Protein 2X0S (pdb70)

Solvent-accessible surface area: 40495 Å² total; per-residue (Å²): 202,106,95,85,24,0,34,6,4,16,51,44,110,4,51,2,54,98,108,46,138,133,43,2,6,30,91,2,3,54,24,4,31,9,2,68,36,34,2,35,7,3,1,0,0,2,1,0,6,49,4,0,97,35,25,67,127,57,145,71,38,33,136,85,4,15,70,34,2,142,111,8,13,41,93,0,24,163,62,39,54,14,95,12,30,46,40,77,76,24,8,12,0,3,3,90,18,1,36,75,82,94,48,76,62,12,80,14,1,2,1,13,100,84,2,4,81,31,33,18,206,111,44,93,179,20,60,79,42,1,17,15,9,5,22,107,0,0,18,44,6,0,44,38,7,74,119,24,20,108,120,39,4,83,95,34,8,52,125,14,31,124,162,111,63,50,168,108,50,107,71,3,73,24,74,6,0,94,89,9,3,60,29,4,25,117,36,3,89,141,108,30,79,93,65,4,32,67,64,17,42,128,0,3,29,23,6,2,72,2,11,3,78,12,38,37,33,106,134,5,62,80,86,60,178,167,99,96,106,93,78,73,83,5,5,0,0,2,0,16,5,28,13,21,0,12,70,36,106,129,0,0,9,3,28,0,20,0,6,4,3,12,88,0,47,66,84,6,22,4,7,0,0,39,19,2,43,26,107,53,1,63,36,12,98,120,49,18,22,27,1,16,62,55,6,1,65,111,54,5,170,45,51,91,33,42,80,124,75,1,117,164,164,58,24,0,0,59,32,46,23,60,115,14,15,142,71,0,43,70,1,32,138,92,1,9,85,63,57,110,16,0,2,13,1,60,0,4,0,31,57,33,112,9,14,2,75,72,21,107,77,4,182,43,1,5,47,0,11,1,88,0,2,18,25,1,11,117,89,62,27,17,61,114,48,41,0,0,41,57,1,55,15,119,61,0,46,43,2,59,68,51,34,21,84,109,15,10,125,159,40,93,72,49,44,16,113,6,22,37,0,0,16,10,8,6,28,4,37,0,0,18,43,9,125,19,0,104,111,36,42,82,136,66,73,132,2,0,0,1,72,74,80,8,25,100,138,9,78,55,0,0,93,33,0,50,0,2,8,0,10,69,7,0,40,16,6,48,0,0,76,31,1,20,66,46,4,38,7,0,1,0,24,4,66,67,8,69,56,209,48,102,22,4,89,6,94,68,42,66,23,162,44,33,46,8,0,0,28,54,46,8,36,9,2,59,99,14,34,154,53,75,132,56,38,92,12,16,156,33,14,1,76,42,0,14,105,26,0,73,124,25,32,118,0,14,0,20,0,26,5,24,62,47,76,54,0,50,74,0,79,88,29,28,3,62,0,0,0,22,1,125,0,27,58,1,4,121,118,50,64,45,20,60,51,10,79,61,18,10,55,18,86,56,62,104,27,18,108,62,2,4,82,85,3,30,51,48,0,83,56,37,0,26,30,1,0,120,21,1,132,52,36,24,2,0,0,30,0,5,13,11,8,20,58,121,11,28,47,145,97,34,76,68,40,66,78,146,57,97,166,178,56,45,71,38,93,51,31,125,59,62,7,117,65,51,113,44,170,100,72,53,94,16,72,42,0,0,71,2,0,84,77,59,31,40,4,3,20,6,0,0,56,0,0,0,30,1,0,20,44,0,32,104,92,88,25,79,10,74,1,26,0,0,0,0,5,0,8,102,46,82,50,0,22,110,1,54,117,29,2,47,110,14,0,59,55,11,16,95,178,38,67,98,116,9,122,33,51,3,0,1,4,0,4,12,42,111,1,0,76,29,0,30,32,0,0,87,71,1,48,6,0,0,0,3,0,46,32,0,0,19,48,35,35,62,25,47,81,139,95,5,20,123,72,23,184,115,72,40,130,95,46,101,63,92,108,60,1,2,96,12,10,28,90,164,30,4,0,72,31,2,145,44,0,6,82,70,0,51,166,48,67,90,164,6,94,0,0,2,5,23,84,1,0,4,19,12,48,0,1,20,31,1,6,147,31,24,1,47,10,1,0,0,50,9,109,71,0,0,1,0,1,0,7,1,0,19,13,7,0,122,49,107,95,63,94,158,210

Foldseek 3Di:
DDDAFKWWAFPLQTRAELPPCLWQNNVGNVRRPVSVLPAGAFIWMKGTLLQLLVCVVPVDGDPVSVVNRVVCLVVSCVVVVADQQDLVRHWFKKKDWGHPLDQDIAGRQRDADSSLVSVCVVQVVCLFVSLVNLLVRLQVCCCQLVVLDCCVLVVVVVVLCVVVPHPDPVPQGSVSSVVSNVVSQVVSCPSDVHTDDRPSSVSVVSSVSSSSVSCVDPVHVVVCVVVPPPDRSTIMMIMGTDFAQLPDQLKKKKKWKCADLAQLHRDIWMWMDHNDGVVVRFVQPQDTATADQVVNVVVQVVDVHDDVCCVPRRDHVCPSLVVVSVVVNVVSVSVCLVVVAMKMWIWMQHNSRIHTHDIDRDHHAQNNLLVNLVVSCVVVSDPLLVSLLSHALVRVCLLQAWAADVLCVCPPFLLFFFALLFAGKDKFFEFEALVRQVPCLVVVGAYEYEYQADDPVSPNSLVSHLEYEHQGGDSSGPNSVVCSVPRRGYAYNTVQWADDPQKIARVPRIDHRAMWMAGSVGTIGRPSVPIDGCLCTPPCSVVVSLVSLVVLFQFAEAAADAALVQLLLLCVSVRFEFPEHEDVVLCDPDPNLQLVLVLVLQPDLVRSLVSLVVSLVSLLVSQLRNQVSDFVGEYEYEAWWFFPLVSADQDDDPRCVVHDDPPGDCVSVVCVNVVRDDDPRLPDQTFLNVCVVRVVRVLSVLVSNLVSQVVVVVVPTAYEYEYETEDDQDLVSQQVSLVSNVVSNVVSCVVVVHDHHYFYAYEDQALNCLQVLQSNLVRHQAYEYAQQSNVCNQVVNPPVPCPVPPVVCCVVPPDVDDCNQEPPCVTSVVSVLSNLVSSCVRVVPGAYEYEDNNLLDLNSLLSCVVSPHRHGYYGSSSSSSSSSSRSNSSSVVVVVVVD

InterPro domains:
  IPR000121 PEP-utilising enzyme, C-terminal [PF02896] (545-893)
  IPR002192 Pyruvate phosphate dikinase, AMP/ATP-binding [PF01326] (64-384)
  IPR008279 PEP-utilising enzyme, mobile domain [PF00391] (450-529)
  IPR010121 Pyruvate, phosphate dikinase [PIRSF000853] (4-901)
  IPR010121 Pyruvate, phosphate dikinase [PTHR22931] (3-896)
  IPR010121 Pyruvate, phosphate dikinase [TIGR01828] (4-896)
  IPR013815 ATP-grasp fold, subdomain 1 [G3DSA:3.30.1490.20] (15-248)
  IPR015813 Pyruvate/Phosphoenolpyruvate kinase-like domain superfamily [SSF51621] (539-897)
  IPR018274 PEP-utilising enzyme, active site [PS00370] (478-489)
  IPR036637 Phosphohistidine domain superfamily [SSF52009] (415-537)
  IPR040442 Pyruvate kinase-like domain superfamily [G3DSA:3.20.20.60] (558-898)

Organism: NCBI:txid5691

Secondary structure (DSSP, 8-state):
-----EEEE-SSS-SS-TT-HHHHHHHHHHHHHHHHTT-----EEEE-HHHHHHHHTSS---HHHHHHHHHHHHHHHHHHS-BTT-TTSB--EEEEEE-S----EEEEET--HHHHTTTSTT-TTSHHHHHHHHHHHHHHIIIIIH---SHHHHHHHHHHHHHHT-S-GGG--HHHHHHHHHHHHHHHHHHSSSPP---HHHHHHHHHHHHHHHHH-HHHHTHHHHS--------EEEEEE---S-SSTT-EEEEEESS-TTT--SS-EEEEEES--TTHHHH-SS-PBPSSHHHHHHHHHTTT--HHHHHHHS--HHHHSHHHHHHHHHHHHHHHHHHSS-EEEEEEEETTEEEEEEEEEPP--HHHHHHHHHHHHHTTSS-HHHHHHTS-TTTGGGGG-EE--STTTSS-----B-EEEESSEEEEEEESSHHHHHHHTTTT--EEEEESS--TTSHHHHTTSSEEEESS--TT-HHHHHHHTTT--EEE--TT-EE-SS-EEETTEEESSSEEEEESS-B-BS-----EE--SGGGGHHHHHHHHHHHH--SEEEEE--SHHHHHHHHTTT--SEEEEESGGGTSTTHHHHHHHHHHH-SSHHHHHHHHHTTHHHHHHHHHHHHHHTSSSEEEEE---S-GGGS--SS-SSHHHH--SSS--TTTTSHHHHSS--SSGGGSS-HHHHHHHS-HHHHHHHHHHHHHHHHHHHTT---EEEEEETT--SHHHHHHHHHHHHHHHHHHHHHH------EEEEEE-SHHHHHTHHHHGGG-SEEEE-TTHHHHHHHT--GGG-HHHHHHHHHHTSSSS-TTTS--TTTHHHHHHHHHHHHHHHSTT-EEEE-SGGGG-HHHHHHHHHHT-SEEEE-GGGHHHHHHHHHHHHHHHHHHTT-

Nearest PDB structures (foldseek):
  2x0s-assembly1_A-2  TM=1.001E+00  e=0.000E+00  Trypanosoma brucei
  1vbg-assembly1_A-2  TM=8.213E-01  e=6.470E-98  Zea mays
  1vbh-assembly1_A-2  TM=8.278E-01  e=8.143E-95  Zea mays
  5jvj-assembly1_A  TM=8.003E-01  e=1.211E-94  Flaveria trinervia
  5jvj-assembly1_B  TM=7.361E-01  e=3.703E-82  Flaveria trinervia

Sequence (899 aa):
VAKKWVYYFGGGNADGNKNMKELLGGKGANLAEMVNLGIPVPPGFTITTEACKTYQETETIPQEEVADQVRENVSRVEKEMGAKFGDPANPLLFSVRSGAAASMDTVLNLGLNKVTVDAWVRRAPRLERFVYDSYRRFITMYADIVMQVGREDFEEALSRMKERRGTKFDTDLTASDLKELCDGYLELFELKTGCSFPQDPVMQLFAAIKAVFRSWGNPRATIYRRMNNITGLLGTAVNVQAMVFGNINDRSATGVAFSRSPSTGENFFFGEYLVNAQGEDVVAGIRTPQQINHSLSLRWAKAHGVGEEERRKRYPSMEEAMPENYRLLCDVRKRLENHYRDMQDLEFTVQDGRLWLLQCRNGKRTIHAAVRIAIDMVNEGLISREEAVLRIDPYQVDHLMHPNLEPGAEKANKPIGRGLAASPGAAVGQVVFDAESAKEWSGRGKKVIMVRLETSPEDLAGMDAACGILTARGGMTSHAAVVARGMGKCCVSGCGDMVIRGKSFKLNGSVFREGDYITIDGSKGLIYAGKLKLRSPDLKGSFQTILQWCQEMKRLGVRTNADTPADAAKARSFGAEGVGLCRTEHMFFEGSRINFIREMILADSASGRKAALDKLLPIQRADFVGILRAMRGLPVTIRLLDPPLHEFVPHDAAAQFELAQKLGMPAEKVRNRVNALHELNPMLGHRGCRLGITYPEIYNMQVRAIIEAAIAVSEEGSSVIPEIMVPLVGKKEELSLIREEVVKTAEAVITKSGKRVHYTVGTMIEVPRAAVTADSIAQKADFFSFGTNDLTQMGCGFSRDDAGPFLRHYGNLGIYAQDPFQSIDQEGIGELVRIAVTKGRRVKPMLKMGICGEHGGDPATIGFCHKVGLDYVSCSPFRVPVAIVAAAHASIKDRRAAMK

CATH classification: 3.30.1490.20 (+5 more: 1.20.80.30, 3.30.470.20, 1.10.189.10)

Structure (mmCIF, N/CA/C/O backbone):
data_2X0S
#
_entry.id   2X0S
#
_cell.length_a   121.170
_cell.length_b   153.500
_cell.length_c   65.460
_cell.angle_alpha   90.00
_cell.angle_beta   90.00
_cell.angle_gamma   90.00
#
_symmetry.space_group_name_H-M   'P 21 21 2'
#
loop_
_entity.id
_entity.type
_entity.pdbx_description
1 polymer 'PYRUVATE PHOSPHATE DIKINASE'
2 water water
#
loop_
_atom_site.group_PDB
_atom_site.id
_atom_site.type_symbol
_atom_site.label_atom_id
_atom_site.label_alt_id
_atom_site.label_comp_id
_atom_site.label_asym_id
_atom_site.label_entity_id
_atom_site.label_seq_id
_atom_site.pdbx_PDB_ins_code
_atom_site.Cartn_x
_atom_site.Cartn_y
_atom_site.Cartn_z
_atom_site.occupancy
_atom_site.B_iso_or_equiv
_atom_site.auth_seq_id
_atom_site.auth_comp_id
_atom_site.auth_asym_id
_atom_site.auth_atom_id
_atom_site.pdbx_PDB_model_num
ATOM 1 N N . VAL A 1 2 ? -22.513 50.203 59.485 1.00 217.17 1 VAL A N 1
ATOM 2 C CA . VAL A 1 2 ? -22.122 49.546 58.240 1.00 211.81 1 VAL A CA 1
ATOM 3 C C . VAL A 1 2 ? -21.338 48.255 58.500 1.00 200.09 1 VAL A C 1
ATOM 4 O O . VAL A 1 2 ? -21.376 47.710 59.605 1.00 201.58 1 VAL A O 1
ATOM 8 N N . ALA A 1 3 ? -20.643 47.767 57.475 1.00 183.15 2 ALA A N 1
ATOM 9 C CA . ALA A 1 3 ? -19.823 46.564 57.584 1.00 163.30 2 ALA A CA 1
ATOM 10 C C . ALA A 1 3 ? -19.236 46.187 56.228 1.00 136.47 2 ALA A C 1
ATOM 11 O O . ALA A 1 3 ? -18.017 46.175 56.032 1.00 134.94 2 ALA A O 1
ATOM 13 N N . LYS A 1 4 ? -20.120 45.872 55.294 1.00 110.92 3 LYS A N 1
ATOM 14 C CA . LYS A 1 4 ? -19.699 45.381 53.999 1.00 92.67 3 LYS A CA 1
ATOM 15 C C . LYS A 1 4 ? -19.118 46.512 53.162 1.00 82.23 3 LYS A C 1
ATOM 16 O O . LYS A 1 4 ? -19.409 47.676 53.397 1.00 87.63 3 LYS A O 1
ATOM 22 N N . LYS A 1 5 ? -18.272 46.168 52.204 1.00 71.93 4 LYS A N 1
ATOM 23 C CA . LYS A 1 5 ? -17.781 47.146 51.242 1.00 61.65 4 LYS A CA 1
ATOM 24 C C . LYS A 1 5 ? -17.876 46.569 49.840 1.00 56.24 4 LYS A C 1
ATOM 25 O O . LYS A 1 5 ? -17.087 45.685 49.463 1.00 34.65 4 LYS A O 1
ATOM 31 N N . TRP A 1 6 ? -18.843 47.098 49.085 1.00 55.89 5 TRP A N 1
ATOM 32 C CA . TRP A 1 6 ? -19.247 46.566 47.787 1.00 49.21 5 TRP A CA 1
ATOM 33 C C . TRP A 1 6 ? -18.580 47.257 46.601 1.00 47.11 5 TRP A C 1
ATOM 34 O O . TRP A 1 6 ? -18.691 46.777 45.472 1.00 35.72 5 TRP A O 1
ATOM 45 N N . VAL A 1 7 ? -17.886 48.367 46.863 1.00 50.86 6 VAL A N 1
ATOM 46 C CA . VAL A 1 7 ? -17.351 49.236 45.811 1.00 35.75 6 VAL A CA 1
ATOM 47 C C . VAL A 1 7 ? -15.980 49.807 46.127 1.00 36.50 6 VAL A C 1
ATOM 48 O O . VAL A 1 7 ? -15.749 50.323 47.217 1.00 48.28 6 VAL A O 1
ATOM 52 N N . TYR A 1 8 ? -15.084 49.769 45.156 1.00 38.42 7 TYR A N 1
ATOM 53 C CA . TYR A 1 8 ? -13.690 50.101 45.416 1.00 35.49 7 TYR A CA 1
ATOM 54 C C . TYR A 1 8 ? -13.154 51.249 44.561 1.00 46.94 7 TYR A C 1
ATOM 55 O O . TYR A 1 8 ? -12.813 51.053 43.393 1.00 53.67 7 TYR A O 1
ATOM 64 N N . TYR A 1 9 ? -13.064 52.441 45.148 1.00 57.28 8 TYR A N 1
ATOM 65 C CA . TYR A 1 9 ? -12.564 53.616 44.425 1.00 57.93 8 TYR A CA 1
ATOM 66 C C . TYR A 1 9 ? -11.126 53.419 43.985 1.00 48.62 8 TYR A C 1
ATOM 67 O O . TYR A 1 9 ? -10.376 52.659 44.604 1.00 38.96 8 TYR A O 1
ATOM 76 N N . PHE A 1 10 ? -10.769 54.106 42.900 1.00 51.08 9 PHE A N 1
ATOM 77 C CA . PHE A 1 10 ? -9.408 54.143 42.369 1.00 50.44 9 PHE A CA 1
ATOM 78 C C . PHE A 1 10 ? -9.152 55.465 41.626 1.00 60.64 9 PHE A C 1
ATOM 79 O O . PHE A 1 10 ? -10.048 56.007 40.960 1.00 63.58 9 PHE A O 1
ATOM 87 N N . GLY A 1 11 ? -7.934 55.988 41.752 1.00 65.24 10 GLY A N 1
ATOM 88 C CA . GLY A 1 11 ? -7.592 57.255 41.131 1.00 78.80 10 GLY A CA 1
ATOM 89 C C . GLY A 1 11 ? -6.817 58.253 41.979 1.00 87.84 10 GLY A C 1
ATOM 90 O O . GLY A 1 11 ? -5.837 58.844 41.510 1.00 93.61 10 GLY A O 1
ATOM 91 N N . GLY A 1 12 ? -7.248 58.454 43.220 1.00 77.34 11 GLY A N 1
ATOM 92 C CA . GLY A 1 12 ? -6.670 59.493 44.047 1.00 71.28 11 GLY A CA 1
ATOM 93 C C . GLY A 1 12 ? -5.177 59.345 44.281 1.00 69.74 11 GLY A C 1
ATOM 94 O O . GLY A 1 12 ? -4.617 59.980 45.178 1.00 79.49 11 GLY A O 1
ATOM 95 N N . GLY A 1 13 ? -4.521 58.517 43.478 1.00 58.82 12 GLY A N 1
ATOM 96 C CA . GLY A 1 13 ? -3.145 58.164 43.749 1.00 59.07 12 GLY A CA 1
ATOM 97 C C . GLY A 1 13 ? -3.074 57.139 44.868 1.00 62.69 12 GLY A C 1
ATOM 98 O O . GLY A 1 13 ? -1.995 56.596 45.140 1.00 48.79 12 GLY A O 1
ATOM 99 N N . ASN A 1 14 ? -4.222 56.879 45.509 1.00 74.30 13 ASN A N 1
ATOM 100 C CA . ASN A 1 14 ? -4.308 55.948 46.643 1.00 80.59 13 ASN A CA 1
ATOM 101 C C . ASN A 1 14 ? -5.063 54.656 46.346 1.00 72.07 13 ASN A C 1
ATOM 102 O O . ASN A 1 14 ? -4.489 53.575 46.461 1.00 91.67 13 ASN A O 1
ATOM 107 N N . ALA A 1 15 ? -6.343 54.740 46.001 1.00 42.95 14 ALA A N 1
ATOM 108 C CA . ALA A 1 15 ? -7.079 53.521 45.580 1.00 45.20 14 ALA A CA 1
ATOM 109 C C . ALA A 1 15 ? -7.326 52.461 46.646 1.00 41.29 14 ALA A C 1
ATOM 110 O O . ALA A 1 15 ? -6.483 51.613 46.881 1.00 59.24 14 ALA A O 1
ATOM 112 N N . ASP A 1 16 ? -8.508 52.484 47.239 1.00 41.17 15 ASP A N 1
ATOM 113 C CA . ASP A 1 16 ? -8.979 51.424 48.120 1.00 48.01 15 ASP A CA 1
ATOM 114 C C . ASP A 1 16 ? -8.284 50.053 47.908 1.00 74.96 15 ASP A C 1
ATOM 115 O O . ASP A 1 16 ? -7.428 49.651 48.712 1.00 85.65 15 ASP A O 1
ATOM 120 N N . GLY A 1 17 ? -8.662 49.346 46.839 1.00 47.92 16 GLY A N 1
ATOM 121 C CA . GLY A 1 17 ? -8.114 48.037 46.515 1.00 29.44 16 GLY A CA 1
ATOM 122 C C . GLY A 1 17 ? -6.653 48.020 46.054 1.00 43.87 16 GLY A C 1
ATOM 123 O O . GLY A 1 17 ? -5.998 49.068 45.978 1.00 49.03 16 GLY A O 1
ATOM 124 N N . ASN A 1 18 ? -6.134 46.824 45.766 1.00 46.65 17 ASN A N 1
ATOM 125 C CA . ASN A 1 18 ? -4.746 46.655 45.337 1.00 57.22 17 ASN A CA 1
ATOM 126 C C . ASN A 1 18 ? -4.616 45.482 44.380 1.00 63.06 17 ASN A C 1
ATOM 127 O O . ASN A 1 18 ? -5.612 44.803 44.101 1.00 61.74 17 ASN A O 1
ATOM 132 N N . LYS A 1 19 ? -3.390 45.240 43.902 1.00 63.63 18 LYS A N 1
ATOM 133 C CA . LYS A 1 19 ? -3.136 44.355 42.754 1.00 56.15 18 LYS A CA 1
ATOM 134 C C . LYS A 1 19 ? -3.368 42.878 43.018 1.00 60.32 18 LYS A C 1
ATOM 135 O O . LYS A 1 19 ? -3.225 42.048 42.114 1.00 51.12 18 LYS A O 1
ATOM 141 N N . ASN A 1 20 ? -3.733 42.572 44.260 1.00 67.57 19 ASN A N 1
ATOM 142 C CA . ASN A 1 20 ? -3.878 41.205 44.739 1.00 67.82 19 ASN A CA 1
ATOM 143 C C . ASN A 1 20 ? -5.305 40.668 44.649 1.00 60.92 19 ASN A C 1
ATOM 144 O O . ASN A 1 20 ? -5.519 39.459 44.536 1.00 60.13 19 ASN A O 1
ATOM 149 N N . MET A 1 21 ? -6.288 41.554 44.696 1.00 54.60 20 MET A N 1
ATOM 150 C CA . MET A 1 21 ? -7.667 41.095 44.722 1.00 53.82 20 MET A CA 1
ATOM 151 C C . MET A 1 21 ? -8.244 40.902 43.341 1.00 61.93 20 MET A C 1
ATOM 152 O O . MET A 1 21 ? -9.207 41.586 42.964 1.00 60.92 20 MET A O 1
ATOM 157 N N . LYS A 1 22 ? -7.677 39.970 42.582 1.00 63.72 21 LYS A N 1
ATOM 158 C CA . LYS A 1 22 ? -8.243 39.656 41.277 1.00 57.14 21 LYS A CA 1
ATOM 159 C C . LYS A 1 22 ? -9.514 38.861 41.487 1.00 53.73 21 LYS A C 1
ATOM 160 O O . LYS A 1 22 ? -10.296 38.703 40.566 1.00 57.36 21 LYS A O 1
ATOM 166 N N . GLU A 1 23 ? -9.714 38.373 42.714 1.00 66.64 22 GLU A N 1
ATOM 167 C CA . GLU A 1 23 ? -10.901 37.582 43.077 1.00 72.56 22 GLU A CA 1
ATOM 168 C C . GLU A 1 23 ? -12.134 38.441 43.211 1.00 67.43 22 GLU A C 1
ATOM 169 O O . GLU A 1 23 ? -13.223 37.999 42.890 1.00 69.78 22 GLU A O 1
ATOM 175 N N . LEU A 1 24 ? -11.955 39.658 43.711 1.00 68.88 23 LEU A N 1
ATOM 176 C CA . LEU A 1 24 ? -13.056 40.591 43.900 1.00 67.17 23 LEU A CA 1
ATOM 177 C C . LEU A 1 24 ? -13.175 41.592 42.749 1.00 70.63 23 LEU A C 1
ATOM 178 O O . LEU A 1 24 ? -14.275 41.922 42.296 1.00 68.59 23 LEU A O 1
ATOM 183 N N . LEU A 1 25 ? -12.035 42.095 42.296 1.00 66.47 24 LEU A N 1
ATOM 184 C CA . LEU A 1 25 ? -12.036 43.243 41.413 1.00 58.55 24 LEU A CA 1
ATOM 185 C C . LEU A 1 25 ? -11.825 42.821 39.985 1.00 61.94 24 LEU A C 1
ATOM 186 O O . LEU A 1 25 ? -11.755 43.661 39.092 1.00 70.38 24 LEU A O 1
ATOM 191 N N . GLY A 1 26 ? -11.718 41.521 39.753 1.00 57.02 25 GLY A N 1
ATOM 192 C CA . GLY A 1 26 ? -11.397 41.058 38.418 1.00 57.88 25 GLY A CA 1
ATOM 193 C C . GLY A 1 26 ? -10.033 41.602 38.046 1.00 50.30 25 GLY A C 1
ATOM 194 O O . GLY A 1 26 ? -9.480 42.442 38.761 1.00 51.20 25 GLY A O 1
ATOM 195 N N . GLY A 1 27 ? -9.482 41.125 36.936 1.00 38.79 26 GLY A N 1
ATOM 196 C CA . GLY A 1 27 ? -8.114 41.456 36.591 1.00 39.87 26 GLY A CA 1
ATOM 197 C C . GLY A 1 27 ? -7.964 42.899 36.179 1.00 49.00 26 GLY A C 1
ATOM 198 O O . GLY A 1 27 ? -6.968 43.539 36.503 1.00 53.21 26 GLY A O 1
ATOM 199 N N . LYS A 1 28 ? -8.962 43.399 35.454 1.00 56.60 27 LYS A N 1
ATOM 200 C CA . LYS A 1 28 ? -8.982 44.785 35.010 1.00 63.24 27 LYS A CA 1
ATOM 201 C C . LYS A 1 28 ? -8.974 45.701 36.214 1.00 55.72 27 LYS A C 1
ATOM 202 O O . LYS A 1 28 ? -8.236 46.679 36.253 1.00 44.51 27 LYS A O 1
ATOM 208 N N . GLY A 1 29 ? -9.795 45.355 37.200 1.00 60.41 28 GLY A N 1
ATOM 209 C CA . GLY A 1 29 ? -9.946 46.146 38.405 1.00 54.25 28 GLY A CA 1
ATOM 210 C C . GLY A 1 29 ? -8.760 46.092 39.348 1.00 46.28 28 GLY A C 1
ATOM 211 O O . GLY A 1 29 ? -8.353 47.129 39.893 1.00 39.39 28 GLY A O 1
ATOM 212 N N . ALA A 1 30 ? -8.222 44.891 39.571 1.00 38.67 29 ALA A N 1
ATOM 213 C CA . ALA A 1 30 ? -6.978 44.759 40.322 1.00 31.06 29 ALA A CA 1
ATOM 214 C C . ALA A 1 30 ? -5.904 45.599 39.613 1.00 41.97 29 ALA A C 1
ATOM 215 O O . ALA A 1 30 ? -5.268 46.463 40.226 1.00 41.30 29 ALA A O 1
ATOM 217 N N . ASN A 1 31 ? -5.723 45.352 38.316 1.00 43.43 30 ASN A N 1
ATOM 218 C CA . ASN A 1 31 ? -4.745 46.077 37.517 1.00 48.34 30 ASN A CA 1
ATOM 219 C C . ASN A 1 31 ? -4.831 47.600 37.662 1.00 48.55 30 ASN A C 1
ATOM 220 O O . ASN A 1 31 ? -3.839 48.260 38.007 1.00 55.71 30 ASN A O 1
ATOM 225 N N . LEU A 1 32 ? -6.005 48.156 37.379 1.00 27.23 31 LEU A N 1
ATOM 226 C CA . LEU A 1 32 ? -6.236 49.579 37.600 1.00 44.99 31 LEU A CA 1
ATOM 227 C C . LEU A 1 32 ? -5.705 50.023 38.969 1.00 51.55 31 LEU A C 1
ATOM 228 O O . LEU A 1 32 ? -4.880 50.938 39.080 1.00 51.13 31 LEU A O 1
ATOM 233 N N . ALA A 1 33 ? -6.191 49.362 40.012 1.00 38.34 32 ALA A N 1
ATOM 234 C CA . ALA A 1 33 ? -5.759 49.668 41.359 1.00 21.94 32 ALA A CA 1
ATOM 235 C C . ALA A 1 33 ? -4.247 49.696 41.414 1.00 21.90 32 ALA A C 1
ATOM 236 O O . ALA A 1 33 ? -3.642 50.696 41.773 1.00 25.18 32 ALA A O 1
ATOM 238 N N . GLU A 1 34 ? -3.644 48.574 41.054 1.00 29.80 33 GLU A N 1
ATOM 239 C CA . GLU A 1 34 ? -2.197 48.455 41.022 1.00 53.39 33 GLU A CA 1
ATOM 240 C C . GLU A 1 34 ? -1.592 49.720 40.414 1.00 49.77 33 GLU A C 1
ATOM 241 O O . GLU A 1 34 ? -0.629 50.299 40.945 1.00 43.51 33 GLU A O 1
ATOM 247 N N . MET A 1 35 ? -2.196 50.156 39.311 1.00 38.77 34 MET A N 1
ATOM 248 C CA . MET A 1 35 ? -1.640 51.226 38.485 1.00 36.21 34 MET A CA 1
ATOM 249 C C . MET A 1 35 ? -1.541 52.547 39.196 1.00 43.70 34 MET A C 1
ATOM 250 O O . MET A 1 35 ? -0.551 53.256 39.042 1.00 50.56 34 MET A O 1
ATOM 255 N N . VAL A 1 36 ? -2.587 52.886 39.942 1.00 53.19 35 VAL A N 1
ATOM 256 C CA . VAL A 1 36 ? -2.700 54.208 40.542 1.00 59.02 35 VAL A CA 1
ATOM 257 C C . VAL A 1 36 ? -1.868 54.288 41.818 1.00 59.48 35 VAL A C 1
ATOM 258 O O . VAL A 1 36 ? -1.298 55.344 42.135 1.00 52.82 35 VAL A O 1
ATOM 262 N N . ASN A 1 37 ? -1.806 53.162 42.531 1.00 48.08 36 ASN A N 1
ATOM 263 C CA . ASN A 1 37 ? -0.982 53.026 43.712 1.00 41.51 36 ASN A CA 1
ATOM 264 C C . ASN A 1 37 ? 0.428 53.203 43.231 1.00 50.83 36 ASN A C 1
ATOM 265 O O . ASN A 1 37 ? 1.313 53.646 43.960 1.00 58.90 36 ASN A O 1
ATOM 270 N N . LEU A 1 38 ? 0.616 52.840 41.972 1.00 49.53 37 LEU A N 1
ATOM 271 C CA . LEU A 1 38 ? 1.907 52.929 41.331 1.00 42.90 37 LEU A CA 1
ATOM 272 C C . LEU A 1 38 ? 2.255 54.395 41.088 1.00 44.22 37 LEU A C 1
ATOM 273 O O . LEU A 1 38 ? 3.423 54.766 41.034 1.00 56.80 37 LEU A O 1
ATOM 278 N N . GLY A 1 39 ? 1.230 55.228 40.941 1.00 37.55 38 GLY A N 1
ATOM 279 C CA . GLY A 1 39 ? 1.421 56.659 40.808 1.00 40.61 38 GLY A CA 1
ATOM 280 C C . GLY A 1 39 ? 1.210 57.200 39.407 1.00 56.14 38 GLY A C 1
ATOM 281 O O . GLY A 1 39 ? 1.519 58.371 39.134 1.00 54.28 38 GLY A O 1
ATOM 282 N N . ILE A 1 40 ? 0.684 56.363 38.514 1.00 55.94 39 ILE A N 1
ATOM 283 C CA . ILE A 1 40 ? 0.470 56.809 37.149 1.00 40.74 39 ILE A CA 1
ATOM 284 C C . ILE A 1 40 ? -0.948 57.294 37.037 1.00 33.14 39 ILE A C 1
ATOM 285 O O . ILE A 1 40 ? -1.838 56.706 37.633 1.00 36.90 39 ILE A O 1
ATOM 290 N N . PRO A 1 41 ? -1.144 58.389 36.280 1.00 42.07 40 PRO A N 1
ATOM 291 C CA . PRO A 1 41 ? -2.360 59.215 36.132 1.00 41.17 40 PRO A CA 1
ATOM 292 C C . PRO A 1 41 ? -3.461 58.551 35.351 1.00 31.54 40 PRO A C 1
ATOM 293 O O . PRO A 1 41 ? -3.654 58.913 34.201 1.00 47.96 40 PRO A O 1
ATOM 297 N N . VAL A 1 42 ? -4.190 57.630 35.952 1.00 24.95 41 VAL A N 1
ATOM 298 C CA . VAL A 1 42 ? -5.270 56.968 35.237 1.00 33.06 41 VAL A CA 1
ATOM 299 C C . VAL A 1 42 ? -6.608 57.627 35.514 1.00 36.52 41 VAL A C 1
ATOM 300 O O . VAL A 1 42 ? -6.914 57.917 36.654 1.00 32.13 41 VAL A O 1
ATOM 304 N N . PRO A 1 43 ? -7.410 57.876 34.471 1.00 51.28 42 PRO A N 1
ATOM 305 C CA . PRO A 1 43 ? -8.697 58.529 34.753 1.00 51.01 42 PRO A CA 1
ATOM 306 C C . PRO A 1 43 ? -9.456 57.748 35.819 1.00 49.08 42 PRO A C 1
ATOM 307 O O . PRO A 1 43 ? -9.531 56.522 35.723 1.00 46.27 42 PRO A O 1
ATOM 311 N N . PRO A 1 44 ? -9.989 58.452 36.835 1.00 48.10 43 PRO A N 1
ATOM 312 C CA . PRO A 1 44 ? -10.638 57.856 38.017 1.00 43.16 43 PRO A CA 1
ATOM 313 C C . PRO A 1 44 ? -11.886 57.022 37.706 1.00 56.44 43 PRO A C 1
ATOM 314 O O . PRO A 1 44 ? -12.285 56.858 36.544 1.00 68.35 43 PRO A O 1
ATOM 318 N N . GLY A 1 45 ? -12.508 56.516 38.767 1.00 50.61 44 GLY A N 1
ATOM 319 C CA . GLY A 1 45 ? -13.652 55.627 38.654 1.00 38.40 44 GLY A CA 1
ATOM 320 C C . GLY A 1 45 ? -13.655 54.703 39.854 1.00 39.16 44 GLY A C 1
ATOM 321 O O . GLY A 1 45 ? -12.892 54.899 40.806 1.00 30.68 44 GLY A O 1
ATOM 322 N N . PHE A 1 46 ? -14.504 53.688 39.824 1.00 35.00 45 PHE A N 1
ATOM 323 C CA . PHE A 1 46 ? -14.576 52.761 40.946 1.00 28.72 45 PHE A CA 1
ATOM 324 C C . PHE A 1 46 ? -14.876 51.363 40.461 1.00 29.92 45 PHE A C 1
ATOM 325 O O . PHE A 1 46 ? -15.333 51.189 39.334 1.00 39.89 45 PHE A O 1
ATOM 333 N N . THR A 1 47 ? -14.603 50.364 41.298 1.00 34.39 46 THR A N 1
ATOM 334 C CA . THR A 1 47 ? -14.919 48.980 40.933 1.00 40.09 46 THR A CA 1
ATOM 335 C C . THR A 1 47 ? -15.992 48.338 41.791 1.00 36.95 46 THR A C 1
ATOM 336 O O . THR A 1 47 ? -16.056 48.546 43.005 1.00 37.58 46 THR A O 1
ATOM 340 N N . ILE A 1 48 ? -16.831 47.543 41.146 1.00 30.99 47 ILE A N 1
ATOM 341 C CA . ILE A 1 48 ? -17.941 46.924 41.839 1.00 40.71 47 ILE A CA 1
ATOM 342 C C . ILE A 1 48 ? -17.666 45.434 41.919 1.00 44.89 47 ILE A C 1
ATOM 343 O O . ILE A 1 48 ? -17.656 44.742 40.905 1.00 43.76 47 ILE A O 1
ATOM 348 N N . THR A 1 49 ? -17.443 44.957 43.143 1.00 51.12 48 THR A N 1
ATOM 349 C CA . THR A 1 49 ? -16.919 43.613 43.397 1.00 48.01 48 THR A CA 1
ATOM 350 C C . THR A 1 49 ? -17.776 42.479 42.849 1.00 41.96 48 THR A C 1
ATOM 351 O O . THR A 1 49 ? -18.999 42.594 42.751 1.00 43.00 48 THR A O 1
ATOM 355 N N . THR A 1 50 ? -17.109 41.388 42.493 1.00 37.34 49 THR A N 1
ATOM 356 C CA . THR A 1 50 ? -17.756 40.174 42.018 1.00 41.72 49 THR A CA 1
ATOM 357 C C . THR A 1 50 ? -18.913 39.694 42.907 1.00 48.69 49 THR A C 1
ATOM 358 O O . THR A 1 50 ? -19.877 39.064 42.426 1.00 28.27 49 THR A O 1
ATOM 362 N N . GLU A 1 51 ? -18.781 39.946 44.209 1.00 58.37 50 GLU A N 1
ATOM 363 C CA . GLU A 1 51 ? -19.795 39.545 45.170 1.00 68.55 50 GLU A CA 1
ATOM 364 C C . GLU A 1 51 ? -21.097 40.220 44.783 1.00 57.29 50 GLU A C 1
ATOM 365 O O . GLU A 1 51 ? -22.166 39.605 44.757 1.00 36.93 50 GLU A O 1
ATOM 371 N N . ALA A 1 52 ? -20.987 41.508 44.488 1.00 57.34 51 ALA A N 1
ATOM 372 C CA . ALA A 1 52 ? -22.099 42.285 43.977 1.00 52.48 51 ALA A CA 1
ATOM 373 C C . ALA A 1 52 ? -22.739 41.562 42.810 1.00 45.52 51 ALA A C 1
ATOM 374 O O . ALA A 1 52 ? -23.958 41.452 42.746 1.00 32.56 51 ALA A O 1
ATOM 376 N N . CYS A 1 53 ? -21.906 41.094 41.882 1.00 47.67 52 CYS A N 1
ATOM 377 C CA . CYS A 1 53 ? -22.387 40.367 40.717 1.00 44.18 52 CYS A CA 1
ATOM 378 C C . CYS A 1 53 ? -23.207 39.130 41.101 1.00 53.97 52 CYS A C 1
ATOM 379 O O . CYS A 1 53 ? -24.333 38.951 40.631 1.00 56.26 52 CYS A O 1
ATOM 382 N N . LYS A 1 54 ? -22.636 38.288 41.958 1.00 56.73 53 LYS A N 1
ATOM 383 C CA . LYS A 1 54 ? -23.299 37.072 42.426 1.00 58.11 53 LYS A CA 1
ATOM 384 C C . LYS A 1 54 ? -24.658 37.369 43.075 1.00 64.89 53 LYS A C 1
ATOM 385 O O . LYS A 1 54 ? -25.665 36.719 42.782 1.00 70.90 53 LYS A O 1
ATOM 391 N N . THR A 1 55 ? -24.682 38.361 43.955 1.00 66.18 54 THR A N 1
ATOM 392 C CA . THR A 1 55 ? -25.915 38.769 44.617 1.00 61.05 54 THR A CA 1
ATOM 393 C C . THR A 1 55 ? -27.006 39.110 43.592 1.00 60.74 54 THR A C 1
ATOM 394 O O . THR A 1 55 ? -28.197 39.073 43.901 1.00 58.58 54 THR A O 1
ATOM 398 N N . TYR A 1 56 ? -26.598 39.428 42.368 1.00 66.01 55 TYR A N 1
ATOM 399 C CA . TYR A 1 56 ? -27.563 39.768 41.329 1.00 67.68 55 TYR A CA 1
ATOM 400 C C . TYR A 1 56 ? -28.074 38.546 40.580 1.00 64.69 55 TYR A C 1
ATOM 401 O O . TYR A 1 56 ? -29.255 38.484 40.201 1.00 64.06 55 TYR A O 1
ATOM 410 N N . GLN A 1 57 ? -27.194 37.585 40.335 1.00 56.81 56 GLN A N 1
ATOM 411 C CA . GLN A 1 57 ? -27.661 36.401 39.659 1.00 57.48 56 GLN A CA 1
ATOM 412 C C . GLN A 1 57 ? -28.729 35.722 40.494 1.00 67.70 56 GLN A C 1
ATOM 413 O O . GLN A 1 57 ? -29.793 35.394 39.972 1.00 78.30 56 GLN A O 1
ATOM 419 N N . GLU A 1 58 ? -28.483 35.547 41.791 1.00 60.64 57 GLU A N 1
ATOM 420 C CA . GLU A 1 58 ? -29.407 34.734 42.585 1.00 72.57 57 GLU A CA 1
ATOM 421 C C . GLU A 1 58 ? -30.627 35.487 43.118 1.00 78.31 57 GLU A C 1
ATOM 422 O O . GLU A 1 58 ? -31.459 34.932 43.843 1.00 84.07 57 GLU A O 1
ATOM 428 N N . THR A 1 59 ? -30.717 36.752 42.730 1.00 73.09 58 THR A N 1
ATOM 429 C CA . THR A 1 59 ? -31.906 37.567 42.920 1.00 68.63 58 THR A CA 1
ATOM 430 C C . THR A 1 59 ? -31.687 38.800 42.083 1.00 68.12 58 THR A C 1
ATOM 431 O O . THR A 1 59 ? -30.604 39.377 42.109 1.00 79.51 58 THR A O 1
ATOM 435 N N . GLU A 1 60 ? -32.701 39.219 41.343 1.00 54.13 59 GLU A N 1
ATOM 436 C CA . GLU A 1 60 ? -32.488 40.269 40.351 1.00 55.92 59 GLU A CA 1
ATOM 437 C C . GLU A 1 60 ? -32.341 41.678 40.943 1.00 65.25 59 GLU A C 1
ATOM 438 O O . GLU A 1 60 ? -32.709 42.682 40.323 1.00 72.52 59 GLU A O 1
ATOM 444 N N . THR A 1 61 ? -31.771 41.739 42.138 1.00 61.53 60 THR A N 1
ATOM 445 C CA . THR A 1 61 ? -31.757 42.957 42.925 1.00 53.06 60 THR A CA 1
ATOM 446 C C . THR A 1 61 ? -30.359 43.515 43.060 1.00 58.95 60 THR A C 1
ATOM 447 O O . THR A 1 61 ? -29.360 42.785 42.947 1.00 56.89 60 THR A O 1
ATOM 451 N N . ILE A 1 62 ? -30.300 44.816 43.323 1.00 56.46 61 ILE A N 1
ATOM 452 C CA . ILE A 1 62 ? -29.086 45.433 43.833 1.00 48.82 61 ILE A CA 1
ATOM 453 C C . ILE A 1 62 ? -29.366 45.989 45.219 1.00 48.20 61 ILE A C 1
ATOM 454 O O . ILE A 1 62 ? -30.156 46.914 45.379 1.00 55.55 61 ILE A O 1
ATOM 459 N N . PRO A 1 63 ? -28.720 45.400 46.227 1.00 47.27 62 PRO A N 1
ATOM 460 C CA . PRO A 1 63 ? -28.852 45.801 47.628 1.00 59.03 62 PRO A CA 1
ATOM 461 C C . PRO A 1 63 ? -28.805 47.315 47.801 1.00 55.52 62 PRO A C 1
ATOM 462 O O . PRO A 1 63 ? -28.057 47.993 47.100 1.00 52.75 62 PRO A O 1
ATOM 466 N N . GLN A 1 64 ? -29.597 47.823 48.738 1.00 51.38 63 GLN A N 1
ATOM 467 C CA . GLN A 1 64 ? -29.685 49.252 48.960 1.00 45.70 63 GLN A CA 1
ATOM 468 C C . GLN A 1 64 ? -28.319 49.799 49.285 1.00 41.38 63 GLN A C 1
ATOM 469 O O . GLN A 1 64 ? -27.980 50.907 48.883 1.00 43.42 63 GLN A O 1
ATOM 475 N N . GLU A 1 65 ? -27.521 49.017 50.001 1.00 50.27 64 GLU A N 1
ATOM 476 C CA A GLU A 1 65 ? -26.210 49.460 50.431 0.56 54.62 64 GLU A CA 1
ATOM 477 C CA B GLU A 1 65 ? -26.192 49.477 50.412 0.44 54.58 64 GLU A CA 1
ATOM 478 C C . GLU A 1 65 ? -25.194 49.413 49.279 1.00 51.71 64 GLU A C 1
ATOM 479 O O . GLU A 1 65 ? -24.071 49.875 49.417 1.00 52.90 64 GLU A O 1
ATOM 490 N N . VAL A 1 66 ? -25.595 48.843 48.150 1.00 50.78 65 VAL A N 1
ATOM 491 C CA . VAL A 1 66 ? -24.719 48.819 46.991 1.00 49.08 65 VAL A CA 1
ATOM 492 C C . VAL A 1 66 ? -24.979 50.083 46.187 1.00 45.55 65 VAL A C 1
ATOM 493 O O . VAL A 1 66 ? -24.034 50.751 45.735 1.00 38.95 65 VAL A O 1
ATOM 497 N N . ALA A 1 67 ? -26.264 50.406 46.020 1.00 40.78 66 ALA A N 1
ATOM 498 C CA . ALA A 1 67 ? -26.679 51.739 45.576 1.00 39.31 66 ALA A CA 1
ATOM 499 C C . ALA A 1 67 ? -25.948 52.839 46.359 1.00 45.70 66 ALA A C 1
ATOM 500 O O . ALA A 1 67 ? -25.076 53.538 45.799 1.00 40.75 66 ALA A O 1
ATOM 502 N N . ASP A 1 68 ? -26.325 53.004 47.637 1.00 49.33 67 ASP A N 1
ATOM 503 C CA . ASP A 1 68 ? -25.768 54.064 48.482 1.00 42.26 67 ASP A CA 1
ATOM 504 C C . ASP A 1 68 ? -24.304 54.166 48.123 1.00 42.92 67 ASP A C 1
ATOM 505 O O . ASP A 1 68 ? -23.813 55.222 47.724 1.00 48.24 67 ASP A O 1
ATOM 510 N N . GLN A 1 69 ? -23.625 53.028 48.244 1.00 42.23 68 GLN A N 1
ATOM 511 C CA . GLN A 1 69 ? -22.177 52.920 48.052 1.00 47.41 68 GLN A CA 1
ATOM 512 C C . GLN A 1 69 ? -21.682 53.419 46.686 1.00 41.19 68 GLN A C 1
ATOM 513 O O . GLN A 1 69 ? -20.638 54.078 46.603 1.00 32.49 68 GLN A O 1
ATOM 519 N N . VAL A 1 70 ? -22.419 53.119 45.620 1.00 31.96 69 VAL A N 1
ATOM 520 C CA . VAL A 1 70 ? -22.042 53.628 44.305 1.00 38.30 69 VAL A CA 1
ATOM 521 C C . VAL A 1 70 ? -22.180 55.148 44.246 1.00 47.10 69 VAL A C 1
ATOM 522 O O . VAL A 1 70 ? -21.328 55.841 43.690 1.00 55.43 69 VAL A O 1
ATOM 526 N N . ARG A 1 71 ? -23.265 55.664 44.810 1.00 41.56 70 ARG A N 1
ATOM 527 C CA . ARG A 1 71 ? -23.431 57.102 44.906 1.00 49.24 70 ARG A CA 1
ATOM 528 C C . ARG A 1 71 ? -22.298 57.732 45.727 1.00 55.59 70 ARG A C 1
ATOM 529 O O . ARG A 1 71 ? -21.908 58.887 45.507 1.00 56.26 70 ARG A O 1
ATOM 537 N N . GLU A 1 72 ? -21.786 56.982 46.693 1.00 51.80 71 GLU A N 1
ATOM 538 C CA . GLU A 1 72 ? -20.768 57.529 47.560 1.00 64.22 71 GLU A CA 1
ATOM 539 C C . GLU A 1 72 ? -19.529 57.831 46.743 1.00 60.96 71 GLU A C 1
ATOM 540 O O . GLU A 1 72 ? -18.818 58.793 47.004 1.00 63.32 71 GLU A O 1
ATOM 546 N N . ASN A 1 73 ? -19.276 57.018 45.732 1.00 55.95 72 ASN A N 1
ATOM 547 C CA . ASN A 1 73 ? -18.007 57.120 45.032 1.00 57.69 72 ASN A CA 1
ATOM 548 C C . ASN A 1 73 ? -18.069 58.071 43.860 1.00 52.23 72 ASN A C 1
ATOM 549 O O . ASN A 1 73 ? -17.071 58.710 43.522 1.00 58.02 72 ASN A O 1
ATOM 554 N N . VAL A 1 74 ? -19.236 58.150 43.231 1.00 37.25 73 VAL A N 1
ATOM 555 C CA . VAL A 1 74 ? -19.417 59.039 42.098 1.00 38.32 73 VAL A CA 1
ATOM 556 C C . VAL A 1 74 ? -19.077 60.436 42.575 1.00 48.06 73 VAL A C 1
ATOM 557 O O . VAL A 1 74 ? -18.337 61.186 41.914 1.00 43.11 73 VAL A O 1
ATOM 561 N N . SER A 1 75 ? -19.577 60.757 43.766 1.00 58.89 74 SER A N 1
ATOM 562 C CA . SER A 1 75 ? -19.295 62.039 44.396 1.00 56.56 74 SER A CA 1
ATOM 563 C C . SER A 1 75 ? -17.810 62.204 44.737 1.00 51.98 74 SER A C 1
ATOM 564 O O . SER A 1 75 ? -17.368 63.285 45.082 1.00 56.68 74 SER A O 1
ATOM 567 N N . ARG A 1 76 ? -17.050 61.119 44.642 1.00 41.88 75 ARG A N 1
ATOM 568 C CA . ARG A 1 76 ? -15.613 61.165 44.860 1.00 37.41 75 ARG A CA 1
ATOM 569 C C . ARG A 1 76 ? -14.894 61.407 43.558 1.00 57.75 75 ARG A C 1
ATOM 570 O O . ARG A 1 76 ? -13.893 62.124 43.516 1.00 63.07 75 ARG A O 1
ATOM 578 N N . VAL A 1 77 ? -15.407 60.780 42.503 1.00 66.17 76 VAL A N 1
ATOM 579 C CA . VAL A 1 77 ? -14.899 60.961 41.155 1.00 56.95 76 VAL A CA 1
ATOM 580 C C . VAL A 1 77 ? -15.144 62.394 40.767 1.00 56.82 76 VAL A C 1
ATOM 581 O O . VAL A 1 77 ? -14.264 63.052 40.221 1.00 53.60 76 VAL A O 1
ATOM 585 N N . GLU A 1 78 ? -16.346 62.878 41.063 1.00 57.94 77 GLU A N 1
ATOM 586 C CA . GLU A 1 78 ? -16.685 64.256 40.777 1.00 57.05 77 GLU A CA 1
ATOM 587 C C . GLU A 1 78 ? -15.631 65.141 41.411 1.00 64.19 77 GLU A C 1
ATOM 588 O O . GLU A 1 78 ? -15.001 65.945 40.725 1.00 64.54 77 GLU A O 1
ATOM 594 N N . LYS A 1 79 ? -15.417 64.978 42.714 1.00 65.72 78 LYS A N 1
ATOM 595 C CA . LYS A 1 79 ? -14.467 65.815 43.439 1.00 61.92 78 LYS A CA 1
ATOM 596 C C . LYS A 1 79 ? -13.127 65.826 42.749 1.00 60.84 78 LYS A C 1
ATOM 597 O O . LYS A 1 79 ? -12.517 66.877 42.569 1.00 71.10 78 LYS A O 1
ATOM 603 N N . GLU A 1 80 ? -12.688 64.649 42.337 1.00 50.60 79 GLU A N 1
ATOM 604 C CA . GLU A 1 80 ? -11.333 64.476 41.848 1.00 44.14 79 GLU A CA 1
ATOM 605 C C . GLU A 1 80 ? -11.094 65.139 40.511 1.00 45.36 79 GLU A C 1
ATOM 606 O O . GLU A 1 80 ? -10.058 65.750 40.296 1.00 47.56 79 GLU A O 1
ATOM 612 N N . MET A 1 81 ? -12.064 65.001 39.613 1.00 47.40 80 MET A N 1
ATOM 613 C CA . MET A 1 81 ? -11.955 65.496 38.248 1.00 49.98 80 MET A CA 1
ATOM 614 C C . MET A 1 81 ? -12.353 66.944 38.238 1.00 57.90 80 MET A C 1
ATOM 615 O O . MET A 1 81 ? -11.791 67.749 37.494 1.00 63.64 80 MET A O 1
ATOM 620 N N . GLY A 1 82 ? -13.342 67.267 39.064 1.00 56.92 81 GLY A N 1
ATOM 621 C CA . GLY A 1 82 ? -13.888 68.607 39.093 1.00 67.87 81 GLY A CA 1
ATOM 622 C C . GLY A 1 82 ? -15.307 68.711 38.564 1.00 70.50 81 GLY A C 1
ATOM 623 O O . GLY A 1 82 ? -16.113 69.463 39.094 1.00 80.17 81 GLY A O 1
ATOM 624 N N . ALA A 1 83 ? -15.629 67.952 37.526 1.00 67.96 82 ALA A N 1
ATOM 625 C CA . ALA A 1 83 ? -16.967 68.019 36.945 1.00 67.12 82 ALA A CA 1
ATOM 626 C C . ALA A 1 83 ? -18.046 67.517 37.893 1.00 56.90 82 ALA A C 1
ATOM 627 O O . ALA A 1 83 ? -17.782 67.205 39.043 1.00 51.96 82 ALA A O 1
ATOM 629 N N . LYS A 1 84 ? -19.265 67.443 37.379 1.00 63.43 83 LYS A N 1
ATOM 630 C CA . LYS A 1 84 ? -20.433 67.068 38.155 1.00 68.58 83 LYS A CA 1
ATOM 631 C C . LYS A 1 84 ? -21.311 66.148 37.319 1.00 70.76 83 LYS A C 1
ATOM 632 O O . LYS A 1 84 ? -21.767 66.524 36.240 1.00 74.48 83 LYS A O 1
ATOM 638 N N . PHE A 1 85 ? -21.557 64.943 37.816 1.00 70.21 84 PHE A N 1
ATOM 639 C CA . PHE A 1 85 ? -22.366 63.968 37.085 1.00 66.21 84 PHE A CA 1
ATOM 640 C C . PHE A 1 85 ? -23.829 64.415 36.969 1.00 60.08 84 PHE A C 1
ATOM 641 O O . PHE A 1 85 ? -24.555 64.469 37.962 1.00 50.46 84 PHE A O 1
ATOM 649 N N . GLY A 1 86 ? -24.244 64.749 35.749 1.00 62.11 85 GLY A N 1
ATOM 650 C CA . GLY A 1 86 ? -25.627 65.099 35.486 1.00 64.22 85 GLY A CA 1
ATOM 651 C C . GLY A 1 86 ? -25.895 66.591 35.438 1.00 68.56 85 GLY A C 1
ATOM 652 O O . GLY A 1 86 ? -27.038 67.010 35.313 1.00 74.92 85 GLY A O 1
ATOM 653 N N . ASP A 1 87 ? -24.841 67.393 35.533 1.00 59.74 86 ASP A N 1
ATOM 654 C CA . ASP A 1 87 ? -24.964 68.845 35.524 1.00 57.02 86 ASP A CA 1
ATOM 655 C C . ASP A 1 87 ? -24.495 69.426 34.195 1.00 59.03 86 ASP A C 1
ATOM 656 O O . ASP A 1 87 ? -23.302 69.451 33.922 1.00 58.39 86 ASP A O 1
ATOM 661 N N . PRO A 1 88 ? -25.437 69.913 33.370 1.00 67.96 87 PRO A N 1
ATOM 662 C CA . PRO A 1 88 ? -25.182 70.310 31.977 1.00 59.98 87 PRO A CA 1
ATOM 663 C C . PRO A 1 88 ? -24.15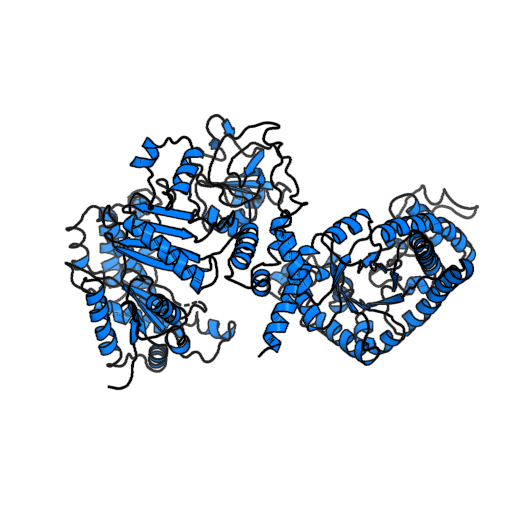9 71.429 31.819 1.00 59.01 87 PRO A C 1
ATOM 664 O O . PRO A 1 88 ? -23.738 71.681 30.690 1.00 59.81 87 PRO A O 1
ATOM 668 N N . ALA A 1 89 ? -23.771 72.076 32.918 1.00 61.43 88 ALA A N 1
ATOM 669 C CA . ALA A 1 89 ? -22.780 73.165 32.893 1.00 74.41 88 ALA A CA 1
ATOM 670 C C . ALA A 1 89 ? -21.323 72.678 32.958 1.00 75.08 88 ALA A C 1
ATOM 671 O O . ALA A 1 89 ? -20.469 73.075 32.144 1.00 66.96 88 ALA A O 1
ATOM 673 N N . ASN A 1 90 ? -21.043 71.836 33.947 1.00 83.69 89 ASN A N 1
ATOM 674 C CA . ASN A 1 90 ? -19.808 71.064 33.956 1.00 89.14 89 ASN A CA 1
ATOM 675 C C . ASN A 1 90 ? -20.104 69.587 34.167 1.00 89.23 89 ASN A C 1
ATOM 676 O O . ASN A 1 90 ? -19.992 69.088 35.281 1.00 91.12 89 ASN A O 1
ATOM 681 N N . PRO A 1 91 ? -20.468 68.886 33.079 1.00 75.72 90 PRO A N 1
ATOM 682 C CA . PRO A 1 91 ? -20.855 67.474 33.047 1.00 61.77 90 PRO A CA 1
ATOM 683 C C . PRO A 1 91 ? -19.692 66.521 33.234 1.00 59.32 90 PRO A C 1
ATOM 684 O O . PRO A 1 91 ? -18.559 66.862 32.882 1.00 61.51 90 PRO A O 1
ATOM 688 N N . LEU A 1 92 ? -19.976 65.340 33.779 1.00 59.79 91 LEU A N 1
ATOM 689 C CA . LEU A 1 92 ? -18.979 64.283 33.900 1.00 64.23 91 LEU A CA 1
ATOM 690 C C . LEU A 1 92 ? -19.554 63.001 33.320 1.00 63.03 91 LEU A C 1
ATOM 691 O O . LEU A 1 92 ? -20.663 62.598 33.674 1.00 67.07 91 LEU A O 1
ATOM 696 N N . LEU A 1 93 ? -18.812 62.365 32.421 1.00 51.71 92 LEU A N 1
ATOM 697 C CA . LEU A 1 93 ? -19.334 61.196 31.719 1.00 49.21 92 LEU A CA 1
ATOM 698 C C . LEU A 1 93 ? -18.562 59.956 32.066 1.00 46.86 92 LEU A C 1
ATOM 699 O O . LEU A 1 93 ? -17.345 60.018 32.288 1.00 53.16 92 LEU A O 1
ATOM 704 N N . PHE A 1 94 ? -19.259 58.823 32.092 1.00 39.28 93 PHE A N 1
ATOM 705 C CA . PHE A 1 94 ? -18.609 57.568 32.453 1.00 36.02 93 PHE A CA 1
ATOM 706 C C . PHE A 1 94 ? -18.493 56.593 31.304 1.00 37.29 93 PHE A C 1
ATOM 707 O O . PHE A 1 94 ? -19.204 56.679 30.303 1.00 36.21 93 PHE A O 1
ATOM 715 N N . SER A 1 95 ? -17.567 55.663 31.480 1.00 40.40 94 SER A N 1
ATOM 716 C CA . SER A 1 95 ? -17.418 54.528 30.604 1.00 35.78 94 SER A CA 1
ATOM 717 C C . SER A 1 95 ? -17.740 53.352 31.493 1.00 45.77 94 SER A C 1
ATOM 718 O O . SER A 1 95 ? -17.266 53.263 32.635 1.00 48.71 94 SER A O 1
ATOM 721 N N . VAL A 1 96 ? -18.543 52.434 30.997 1.00 43.36 95 VAL A N 1
ATOM 722 C CA . VAL A 1 96 ? -18.823 51.271 31.813 1.00 43.03 95 VAL A CA 1
ATOM 723 C C . VAL A 1 96 ? -18.415 49.987 31.108 1.00 47.05 95 VAL A C 1
ATOM 724 O O . VAL A 1 96 ? -18.868 49.708 30.001 1.00 48.77 95 VAL A O 1
ATOM 728 N N . ARG A 1 97 ? -17.526 49.233 31.765 1.00 57.35 96 ARG A N 1
ATOM 729 C CA . ARG A 1 97 ? -16.857 48.057 31.187 1.00 60.33 96 ARG A CA 1
ATOM 730 C C . ARG A 1 97 ? -16.830 46.897 32.204 1.00 54.47 96 ARG A C 1
ATOM 731 O O . ARG A 1 97 ? -16.901 47.132 33.413 1.00 45.17 96 ARG A O 1
ATOM 739 N N . SER A 1 98 ? -16.719 45.658 31.721 1.00 49.22 97 SER A N 1
ATOM 740 C CA . SER A 1 98 ? -16.796 44.490 32.593 1.00 52.74 97 SER A CA 1
ATOM 741 C C . SER A 1 98 ? -15.440 44.090 33.142 1.00 72.01 97 SER A C 1
ATOM 742 O O . SER A 1 98 ? -14.423 44.277 32.486 1.00 75.93 97 SER A O 1
ATOM 745 N N . GLY A 1 99 ? -15.435 43.517 34.341 1.00 88.74 98 GLY A N 1
ATOM 746 C CA . GLY A 1 99 ? -14.201 43.193 35.036 1.00 101.81 98 GLY A CA 1
ATOM 747 C C . GLY A 1 99 ? -13.812 41.723 35.011 1.00 115.88 98 GLY A C 1
ATOM 748 O O . GLY A 1 99 ? -14.298 40.912 35.808 1.00 120.95 98 GLY A O 1
ATOM 749 N N . ALA A 1 100 ? -12.916 41.389 34.093 1.00 125.87 99 ALA A N 1
ATOM 750 C CA . ALA A 1 100 ? -12.375 40.042 33.960 1.00 138.76 99 ALA A CA 1
ATOM 751 C C . ALA A 1 100 ? -11.803 39.883 32.550 1.00 151.73 99 ALA A C 1
ATOM 752 O O . ALA A 1 100 ? -12.550 39.681 31.585 1.00 157.97 99 ALA A O 1
ATOM 754 N N . ALA A 1 101 ? -10.479 39.992 32.433 1.00 149.89 100 ALA A N 1
ATOM 755 C CA . ALA A 1 101 ? -9.801 39.888 31.142 1.00 142.40 100 ALA A CA 1
ATOM 756 C C . ALA A 1 101 ? -10.150 38.581 30.415 1.00 141.13 100 ALA A C 1
ATOM 757 O O . ALA A 1 101 ? -10.070 38.499 29.183 1.00 135.70 100 ALA A O 1
ATOM 759 N N . ALA A 1 102 ? -10.567 37.584 31.198 1.00 139.84 101 ALA A N 1
ATOM 760 C CA . ALA A 1 102 ? -10.798 36.210 30.739 1.00 128.95 101 ALA A CA 1
ATOM 761 C C . ALA A 1 102 ? -11.794 36.042 29.582 1.00 127.73 101 ALA A C 1
ATOM 762 O O . ALA A 1 102 ? -12.336 34.952 29.379 1.00 119.99 101 ALA A O 1
ATOM 764 N N . SER A 1 103 ? -12.026 37.109 28.824 1.00 133.42 102 SER A N 1
ATOM 765 C CA . SER A 1 103 ? -12.936 37.052 27.689 1.00 138.26 102 SER A CA 1
ATOM 766 C C . SER A 1 103 ? -12.806 38.326 26.863 1.00 138.40 102 SER A C 1
ATOM 767 O O . SER A 1 103 ? -12.586 38.276 25.653 1.00 137.55 102 SER A O 1
ATOM 770 N N . MET A 1 108 ? -19.348 40.652 26.502 1.00 118.04 107 MET A N 1
ATOM 771 C CA . MET A 1 108 ? -20.012 41.218 27.732 1.00 126.96 107 MET A CA 1
ATOM 772 C C . MET A 1 108 ? -19.920 42.782 27.648 1.00 98.85 107 MET A C 1
ATOM 773 O O . MET A 1 108 ? -20.874 43.505 28.101 1.00 84.61 107 MET A O 1
ATOM 778 N N . ASP A 1 109 ? -18.810 43.266 27.038 1.00 106.85 108 ASP A N 1
ATOM 779 C CA . ASP A 1 109 ? -18.808 44.596 26.360 1.00 97.13 108 ASP A CA 1
ATOM 780 C C . ASP A 1 109 ? -18.630 45.873 27.139 1.00 79.80 108 ASP A C 1
ATOM 781 O O . ASP A 1 109 ? -18.394 45.819 28.342 1.00 78.22 108 ASP A O 1
ATOM 786 N N . THR A 1 110 ? -18.782 46.999 26.446 1.00 68.26 109 THR A N 1
ATOM 787 C CA . THR A 1 110 ? -18.284 48.250 26.969 1.00 69.25 109 THR A CA 1
ATOM 788 C C . THR A 1 110 ? -19.142 49.428 26.503 1.00 61.27 109 THR A C 1
ATOM 789 O O . THR A 1 110 ? -19.565 49.461 25.338 1.00 63.30 109 THR A O 1
ATOM 793 N N . VAL A 1 111 ? -19.408 50.381 27.403 1.00 49.84 110 VAL A N 1
ATOM 794 C CA . VAL A 1 111 ? -20.252 51.535 27.073 1.00 43.87 110 VAL A CA 1
ATOM 795 C C . VAL A 1 111 ? -19.548 52.858 27.325 1.00 47.69 110 VAL A C 1
ATOM 796 O O . VAL A 1 111 ? -19.100 53.132 28.447 1.00 60.04 110 VAL A O 1
ATOM 800 N N . LEU A 1 112 ? -19.480 53.700 26.303 1.00 36.63 111 LEU A N 1
ATOM 801 C CA . LEU A 1 112 ? -18.917 55.022 26.508 1.00 44.16 111 LEU A CA 1
ATOM 802 C C . LEU A 1 112 ? -20.012 56.059 26.707 1.00 37.88 111 LEU A C 1
ATOM 803 O O . LEU A 1 112 ? -21.181 55.791 26.437 1.00 21.29 111 LEU A O 1
ATOM 808 N N . ASN A 1 113 ? -19.612 57.225 27.219 1.00 53.22 112 ASN A N 1
ATOM 809 C CA . ASN A 1 113 ? -20.465 58.419 27.316 1.00 62.35 112 ASN A CA 1
ATOM 810 C C . ASN A 1 113 ? -21.718 58.250 28.141 1.00 56.46 112 ASN A C 1
ATOM 811 O O . ASN A 1 113 ? -22.701 58.957 27.960 1.00 47.51 112 ASN A O 1
ATOM 816 N N . LEU A 1 114 ? -21.696 57.294 29.044 1.00 52.66 113 LEU A N 1
ATOM 817 C CA . LEU A 1 114 ? -22.793 57.193 29.961 1.00 47.22 113 LEU A CA 1
ATOM 818 C C . LEU A 1 114 ? -22.950 58.545 30.681 1.00 48.02 113 LEU A C 1
ATOM 819 O O . LEU A 1 114 ? -21.972 59.147 31.176 1.00 37.78 113 LEU A O 1
ATOM 824 N N . GLY A 1 115 ? -24.182 59.039 30.690 1.00 40.32 114 GLY A N 1
ATOM 825 C CA . GLY A 1 115 ? -24.494 60.270 31.379 1.00 36.56 114 GLY A CA 1
ATOM 826 C C . GLY A 1 115 ? -24.951 61.342 30.425 1.00 50.81 114 GLY A C 1
ATOM 827 O O . GLY A 1 115 ? -25.167 62.490 30.835 1.00 52.98 114 GLY A O 1
ATOM 828 N N . LEU A 1 116 ? -25.087 60.964 29.153 1.00 55.74 115 LEU A N 1
ATOM 829 C CA . LEU A 1 116 ? -25.583 61.858 28.105 1.00 50.48 115 LEU A CA 1
ATOM 830 C C . LEU A 1 116 ? -27.098 61.990 28.137 1.00 48.19 115 LEU A C 1
ATOM 831 O O . LEU A 1 116 ? -27.811 60.990 28.249 1.00 52.28 115 LEU A O 1
ATOM 836 N N . ASN A 1 117 ? -27.594 63.220 28.048 1.00 49.41 116 ASN A N 1
ATOM 837 C CA . ASN A 1 117 ? -29.031 63.450 27.930 1.00 65.87 116 ASN A CA 1
ATOM 838 C C . ASN A 1 117 ? -29.272 64.794 27.273 1.00 65.72 116 ASN A C 1
ATOM 839 O O . ASN A 1 117 ? -28.370 65.627 27.244 1.00 50.08 116 ASN A O 1
ATOM 844 N N . LYS A 1 118 ? -30.490 65.002 26.772 1.00 72.10 117 LYS A N 1
ATOM 845 C CA . LYS A 1 118 ? -30.780 66.105 25.853 1.00 76.93 117 LYS A CA 1
ATOM 846 C C . LYS A 1 118 ? -30.253 67.439 26.327 1.00 71.33 117 LYS A C 1
ATOM 847 O O . LYS A 1 118 ? -29.589 68.143 25.573 1.00 64.51 117 LYS A O 1
ATOM 853 N N . VAL A 1 119 ? -30.555 67.765 27.581 1.00 74.82 118 VAL A N 1
ATOM 854 C CA . VAL A 1 119 ? -30.090 68.987 28.240 1.00 72.04 118 VAL A CA 1
ATOM 855 C C . VAL A 1 119 ? -28.583 69.167 28.149 1.00 66.41 118 VAL A C 1
ATOM 856 O O . VAL A 1 119 ? -28.081 70.190 27.685 1.00 57.54 118 VAL A O 1
ATOM 860 N N . THR A 1 120 ? -27.873 68.157 28.635 1.00 65.16 119 THR A N 1
ATOM 861 C CA . THR A 1 120 ? -26.420 68.131 28.628 1.00 65.77 119 THR A CA 1
ATOM 862 C C . THR A 1 120 ? -25.839 68.318 27.218 1.00 60.60 119 THR A C 1
ATOM 863 O O . THR A 1 120 ? -24.737 68.849 27.075 1.00 54.47 119 THR A O 1
ATOM 867 N N . VAL A 1 121 ? -26.596 67.898 26.197 1.00 57.10 120 VAL A N 1
ATOM 868 C CA . VAL A 1 121 ? -26.174 67.925 24.791 1.00 41.20 120 VAL A CA 1
ATOM 869 C C . VAL A 1 121 ? -26.355 69.286 24.134 1.00 47.69 120 VAL A C 1
ATOM 870 O O . VAL A 1 121 ? -25.387 69.890 23.671 1.00 47.72 120 VAL A O 1
ATOM 874 N N . ASP A 1 122 ? -27.600 69.758 24.066 1.00 55.82 121 ASP A N 1
ATOM 875 C CA . ASP A 1 122 ? -27.861 71.077 23.484 1.00 75.96 121 ASP A CA 1
ATOM 876 C C . ASP A 1 122 ? -27.582 72.196 24.471 1.00 68.93 121 ASP A C 1
ATOM 877 O O . ASP A 1 122 ? -28.208 73.256 24.434 1.00 79.50 121 ASP A O 1
ATOM 882 N N . ALA A 1 123 ? -26.636 71.930 25.360 1.00 54.29 122 ALA A N 1
ATOM 883 C CA . ALA A 1 123 ? -26.058 72.943 26.223 1.00 54.32 122 ALA A CA 1
ATOM 884 C C . ALA A 1 123 ? -24.553 72.833 26.086 1.00 60.15 122 ALA A C 1
ATOM 885 O O . ALA A 1 123 ? -23.817 73.758 26.378 1.00 60.81 122 ALA A O 1
ATOM 887 N N . TRP A 1 124 ? -24.094 71.683 25.631 1.00 69.74 123 TRP A N 1
ATOM 888 C CA . TRP A 1 124 ? -22.680 71.495 25.400 1.00 70.22 123 TRP A CA 1
ATOM 889 C C . TRP A 1 124 ? -22.378 72.114 24.045 1.00 69.33 123 TRP A C 1
ATOM 890 O O . TRP A 1 124 ? -21.316 72.710 23.835 1.00 59.91 123 TRP A O 1
ATOM 901 N N . VAL A 1 125 ? -23.333 71.967 23.131 1.00 68.72 124 VAL A N 1
ATOM 902 C CA . VAL A 1 125 ? -23.212 72.488 21.777 1.00 66.03 124 VAL A CA 1
ATOM 903 C C . VAL A 1 125 ? -23.211 74.007 21.759 1.00 79.79 124 VAL A C 1
ATOM 904 O O . VAL A 1 125 ? -22.380 74.648 21.110 1.00 81.49 124 VAL A O 1
ATOM 908 N N . ARG A 1 126 ? -24.177 74.563 22.476 1.00 85.89 125 ARG A N 1
ATOM 909 C CA . ARG A 1 126 ? -24.331 75.997 22.625 1.00 90.77 125 ARG A CA 1
ATOM 910 C C . ARG A 1 126 ? -23.356 76.490 23.683 1.00 86.31 125 ARG A C 1
ATOM 911 O O . ARG A 1 126 ? -23.752 77.149 24.636 1.00 97.52 125 ARG A O 1
ATOM 919 N N . ARG A 1 127 ? -22.080 76.165 23.525 1.00 71.79 126 ARG A N 1
ATOM 920 C CA . ARG A 1 127 ? -21.132 76.331 24.619 1.00 64.96 126 ARG A CA 1
ATOM 921 C C . ARG A 1 127 ? -19.729 76.129 24.095 1.00 66.17 126 ARG A C 1
ATOM 922 O O . ARG A 1 127 ? -18.761 76.512 24.739 1.00 62.81 126 ARG A O 1
ATOM 930 N N . ALA A 1 128 ? -19.633 75.504 22.925 1.00 75.76 127 ALA A N 1
ATOM 931 C CA . ALA A 1 128 ? -18.360 75.258 22.243 1.00 76.80 127 ALA A CA 1
ATOM 932 C C . ALA A 1 128 ? -18.699 74.588 20.924 1.00 80.47 127 ALA A C 1
ATOM 933 O O . ALA A 1 128 ? -18.647 73.365 20.809 1.00 81.52 127 ALA A O 1
ATOM 935 N N . PRO A 1 129 ? -19.088 75.388 19.928 1.00 70.82 128 PRO A N 1
ATOM 936 C CA . PRO A 1 129 ? -19.739 74.761 18.781 1.00 70.77 128 PRO A CA 1
ATOM 937 C C . PRO A 1 129 ? -18.769 74.342 17.683 1.00 64.93 128 PRO A C 1
ATOM 938 O O . PRO A 1 129 ? -19.209 74.102 16.558 1.00 69.22 128 PRO A O 1
ATOM 942 N N . ARG A 1 130 ? -17.481 74.249 17.989 1.00 58.81 129 ARG A N 1
ATOM 943 C CA . ARG A 1 130 ? -16.577 73.606 17.048 1.00 73.16 129 ARG A CA 1
ATOM 944 C C . ARG A 1 130 ? -16.902 72.113 17.021 1.00 74.68 129 ARG A C 1
ATOM 945 O O . ARG A 1 130 ? -16.699 71.421 16.010 1.00 75.04 129 ARG A O 1
ATOM 953 N N . LEU A 1 131 ? -17.444 71.639 18.139 1.00 72.03 130 LEU A N 1
ATOM 954 C CA . LEU A 1 131 ? -17.590 70.212 18.368 1.00 75.57 130 LEU A CA 1
ATOM 955 C C . LEU A 1 131 ? -19.027 69.756 18.276 1.00 71.92 130 LEU A C 1
ATOM 956 O O . LEU A 1 131 ? -19.368 68.662 18.705 1.00 69.16 130 LEU A O 1
ATOM 961 N N . GLU A 1 132 ? -19.861 70.597 17.691 1.00 73.37 131 GLU A N 1
ATOM 962 C CA . GLU A 1 132 ? -21.278 70.320 17.567 1.00 70.25 131 GLU A CA 1
ATOM 963 C C . GLU A 1 132 ? -21.486 69.036 16.788 1.00 64.02 131 GLU A C 1
ATOM 964 O O . GLU A 1 132 ? -22.426 68.287 17.039 1.00 59.42 131 GLU A O 1
ATOM 970 N N . ARG A 1 133 ? -20.590 68.791 15.840 1.00 62.74 132 ARG A N 1
ATOM 971 C CA . ARG A 1 133 ? -20.659 67.601 15.018 1.00 55.93 132 ARG A CA 1
ATOM 972 C C . ARG A 1 133 ? -20.384 66.428 15.900 1.00 52.19 132 ARG A C 1
ATOM 973 O O . ARG A 1 133 ? -21.050 65.400 15.822 1.00 55.24 132 ARG A O 1
ATOM 981 N N . PHE A 1 134 ? -19.378 66.595 16.745 1.00 52.87 133 PHE A N 1
ATOM 982 C CA . PHE A 1 134 ? -18.882 65.500 17.549 1.00 57.92 133 PHE A CA 1
ATOM 983 C C . PHE A 1 134 ? -19.899 65.059 18.586 1.00 49.96 133 PHE A C 1
ATOM 984 O O . PHE A 1 134 ? -20.159 63.870 18.746 1.00 56.31 133 PHE A O 1
ATOM 992 N N . VAL A 1 135 ? -20.472 66.027 19.286 1.00 45.55 134 VAL A N 1
ATOM 993 C CA . VAL A 1 135 ? -21.445 65.753 20.340 1.00 55.52 134 VAL A CA 1
ATOM 994 C C . VAL A 1 135 ? -22.594 64.862 19.860 1.00 53.40 134 VAL A C 1
ATOM 995 O O . VAL A 1 135 ? -22.905 63.823 20.461 1.00 48.38 134 VAL A O 1
ATOM 999 N N . TYR A 1 136 ? -23.220 65.274 18.767 1.00 46.85 135 TYR A N 1
ATOM 1000 C CA . TYR A 1 136 ? -24.317 64.511 18.205 1.00 48.36 135 TYR A CA 1
ATOM 1001 C C . TYR A 1 136 ? -23.835 63.138 17.728 1.00 42.56 135 TYR A C 1
ATOM 1002 O O . TYR A 1 136 ? -24.514 62.132 17.939 1.00 46.60 135 TYR A O 1
ATOM 1011 N N . ASP A 1 137 ? -22.658 63.085 17.113 1.00 38.93 136 ASP A N 1
ATOM 1012 C CA . ASP A 1 137 ? -22.072 61.796 16.758 1.00 44.31 136 ASP A CA 1
ATOM 1013 C C . ASP A 1 137 ? -22.090 60.867 17.966 1.00 51.16 136 ASP A C 1
ATOM 1014 O O . ASP A 1 137 ? -22.613 59.760 17.909 1.00 59.90 136 ASP A O 1
ATOM 1019 N N . SER A 1 138 ? -21.523 61.347 19.065 1.00 49.38 137 SER A N 1
ATOM 1020 C CA . SER A 1 138 ? -21.453 60.604 20.311 1.00 52.76 137 SER A CA 1
ATOM 1021 C C . SER A 1 138 ? -22.821 60.282 20.909 1.00 55.64 137 SER A C 1
ATOM 1022 O O . SER A 1 138 ? -23.016 59.200 21.477 1.00 61.03 137 SER A O 1
ATOM 1025 N N . TYR A 1 139 ? -23.759 61.218 20.813 1.00 44.49 138 TYR A N 1
ATOM 1026 C CA . TYR A 1 139 ? -25.074 60.968 21.373 1.00 47.03 138 TYR A CA 1
ATOM 1027 C C . TYR A 1 139 ? -25.786 59.853 20.619 1.00 57.08 138 TYR A C 1
ATOM 1028 O O . TYR A 1 139 ? -26.246 58.892 21.218 1.00 59.39 138 TYR A O 1
ATOM 1037 N N . ARG A 1 140 ? -25.872 59.977 19.302 1.00 60.90 139 ARG A N 1
ATOM 1038 C CA . ARG A 1 140 ? -26.475 58.928 18.503 1.00 59.79 139 ARG A CA 1
ATOM 1039 C C . ARG A 1 140 ? -25.706 57.631 18.720 1.00 56.14 139 ARG A C 1
ATOM 1040 O O . ARG A 1 140 ? -26.316 56.569 18.836 1.00 62.20 139 ARG A O 1
ATOM 1048 N N . ARG A 1 141 ? -24.375 57.714 18.797 1.00 44.80 140 ARG A N 1
ATOM 1049 C CA . ARG A 1 141 ? -23.577 56.518 19.075 1.00 47.51 140 ARG A CA 1
ATOM 1050 C C . ARG A 1 141 ? -24.040 55.900 20.371 1.00 50.86 140 ARG A C 1
ATOM 1051 O O . ARG A 1 141 ? -24.340 54.702 20.416 1.00 39.28 140 ARG A O 1
ATOM 1059 N N . PHE A 1 142 ? -24.099 56.737 21.412 1.00 49.19 141 PHE A N 1
ATOM 1060 C CA . PHE A 1 142 ? -24.400 56.304 22.772 1.00 47.79 141 PHE A CA 1
ATOM 1061 C C . PHE A 1 142 ? -25.816 55.802 22.895 1.00 45.93 141 PHE A C 1
ATOM 1062 O O . PHE A 1 142 ? -26.076 54.817 23.576 1.00 46.09 141 PHE A O 1
ATOM 1070 N N . ILE A 1 143 ? -26.737 56.492 22.244 1.00 48.09 142 ILE A N 1
ATOM 1071 C CA . ILE A 1 143 ? -28.131 56.098 22.301 1.00 48.64 142 ILE A CA 1
ATOM 1072 C C . ILE A 1 143 ? -28.261 54.708 21.750 1.00 50.17 142 ILE A C 1
ATOM 1073 O O . ILE A 1 143 ? -29.107 53.937 22.200 1.00 57.39 142 ILE A O 1
ATOM 1078 N N . THR A 1 144 ? -27.434 54.389 20.761 1.00 46.63 143 THR A N 1
ATOM 1079 C CA . THR A 1 144 ? -27.528 53.087 20.124 1.00 53.44 143 THR A CA 1
ATOM 1080 C C . THR A 1 144 ? -26.947 52.013 21.027 1.00 58.38 143 THR A C 1
ATOM 1081 O O . THR A 1 144 ? -27.582 50.977 21.252 1.00 54.87 143 THR A O 1
ATOM 1085 N N . MET A 1 145 ? -25.732 52.275 21.520 1.00 59.92 144 MET A N 1
ATOM 1086 C CA . MET A 1 145 ? -25.007 51.397 22.435 1.00 58.53 144 MET A CA 1
ATOM 1087 C C . MET A 1 145 ? -25.901 51.057 23.597 1.00 54.63 144 MET A C 1
ATOM 1088 O O . MET A 1 145 ? -25.930 49.915 24.071 1.00 38.35 144 MET A O 1
ATOM 1093 N N . TYR A 1 146 ? -26.615 52.078 24.066 1.00 55.32 145 TYR A N 1
ATOM 1094 C CA . TYR A 1 146 ? -27.514 51.912 25.187 1.00 47.32 145 TYR A CA 1
ATOM 1095 C C . TYR A 1 146 ? -28.583 50.897 24.831 1.00 48.66 145 TYR A C 1
ATOM 1096 O O . TYR A 1 146 ? -28.648 49.824 25.425 1.00 49.84 145 TYR A O 1
ATOM 1105 N N . ALA A 1 147 ? -29.408 51.214 23.846 1.00 51.65 146 ALA A N 1
ATOM 1106 C CA . ALA A 1 147 ? -30.511 50.323 23.529 1.00 57.62 146 ALA A CA 1
ATOM 1107 C C . ALA A 1 147 ? -30.025 48.907 23.200 1.00 56.49 146 ALA A C 1
ATOM 1108 O O . ALA A 1 147 ? -30.601 47.938 23.684 1.00 51.93 146 ALA A O 1
ATOM 1110 N N . ASP A 1 148 ? -28.965 48.774 22.400 1.00 53.35 147 ASP A N 1
ATOM 1111 C CA . ASP A 1 148 ? -28.477 47.442 22.054 1.00 54.90 147 ASP A CA 1
ATOM 1112 C C . ASP A 1 148 ? -28.146 46.653 23.304 1.00 57.23 147 ASP A C 1
ATOM 1113 O O . ASP A 1 148 ? -28.765 45.629 23.598 1.00 70.16 147 ASP A O 1
ATOM 1118 N N . ILE A 1 149 ? -27.163 47.151 24.038 1.00 49.12 148 ILE A N 1
ATOM 1119 C CA . ILE A 1 149 ? -26.576 46.414 25.138 1.00 57.75 148 ILE A CA 1
ATOM 1120 C C . ILE A 1 149 ? -27.426 46.399 26.411 1.00 61.43 148 ILE A C 1
ATOM 1121 O O . ILE A 1 149 ? -27.750 45.336 26.945 1.00 60.65 148 ILE A O 1
ATOM 1126 N N . VAL A 1 150 ? -27.782 47.579 26.898 1.00 61.71 149 VAL A N 1
ATOM 1127 C CA . VAL A 1 150 ? -28.437 47.696 28.189 1.00 55.30 149 VAL A CA 1
ATOM 1128 C C . VAL A 1 150 ? -29.932 47.433 28.082 1.00 63.77 149 VAL A C 1
ATOM 1129 O O . VAL A 1 150 ? -30.621 47.316 29.091 1.00 75.59 149 VAL A O 1
ATOM 1133 N N . MET A 1 151 ? -30.439 47.332 26.860 1.00 69.40 150 MET A N 1
ATOM 1134 C CA . MET A 1 151 ? -31.876 47.119 26.669 1.00 83.36 150 MET A CA 1
ATOM 1135 C C . MET A 1 151 ? -32.182 45.935 25.750 1.00 89.85 150 MET A C 1
ATOM 1136 O O . MET A 1 151 ? -33.325 45.466 25.692 1.00 87.78 150 MET A O 1
ATOM 1141 N N . GLN A 1 152 ? -31.159 45.472 25.031 1.00 89.69 151 GLN A N 1
ATOM 1142 C CA . GLN A 1 152 ? -31.268 44.274 24.215 1.00 87.96 151 GLN A CA 1
ATOM 1143 C C . GLN A 1 152 ? -32.428 44.390 23.262 1.00 87.64 151 GLN A C 1
ATOM 1144 O O . GLN A 1 152 ? -33.397 43.630 23.356 1.00 88.26 151 GLN A O 1
ATOM 1150 N N . VAL A 1 153 ? -32.337 45.331 22.337 1.00 88.95 152 VAL A N 1
ATOM 1151 C CA . VAL A 1 153 ? -33.497 45.652 21.535 1.00 94.63 152 VAL A CA 1
ATOM 1152 C C . VAL A 1 153 ? -33.115 45.707 20.053 1.00 93.24 152 VAL A C 1
ATOM 1153 O O . VAL A 1 153 ? -33.884 46.140 19.190 1.00 88.59 152 VAL A O 1
ATOM 1157 N N . GLY A 1 154 ? -31.919 45.212 19.768 1.00 93.15 153 GLY A N 1
ATOM 1158 C CA . GLY A 1 154 ? -31.453 45.112 18.403 1.00 94.80 153 GLY A CA 1
ATOM 1159 C C . GLY A 1 154 ? -30.728 46.368 17.971 1.00 91.51 153 GLY A C 1
ATOM 1160 O O . GLY A 1 154 ? -30.369 47.202 18.797 1.00 85.66 153 GLY A O 1
ATOM 1161 N N . ARG A 1 155 ? -30.522 46.498 16.666 1.00 91.40 154 ARG A N 1
ATOM 1162 C CA . ARG A 1 155 ? -29.749 47.582 16.083 1.00 88.90 154 ARG A CA 1
ATOM 1163 C C . ARG A 1 155 ? -30.135 47.640 14.618 1.00 101.17 154 ARG A C 1
ATOM 1164 O O . ARG A 1 155 ? -29.954 48.650 13.942 1.00 105.49 154 ARG A O 1
ATOM 1172 N N . GLU A 1 156 ? -30.661 46.527 14.129 1.00 105.50 155 GLU A N 1
ATOM 1173 C CA . GLU A 1 156 ? -31.071 46.422 12.747 1.00 102.24 155 GLU A CA 1
ATOM 1174 C C . GLU A 1 156 ? -31.978 47.591 12.435 1.00 89.16 155 GLU A C 1
ATOM 1175 O O . GLU A 1 156 ? -32.326 47.829 11.283 1.00 100.62 155 GLU A O 1
ATOM 1181 N N . ASP A 1 157 ? -32.375 48.315 13.472 1.00 71.92 156 ASP A N 1
ATOM 1182 C CA . ASP A 1 157 ? -33.328 49.394 13.299 1.00 76.49 156 ASP A CA 1
ATOM 1183 C C . ASP A 1 157 ? -32.672 50.756 13.218 1.00 69.84 156 ASP A C 1
ATOM 1184 O O . ASP A 1 157 ? -33.049 51.580 12.392 1.00 79.15 156 ASP A O 1
ATOM 1189 N N . PHE A 1 158 ? -31.688 50.988 14.071 1.00 66.65 157 PHE A N 1
ATOM 1190 C CA . PHE A 1 158 ? -30.932 52.227 14.029 1.00 70.74 157 PHE A CA 1
ATOM 1191 C C . PHE A 1 158 ? -29.994 52.174 12.845 1.00 70.28 157 PHE A C 1
ATOM 1192 O O . PHE A 1 158 ? -29.712 53.184 12.208 1.00 68.02 157 PHE A O 1
ATOM 1200 N N . GLU A 1 159 ? -29.518 50.969 12.563 1.00 74.14 158 GLU A N 1
ATOM 1201 C CA . GLU A 1 159 ? -28.647 50.744 11.437 1.00 74.99 158 GLU A CA 1
ATOM 1202 C C . GLU A 1 159 ? -29.405 51.145 10.173 1.00 65.18 158 GLU A C 1
ATOM 1203 O O . GLU A 1 159 ? -28.891 51.895 9.338 1.00 52.94 158 GLU A O 1
ATOM 1209 N N . GLU A 1 160 ? -30.646 50.671 10.065 1.00 58.23 159 GLU A N 1
ATOM 1210 C CA . GLU A 1 160 ? -31.488 50.956 8.910 1.00 49.40 159 GLU A CA 1
ATOM 1211 C C . GLU A 1 160 ? -31.786 52.431 8.768 1.00 49.00 159 GLU A C 1
ATOM 1212 O O . GLU A 1 160 ? -31.557 53.003 7.711 1.00 60.59 159 GLU A O 1
ATOM 1218 N N . ALA A 1 161 ? -32.292 53.048 9.829 1.00 49.50 160 ALA A N 1
ATOM 1219 C CA . ALA A 1 161 ? -32.624 54.467 9.793 1.00 61.40 160 ALA A CA 1
ATOM 1220 C C . ALA A 1 161 ? -31.402 55.370 9.600 1.00 58.14 160 ALA A C 1
ATOM 1221 O O . ALA A 1 161 ? -31.528 56.535 9.209 1.00 61.37 160 ALA A O 1
ATOM 1223 N N . LEU A 1 162 ? -30.221 54.831 9.866 1.00 53.77 161 LEU A N 1
ATOM 1224 C CA . LEU A 1 162 ? -28.997 55.558 9.569 1.00 61.80 161 LEU A CA 1
ATOM 1225 C C . LEU A 1 162 ? -28.750 55.564 8.068 1.00 71.03 161 LEU A C 1
ATOM 1226 O O . LEU A 1 162 ? -28.731 56.617 7.427 1.00 75.09 161 LEU A O 1
ATOM 1231 N N . SER A 1 163 ? -28.564 54.370 7.516 1.00 74.04 162 SER A N 1
ATOM 1232 C CA . SER A 1 163 ? -28.365 54.210 6.082 1.00 69.21 162 SER A CA 1
ATOM 1233 C C . SER A 1 163 ? -29.510 54.817 5.275 1.00 57.57 162 SER A C 1
ATOM 1234 O O . SER A 1 163 ? -29.260 55.357 4.197 1.00 57.90 162 SER A O 1
ATOM 1237 N N . ARG A 1 164 ? -30.742 54.769 5.796 1.00 58.51 163 ARG A N 1
ATOM 1238 C CA A ARG A 1 164 ? -31.867 55.416 5.108 1.00 65.35 163 ARG A CA 1
ATOM 1239 C C . ARG A 1 164 ? -31.616 56.902 5.019 1.00 68.48 163 ARG A C 1
ATOM 1240 O O . ARG A 1 164 ? -32.249 57.607 4.241 1.00 78.31 163 ARG A O 1
ATOM 1248 N N . MET A 1 165 ? -30.680 57.377 5.822 1.00 61.58 164 MET A N 1
ATOM 1249 C CA . MET A 1 165 ? -30.387 58.789 5.867 1.00 66.71 164 MET A CA 1
ATOM 1250 C C . MET A 1 165 ? -29.123 59.083 5.084 1.00 61.38 164 MET A C 1
ATOM 1251 O O . MET A 1 165 ? -28.841 60.230 4.762 1.00 62.16 164 MET A O 1
ATOM 1256 N N . LYS A 1 166 ? -28.372 58.035 4.776 1.00 63.77 165 LYS A N 1
ATOM 1257 C CA . LYS A 1 166 ? -27.152 58.169 3.999 1.00 64.77 165 LYS A CA 1
ATOM 1258 C C . LYS A 1 166 ? -27.471 58.223 2.519 1.00 80.32 165 LYS A C 1
ATOM 1259 O O . LYS A 1 166 ? -26.776 58.884 1.743 1.00 84.26 165 LYS A O 1
ATOM 1265 N N . GLU A 1 167 ? -28.515 57.504 2.124 1.00 84.12 166 GLU A N 1
ATOM 1266 C CA . GLU A 1 167 ? -28.941 57.525 0.738 1.00 86.93 166 GLU A CA 1
ATOM 1267 C C . GLU A 1 167 ? -29.635 58.843 0.427 1.00 95.90 166 GLU A C 1
ATOM 1268 O O . GLU A 1 167 ? -29.554 59.337 -0.697 1.00 108.88 166 GLU A O 1
ATOM 1274 N N . ARG A 1 168 ? -30.303 59.418 1.424 1.00 91.28 167 ARG A N 1
ATOM 1275 C CA . ARG A 1 168 ? -30.955 60.711 1.248 1.00 82.91 167 ARG A CA 1
ATOM 1276 C C . ARG A 1 168 ? -29.966 61.851 0.983 1.00 80.02 167 ARG A C 1
ATOM 1277 O O . ARG A 1 168 ? -30.313 62.845 0.348 1.00 90.52 167 ARG A O 1
ATOM 1285 N N . ARG A 1 169 ? -28.736 61.699 1.460 1.00 68.77 168 ARG A N 1
ATOM 1286 C CA . ARG A 1 169 ? -27.691 62.695 1.226 1.00 62.49 168 ARG A CA 1
ATOM 1287 C C . ARG A 1 169 ? -26.698 62.264 0.140 1.00 65.25 168 ARG A C 1
ATOM 1288 O O . ARG A 1 169 ? -25.908 63.068 -0.347 1.00 68.68 168 ARG A O 1
ATOM 1296 N N . GLY A 1 170 ? -26.716 60.988 -0.220 1.00 64.20 169 GLY A N 1
ATOM 1297 C CA . GLY A 1 170 ? -25.954 60.525 -1.365 1.00 68.15 169 GLY A CA 1
ATOM 1298 C C . GLY A 1 170 ? -24.548 59.974 -1.167 1.00 76.27 169 GLY A C 1
ATOM 1299 O O . GLY A 1 170 ? -23.829 59.777 -2.154 1.00 82.00 169 GLY A O 1
ATOM 1300 N N . THR A 1 171 ? -24.134 59.722 0.073 1.00 73.48 170 THR A N 1
ATOM 1301 C CA . THR A 1 171 ? -22.850 59.051 0.290 1.00 72.84 170 THR A CA 1
ATOM 1302 C C . THR A 1 171 ? -23.057 57.680 0.887 1.00 74.41 170 THR A C 1
ATOM 1303 O O . THR A 1 171 ? -24.182 57.269 1.167 1.00 61.04 170 THR A O 1
ATOM 1307 N N . LYS A 1 172 ? -21.947 56.980 1.075 1.00 90.86 171 LYS A N 1
ATOM 1308 C CA . LYS A 1 172 ? -21.950 55.658 1.677 1.00 100.67 171 LYS A CA 1
ATOM 1309 C C . LYS A 1 172 ? -21.324 55.751 3.075 1.00 94.08 171 LYS A C 1
ATOM 1310 O O . LYS A 1 172 ? -21.269 54.766 3.808 1.00 84.30 171 LYS A O 1
ATOM 1316 N N . PHE A 1 173 ? -20.890 56.957 3.443 1.00 96.79 172 PHE A N 1
ATOM 1317 C CA . PHE A 1 173 ? -20.058 57.178 4.629 1.00 92.46 172 PHE A CA 1
ATOM 1318 C C . PHE A 1 173 ? -20.723 57.990 5.712 1.00 81.26 172 PHE A C 1
ATOM 1319 O O . PHE A 1 173 ? -21.484 58.906 5.430 1.00 86.04 172 PHE A O 1
ATOM 1327 N N . ASP A 1 174 ? -20.395 57.680 6.957 1.00 71.43 173 ASP A N 1
ATOM 1328 C CA . ASP A 1 174 ? -20.899 58.463 8.066 1.00 69.23 173 ASP A CA 1
ATOM 1329 C C . ASP A 1 174 ? -20.142 59.779 8.069 1.00 72.24 173 ASP A C 1
ATOM 1330 O O . ASP A 1 174 ? -20.636 60.793 8.561 1.00 73.92 173 ASP A O 1
ATOM 1335 N N . THR A 1 175 ? -18.942 59.743 7.495 1.00 71.24 174 THR A N 1
ATOM 1336 C CA . THR A 1 175 ? -18.006 60.860 7.542 1.00 69.55 174 THR A CA 1
ATOM 1337 C C . THR A 1 175 ? -18.577 62.124 6.935 1.00 77.31 174 THR A C 1
ATOM 1338 O O . THR A 1 175 ? -18.128 63.225 7.248 1.00 87.17 174 THR A O 1
ATOM 1342 N N . ASP A 1 176 ? -19.562 61.969 6.062 1.00 74.55 175 ASP A N 1
ATOM 1343 C CA . ASP A 1 176 ? -20.098 63.104 5.332 1.00 72.46 175 ASP A CA 1
ATOM 1344 C C . ASP A 1 176 ? -21.327 63.695 6.012 1.00 76.41 175 ASP A C 1
ATOM 1345 O O . ASP A 1 176 ? -21.618 64.878 5.835 1.00 90.26 175 ASP A O 1
ATOM 1350 N N . LEU A 1 177 ? -22.050 62.881 6.781 1.00 64.91 176 LEU A N 1
ATOM 1351 C CA . LEU A 1 177 ? -23.216 63.369 7.523 1.00 62.31 176 LEU A CA 1
ATOM 1352 C C . LEU A 1 177 ? -22.831 64.567 8.385 1.00 62.52 176 LEU A C 1
ATOM 1353 O O . LEU A 1 177 ? -21.770 64.568 8.998 1.00 61.30 176 LEU A O 1
ATOM 1358 N N . THR A 1 178 ? -23.676 65.591 8.426 1.00 68.14 177 THR A N 1
ATOM 1359 C CA . THR A 1 178 ? -23.336 66.789 9.188 1.00 76.55 177 THR A CA 1
ATOM 1360 C C . THR A 1 178 ? -24.047 66.899 10.516 1.00 79.77 177 THR A C 1
ATOM 1361 O O . THR A 1 178 ? -25.018 66.193 10.788 1.00 76.10 177 THR A O 1
ATOM 1365 N N . ALA A 1 179 ? -23.535 67.810 11.336 1.00 79.24 178 ALA A N 1
ATOM 1366 C CA . ALA A 1 179 ? -24.167 68.178 12.585 1.00 73.20 178 ALA A CA 1
ATOM 1367 C C . ALA A 1 179 ? -25.676 68.111 12.438 1.00 68.51 178 ALA A C 1
ATOM 1368 O O . ALA A 1 179 ? -26.366 67.514 13.261 1.00 57.07 178 ALA A O 1
ATOM 1370 N N . SER A 1 180 ? -26.183 68.716 11.370 1.00 76.55 179 SER A N 1
ATOM 1371 C CA . SER A 1 180 ? -27.622 68.820 11.157 1.00 88.28 179 SER A CA 1
ATOM 1372 C C . SER A 1 180 ? -28.236 67.456 10.873 1.00 82.93 179 SER A C 1
ATOM 1373 O O . SER A 1 180 ? -29.374 67.174 11.265 1.00 82.22 179 SER A O 1
ATOM 1376 N N . ASP A 1 181 ? -27.473 66.616 10.185 1.00 75.61 180 ASP A N 1
ATOM 1377 C CA . ASP A 1 181 ? -27.937 65.285 9.842 1.00 73.99 180 ASP A CA 1
ATOM 1378 C C . ASP A 1 181 ? -28.022 64.454 11.106 1.00 65.46 180 ASP A C 1
ATOM 1379 O O . ASP A 1 181 ? -29.038 63.823 11.397 1.00 57.54 180 ASP A O 1
ATOM 1384 N N . LEU A 1 182 ? -26.933 64.456 11.858 1.00 65.27 181 LEU A N 1
ATOM 1385 C CA . LEU A 1 182 ? -26.855 63.636 13.045 1.00 59.27 181 LEU A CA 1
ATOM 1386 C C . LEU A 1 182 ? -27.957 64.030 14.026 1.00 60.82 181 LEU A C 1
ATOM 1387 O O . LEU A 1 182 ? -28.648 63.168 14.577 1.00 60.90 181 LEU A O 1
ATOM 1392 N N . LYS A 1 183 ? -28.142 65.333 14.218 1.00 50.78 182 LYS A N 1
ATOM 1393 C CA . LYS A 1 183 ? -29.163 65.813 15.130 1.00 47.99 182 LYS A CA 1
ATOM 1394 C C . LYS A 1 183 ? -30.483 65.187 14.743 1.00 55.89 182 LYS A C 1
ATOM 1395 O O . LYS A 1 183 ? -31.239 64.719 15.598 1.00 58.45 182 LYS A O 1
ATOM 1401 N N . GLU A 1 184 ? -30.748 65.180 13.437 1.00 57.35 183 GLU A N 1
ATOM 1402 C CA . GLU A 1 184 ? -31.935 64.539 12.890 1.00 61.66 183 GLU A CA 1
ATOM 1403 C C . GLU A 1 184 ? -31.903 63.076 13.276 1.00 54.57 183 GLU A C 1
ATOM 1404 O O . GLU A 1 184 ? -32.833 62.557 13.890 1.00 55.40 183 GLU A O 1
ATOM 1410 N N . LEU A 1 185 ? -30.816 62.414 12.899 1.00 56.58 184 LEU A N 1
ATOM 1411 C CA . LEU A 1 185 ? -30.589 61.031 13.283 1.00 51.19 184 LEU A CA 1
ATOM 1412 C C . LEU A 1 185 ? -30.982 60.829 14.755 1.00 53.62 184 LEU A C 1
ATOM 1413 O O . LEU A 1 185 ? -31.934 60.097 15.044 1.00 49.27 184 LEU A O 1
ATOM 1418 N N . CYS A 1 186 ? -30.283 61.507 15.673 1.00 53.10 185 CYS A N 1
ATOM 1419 C CA . CYS A 1 186 ? -30.540 61.361 17.110 1.00 55.64 185 CYS A CA 1
ATOM 1420 C C . CYS A 1 186 ? -32.008 61.489 17.443 1.00 63.62 185 CYS A C 1
ATOM 1421 O O . CYS A 1 186 ? -32.527 60.732 18.262 1.00 59.11 185 CYS A O 1
ATOM 1424 N N . ASP A 1 187 ? -32.662 62.470 16.828 1.00 64.77 186 ASP A N 1
ATOM 1425 C CA . ASP A 1 187 ? -34.011 62.827 17.218 1.00 58.85 186 ASP A CA 1
ATOM 1426 C C . ASP A 1 187 ? -35.003 61.750 16.841 1.00 57.14 186 ASP A C 1
ATOM 1427 O O . ASP A 1 187 ? -35.968 61.488 17.572 1.00 50.81 186 ASP A O 1
ATOM 1432 N N . GLY A 1 188 ? -34.738 61.118 15.703 1.00 60.99 187 GLY A N 1
ATOM 1433 C CA . GLY A 1 188 ? -35.492 59.960 15.274 1.00 61.92 187 GLY A CA 1
ATOM 1434 C C . GLY A 1 188 ? -35.117 58.750 16.109 1.00 61.72 187 GLY A C 1
ATOM 1435 O O . GLY A 1 188 ? -35.974 57.927 16.431 1.00 68.21 187 GLY A O 1
ATOM 1436 N N . TYR A 1 189 ? -33.841 58.636 16.471 1.00 53.46 188 TYR A N 1
ATOM 1437 C CA . TYR A 1 189 ? -33.415 57.547 17.339 1.00 55.41 188 TYR A CA 1
ATOM 1438 C C . TYR A 1 189 ? -34.197 57.632 18.650 1.00 53.81 188 TYR A C 1
ATOM 1439 O O . TYR A 1 189 ? -34.570 56.627 19.249 1.00 54.06 188 TYR A O 1
ATOM 1448 N N . LEU A 1 190 ? -34.438 58.854 19.093 1.00 51.65 189 LEU A N 1
ATOM 1449 C CA . LEU A 1 190 ? -35.016 59.072 20.396 1.00 59.20 189 LEU A CA 1
ATOM 1450 C C . LEU A 1 190 ? -36.411 58.514 20.458 1.00 70.08 189 LEU A C 1
ATOM 1451 O O . LEU A 1 190 ? -36.841 58.049 21.501 1.00 83.41 189 LEU A O 1
ATOM 1456 N N . GLU A 1 191 ? -37.129 58.601 19.344 1.00 79.80 190 GLU A N 1
ATOM 1457 C CA . GLU A 1 191 ? -38.530 58.173 19.276 1.00 82.72 190 GLU A CA 1
ATOM 1458 C C . GLU A 1 191 ? -38.597 56.736 18.761 1.00 70.87 190 GLU A C 1
ATOM 1459 O O . GLU A 1 191 ? -39.517 55.982 19.097 1.00 71.56 190 GLU A O 1
ATOM 1465 N N . LEU A 1 192 ? -37.621 56.374 17.935 1.00 56.36 191 LEU A N 1
ATOM 1466 C CA . LEU A 1 192 ? -37.470 55.011 17.482 1.00 64.09 191 LEU A CA 1
ATOM 1467 C C . LEU A 1 192 ? -37.236 54.138 18.713 1.00 68.95 191 LEU A C 1
ATOM 1468 O O . LEU A 1 192 ? -37.667 52.989 18.772 1.00 71.22 191 LEU A O 1
ATOM 1473 N N . PHE A 1 193 ? -36.552 54.704 19.700 1.00 70.01 192 PHE A N 1
ATOM 1474 C CA . PHE A 1 193 ? -36.338 54.039 20.976 1.00 68.04 192 PHE A CA 1
ATOM 1475 C C . PHE A 1 193 ? -37.653 54.004 21.732 1.00 70.71 192 PHE A C 1
ATOM 1476 O O . PHE A 1 193 ? -38.124 52.945 22.129 1.00 78.16 192 PHE A O 1
ATOM 1484 N N . GLU A 1 194 ? -38.247 55.175 21.918 1.00 74.27 193 GLU A N 1
ATOM 1485 C CA . GLU A 1 194 ? -39.528 55.309 22.604 1.00 79.38 193 GLU A CA 1
ATOM 1486 C C . GLU A 1 194 ? -40.641 54.531 21.901 1.00 87.76 193 GLU A C 1
ATOM 1487 O O . GLU A 1 194 ? -41.822 54.821 22.087 1.00 91.74 193 GLU A O 1
ATOM 1493 N N . LEU A 1 195 ? -40.264 53.534 21.104 1.00 84.19 194 LEU A N 1
ATOM 1494 C CA . LEU A 1 195 ? -41.230 52.781 20.321 1.00 81.88 194 LEU A CA 1
ATOM 1495 C C . LEU A 1 195 ? -40.917 51.300 20.401 1.00 82.46 194 LEU A C 1
ATOM 1496 O O . LEU A 1 195 ? -41.702 50.521 20.941 1.00 87.46 194 LEU A O 1
ATOM 1501 N N . LYS A 1 196 ? -39.769 50.925 19.843 1.00 83.22 195 LYS A N 1
ATOM 1502 C CA . LYS A 1 196 ? -39.208 49.584 20.004 1.00 84.20 195 LYS A CA 1
ATOM 1503 C C . LYS A 1 196 ? -39.375 49.063 21.448 1.00 97.46 195 LYS A C 1
ATOM 1504 O O . LYS A 1 196 ? -39.437 47.851 21.680 1.00 105.06 195 LYS A O 1
ATOM 1510 N N . THR A 1 197 ? -39.428 49.991 22.404 1.00 95.65 196 THR A N 1
ATOM 1511 C CA . THR A 1 197 ? -39.755 49.699 23.800 1.00 88.88 196 THR A CA 1
ATOM 1512 C C . THR A 1 197 ? -40.843 50.672 24.219 1.00 76.04 196 THR A C 1
ATOM 1513 O O . THR A 1 197 ? -41.130 51.616 23.505 1.00 73.94 196 THR A O 1
ATOM 1517 N N . GLY A 1 198 ? -41.435 50.461 25.383 1.00 76.85 197 GLY A N 1
ATOM 1518 C CA . GLY A 1 198 ? -42.513 51.322 25.833 1.00 86.51 197 GLY A CA 1
ATOM 1519 C C . GLY A 1 198 ? -42.121 52.705 26.332 1.00 89.80 197 GLY A C 1
ATOM 1520 O O . GLY A 1 198 ? -42.895 53.652 26.219 1.00 88.55 197 GLY A O 1
ATOM 1521 N N . CYS A 1 199 ? -40.928 52.832 26.897 1.00 95.50 198 CYS A N 1
ATOM 1522 C CA . CYS A 1 199 ? -40.556 54.076 27.565 1.00 100.88 198 CYS A CA 1
ATOM 1523 C C . CYS A 1 199 ? -39.683 54.945 26.669 1.00 89.49 198 CYS A C 1
ATOM 1524 O O . CYS A 1 199 ? -39.214 54.483 25.631 1.00 88.29 198 CYS A O 1
ATOM 1527 N N . SER A 1 200 ? -39.454 56.193 27.089 1.00 81.05 199 SER A N 1
ATOM 1528 C CA . SER A 1 200 ? -38.543 57.104 26.385 1.00 73.43 199 SER A CA 1
ATOM 1529 C C . SER A 1 200 ? -37.123 57.023 26.923 1.00 72.73 199 SER A C 1
ATOM 1530 O O . SER A 1 200 ? -36.897 56.514 28.014 1.00 80.80 199 SER A O 1
ATOM 1533 N N . PHE A 1 201 ? -36.169 57.544 26.159 1.00 73.89 200 PHE A N 1
ATOM 1534 C CA . PHE A 1 201 ? -34.770 57.450 26.541 1.00 75.04 200 PHE A CA 1
ATOM 1535 C C . PHE A 1 201 ? -34.478 58.163 27.852 1.00 68.92 200 PHE A C 1
ATOM 1536 O O . PHE A 1 201 ? -34.634 59.388 27.951 1.00 61.64 200 PHE A O 1
ATOM 1544 N N . PRO A 1 202 ? -34.033 57.386 28.857 1.00 71.00 201 PRO A N 1
ATOM 1545 C CA . PRO A 1 202 ? -33.701 57.823 30.214 1.00 69.58 201 PRO A CA 1
ATOM 1546 C C . PRO A 1 202 ? -32.885 59.105 30.222 1.00 68.65 201 PRO A C 1
ATOM 1547 O O . PRO A 1 202 ? -31.709 59.093 29.855 1.00 67.75 201 PRO A O 1
ATOM 1551 N N . GLN A 1 203 ? -33.507 60.208 30.622 1.00 61.75 202 GLN A N 1
ATOM 1552 C CA . GLN A 1 203 ? -32.764 61.449 30.719 1.00 59.00 202 GLN A CA 1
ATOM 1553 C C . GLN A 1 203 ? -31.970 61.445 32.011 1.00 65.05 202 GLN A C 1
ATOM 1554 O O . GLN A 1 203 ? -30.945 62.119 32.115 1.00 68.01 202 GLN A O 1
ATOM 1560 N N . ASP A 1 204 ? -32.450 60.676 32.988 1.00 64.78 203 ASP A N 1
ATOM 1561 C CA . ASP A 1 204 ? -31.836 60.618 34.315 1.00 64.55 203 ASP A CA 1
ATOM 1562 C C . ASP A 1 204 ? -30.542 59.815 34.271 1.00 73.36 203 ASP A C 1
ATOM 1563 O O . ASP A 1 204 ? -30.565 58.588 34.179 1.00 80.82 203 ASP A O 1
ATOM 1568 N N . PRO A 1 205 ? -29.401 60.507 34.346 1.00 60.22 204 PRO A N 1
ATOM 1569 C CA . PRO A 1 205 ? -28.123 59.851 34.090 1.00 54.77 204 PRO A CA 1
ATOM 1570 C C . PRO A 1 205 ? -27.820 58.793 35.149 1.00 52.84 204 PRO A C 1
ATOM 1571 O O . PRO A 1 205 ? -27.050 57.869 34.889 1.00 37.13 204 PRO A O 1
ATOM 1575 N N . VAL A 1 206 ? -28.437 58.925 36.320 1.00 54.30 205 VAL A N 1
ATOM 1576 C CA . VAL A 1 206 ? -28.227 57.967 37.394 1.00 48.87 205 VAL A CA 1
ATOM 1577 C C . VAL A 1 206 ? -28.993 56.675 37.148 1.00 39.97 205 VAL A C 1
ATOM 1578 O O . VAL A 1 206 ? -28.457 55.583 37.359 1.00 29.50 205 VAL A O 1
ATOM 1582 N N . MET A 1 207 ? -30.240 56.777 36.704 1.00 46.48 206 MET A N 1
ATOM 1583 C CA . MET A 1 207 ? -30.924 55.561 36.294 1.00 57.72 206 MET A CA 1
ATOM 1584 C C . MET A 1 207 ? -30.064 54.916 35.199 1.00 54.17 206 MET A C 1
ATOM 1585 O O . MET A 1 207 ? -29.702 53.745 35.305 1.00 64.37 206 MET A O 1
ATOM 1590 N N . GLN A 1 208 ? -29.700 55.691 34.179 1.00 38.04 207 GLN A N 1
ATOM 1591 C CA . GLN A 1 208 ? -28.761 55.227 33.153 1.00 41.99 207 GLN A CA 1
ATOM 1592 C C . GLN A 1 208 ? -27.602 54.412 33.723 1.00 46.05 207 GLN A C 1
ATOM 1593 O O . GLN A 1 208 ? -27.138 53.455 33.100 1.00 43.70 207 GLN A O 1
ATOM 1599 N N . LEU A 1 209 ? -27.109 54.823 34.889 1.00 46.46 208 LEU A N 1
ATOM 1600 C CA . LEU A 1 209 ? -25.941 54.201 35.486 1.00 40.23 208 LEU A CA 1
ATOM 1601 C C . LEU A 1 209 ? -26.269 52.816 35.993 1.00 37.95 208 LEU A C 1
ATOM 1602 O O . LEU A 1 209 ? -25.607 51.836 35.681 1.00 34.35 208 LEU A O 1
ATOM 1607 N N . PHE A 1 210 ? -27.304 52.730 36.799 1.00 34.20 209 PHE A N 1
ATOM 1608 C CA . PHE A 1 210 ? -27.645 51.449 37.355 1.00 43.97 209 PHE A CA 1
ATOM 1609 C C . PHE A 1 210 ? -28.013 50.483 36.259 1.00 50.88 209 PHE A C 1
ATOM 1610 O O . PHE A 1 210 ? -27.619 49.315 36.282 1.00 45.57 209 PHE A O 1
ATOM 1618 N N . ALA A 1 211 ? -28.763 50.980 35.289 1.00 55.34 210 ALA A N 1
ATOM 1619 C CA . ALA A 1 211 ? -29.107 50.168 34.152 1.00 56.66 210 ALA A CA 1
ATOM 1620 C C . ALA A 1 211 ? -27.822 49.541 33.611 1.00 53.09 210 ALA A C 1
ATOM 1621 O O . ALA A 1 211 ? -27.756 48.325 33.371 1.00 57.35 210 ALA A O 1
ATOM 1623 N N . ALA A 1 212 ? -26.796 50.366 33.439 1.00 35.91 211 ALA A N 1
ATOM 1624 C CA . ALA A 1 212 ? -25.537 49.862 32.923 1.00 36.92 211 ALA A CA 1
ATOM 1625 C C . ALA A 1 212 ? -25.133 48.661 33.746 1.00 37.11 211 ALA A C 1
ATOM 1626 O O . ALA A 1 212 ? -24.956 47.564 33.218 1.00 36.67 211 ALA A O 1
ATOM 1628 N N . ILE A 1 213 ? -25.021 48.884 35.050 1.00 35.50 212 ILE A N 1
ATOM 1629 C CA . ILE A 1 213 ? -24.524 47.884 35.994 1.00 33.04 212 ILE A CA 1
ATOM 1630 C C . ILE A 1 213 ? -25.289 46.574 35.908 1.00 35.39 212 ILE A C 1
ATOM 1631 O O . ILE A 1 213 ? -24.708 45.505 35.701 1.00 31.23 212 ILE A O 1
ATOM 1636 N N . LYS A 1 214 ? -26.603 46.670 36.075 1.00 49.65 213 LYS A N 1
ATOM 1637 C CA . LYS A 1 214 ? -27.467 45.504 35.981 1.00 54.08 213 LYS A CA 1
ATOM 1638 C C . LYS A 1 214 ? -27.265 44.724 34.672 1.00 58.71 213 LYS A C 1
ATOM 1639 O O . LYS A 1 214 ? -27.353 43.500 34.679 1.00 50.30 213 LYS A O 1
ATOM 1645 N N . ALA A 1 215 ? -26.965 45.418 33.568 1.00 58.93 214 ALA A N 1
ATOM 1646 C CA . ALA A 1 215 ? -26.815 44.776 32.253 1.00 36.51 214 ALA A CA 1
ATOM 1647 C C . ALA A 1 215 ? -25.495 44.014 32.102 1.00 40.39 214 ALA A C 1
ATOM 1648 O O . ALA A 1 215 ? -25.409 43.023 31.364 1.00 41.12 214 ALA A O 1
ATOM 1650 N N . VAL A 1 216 ? -24.467 44.491 32.795 1.00 49.82 215 VAL A N 1
ATOM 1651 C CA . VAL A 1 216 ? -23.198 43.775 32.891 1.00 50.24 215 VAL A CA 1
ATOM 1652 C C . VAL A 1 216 ? -23.378 42.488 33.693 1.00 49.98 215 VAL A C 1
ATOM 1653 O O . VAL A 1 216 ? -22.940 41.429 33.275 1.00 59.05 215 VAL A O 1
ATOM 1657 N N . PHE A 1 217 ? -24.036 42.575 34.840 1.00 44.66 216 PHE A N 1
ATOM 1658 C CA . PHE A 1 217 ? -24.326 41.381 35.620 1.00 54.49 216 PHE A CA 1
ATOM 1659 C C . PHE A 1 217 ? -25.206 40.406 34.821 1.00 59.05 216 PHE A C 1
ATOM 1660 O O . PHE A 1 217 ? -25.225 39.199 35.076 1.00 61.31 216 PHE A O 1
ATOM 1668 N N . ARG A 1 218 ? -25.944 40.930 33.854 1.00 53.04 217 ARG A N 1
ATOM 1669 C CA . ARG A 1 218 ? -26.814 40.087 33.076 1.00 50.93 217 ARG A CA 1
ATOM 1670 C C . ARG A 1 218 ? -25.982 39.391 32.028 1.00 67.53 217 ARG A C 1
ATOM 1671 O O . ARG A 1 218 ? -26.188 38.211 31.754 1.00 72.33 217 ARG A O 1
ATOM 1679 N N . SER A 1 219 ? -25.026 40.125 31.460 1.00 79.49 218 SER A N 1
ATOM 1680 C CA . SER A 1 219 ? -24.124 39.594 30.434 1.00 88.33 218 SER A CA 1
ATOM 1681 C C . SER A 1 219 ? -23.265 38.445 30.936 1.00 91.09 218 SER A C 1
ATOM 1682 O O . SER A 1 219 ? -22.428 37.929 30.199 1.00 101.29 218 SER A O 1
ATOM 1685 N N . TRP A 1 220 ? -23.462 38.054 32.189 1.00 91.48 219 TRP A N 1
ATOM 1686 C CA . TRP A 1 220 ? -22.672 36.981 32.779 1.00 92.82 219 TRP A CA 1
ATOM 1687 C C . TRP A 1 220 ? -23.433 35.655 32.750 1.00 99.71 219 TRP A C 1
ATOM 1688 O O . TRP A 1 220 ? -22.883 34.623 32.368 1.00 98.31 219 TRP A O 1
ATOM 1699 N N . GLY A 1 221 ? -24.695 35.687 33.161 1.00 111.99 220 GLY A N 1
ATOM 1700 C CA . GLY A 1 221 ? -25.540 34.514 33.078 1.00 131.05 220 GLY A CA 1
ATOM 1701 C C . GLY A 1 221 ? -25.915 34.255 31.630 1.00 152.81 220 GLY A C 1
ATOM 1702 O O . GLY A 1 221 ? -26.464 33.203 31.298 1.00 160.25 220 GLY A O 1
ATOM 1703 N N . ASN A 1 222 ? -25.619 35.231 30.775 1.00 164.63 221 ASN A N 1
ATOM 1704 C CA . ASN A 1 222 ? -25.888 35.160 29.340 1.00 179.39 221 ASN A CA 1
ATOM 1705 C C . ASN A 1 222 ? -25.663 33.760 28.758 1.00 185.67 221 ASN A C 1
ATOM 1706 O O . ASN A 1 222 ? -24.646 33.129 29.040 1.00 189.13 221 ASN A O 1
ATOM 1711 N N . PRO A 1 223 ? -26.625 33.257 27.960 1.00 184.36 222 PRO A N 1
ATOM 1712 C CA . PRO A 1 223 ? -26.427 31.984 27.257 1.00 178.51 222 PRO A CA 1
ATOM 1713 C C . PRO A 1 223 ? -25.175 32.006 26.389 1.00 173.74 222 PRO A C 1
ATOM 1714 O O . PRO A 1 223 ? -24.413 31.043 26.401 1.00 166.98 222 PRO A O 1
ATOM 1718 N N . ARG A 1 224 ? -24.963 33.093 25.650 1.00 181.07 223 ARG A N 1
ATOM 1719 C CA . ARG A 1 224 ? -23.747 33.250 24.849 1.00 186.27 223 ARG A CA 1
ATOM 1720 C C . ARG A 1 224 ? -22.506 33.183 25.745 1.00 189.62 223 ARG A C 1
ATOM 1721 O O . ARG A 1 224 ? -21.376 33.269 25.266 1.00 191.97 223 ARG A O 1
ATOM 1729 N N . ALA A 1 225 ? -22.725 33.006 27.047 1.00 186.94 224 ALA A N 1
ATOM 1730 C CA . ALA A 1 225 ? -21.644 33.088 28.027 1.00 182.57 224 ALA A CA 1
ATOM 1731 C C . ALA A 1 225 ? -21.610 31.906 29.011 1.00 178.53 224 ALA A C 1
ATOM 1732 O O . ALA A 1 225 ? -20.568 31.572 29.555 1.00 174.22 224 ALA A O 1
ATOM 1734 N N . THR A 1 226 ? -22.758 31.292 29.268 1.00 178.65 225 THR A N 1
ATOM 1735 C CA . THR A 1 226 ? -22.801 30.144 30.170 1.00 176.17 225 THR A CA 1
ATOM 1736 C C . THR A 1 226 ? -22.021 29.013 29.505 1.00 173.63 225 THR A C 1
ATOM 1737 O O . THR A 1 226 ? -21.460 28.136 30.165 1.00 160.71 225 THR A O 1
ATOM 1741 N N . ILE A 1 227 ? -22.005 29.049 28.177 1.00 184.79 226 ILE A N 1
ATOM 1742 C CA . ILE A 1 227 ? -21.170 28.171 27.371 1.00 189.06 226 ILE A CA 1
ATOM 1743 C C . ILE A 1 227 ? -19.708 28.421 27.696 1.00 190.69 226 ILE A C 1
ATOM 1744 O O . ILE A 1 227 ? -18.954 27.487 27.946 1.00 186.03 226 ILE A O 1
ATOM 1749 N N . TYR A 1 228 ? -19.329 29.697 27.694 1.00 197.45 227 TYR A N 1
ATOM 1750 C CA . TYR A 1 228 ? -17.965 30.128 27.987 1.00 200.83 227 TYR A CA 1
ATOM 1751 C C . TYR A 1 228 ? -17.312 29.301 29.101 1.00 198.77 227 TYR A C 1
ATOM 1752 O O . TYR A 1 228 ? -16.167 28.880 28.975 1.00 197.99 227 TYR A O 1
ATOM 1761 N N . ARG A 1 229 ? -18.043 29.067 30.188 1.00 196.95 228 ARG A N 1
ATOM 1762 C CA . ARG A 1 229 ? -17.485 28.395 31.363 1.00 194.00 228 ARG A CA 1
ATOM 1763 C C . ARG A 1 229 ? -17.360 26.885 31.189 1.00 199.61 228 ARG A C 1
ATOM 1764 O O . ARG A 1 229 ? -16.719 26.211 31.994 1.00 198.58 228 ARG A O 1
ATOM 1772 N N . ARG A 1 230 ? -17.986 26.357 30.145 1.00 206.38 229 ARG A N 1
ATOM 1773 C CA . ARG A 1 230 ? -17.827 24.950 29.807 1.00 209.92 229 ARG A CA 1
ATOM 1774 C C . ARG A 1 230 ? -16.450 24.712 29.211 1.00 210.42 229 ARG A C 1
ATOM 1775 O O . ARG A 1 230 ? -15.592 24.094 29.840 1.00 205.85 229 ARG A O 1
ATOM 1783 N N . MET A 1 231 ? -16.249 25.229 28.000 1.00 215.27 230 MET A N 1
ATOM 1784 C CA . MET A 1 231 ? -15.043 24.957 27.213 1.00 215.13 230 MET A CA 1
ATOM 1785 C C . MET A 1 231 ? -13.911 25.974 27.402 1.00 209.94 230 MET A C 1
ATOM 1786 O O . MET A 1 231 ? -12.923 25.963 26.664 1.00 209.17 230 MET A O 1
ATOM 1791 N N . ASN A 1 232 ? -14.070 26.857 28.382 1.00 205.05 231 ASN A N 1
ATOM 1792 C CA . ASN A 1 232 ? -12.937 27.569 28.959 1.00 198.83 231 ASN A CA 1
ATOM 1793 C C . ASN A 1 232 ? -12.647 26.879 30.287 1.00 201.38 231 ASN A C 1
ATOM 1794 O O . ASN A 1 232 ? -11.510 26.806 30.740 1.00 202.81 231 ASN A O 1
ATOM 1799 N N . ASN A 1 233 ? -13.710 26.360 30.892 1.00 201.87 232 ASN A N 1
ATOM 1800 C CA . ASN A 1 233 ? -13.665 25.654 32.174 1.00 198.49 232 ASN A CA 1
ATOM 1801 C C . ASN A 1 233 ? -12.836 26.285 33.296 1.00 197.69 232 ASN A C 1
ATOM 1802 O O . ASN A 1 233 ? -11.832 25.719 33.736 1.00 200.37 232 ASN A O 1
ATOM 1807 N N . ILE A 1 234 ? -13.262 27.458 33.751 1.00 189.52 233 ILE A N 1
ATOM 1808 C CA . ILE A 1 234 ? -12.861 27.941 35.064 1.00 178.17 233 ILE A CA 1
ATOM 1809 C C . ILE A 1 234 ? -14.148 28.030 35.873 1.00 174.44 233 ILE A C 1
ATOM 1810 O O . ILE A 1 234 ? -14.788 29.075 35.946 1.00 173.48 233 ILE A O 1
ATOM 1815 N N . THR A 1 235 ? -14.543 26.898 36.441 1.00 173.42 234 THR A N 1
ATOM 1816 C CA . THR A 1 235 ? -15.777 26.801 37.204 1.00 172.82 234 THR A CA 1
ATOM 1817 C C . THR A 1 235 ? -15.559 27.369 38.604 1.00 166.99 234 THR A C 1
ATOM 1818 O O . THR A 1 235 ? -14.455 27.284 39.146 1.00 166.64 234 THR A O 1
ATOM 1822 N N . GLY A 1 236 ? -16.608 27.947 39.188 1.00 161.47 235 GLY A N 1
ATOM 1823 C CA . GLY A 1 236 ? -16.504 28.572 40.498 1.00 156.47 235 GLY A CA 1
ATOM 1824 C C . GLY A 1 236 ? -15.763 29.902 40.471 1.00 150.99 235 GLY A C 1
ATOM 1825 O O . GLY A 1 236 ? -14.629 30.005 40.956 1.00 149.38 235 GLY A O 1
ATOM 1826 N N . LEU A 1 237 ? -16.413 30.926 39.913 1.00 141.02 236 LEU A N 1
ATOM 1827 C CA . LEU A 1 237 ? -15.794 32.240 39.711 1.00 119.36 236 LEU A CA 1
ATOM 1828 C C . LEU A 1 237 ? -16.394 33.341 40.578 1.00 118.75 236 LEU A C 1
ATOM 1829 O O . LEU A 1 237 ? -15.691 34.287 40.951 1.00 122.15 236 LEU A O 1
ATOM 1834 N N . LEU A 1 238 ? -17.686 33.207 40.881 1.00 114.88 237 LEU A N 1
ATOM 1835 C CA . LEU A 1 238 ? -18.486 34.237 41.558 1.00 113.53 237 LEU A CA 1
ATOM 1836 C C . LEU A 1 238 ? -19.353 34.942 40.527 1.00 106.54 237 LEU A C 1
ATOM 1837 O O . LEU A 1 238 ? -20.568 34.740 40.451 1.00 106.66 237 LEU A O 1
ATOM 1842 N N . GLY A 1 239 ? -18.691 35.770 39.731 1.00 92.35 238 GLY A N 1
ATOM 1843 C CA . GLY A 1 239 ? -19.327 36.561 38.699 1.00 71.08 238 GLY A CA 1
ATOM 1844 C C . GLY A 1 239 ? -18.274 37.485 38.124 1.00 57.02 238 GLY A C 1
ATOM 1845 O O . GLY A 1 239 ? -17.093 37.116 38.067 1.00 62.57 238 GLY A O 1
ATOM 1846 N N . THR A 1 240 ? -18.686 38.686 37.722 1.00 50.62 239 THR A N 1
ATOM 1847 C CA . THR A 1 240 ? -17.776 39.670 37.131 1.00 49.29 239 THR A CA 1
ATOM 1848 C C . THR A 1 240 ? -17.849 41.002 37.874 1.00 48.63 239 THR A C 1
ATOM 1849 O O . THR A 1 240 ? -18.924 41.409 38.323 1.00 49.63 239 THR A O 1
ATOM 1853 N N . ALA A 1 241 ? -16.703 41.664 38.022 1.00 45.88 240 ALA A N 1
ATOM 1854 C CA . ALA A 1 241 ? -16.664 43.041 38.536 1.00 46.85 240 ALA A CA 1
ATOM 1855 C C . ALA A 1 241 ? -17.246 44.043 37.521 1.00 41.92 240 ALA A C 1
ATOM 1856 O O . ALA A 1 241 ? -17.537 43.678 36.390 1.00 38.64 240 ALA A O 1
ATOM 1858 N N . VAL A 1 242 ? -17.416 45.302 37.917 1.00 47.84 241 VAL A N 1
ATOM 1859 C CA . VAL A 1 242 ? -17.804 46.347 36.966 1.00 45.68 241 VAL A CA 1
ATOM 1860 C C . VAL A 1 242 ? -16.947 47.599 37.142 1.00 39.58 241 VAL A C 1
ATOM 1861 O O . VAL A 1 242 ? -16.779 48.077 38.264 1.00 42.31 241 VAL A O 1
ATOM 1865 N N . ASN A 1 243 ? -16.403 48.130 36.047 1.00 36.06 242 ASN A N 1
ATOM 1866 C CA . ASN A 1 243 ? -15.468 49.251 36.157 1.00 36.64 242 ASN A CA 1
ATOM 1867 C C . ASN A 1 243 ? -15.953 50.571 35.572 1.00 48.58 242 ASN A C 1
ATOM 1868 O O . ASN A 1 243 ? -15.918 50.804 34.352 1.00 58.82 242 ASN A O 1
ATOM 1873 N N . VAL A 1 244 ? -16.399 51.442 36.467 1.00 38.22 243 VAL A N 1
ATOM 1874 C CA . VAL A 1 244 ? -16.902 52.727 36.061 1.00 32.43 243 VAL A CA 1
ATOM 1875 C C . VAL A 1 244 ? -15.774 53.711 36.123 1.00 35.04 243 VAL A C 1
ATOM 1876 O O . VAL A 1 244 ? -14.946 53.662 37.028 1.00 29.30 243 VAL A O 1
ATOM 1880 N N . GLN A 1 245 ? -15.751 54.609 35.148 1.00 38.24 244 GLN A N 1
ATOM 1881 C CA . GLN A 1 245 ? -14.567 55.397 34.902 1.00 34.95 244 GLN A CA 1
ATOM 1882 C C . GLN A 1 245 ? -14.867 56.663 34.127 1.00 42.60 244 GLN A C 1
ATOM 1883 O O . GLN A 1 245 ? -15.636 56.682 33.158 1.00 43.40 244 GLN A O 1
ATOM 1889 N N . ALA A 1 246 ? -14.226 57.728 34.572 1.00 47.32 245 ALA A N 1
ATOM 1890 C CA . ALA A 1 246 ? -14.403 59.022 33.964 1.00 52.96 245 ALA A CA 1
ATOM 1891 C C . ALA A 1 246 ? -13.836 59.025 32.538 1.00 57.26 245 ALA A C 1
ATOM 1892 O O . ALA A 1 246 ? -12.768 58.452 32.266 1.00 58.57 245 ALA A O 1
ATOM 1894 N N . MET A 1 247 ? -14.585 59.672 31.647 1.00 48.00 246 MET A N 1
ATOM 1895 C CA . MET A 1 247 ? -14.236 59.865 30.257 1.00 44.28 246 MET A CA 1
ATOM 1896 C C . MET A 1 247 ? -13.367 61.099 30.081 1.00 40.38 246 MET A C 1
ATOM 1897 O O . MET A 1 247 ? -13.594 62.120 30.730 1.00 29.25 246 MET A O 1
ATOM 1902 N N . VAL A 1 248 ? -12.394 61.029 29.180 1.00 48.56 247 VAL A N 1
ATOM 1903 C CA . VAL A 1 248 ? -11.617 62.221 28.843 1.00 43.13 247 VAL A CA 1
ATOM 1904 C C . VAL A 1 248 ? -11.358 62.374 27.350 1.00 48.57 247 VAL A C 1
ATOM 1905 O O . VAL A 1 248 ? -11.418 61.397 26.600 1.00 59.61 247 VAL A O 1
ATOM 1909 N N . PHE A 1 249 ? -11.033 63.604 26.942 1.00 49.82 248 PHE A N 1
ATOM 1910 C CA . PHE A 1 249 ? -10.993 64.000 25.534 1.00 47.22 248 PHE A CA 1
ATOM 1911 C C . PHE A 1 249 ? -9.806 64.897 25.196 1.00 52.38 248 PHE A C 1
ATOM 1912 O O . PHE A 1 249 ? -9.456 65.784 25.971 1.00 61.85 248 PHE A O 1
ATOM 1920 N N . GLY A 1 250 ? -9.192 64.666 24.039 1.00 50.75 249 GLY A N 1
ATOM 1921 C CA . GLY A 1 250 ? -8.088 65.494 23.583 1.00 49.25 249 GLY A CA 1
ATOM 1922 C C . GLY A 1 250 ? -8.499 66.362 22.401 1.00 55.42 249 GLY A C 1
ATOM 1923 O O . GLY A 1 250 ? -7.648 66.938 21.704 1.00 57.74 249 GLY A O 1
ATOM 1924 N N . ASN A 1 251 ? -9.811 66.439 22.171 1.00 58.80 250 ASN A N 1
ATOM 1925 C CA . ASN A 1 251 ? -10.393 67.321 21.153 1.00 61.48 250 ASN A CA 1
ATOM 1926 C C . ASN A 1 251 ? -11.176 68.497 21.764 1.00 62.93 250 ASN A C 1
ATOM 1927 O O . ASN A 1 251 ? -12.098 69.041 21.156 1.00 51.66 250 ASN A O 1
ATOM 1932 N N . ILE A 1 252 ? -10.793 68.874 22.977 1.00 67.51 251 ILE A N 1
ATOM 1933 C CA . ILE A 1 252 ? -11.446 69.942 23.710 1.00 70.39 251 ILE A CA 1
ATOM 1934 C C . ILE A 1 252 ? -10.959 71.292 23.212 1.00 66.80 251 ILE A C 1
ATOM 1935 O O . ILE A 1 252 ? -11.736 72.223 22.986 1.00 63.18 251 ILE A O 1
ATOM 1940 N N . ASN A 1 253 ? -9.653 71.402 23.051 1.00 63.81 252 ASN A N 1
ATOM 1941 C CA . ASN A 1 253 ? -9.091 72.649 22.597 1.00 66.86 252 ASN A CA 1
ATOM 1942 C C . ASN A 1 253 ? -7.716 72.382 22.027 1.00 71.65 252 ASN A C 1
ATOM 1943 O O . ASN A 1 253 ? -7.382 71.230 21.711 1.00 69.66 252 ASN A O 1
ATOM 1948 N N . ASP A 1 254 ? -6.921 73.440 21.898 1.00 67.46 253 ASP A N 1
ATOM 1949 C CA . ASP A 1 254 ? -5.580 73.298 21.359 1.00 62.00 253 ASP A CA 1
ATOM 1950 C C . ASP A 1 254 ? -4.523 73.149 22.448 1.00 45.16 253 ASP A C 1
ATOM 1951 O O . ASP A 1 254 ? -3.343 73.345 22.195 1.00 43.35 253 ASP A O 1
ATOM 1956 N N . ARG A 1 255 ? -4.945 72.802 23.660 1.00 49.23 254 ARG A N 1
ATOM 1957 C CA . ARG A 1 255 ? -4.005 72.318 24.678 1.00 64.81 254 ARG A CA 1
ATOM 1958 C C . ARG A 1 255 ? -4.460 70.941 25.163 1.00 59.44 254 ARG A C 1
ATOM 1959 O O . ARG A 1 255 ? -4.338 70.581 26.351 1.00 46.09 254 ARG A O 1
ATOM 1967 N N . SER A 1 256 ? -4.979 70.196 24.185 1.00 59.80 255 SER A N 1
ATOM 1968 C CA . SER A 1 256 ? -5.491 68.840 24.327 1.00 50.42 255 SER A CA 1
ATOM 1969 C C . SER A 1 256 ? -4.934 67.956 23.205 1.00 42.75 255 SER A C 1
ATOM 1970 O O . SER A 1 256 ? -4.728 68.404 22.087 1.00 47.17 255 SER A O 1
ATOM 1973 N N . ALA A 1 257 ? -4.689 66.693 23.491 1.00 46.30 256 ALA A N 1
ATOM 1974 C CA . ALA A 1 257 ? -4.172 65.810 22.458 1.00 39.81 256 ALA A CA 1
ATOM 1975 C C . ALA A 1 257 ? -4.502 64.406 22.866 1.00 35.01 256 ALA A C 1
ATOM 1976 O O . ALA A 1 257 ? -4.794 64.160 24.037 1.00 48.12 256 ALA A O 1
ATOM 1978 N N . THR A 1 258 ? -4.495 63.494 21.902 1.00 36.31 257 THR A N 1
ATOM 1979 C CA . THR A 1 258 ? -4.399 62.078 22.233 1.00 49.92 257 THR A CA 1
ATOM 1980 C C . THR A 1 258 ? -3.317 61.468 21.364 1.00 49.17 257 THR A C 1
ATOM 1981 O O . THR A 1 258 ? -2.905 62.051 20.353 1.00 45.84 257 THR A O 1
ATOM 1985 N N . GLY A 1 259 ? -2.849 60.295 21.758 1.00 45.11 258 GLY A N 1
ATOM 1986 C CA . GLY A 1 259 ? -1.712 59.714 21.084 1.00 42.36 258 GLY A CA 1
ATOM 1987 C C . GLY A 1 259 ? -1.556 58.275 21.489 1.00 38.87 258 GLY A C 1
ATOM 1988 O O . GLY A 1 259 ? -2.321 57.770 22.310 1.00 42.27 258 GLY A O 1
ATOM 1989 N N . VAL A 1 260 ? -0.563 57.625 20.894 1.00 33.02 259 VAL A N 1
ATOM 1990 C CA . VAL A 1 260 ? -0.281 56.218 21.122 1.00 34.86 259 VAL A CA 1
ATOM 1991 C C . VAL A 1 260 ? 1.226 56.060 21.036 1.00 42.10 259 VAL A C 1
ATOM 1992 O O . VAL A 1 260 ? 1.859 56.571 20.108 1.00 39.81 259 VAL A O 1
ATOM 1996 N N . ALA A 1 261 ? 1.805 55.352 21.997 1.00 45.33 260 ALA A N 1
ATOM 1997 C CA . ALA A 1 261 ? 3.257 55.320 22.115 1.00 45.79 260 ALA A CA 1
ATOM 1998 C C . ALA A 1 261 ? 3.779 53.998 22.643 1.00 37.32 260 ALA A C 1
ATOM 1999 O O . ALA A 1 261 ? 3.082 53.271 23.336 1.00 49.44 260 ALA A O 1
ATOM 2001 N N . PHE A 1 262 ? 5.026 53.716 22.304 1.00 24.07 261 PHE A N 1
ATOM 2002 C CA . PHE A 1 262 ? 5.664 52.443 22.573 1.00 27.31 261 PHE A CA 1
ATOM 2003 C C . PHE A 1 262 ? 6.994 52.653 23.318 1.00 36.55 261 PHE A C 1
ATOM 2004 O O . PHE A 1 262 ? 7.921 53.265 22.775 1.00 42.37 261 PHE A O 1
ATOM 2012 N N . SER A 1 263 ? 7.120 52.140 24.538 1.00 34.20 262 SER A N 1
ATOM 2013 C CA . SER A 1 263 ? 8.357 52.358 25.290 1.00 29.17 262 SER A CA 1
ATOM 2014 C C . SER A 1 263 ? 9.649 51.949 24.542 1.00 41.25 262 SER A C 1
ATOM 2015 O O . SER A 1 263 ? 10.751 52.382 24.916 1.00 38.56 262 SER A O 1
ATOM 2018 N N . ARG A 1 264 ? 9.505 51.152 23.479 1.00 42.53 263 ARG A N 1
ATOM 2019 C CA . ARG A 1 264 ? 10.621 50.786 22.602 1.00 35.69 263 ARG A CA 1
ATOM 2020 C C . ARG A 1 264 ? 10.092 50.399 21.228 1.00 38.57 263 ARG A C 1
ATOM 2021 O O . ARG A 1 264 ? 8.952 49.950 21.111 1.00 51.74 263 ARG A O 1
ATOM 2029 N N . SER A 1 265 ? 10.900 50.553 20.185 1.00 29.64 264 SER A N 1
ATOM 2030 C CA . SER A 1 265 ? 10.378 50.316 18.846 1.00 40.39 264 SER A CA 1
ATOM 2031 C C . SER A 1 265 ? 9.936 48.876 18.611 1.00 44.90 264 SER A C 1
ATOM 2032 O O . SER A 1 265 ? 10.754 47.963 18.667 1.00 41.31 264 SER A O 1
ATOM 2035 N N . PRO A 1 266 ? 8.635 48.677 18.314 1.00 47.81 265 PRO A N 1
ATOM 2036 C CA . PRO A 1 266 ? 8.045 47.360 17.988 1.00 33.41 265 PRO A CA 1
ATOM 2037 C C . PRO A 1 266 ? 8.550 46.790 16.657 1.00 38.76 265 PRO A C 1
ATOM 2038 O O . PRO A 1 266 ? 8.163 45.678 16.311 1.00 34.51 265 PRO A O 1
ATOM 2042 N N . SER A 1 267 ? 9.388 47.531 15.929 1.00 41.98 266 SER A N 1
ATOM 2043 C CA . SER A 1 267 ? 10.002 47.012 14.709 1.00 43.05 266 SER A CA 1
ATOM 2044 C C . SER A 1 267 ? 11.501 46.759 14.857 1.00 52.16 266 SER A C 1
ATOM 2045 O O . SER A 1 267 ? 11.942 45.610 14.796 1.00 47.43 266 SER A O 1
ATOM 2048 N N . THR A 1 268 ? 12.279 47.830 15.025 1.00 49.89 267 THR A N 1
ATOM 2049 C CA . THR A 1 268 ? 13.719 47.696 15.230 1.00 52.19 267 THR A CA 1
ATOM 2050 C C . THR A 1 268 ? 13.960 47.126 16.606 1.00 51.12 267 THR A C 1
ATOM 2051 O O . THR A 1 268 ? 14.841 46.286 16.804 1.00 44.88 267 THR A O 1
ATOM 2055 N N . GLY A 1 269 ? 13.182 47.611 17.568 1.00 58.26 268 GLY A N 1
ATOM 2056 C CA . GLY A 1 269 ? 13.382 47.247 18.961 1.00 59.25 268 GLY A CA 1
ATOM 2057 C C . GLY A 1 269 ? 14.216 48.282 19.694 1.00 51.52 268 GLY A C 1
ATOM 2058 O O . GLY A 1 269 ? 14.398 48.203 20.916 1.00 33.62 268 GLY A O 1
ATOM 2059 N N . GLU A 1 270 ? 14.714 49.263 18.944 1.00 48.34 269 GLU A N 1
ATOM 2060 C CA . GLU A 1 270 ? 15.696 50.180 19.486 1.00 52.45 269 GLU A CA 1
ATOM 2061 C C . GLU A 1 270 ? 15.105 50.947 20.651 1.00 38.82 269 GLU A C 1
ATOM 2062 O O . GLU A 1 270 ? 13.893 51.186 20.692 1.00 25.95 269 GLU A O 1
ATOM 2068 N N . ASN A 1 271 ? 15.965 51.317 21.600 1.00 50.82 270 ASN A N 1
ATOM 2069 C CA . ASN A 1 271 ? 15.509 51.971 22.829 1.00 62.33 270 ASN A CA 1
ATOM 2070 C C . ASN A 1 271 ? 15.304 53.493 22.715 1.00 61.42 270 ASN A C 1
ATOM 2071 O O . ASN A 1 271 ? 16.137 54.281 23.172 1.00 65.40 270 ASN A O 1
ATOM 2076 N N . PHE A 1 272 ? 14.192 53.895 22.110 1.00 50.07 271 PHE A N 1
ATOM 2077 C CA . PHE A 1 272 ? 13.820 55.306 22.020 1.00 58.35 271 PHE A CA 1
ATOM 2078 C C . PHE A 1 272 ? 12.332 55.432 22.295 1.00 53.76 271 PHE A C 1
ATOM 2079 O O . PHE A 1 272 ? 11.616 54.431 22.281 1.00 54.00 271 PHE A O 1
ATOM 2087 N N . PHE A 1 273 ? 11.853 56.644 22.548 1.00 51.27 272 PHE A N 1
ATOM 2088 C CA . PHE A 1 273 ? 10.422 56.796 22.800 1.00 55.45 272 PHE A CA 1
ATOM 2089 C C . PHE A 1 273 ? 9.621 57.014 21.495 1.00 50.87 272 PHE A C 1
ATOM 2090 O O . PHE A 1 273 ? 9.437 58.150 21.033 1.00 59.84 272 PHE A O 1
ATOM 2098 N N . PHE A 1 274 ? 9.143 55.923 20.905 1.00 35.82 273 PHE A N 1
ATOM 2099 C CA . PHE A 1 274 ? 8.341 56.012 19.687 1.00 39.43 273 PHE A CA 1
ATOM 2100 C C . PHE A 1 274 ? 6.854 56.284 19.962 1.00 47.34 273 PHE A C 1
ATOM 2101 O O . PHE A 1 274 ? 6.260 55.698 20.860 1.00 53.87 273 PHE A O 1
ATOM 2109 N N . GLY A 1 275 ? 6.256 57.181 19.185 1.00 53.46 274 GLY A N 1
ATOM 2110 C CA . GLY A 1 275 ? 4.863 57.543 19.393 1.00 50.30 274 GLY A CA 1
ATOM 2111 C C . GLY A 1 275 ? 4.264 58.388 18.280 1.00 43.68 274 GLY A C 1
ATOM 2112 O O . GLY A 1 275 ? 4.954 58.773 17.337 1.00 37.80 274 GLY A O 1
ATOM 2113 N N . GLU A 1 276 ? 2.967 58.659 18.394 1.00 37.49 275 GLU A N 1
ATOM 2114 C CA . GLU A 1 276 ? 2.253 59.525 17.459 1.00 41.02 275 GLU A CA 1
ATOM 2115 C C . GLU A 1 276 ? 1.121 60.246 18.167 1.00 40.25 275 GLU A C 1
ATOM 2116 O O . GLU A 1 276 ? 0.401 59.659 18.972 1.00 42.42 275 GLU A O 1
ATOM 2122 N N . TYR A 1 277 ? 0.961 61.526 17.879 1.00 35.79 276 TYR A N 1
ATOM 2123 C CA . TYR A 1 277 ? -0.132 62.265 18.490 1.00 39.81 276 TYR A CA 1
ATOM 2124 C C . TYR A 1 277 ? -0.720 63.339 17.583 1.00 47.99 276 TYR A C 1
ATOM 2125 O O . TYR A 1 277 ? -0.223 63.618 16.480 1.00 38.90 276 TYR A O 1
ATOM 2134 N N . LEU A 1 278 ? -1.789 63.945 18.080 1.00 60.75 277 LEU A N 1
ATOM 2135 C CA . LEU A 1 278 ? -2.506 64.967 17.349 1.00 62.07 277 LEU A CA 1
ATOM 2136 C C . LEU A 1 278 ? -3.082 65.971 18.313 1.00 63.23 277 LEU A C 1
ATOM 2137 O O . LEU A 1 278 ? -3.747 65.591 19.277 1.00 67.72 277 LEU A O 1
ATOM 2142 N N . VAL A 1 279 ? -2.859 67.253 18.053 1.00 54.78 278 VAL A N 1
ATOM 2143 C CA . VAL A 1 279 ? -3.467 68.247 18.916 1.00 50.01 278 VAL A CA 1
ATOM 2144 C C . VAL A 1 279 ? -4.941 68.429 18.558 1.00 43.32 278 VAL A C 1
ATOM 2145 O O . VAL A 1 279 ? -5.320 68.305 17.378 1.00 41.32 278 VAL A O 1
ATOM 2149 N N . ASN A 1 280 ? -5.763 68.692 19.580 1.00 27.70 279 ASN A N 1
ATOM 2150 C CA . ASN A 1 280 ? -7.206 68.792 19.393 1.00 44.16 279 ASN A CA 1
ATOM 2151 C C . ASN A 1 280 ? -7.645 67.707 18.392 1.00 51.36 279 ASN A C 1
ATOM 2152 O O . ASN A 1 280 ? -8.004 67.984 17.225 1.00 56.82 279 ASN A O 1
ATOM 2157 N N . ALA A 1 281 ? -7.589 66.462 18.852 1.00 37.89 280 ALA A N 1
ATOM 2158 C CA . ALA A 1 281 ? -7.947 65.339 18.001 1.00 42.99 280 ALA A CA 1
ATOM 2159 C C . ALA A 1 281 ? -8.419 64.175 18.826 1.00 54.91 280 ALA A C 1
ATOM 2160 O O . ALA A 1 281 ? -7.871 63.900 19.888 1.00 61.95 280 ALA A O 1
ATOM 2162 N N . GLN A 1 282 ? -9.433 63.480 18.334 1.00 67.87 281 GLN A N 1
ATOM 2163 C CA . GLN A 1 282 ? -9.809 62.235 18.962 1.00 85.87 281 GLN A CA 1
ATOM 2164 C C . GLN A 1 282 ? -8.942 61.126 18.367 1.00 93.17 281 GLN A C 1
ATOM 2165 O O . GLN A 1 282 ? -8.880 60.969 17.148 1.00 105.57 281 GLN A O 1
ATOM 2171 N N . GLY A 1 283 ? -8.223 60.405 19.222 1.00 82.54 282 GLY A N 1
ATOM 2172 C CA . GLY A 1 283 ? -7.448 59.267 18.770 1.00 73.89 282 GLY A CA 1
ATOM 2173 C C . GLY A 1 283 ? -8.449 58.423 18.041 1.00 73.68 282 GLY A C 1
ATOM 2174 O O . GLY A 1 283 ? -9.559 58.228 18.542 1.00 79.58 282 GLY A O 1
ATOM 2175 N N . GLU A 1 284 ? -8.051 57.934 16.871 1.00 72.47 283 GLU A N 1
ATOM 2176 C CA . GLU A 1 284 ? -8.972 57.515 15.815 1.00 76.88 283 GLU A CA 1
ATOM 2177 C C . GLU A 1 284 ? -8.444 58.265 14.635 1.00 72.53 283 GLU A C 1
ATOM 2178 O O . GLU A 1 284 ? -8.196 57.710 13.568 1.00 77.07 283 GLU A O 1
ATOM 2184 N N . ASP A 1 285 ? -8.285 59.561 14.866 1.00 66.91 284 ASP A N 1
ATOM 2185 C CA . ASP A 1 285 ? -7.679 60.469 13.926 1.00 61.33 284 ASP A CA 1
ATOM 2186 C C . ASP A 1 285 ? -6.208 60.146 13.813 1.00 59.07 284 ASP A C 1
ATOM 2187 O O . ASP A 1 285 ? -5.613 60.293 12.747 1.00 68.96 284 ASP A O 1
ATOM 2192 N N . VAL A 1 286 ? -5.634 59.682 14.917 1.00 54.14 285 VAL A N 1
ATOM 2193 C CA . VAL A 1 286 ? -4.230 59.294 14.941 1.00 61.15 285 VAL A CA 1
ATOM 2194 C C . VAL A 1 286 ? -4.011 58.065 14.065 1.00 67.10 285 VAL A C 1
ATOM 2195 O O . VAL A 1 286 ? -3.096 58.006 13.228 1.00 67.50 285 VAL A O 1
ATOM 2199 N N . VAL A 1 287 ? -4.860 57.074 14.274 1.00 63.82 286 VAL A N 1
ATOM 2200 C CA . VAL A 1 287 ? -4.804 55.870 13.481 1.00 63.33 286 VAL A CA 1
ATOM 2201 C C . VAL A 1 287 ? -5.191 56.201 12.050 1.00 84.76 286 VAL A C 1
ATOM 2202 O O . VAL A 1 287 ? -4.462 55.882 11.106 1.00 99.44 286 VAL A O 1
ATOM 2206 N N . ALA A 1 288 ? -6.337 56.864 11.912 1.00 86.42 287 ALA A N 1
ATOM 2207 C CA . ALA A 1 288 ? -6.948 57.155 10.623 1.00 88.31 287 ALA A CA 1
ATOM 2208 C C . ALA A 1 288 ? -5.938 57.399 9.499 1.00 87.35 287 ALA A C 1
ATOM 2209 O O . ALA A 1 288 ? -6.073 56.842 8.408 1.00 90.96 287 ALA A O 1
ATOM 2211 N N . GLY A 1 289 ? -4.928 58.221 9.760 1.00 76.38 288 GLY A N 1
ATOM 2212 C CA . GLY A 1 289 ? -3.923 58.490 8.751 1.00 74.39 288 GLY A CA 1
ATOM 2213 C C . GLY A 1 289 ? -4.144 59.785 7.990 1.00 81.86 288 GLY A C 1
ATOM 2214 O O . GLY A 1 289 ? -3.174 60.403 7.547 1.00 90.21 288 GLY A O 1
ATOM 2215 N N . ILE A 1 290 ? -5.401 60.196 7.810 1.00 75.45 289 ILE A N 1
ATOM 2216 C CA . ILE A 1 290 ? -5.662 61.531 7.268 1.00 70.93 289 ILE A CA 1
ATOM 2217 C C . ILE A 1 290 ? -5.002 62.500 8.212 1.00 80.73 289 ILE A C 1
ATOM 2218 O O . ILE A 1 290 ? -5.072 62.333 9.437 1.00 87.90 289 ILE A O 1
ATOM 2223 N N . ARG A 1 291 ? -4.391 63.527 7.645 1.00 72.68 290 ARG A N 1
ATOM 2224 C CA . ARG A 1 291 ? -3.640 64.493 8.435 1.00 64.69 290 ARG A CA 1
ATOM 2225 C C . ARG A 1 291 ? -2.464 63.852 9.183 1.00 58.33 290 ARG A C 1
ATOM 2226 O O . ARG A 1 291 ? -2.619 63.183 10.211 1.00 40.15 290 ARG A O 1
ATOM 2234 N N . THR A 1 292 ? -1.288 64.054 8.599 1.00 65.91 291 THR A N 1
ATOM 2235 C CA . THR A 1 292 ? -0.020 63.542 9.099 1.00 70.70 291 THR A CA 1
ATOM 2236 C C . THR A 1 292 ? 0.134 63.546 10.615 1.00 74.65 291 THR A C 1
ATOM 2237 O O . THR A 1 292 ? 0.044 64.597 11.260 1.00 72.44 291 THR A O 1
ATOM 2241 N N . PRO A 1 293 ? 0.409 62.362 11.182 1.00 76.19 292 PRO A N 1
ATOM 2242 C CA . PRO A 1 293 ? 0.668 62.125 12.606 1.00 70.34 292 PRO A CA 1
ATOM 2243 C C . PRO A 1 293 ? 2.001 62.732 13.045 1.00 60.98 292 PRO A C 1
ATOM 2244 O O . PRO A 1 293 ? 3.009 62.624 12.320 1.00 50.81 292 PRO A O 1
ATOM 2248 N N . GLN A 1 294 ? 2.014 63.360 14.217 1.00 59.20 293 GLN A N 1
ATOM 2249 C CA . GLN A 1 294 ? 3.264 63.910 14.730 1.00 61.44 293 GLN A CA 1
ATOM 2250 C C . GLN A 1 294 ? 3.991 62.968 15.683 1.00 56.69 293 GLN A C 1
ATOM 2251 O O . GLN A 1 294 ? 3.378 62.276 16.493 1.00 61.48 293 GLN A O 1
ATOM 2257 N N . GLN A 1 295 ? 5.311 62.956 15.559 1.00 45.06 294 GLN A N 1
ATOM 2258 C CA . GLN A 1 295 ? 6.182 62.200 16.435 1.00 30.37 294 GLN A CA 1
ATOM 2259 C C . GLN A 1 295 ? 6.164 62.794 17.845 1.00 40.36 294 GLN A C 1
ATOM 2260 O O . GLN A 1 295 ? 6.078 64.014 18.009 1.00 34.47 294 GLN A O 1
ATOM 2266 N N . ILE A 1 296 ? 6.218 61.945 18.871 1.00 46.30 295 ILE A N 1
ATOM 2267 C CA . ILE A 1 296 ? 6.204 62.474 20.234 1.00 46.59 295 ILE A CA 1
ATOM 2268 C C . ILE A 1 296 ? 7.568 63.033 20.589 1.00 38.64 295 ILE A C 1
ATOM 2269 O O . ILE A 1 296 ? 7.680 64.134 21.115 1.00 34.91 295 ILE A O 1
ATOM 2274 N N . ASN A 1 297 ? 8.603 62.267 20.274 1.00 40.98 296 ASN A N 1
ATOM 2275 C CA . ASN A 1 297 ? 9.974 62.642 20.594 1.00 47.13 296 ASN A CA 1
ATOM 2276 C C . ASN A 1 297 ? 10.616 63.594 19.588 1.00 62.13 296 ASN A C 1
ATOM 2277 O O . ASN A 1 297 ? 10.433 63.456 18.382 1.00 70.41 296 ASN A O 1
ATOM 2282 N N . HIS A 1 298 ? 11.390 64.544 20.099 1.00 72.79 297 HIS A N 1
ATOM 2283 C CA . HIS A 1 298 ? 12.118 65.500 19.266 1.00 77.01 297 HIS A CA 1
ATOM 2284 C C . HIS A 1 298 ? 13.079 64.839 18.247 1.00 62.69 297 HIS A C 1
ATOM 2285 O O . HIS A 1 298 ? 12.867 64.957 17.035 1.00 48.76 297 HIS A O 1
ATOM 2292 N N . SER A 1 299 ? 14.129 64.168 18.732 1.00 54.18 298 SER A N 1
ATOM 2293 C CA . SER A 1 299 ? 15.050 63.442 17.850 1.00 56.47 298 SER A CA 1
ATOM 2294 C C . SER A 1 299 ? 14.289 62.765 16.720 1.00 63.61 298 SER A C 1
ATOM 2295 O O . SER A 1 299 ? 14.621 62.930 15.544 1.00 67.18 298 SER A O 1
ATOM 2298 N N . LEU A 1 300 ? 13.259 62.007 17.095 1.00 64.57 299 LEU A N 1
ATOM 2299 C CA . LEU A 1 300 ? 12.500 61.186 16.160 1.00 62.08 299 LEU A CA 1
ATOM 2300 C C . LEU A 1 300 ? 11.789 61.984 15.082 1.00 68.49 299 LEU A C 1
ATOM 2301 O O . LEU A 1 300 ? 11.734 61.563 13.931 1.00 70.40 299 LEU A O 1
ATOM 2306 N N . SER A 1 301 ? 11.243 63.136 15.452 1.00 72.76 300 SER A N 1
ATOM 2307 C CA . SER A 1 301 ? 10.684 64.037 14.452 1.00 61.25 300 SER A CA 1
ATOM 2308 C C . SER A 1 301 ? 11.788 64.476 13.511 1.00 49.16 300 SER A C 1
ATOM 2309 O O . SER A 1 301 ? 11.677 64.340 12.296 1.00 32.99 300 SER A O 1
ATOM 2312 N N . LEU A 1 302 ? 12.866 64.988 14.090 1.00 58.37 301 LEU A N 1
ATOM 2313 C CA . LEU A 1 302 ? 14.004 65.463 13.306 1.00 63.00 301 LEU A CA 1
ATOM 2314 C C . LEU A 1 302 ? 14.398 64.495 12.210 1.00 66.05 301 LEU A C 1
ATOM 2315 O O . LEU A 1 302 ? 14.824 64.919 11.134 1.00 72.59 301 LEU A O 1
ATOM 2320 N N . ARG A 1 303 ? 14.251 63.199 12.476 1.00 59.60 302 ARG A N 1
ATOM 2321 C CA . ARG A 1 303 ? 14.720 62.202 11.521 1.00 55.00 302 ARG A CA 1
ATOM 2322 C C . ARG A 1 303 ? 13.638 61.748 10.541 1.00 48.87 302 ARG A C 1
ATOM 2323 O O . ARG A 1 303 ? 13.960 61.346 9.427 1.00 47.07 302 ARG A O 1
ATOM 2331 N N . TRP A 1 304 ? 12.370 61.819 10.948 1.00 42.32 303 TRP A N 1
ATOM 2332 C CA . TRP A 1 304 ? 11.265 61.527 10.038 1.00 45.40 303 TRP A CA 1
ATOM 2333 C C . TRP A 1 304 ? 11.333 62.591 8.960 1.00 59.91 303 TRP A C 1
ATOM 2334 O O . TRP A 1 304 ? 11.113 62.330 7.770 1.00 56.75 303 TRP A O 1
ATOM 2345 N N . ALA A 1 305 ? 11.657 63.801 9.413 1.00 64.27 304 ALA A N 1
ATOM 2346 C CA . ALA A 1 305 ? 11.718 64.985 8.570 1.00 56.81 304 ALA A CA 1
ATOM 2347 C C . ALA A 1 305 ? 12.925 64.871 7.650 1.00 73.62 304 ALA A C 1
ATOM 2348 O O . ALA A 1 305 ? 12.827 65.115 6.448 1.00 86.81 304 ALA A O 1
ATOM 2350 N N . LYS A 1 306 ? 14.061 64.482 8.225 1.00 69.77 305 LYS A N 1
ATOM 2351 C CA . LYS A 1 306 ? 15.281 64.282 7.459 1.00 71.78 305 LYS A CA 1
ATOM 2352 C C . LYS A 1 306 ? 15.127 63.160 6.445 1.00 69.89 305 LYS A C 1
ATOM 2353 O O . LYS A 1 306 ? 15.943 63.009 5.539 1.00 73.43 305 LYS A O 1
ATOM 2359 N N . ALA A 1 307 ? 14.079 62.365 6.601 1.00 66.60 306 ALA A N 1
ATOM 2360 C CA . ALA A 1 307 ? 13.820 61.278 5.675 1.00 62.90 306 ALA A CA 1
ATOM 2361 C C . ALA A 1 307 ? 12.508 61.511 4.944 1.00 68.78 306 ALA A C 1
ATOM 2362 O O . ALA A 1 307 ? 11.822 60.576 4.553 1.00 68.14 306 ALA A O 1
ATOM 2364 N N . HIS A 1 308 ? 12.149 62.779 4.811 1.00 79.34 307 HIS A N 1
ATOM 2365 C CA . HIS A 1 308 ? 11.186 63.232 3.815 1.00 80.88 307 HIS A CA 1
ATOM 2366 C C . HIS A 1 308 ? 11.674 64.597 3.383 1.00 83.50 307 HIS A C 1
ATOM 2367 O O . HIS A 1 308 ? 12.750 65.026 3.788 1.00 88.03 307 HIS A O 1
ATOM 2374 N N . GLY A 1 309 ? 10.900 65.283 2.561 1.00 84.81 308 GLY A N 1
ATOM 2375 C CA . GLY A 1 309 ? 11.379 66.520 1.975 1.00 92.31 308 GLY A CA 1
ATOM 2376 C C . GLY A 1 309 ? 11.443 67.719 2.910 1.00 96.01 308 GLY A C 1
ATOM 2377 O O . GLY A 1 309 ? 11.675 68.841 2.450 1.00 103.74 308 GLY A O 1
ATOM 2378 N N . VAL A 1 310 ? 11.262 67.494 4.212 1.00 89.12 309 VAL A N 1
ATOM 2379 C CA . VAL A 1 310 ? 11.028 68.599 5.150 1.00 83.48 309 VAL A CA 1
ATOM 2380 C C . VAL A 1 310 ? 12.273 69.258 5.741 1.00 91.01 309 VAL A C 1
ATOM 2381 O O . VAL A 1 310 ? 13.254 68.586 6.070 1.00 90.36 309 VAL A O 1
ATOM 2385 N N . GLY A 1 311 ? 12.214 70.583 5.861 1.00 86.11 310 GLY A N 1
ATOM 2386 C CA . GLY A 1 311 ? 13.257 71.355 6.512 1.00 78.05 310 GLY A CA 1
ATOM 2387 C C . GLY A 1 311 ? 12.792 71.752 7.895 1.00 73.39 310 GLY A C 1
ATOM 2388 O O . GLY A 1 311 ? 11.606 71.668 8.207 1.00 66.83 310 GLY A O 1
ATOM 2389 N N . GLU A 1 312 ? 13.719 72.195 8.729 1.00 82.32 311 GLU A N 1
ATOM 2390 C CA . GLU A 1 312 ? 13.404 72.438 10.135 1.00 94.42 311 GLU A CA 1
ATOM 2391 C C . GLU A 1 312 ? 12.280 73.451 10.372 1.00 96.78 311 GLU A C 1
ATOM 2392 O O . GLU A 1 312 ? 11.360 73.216 11.173 1.00 86.25 311 GLU A O 1
ATOM 2398 N N . GLU A 1 313 ? 12.365 74.586 9.687 1.00 106.91 312 GLU A N 1
ATOM 2399 C CA . GLU A 1 313 ? 11.436 75.675 9.943 1.00 114.44 312 GLU A CA 1
ATOM 2400 C C . GLU A 1 313 ? 10.046 75.260 9.521 1.00 106.79 312 GLU A C 1
ATOM 2401 O O . GLU A 1 313 ? 9.068 75.910 9.868 1.00 114.35 312 GLU A O 1
ATOM 2407 N N . GLU A 1 314 ? 9.950 74.171 8.774 1.00 92.45 313 GLU A N 1
ATOM 2408 C CA . GLU A 1 314 ? 8.632 73.662 8.455 1.00 95.54 313 GLU A CA 1
ATOM 2409 C C . GLU A 1 314 ? 8.092 72.820 9.610 1.00 99.90 313 GLU A C 1
ATOM 2410 O O . GLU A 1 314 ? 7.087 73.185 10.233 1.00 96.17 313 GLU A O 1
ATOM 2416 N N . ARG A 1 315 ? 8.763 71.710 9.913 1.00 98.77 314 ARG A N 1
ATOM 2417 C CA . ARG A 1 315 ? 8.304 70.827 10.985 1.00 81.55 314 ARG A CA 1
ATOM 2418 C C . ARG A 1 315 ? 8.066 71.638 12.244 1.00 83.77 314 ARG A C 1
ATOM 2419 O O . ARG A 1 315 ? 7.093 71.408 12.951 1.00 91.13 314 ARG A O 1
ATOM 2427 N N . ARG A 1 316 ? 8.947 72.599 12.511 1.00 76.99 315 ARG A N 1
ATOM 2428 C CA . ARG A 1 316 ? 8.822 73.419 13.705 1.00 76.85 315 ARG A CA 1
ATOM 2429 C C . ARG A 1 316 ? 7.393 73.962 13.900 1.00 76.49 315 ARG A C 1
ATOM 2430 O O . ARG A 1 316 ? 6.863 73.923 15.011 1.00 72.42 315 ARG A O 1
ATOM 2438 N N . LYS A 1 317 ? 6.757 74.447 12.833 1.00 80.92 316 LYS A N 1
ATOM 2439 C CA . LYS A 1 317 ? 5.445 75.089 12.978 1.00 82.60 316 LYS A CA 1
ATOM 2440 C C . LYS A 1 317 ? 4.287 74.243 12.466 1.00 76.57 316 LYS A C 1
ATOM 2441 O O . LYS A 1 317 ? 3.140 74.503 12.824 1.00 69.57 316 LYS A O 1
ATOM 2447 N N . ARG A 1 318 ? 4.583 73.253 11.621 1.00 79.67 317 ARG A N 1
ATOM 2448 C CA . ARG A 1 318 ? 3.544 72.397 11.030 1.00 86.02 317 ARG A CA 1
ATOM 2449 C C . ARG A 1 318 ? 3.377 71.022 11.686 1.00 79.78 317 ARG A C 1
ATOM 2450 O O . ARG A 1 318 ? 2.253 70.607 12.026 1.00 62.78 317 ARG A O 1
ATOM 2458 N N . TYR A 1 319 ? 4.498 70.316 11.828 1.00 80.62 318 TYR A N 1
ATOM 2459 C CA . TYR A 1 319 ? 4.512 68.990 12.434 1.00 72.05 318 TYR A CA 1
ATOM 2460 C C . TYR A 1 319 ? 5.506 68.915 13.586 1.00 71.62 318 TYR A C 1
ATOM 2461 O O . TYR A 1 319 ? 6.535 68.254 13.458 1.00 82.99 318 TYR A O 1
ATOM 2470 N N . PRO A 1 320 ? 5.199 69.576 14.719 1.00 66.76 319 PRO A N 1
ATOM 2471 C CA . PRO A 1 320 ? 6.127 69.680 15.857 1.00 67.29 319 PRO A CA 1
ATOM 2472 C C . PRO A 1 320 ? 6.492 68.341 16.481 1.00 68.01 319 PRO A C 1
ATOM 2473 O O . PRO A 1 320 ? 7.022 67.459 15.814 1.00 86.62 319 PRO A O 1
ATOM 2477 N N . SER A 1 321 ? 6.197 68.192 17.760 1.00 49.87 320 SER A N 1
ATOM 2478 C CA . SER A 1 321 ? 6.721 67.081 18.524 1.00 41.89 320 SER A CA 1
ATOM 2479 C C . SER A 1 321 ? 6.212 67.296 19.934 1.00 54.64 320 SER A C 1
ATOM 2480 O O . SER A 1 321 ? 6.319 68.401 20.463 1.00 65.74 320 SER A O 1
ATOM 2483 N N . MET A 1 322 ? 5.629 66.273 20.543 1.00 49.92 321 MET A N 1
ATOM 2484 C CA . MET A 1 322 ? 5.117 66.457 21.889 1.00 46.36 321 MET A CA 1
ATOM 2485 C C . MET A 1 322 ? 6.202 67.051 22.753 1.00 46.83 321 MET A C 1
ATOM 2486 O O . MET A 1 322 ? 5.955 67.934 23.581 1.00 50.11 321 MET A O 1
ATOM 2491 N N . GLU A 1 323 ? 7.419 66.569 22.534 1.00 55.28 322 GLU A N 1
ATOM 2492 C CA . GLU A 1 323 ? 8.577 67.027 23.284 1.00 55.03 322 GLU A CA 1
ATOM 2493 C C . GLU A 1 323 ? 8.721 68.545 23.310 1.00 68.15 322 GLU A C 1
ATOM 2494 O O . GLU A 1 323 ? 9.245 69.092 24.272 1.00 83.46 322 GLU A O 1
ATOM 2500 N N . GLU A 1 324 ? 8.253 69.236 22.279 1.00 68.21 323 GLU A N 1
ATOM 2501 C CA . GLU A 1 324 ? 8.424 70.681 22.254 1.00 71.10 323 GLU A CA 1
ATOM 2502 C C . GLU A 1 324 ? 7.107 71.427 22.147 1.00 64.54 323 GLU A C 1
ATOM 2503 O O . GLU A 1 324 ? 7.004 72.572 22.570 1.00 79.23 323 GLU A O 1
ATOM 2509 N N . ALA A 1 325 ? 6.104 70.794 21.563 1.00 48.63 324 ALA A N 1
ATOM 2510 C CA . ALA A 1 325 ? 4.763 71.346 21.630 1.00 52.25 324 ALA A CA 1
ATOM 2511 C C . ALA A 1 325 ? 4.251 71.363 23.071 1.00 63.30 324 ALA A C 1
ATOM 2512 O O . ALA A 1 325 ? 3.840 72.406 23.558 1.00 79.09 324 ALA A O 1
ATOM 2514 N N . MET A 1 326 ? 4.276 70.219 23.755 1.00 61.38 325 MET A N 1
ATOM 2515 C CA . MET A 1 326 ? 3.699 70.123 25.105 1.00 51.21 325 MET A CA 1
ATOM 2516 C C . MET A 1 326 ? 4.703 69.742 26.188 1.00 62.55 325 MET A C 1
ATOM 2517 O O . MET A 1 326 ? 4.347 69.036 27.127 1.00 71.00 325 MET A O 1
ATOM 2522 N N . PRO A 1 327 ? 5.936 70.263 26.091 1.00 65.96 326 PRO A N 1
ATOM 2523 C CA . PRO A 1 327 ? 7.152 69.765 26.746 1.00 63.37 326 PRO A CA 1
ATOM 2524 C C . PRO A 1 327 ? 6.908 69.355 28.189 1.00 66.04 326 PRO A C 1
ATOM 2525 O O . PRO A 1 327 ? 7.388 68.310 28.638 1.00 56.82 326 PRO A O 1
ATOM 2529 N N . GLU A 1 328 ? 6.170 70.195 28.904 1.00 75.27 327 GLU A N 1
ATOM 2530 C CA . GLU A 1 328 ? 5.789 69.906 30.273 1.00 81.75 327 GLU A CA 1
ATOM 2531 C C . GLU A 1 328 ? 5.347 68.437 30.389 1.00 67.65 327 GLU A C 1
ATOM 2532 O O . GLU A 1 328 ? 5.864 67.647 31.192 1.00 51.00 327 GLU A O 1
ATOM 2538 N N . ASN A 1 329 ? 4.400 68.085 29.533 1.00 62.67 328 ASN A N 1
ATOM 2539 C CA . ASN A 1 329 ? 3.767 66.787 29.546 1.00 46.22 328 ASN A CA 1
ATOM 2540 C C . ASN A 1 329 ? 4.595 65.671 28.933 1.00 43.84 328 ASN A C 1
ATOM 2541 O O . ASN A 1 329 ? 4.588 64.560 29.446 1.00 53.16 328 ASN A O 1
ATOM 2546 N N . TYR A 1 330 ? 5.271 65.928 27.818 1.00 37.95 329 TYR A N 1
ATOM 2547 C CA . TYR A 1 330 ? 6.144 64.899 27.287 1.00 48.48 329 TYR A CA 1
ATOM 2548 C C . TYR A 1 330 ? 7.160 64.509 28.375 1.00 68.75 329 TYR A C 1
ATOM 2549 O O . TYR A 1 330 ? 7.478 63.327 28.552 1.00 73.18 329 TYR A O 1
ATOM 2558 N N . ARG A 1 331 ? 7.666 65.504 29.101 1.00 68.41 330 ARG A N 1
ATOM 2559 C CA . ARG A 1 331 ? 8.570 65.247 30.212 1.00 55.04 330 ARG A CA 1
ATOM 2560 C C . ARG A 1 331 ? 7.948 64.233 31.157 1.00 57.26 330 ARG A C 1
ATOM 2561 O O . ARG A 1 331 ? 8.601 63.285 31.590 1.00 60.75 330 ARG A O 1
ATOM 2569 N N . LEU A 1 332 ? 6.674 64.439 31.475 1.00 57.57 331 LEU A N 1
ATOM 2570 C CA . LEU A 1 332 ? 5.953 63.557 32.392 1.00 49.97 331 LEU A CA 1
ATOM 2571 C C . LEU A 1 332 ? 5.569 62.200 31.756 1.00 48.49 331 LEU A C 1
ATOM 2572 O O . LEU A 1 332 ? 5.667 61.140 32.384 1.00 40.27 331 LEU A O 1
ATOM 2577 N N . LEU A 1 333 ? 5.134 62.234 30.505 1.00 53.45 332 LEU A N 1
ATOM 2578 C CA . LEU A 1 333 ? 4.811 61.008 29.795 1.00 46.92 332 LEU A CA 1
ATOM 2579 C C . LEU A 1 333 ? 6.087 60.195 29.676 1.00 35.07 332 LEU A C 1
ATOM 2580 O O . LEU A 1 333 ? 6.054 58.978 29.641 1.00 33.92 332 LEU A O 1
ATOM 2585 N N . CYS A 1 334 ? 7.220 60.879 29.628 1.00 33.67 333 CYS A N 1
ATOM 2586 C CA . CYS A 1 334 ? 8.504 60.195 29.608 1.00 30.82 333 CYS A CA 1
ATOM 2587 C C . CYS A 1 334 ? 8.745 59.498 30.965 1.00 27.20 333 CYS A C 1
ATOM 2588 O O . CYS A 1 334 ? 9.169 58.350 31.040 1.00 18.35 333 CYS A O 1
ATOM 2591 N N . ASP A 1 335 ? 8.449 60.191 32.045 1.00 47.34 334 ASP A N 1
ATOM 2592 C CA . ASP A 1 335 ? 8.559 59.578 33.357 1.00 59.66 334 ASP A CA 1
ATOM 2593 C C . ASP A 1 335 ? 7.747 58.283 33.404 1.00 42.56 334 ASP A C 1
ATOM 2594 O O . ASP A 1 335 ? 8.297 57.216 33.697 1.00 28.86 334 ASP A O 1
ATOM 2599 N N . VAL A 1 336 ? 6.445 58.398 33.124 1.00 42.75 335 VAL A N 1
ATOM 2600 C CA . VAL A 1 336 ? 5.509 57.268 33.162 1.00 46.48 335 VAL A CA 1
ATOM 2601 C C . VAL A 1 336 ? 6.009 56.047 32.375 1.00 45.39 335 VAL A C 1
ATOM 2602 O O . VAL A 1 336 ? 5.949 54.905 32.865 1.00 31.97 335 VAL A O 1
ATOM 2606 N N . ARG A 1 337 ? 6.507 56.302 31.167 1.00 48.55 336 ARG A N 1
ATOM 2607 C CA . ARG A 1 337 ? 7.170 55.285 30.359 1.00 43.93 336 ARG A CA 1
ATOM 2608 C C . ARG A 1 337 ? 8.226 54.528 31.177 1.00 39.82 336 ARG A C 1
ATOM 2609 O O . ARG A 1 337 ? 8.175 53.295 31.262 1.00 35.98 336 ARG A O 1
ATOM 2617 N N . LYS A 1 338 ? 9.160 55.255 31.795 1.00 40.68 337 LYS A N 1
ATOM 2618 C CA . LYS A 1 338 ? 10.191 54.623 32.625 1.00 48.57 337 LYS A CA 1
ATOM 2619 C C . LYS A 1 338 ? 9.573 53.868 33.790 1.00 49.40 337 LYS A C 1
ATOM 2620 O O . LYS A 1 338 ? 9.907 52.712 34.058 1.00 59.70 337 LYS A O 1
ATOM 2626 N N . ARG A 1 339 ? 8.651 54.524 34.469 1.00 39.10 338 ARG A N 1
ATOM 2627 C CA . ARG A 1 339 ? 7.950 53.911 35.581 1.00 48.82 338 ARG A CA 1
ATOM 2628 C C . ARG A 1 339 ? 7.357 52.523 35.301 1.00 48.53 338 ARG A C 1
ATOM 2629 O O . ARG A 1 339 ? 7.614 51.570 36.029 1.00 54.63 338 ARG A O 1
ATOM 2637 N N . LEU A 1 340 ? 6.548 52.415 34.253 1.00 48.68 339 LEU A N 1
ATOM 2638 C CA . LEU A 1 340 ? 5.881 51.148 33.929 1.00 38.82 339 LEU A CA 1
ATOM 2639 C C . LEU A 1 340 ? 6.810 50.088 33.365 1.00 45.61 339 LEU A C 1
ATOM 2640 O O . LEU A 1 340 ? 6.564 48.905 33.557 1.00 48.38 339 LEU A O 1
ATOM 2645 N N . GLU A 1 341 ? 7.836 50.487 32.617 1.00 44.39 340 GLU A N 1
ATOM 2646 C CA . GLU A 1 341 ? 8.767 49.497 32.095 1.00 38.06 340 GLU A CA 1
ATOM 2647 C C . GLU A 1 341 ? 9.443 48.869 33.290 1.00 40.94 340 GLU A C 1
ATOM 2648 O O . GLU A 1 341 ? 9.521 47.650 33.392 1.00 42.41 340 GLU A O 1
ATOM 2654 N N . ASN A 1 342 ? 9.902 49.721 34.208 1.00 39.39 341 ASN A N 1
ATOM 2655 C CA . ASN A 1 342 ? 10.504 49.278 35.462 1.00 41.10 341 ASN A CA 1
ATOM 2656 C C . ASN A 1 342 ? 9.619 48.350 36.288 1.00 51.23 341 ASN A C 1
ATOM 2657 O O . ASN A 1 342 ? 10.119 47.510 37.031 1.00 55.62 341 ASN A O 1
ATOM 2662 N N . HIS A 1 343 ? 8.304 48.514 36.172 1.00 49.64 342 HIS A N 1
ATOM 2663 C CA . HIS A 1 343 ? 7.377 47.687 36.931 1.00 39.21 342 HIS A CA 1
ATOM 2664 C C . HIS A 1 343 ? 7.065 46.355 36.250 1.00 35.89 342 HIS A C 1
ATOM 2665 O O . HIS A 1 343 ? 7.285 45.291 36.830 1.00 52.17 342 HIS A O 1
ATOM 2672 N N . TYR A 1 344 ? 6.563 46.414 35.021 1.00 26.68 343 TYR A N 1
ATOM 2673 C CA . TYR A 1 344 ? 6.209 45.215 34.253 1.00 38.23 343 TYR A CA 1
ATOM 2674 C C . TYR A 1 344 ? 7.386 44.496 33.584 1.00 43.65 343 TYR A C 1
ATOM 2675 O O . TYR A 1 344 ? 7.220 43.413 33.021 1.00 47.49 343 TYR A O 1
ATOM 2684 N N . ARG A 1 345 ? 8.564 45.103 33.640 1.00 42.43 344 ARG A N 1
ATOM 2685 C CA . ARG A 1 345 ? 9.763 44.444 33.165 1.00 47.99 344 ARG A CA 1
ATOM 2686 C C . ARG A 1 345 ? 9.678 44.151 31.679 1.00 53.43 344 ARG A C 1
ATOM 2687 O O . ARG A 1 345 ? 10.251 43.169 31.218 1.00 65.18 344 ARG A O 1
ATOM 2695 N N . ASP A 1 346 ? 8.969 44.979 30.920 1.00 42.59 345 ASP A N 1
ATOM 2696 C CA . ASP A 1 346 ? 8.727 44.665 29.514 1.00 39.44 345 ASP A CA 1
ATOM 2697 C C . ASP A 1 346 ? 8.274 45.908 28.755 1.00 37.82 345 ASP A C 1
ATOM 2698 O O . ASP A 1 346 ? 7.568 46.764 29.314 1.00 40.15 345 ASP A O 1
ATOM 2703 N N . MET A 1 347 ? 8.690 46.005 27.489 1.00 26.96 346 MET A N 1
ATOM 2704 C CA . MET A 1 347 ? 8.091 46.946 26.523 1.00 21.97 346 MET A CA 1
ATOM 2705 C C . MET A 1 347 ? 6.562 47.099 26.683 1.00 28.81 346 MET A C 1
ATOM 2706 O O . MET A 1 347 ? 5.781 46.127 26.583 1.00 35.46 346 MET A O 1
ATOM 2711 N N . GLN A 1 348 ? 6.140 48.329 26.939 1.00 30.04 347 GLN A N 1
ATOM 2712 C CA . GLN A 1 348 ? 4.728 48.631 27.069 1.00 37.31 347 GLN A CA 1
ATOM 2713 C C . GLN A 1 348 ? 4.315 49.448 25.863 1.00 42.30 347 GLN A C 1
ATOM 2714 O O . GLN A 1 348 ? 5.155 50.073 25.232 1.00 45.57 347 GLN A O 1
ATOM 2720 N N . ASP A 1 349 ? 3.038 49.429 25.513 1.00 49.72 348 ASP A N 1
ATOM 2721 C CA . ASP A 1 349 ? 2.547 50.475 24.643 1.00 64.15 348 ASP A CA 1
ATOM 2722 C C . ASP A 1 349 ? 1.413 51.185 25.362 1.00 55.40 348 ASP A C 1
ATOM 2723 O O . ASP A 1 349 ? 0.732 50.584 26.216 1.00 43.84 348 ASP A O 1
ATOM 2728 N N . LEU A 1 350 ? 1.254 52.469 25.029 1.00 50.49 349 LEU A N 1
ATOM 2729 C CA . LEU A 1 350 ? 0.511 53.422 25.844 1.00 36.78 349 LEU A CA 1
ATOM 2730 C C . LEU A 1 350 ? -0.477 54.198 25.030 1.00 32.24 349 LEU A C 1
ATOM 2731 O O . LEU A 1 350 ? -0.136 54.753 23.984 1.00 31.86 349 LEU A O 1
ATOM 2736 N N . GLU A 1 351 ? -1.709 54.241 25.507 1.00 22.66 350 GLU A N 1
ATOM 2737 C CA . GLU A 1 351 ? -2.642 55.175 24.932 1.00 31.03 350 GLU A CA 1
ATOM 2738 C C . GLU A 1 351 ? -2.857 56.328 25.895 1.00 35.11 350 GLU A C 1
ATOM 2739 O O . GLU A 1 351 ? -3.117 56.106 27.081 1.00 43.30 350 GLU A O 1
ATOM 2745 N N . PHE A 1 352 ? -2.723 57.556 25.397 1.00 38.40 351 PHE A N 1
ATOM 2746 C CA . PHE A 1 352 ? -2.906 58.736 26.250 1.00 36.00 351 PHE A CA 1
ATOM 2747 C C . PHE A 1 352 ? -3.677 59.898 25.633 1.00 42.63 351 PHE A C 1
ATOM 2748 O O . PHE A 1 352 ? -3.949 59.961 24.419 1.00 44.86 351 PHE A O 1
ATOM 2756 N N . THR A 1 353 ? -3.985 60.837 26.512 1.00 39.46 352 THR A N 1
ATOM 2757 C CA . THR A 1 353 ? -4.909 61.906 26.220 1.00 44.79 352 THR A CA 1
ATOM 2758 C C . THR A 1 353 ? -4.596 63.082 27.130 1.00 49.88 352 THR A C 1
ATOM 2759 O O . THR A 1 353 ? -4.669 62.962 28.355 1.00 50.49 352 THR A O 1
ATOM 2763 N N . VAL A 1 354 ? -4.226 64.215 26.548 1.00 46.42 353 VAL A N 1
ATOM 2764 C CA . VAL A 1 354 ? -4.037 65.397 27.366 1.00 48.17 353 VAL A CA 1
ATOM 2765 C C . VAL A 1 354 ? -5.284 66.229 27.302 1.00 46.89 353 VAL A C 1
ATOM 2766 O O . VAL A 1 354 ? -5.471 66.962 26.357 1.00 59.29 353 VAL A O 1
ATOM 2770 N N . GLN A 1 355 ? -6.158 66.096 28.289 1.00 45.51 354 GLN A N 1
ATOM 2771 C CA . GLN A 1 355 ? -7.387 66.882 28.276 1.00 47.55 354 GLN A CA 1
ATOM 2772 C C . GLN A 1 355 ? -7.125 68.185 28.995 1.00 63.53 354 GLN A C 1
ATOM 2773 O O . GLN A 1 355 ? -6.968 68.210 30.221 1.00 71.02 354 GLN A O 1
ATOM 2779 N N . ASP A 1 356 ? -7.047 69.261 28.216 1.00 65.87 355 ASP A N 1
ATOM 2780 C CA . ASP A 1 356 ? -6.880 70.591 28.768 1.00 67.48 355 ASP A CA 1
ATOM 2781 C C . ASP A 1 356 ? -5.591 70.671 29.568 1.00 59.99 355 ASP A C 1
ATOM 2782 O O . ASP A 1 356 ? -5.611 70.973 30.750 1.00 64.31 355 ASP A O 1
ATOM 2787 N N . GLY A 1 357 ? -4.462 70.404 28.926 1.00 60.45 356 GLY A N 1
ATOM 2788 C CA . GLY A 1 357 ? -3.185 70.464 29.616 1.00 59.24 356 GLY A CA 1
ATOM 2789 C C . GLY A 1 357 ? -2.902 69.299 30.552 1.00 52.26 356 GLY A C 1
ATOM 2790 O O . GLY A 1 357 ? -1.742 68.997 30.807 1.00 51.47 356 GLY A O 1
ATOM 2791 N N . ARG A 1 358 ? -3.950 68.645 31.055 1.00 49.28 357 ARG A N 1
ATOM 2792 C CA . ARG A 1 358 ? -3.805 67.534 32.006 1.00 40.55 357 ARG A CA 1
ATOM 2793 C C . ARG A 1 358 ? -3.667 66.161 31.325 1.00 45.57 357 ARG A C 1
ATOM 2794 O O . ARG A 1 358 ? -4.571 65.735 30.588 1.00 41.30 357 ARG A O 1
ATOM 2802 N N . LEU A 1 359 ? -2.550 65.472 31.593 1.00 45.23 358 LEU A N 1
ATOM 2803 C CA . LEU A 1 359 ? -2.269 64.139 31.035 1.00 49.08 358 LEU A CA 1
ATOM 2804 C C . LEU A 1 359 ? -2.984 62.956 31.702 1.00 53.77 358 LEU A C 1
ATOM 2805 O O . LEU A 1 359 ? -2.970 62.800 32.924 1.00 57.56 358 LEU A O 1
ATOM 2810 N N . TRP A 1 360 ? -3.576 62.103 30.872 1.00 47.64 359 TRP A N 1
ATOM 2811 C CA . TRP A 1 360 ? -4.198 60.862 31.322 1.00 35.23 359 TRP A CA 1
ATOM 2812 C C . TRP A 1 360 ? -3.676 59.711 30.485 1.00 33.53 359 TRP A C 1
ATOM 2813 O O . TRP A 1 360 ? -3.398 59.859 29.294 1.00 26.48 359 TRP A O 1
ATOM 2824 N N . LEU A 1 361 ? -3.555 58.555 31.129 1.00 47.71 360 LEU A N 1
ATOM 2825 C CA . LEU A 1 361 ? -3.121 57.323 30.483 1.00 40.26 360 LEU A CA 1
ATOM 2826 C C . LEU A 1 361 ? -4.287 56.367 30.461 1.00 38.03 360 LEU A C 1
ATOM 2827 O O . LEU A 1 361 ? -4.740 55.920 31.510 1.00 38.52 360 LEU A O 1
ATOM 2832 N N . LEU A 1 362 ? -4.783 56.052 29.275 1.00 43.25 361 LEU A N 1
ATOM 2833 C CA . LEU A 1 362 ? -6.041 55.331 29.192 1.00 44.26 361 LEU A CA 1
ATOM 2834 C C . LEU A 1 362 ? -5.832 53.844 29.136 1.00 40.97 361 LEU A C 1
ATOM 2835 O O . LEU A 1 362 ? -6.658 53.073 29.609 1.00 55.62 361 LEU A O 1
ATOM 2840 N N . GLN A 1 363 ? -4.731 53.431 28.540 1.00 37.78 362 GLN A N 1
ATOM 2841 C CA . GLN A 1 363 ? -4.543 52.017 28.305 1.00 45.42 362 GLN A CA 1
ATOM 2842 C C . GLN A 1 363 ? -3.081 51.691 28.168 1.00 43.62 362 GLN A C 1
ATOM 2843 O O . GLN A 1 363 ? -2.280 52.451 27.610 1.00 37.78 362 GLN A O 1
ATOM 2849 N N . CYS A 1 364 ? -2.739 50.533 28.689 1.00 47.54 363 CYS A N 1
ATOM 2850 C CA . CYS A 1 364 ? -1.353 50.178 28.841 1.00 54.16 363 CYS A CA 1
ATOM 2851 C C . CYS A 1 364 ? -1.275 48.653 28.823 1.00 55.27 363 CYS A C 1
ATOM 2852 O O . CYS A 1 364 ? -1.962 47.980 29.597 1.00 66.18 363 CYS A O 1
ATOM 2855 N N . ARG A 1 365 ? -0.483 48.106 27.903 1.00 44.38 364 ARG A N 1
ATOM 2856 C CA . ARG A 1 365 ? -0.409 46.652 27.726 1.00 39.51 364 ARG A CA 1
ATOM 2857 C C . ARG A 1 365 ? 1.009 46.229 27.397 1.00 42.36 364 ARG A C 1
ATOM 2858 O O . ARG A 1 365 ? 1.775 46.999 26.821 1.00 43.24 364 ARG A O 1
ATOM 2866 N N . ASN A 1 366 ? 1.375 45.009 27.765 1.00 53.83 365 ASN A N 1
ATOM 2867 C CA . ASN A 1 366 ? 2.612 44.480 27.228 1.00 59.91 365 ASN A CA 1
ATOM 2868 C C . ASN A 1 366 ? 2.414 44.576 25.737 1.00 51.77 365 ASN A C 1
ATOM 2869 O O . ASN A 1 366 ? 1.373 44.156 25.203 1.00 46.45 365 ASN A O 1
ATOM 2874 N N . GLY A 1 367 ? 3.385 45.194 25.077 1.00 36.15 366 GLY A N 1
ATOM 2875 C CA . GLY A 1 367 ? 3.247 45.510 23.674 1.00 35.63 366 GLY A CA 1
ATOM 2876 C C . GLY A 1 367 ? 3.634 44.385 22.736 1.00 33.11 366 GLY A C 1
ATOM 2877 O O . GLY A 1 367 ? 4.662 43.709 22.939 1.00 27.01 366 GLY A O 1
ATOM 2878 N N . LYS A 1 368 ? 2.824 44.180 21.698 1.00 27.09 367 LYS A N 1
ATOM 2879 C CA . LYS A 1 368 ? 3.196 43.192 20.702 1.00 42.49 367 LYS A CA 1
ATOM 2880 C C . LYS A 1 368 ? 4.426 43.737 19.967 1.00 36.17 367 LYS A C 1
ATOM 2881 O O . LYS A 1 368 ? 4.715 44.934 20.061 1.00 28.43 367 LYS A O 1
ATOM 2887 N N . ARG A 1 369 ? 5.168 42.874 19.279 1.00 35.02 368 ARG A N 1
ATOM 2888 C CA . ARG A 1 369 ? 6.384 43.310 18.596 1.00 30.92 368 ARG A CA 1
ATOM 2889 C C . ARG A 1 369 ? 6.769 42.285 17.541 1.00 44.65 368 ARG A C 1
ATOM 2890 O O . ARG A 1 369 ? 6.272 41.164 17.556 1.00 62.43 368 ARG A O 1
ATOM 2898 N N . THR A 1 370 ? 7.658 42.659 16.629 1.00 43.14 369 THR A N 1
ATOM 2899 C CA . THR A 1 370 ? 8.221 41.702 15.683 1.00 36.09 369 THR A CA 1
ATOM 2900 C C . THR A 1 370 ? 9.258 40.869 16.395 1.00 36.23 369 THR A C 1
ATOM 2901 O O . THR A 1 370 ? 9.692 41.202 17.504 1.00 29.72 369 THR A O 1
ATOM 2905 N N . ILE A 1 371 ? 9.660 39.785 15.742 1.00 46.57 370 ILE A N 1
ATOM 2906 C CA . ILE A 1 371 ? 10.626 38.855 16.303 1.00 45.30 370 ILE A CA 1
ATOM 2907 C C . ILE A 1 371 ? 11.974 39.547 16.502 1.00 46.25 370 ILE A C 1
ATOM 2908 O O . ILE A 1 371 ? 12.597 39.450 17.568 1.00 45.11 370 ILE A O 1
ATOM 2913 N N . HIS A 1 372 ? 12.404 40.271 15.475 1.00 47.77 371 HIS A N 1
ATOM 2914 C CA . HIS A 1 372 ? 13.609 41.082 15.566 1.00 49.33 371 HIS A CA 1
ATOM 2915 C C . HIS A 1 372 ? 13.559 41.933 16.820 1.00 47.96 371 HIS A C 1
ATOM 2916 O O . HIS A 1 372 ? 14.476 41.909 17.625 1.00 54.07 371 HIS A O 1
ATOM 2923 N N . ALA A 1 373 ? 12.480 42.692 16.980 1.00 45.19 372 ALA A N 1
ATOM 2924 C CA . ALA A 1 373 ? 12.346 43.546 18.144 1.00 46.43 372 ALA A CA 1
ATOM 2925 C C . ALA A 1 373 ? 12.475 42.740 19.442 1.00 49.50 372 ALA A C 1
ATOM 2926 O O . ALA A 1 373 ? 13.271 43.099 20.314 1.00 44.45 372 ALA A O 1
ATOM 2928 N N . ALA A 1 374 ? 11.716 41.651 19.569 1.00 47.69 373 ALA A N 1
ATOM 2929 C CA . ALA A 1 374 ? 11.698 40.903 20.824 1.00 47.86 373 ALA A CA 1
ATOM 2930 C C . ALA A 1 374 ? 13.097 40.437 21.174 1.00 44.56 373 ALA A C 1
ATOM 2931 O O . ALA A 1 374 ? 13.474 40.418 22.339 1.00 52.59 373 ALA A O 1
ATOM 2933 N N . VAL A 1 375 ? 13.862 40.058 20.154 1.00 27.70 374 VAL A N 1
ATOM 2934 C CA . VAL A 1 375 ? 15.246 39.633 20.351 1.00 27.78 374 VAL A CA 1
ATOM 2935 C C . VAL A 1 375 ? 16.125 40.742 20.928 1.00 32.74 374 VAL A C 1
ATOM 2936 O O . VAL A 1 375 ? 16.996 40.489 21.777 1.00 27.91 374 VAL A O 1
ATOM 2940 N N . ARG A 1 376 ? 15.911 41.961 20.433 1.00 46.11 375 ARG A N 1
ATOM 2941 C CA . ARG A 1 376 ? 16.693 43.112 20.848 1.00 45.00 375 ARG A CA 1
ATOM 2942 C C . ARG A 1 376 ? 16.311 43.403 22.293 1.00 39.47 375 ARG A C 1
ATOM 2943 O O . ARG A 1 376 ? 17.067 43.165 23.228 1.00 47.58 375 ARG A O 1
ATOM 2951 N N . ILE A 1 377 ? 15.099 43.881 22.469 1.00 21.79 376 ILE A N 1
ATOM 2952 C CA . ILE A 1 377 ? 14.649 44.341 23.759 1.00 28.45 376 ILE A CA 1
ATOM 2953 C C . ILE A 1 377 ? 15.083 43.365 24.849 1.00 34.07 376 ILE A C 1
ATOM 2954 O O . ILE A 1 377 ? 15.548 43.766 25.916 1.00 38.57 376 ILE A O 1
ATOM 2959 N N . ALA A 1 378 ? 14.945 42.079 24.559 1.00 34.72 377 ALA A N 1
ATOM 2960 C CA . ALA A 1 378 ? 15.268 41.041 25.525 1.00 28.87 377 ALA A CA 1
ATOM 2961 C C . ALA A 1 378 ? 16.717 41.166 25.974 1.00 16.98 377 ALA A C 1
ATOM 2962 O O . ALA A 1 378 ? 16.998 41.296 27.171 1.00 16.91 377 ALA A O 1
ATOM 2964 N N . ILE A 1 379 ? 17.627 41.131 25.004 1.00 18.44 378 ILE A N 1
ATOM 2965 C CA . ILE A 1 379 ? 19.058 41.335 25.250 1.00 36.33 378 ILE A CA 1
ATOM 2966 C C . ILE A 1 379 ? 19.353 42.623 26.031 1.00 37.66 378 ILE A C 1
ATOM 2967 O O . ILE A 1 379 ? 20.052 42.608 27.043 1.00 32.60 378 ILE A O 1
ATOM 2972 N N . ASP A 1 380 ? 18.821 43.738 25.551 1.00 41.25 379 ASP A N 1
ATOM 2973 C CA . ASP A 1 380 ? 18.985 45.007 26.232 1.00 47.45 379 ASP A CA 1
ATOM 2974 C C . ASP A 1 380 ? 18.583 44.914 27.717 1.00 49.64 379 ASP A C 1
ATOM 2975 O O . ASP A 1 380 ? 19.404 45.204 28.588 1.00 54.49 379 ASP A O 1
ATOM 2980 N N . MET A 1 381 ? 17.345 44.485 27.993 1.00 37.87 380 MET A N 1
ATOM 2981 C CA . MET A 1 381 ? 16.845 44.370 29.374 1.00 30.93 380 MET A CA 1
ATOM 2982 C C . MET A 1 381 ? 17.627 43.372 30.226 1.00 43.69 380 MET A C 1
ATOM 2983 O O . MET A 1 381 ? 17.581 43.431 31.456 1.00 50.49 380 MET A O 1
ATOM 2988 N N . VAL A 1 382 ? 18.324 42.441 29.584 1.00 41.03 381 VAL A N 1
ATOM 2989 C CA . VAL A 1 382 ? 19.226 41.581 30.320 1.00 40.07 381 VAL A CA 1
ATOM 2990 C C . VAL A 1 382 ? 20.334 42.490 30.796 1.00 47.95 381 VAL A C 1
ATOM 2991 O O . VAL A 1 382 ? 20.596 42.622 32.003 1.00 55.83 381 VAL A O 1
ATOM 2995 N N . ASN A 1 383 ? 20.969 43.144 29.830 1.00 39.89 382 ASN A N 1
ATOM 2996 C CA . ASN A 1 383 ? 22.088 44.022 30.117 1.00 45.77 382 ASN A CA 1
ATOM 2997 C C . ASN A 1 383 ? 21.676 45.092 31.118 1.00 46.10 382 ASN A C 1
ATOM 2998 O O . ASN A 1 383 ? 22.370 45.357 32.099 1.00 49.56 382 ASN A O 1
ATOM 3003 N N . GLU A 1 384 ? 20.529 45.703 30.867 1.00 39.87 383 GLU A N 1
ATOM 3004 C CA . GLU A 1 384 ? 20.059 46.780 31.719 1.00 42.32 383 GLU A CA 1
ATOM 3005 C C . GLU A 1 384 ? 19.786 46.301 33.146 1.00 51.74 383 GLU A C 1
ATOM 3006 O O . GLU A 1 384 ? 19.673 47.121 34.056 1.00 59.37 383 GLU A O 1
ATOM 3012 N N . GLY A 1 385 ? 19.688 44.984 33.337 1.00 42.61 384 GLY A N 1
ATOM 3013 C CA . GLY A 1 385 ? 19.391 44.409 34.644 1.00 40.27 384 GLY A CA 1
ATOM 3014 C C . GLY A 1 385 ? 17.904 44.238 34.974 1.00 51.70 384 GLY A C 1
ATOM 3015 O O . GLY A 1 385 ? 17.512 43.950 36.124 1.00 58.53 384 GLY A O 1
ATOM 3016 N N . LEU A 1 386 ? 17.062 44.399 33.960 1.00 46.35 385 LEU A N 1
ATOM 3017 C CA . LEU A 1 386 ? 15.625 44.330 34.161 1.00 41.46 385 LEU A CA 1
ATOM 3018 C C . LEU A 1 386 ? 15.110 42.885 34.268 1.00 42.62 385 LEU A C 1
ATOM 3019 O O . LEU A 1 386 ? 14.124 42.619 34.944 1.00 46.66 385 LEU A O 1
ATOM 3024 N N . ILE A 1 387 ? 15.766 41.955 33.581 1.00 39.92 386 ILE A N 1
ATOM 3025 C CA . ILE A 1 387 ? 15.321 40.563 33.561 1.00 37.35 386 ILE A CA 1
ATOM 3026 C C . ILE A 1 387 ? 16.513 39.628 33.445 1.00 36.61 386 ILE A C 1
ATOM 3027 O O . ILE A 1 387 ? 17.597 40.053 33.010 1.00 39.42 386 ILE A O 1
ATOM 3032 N N . SER A 1 388 ? 16.309 38.362 33.822 1.00 35.14 387 SER A N 1
ATOM 3033 C CA . SER A 1 388 ? 17.376 37.348 33.753 1.00 32.40 387 SER A CA 1
ATOM 3034 C C . SER A 1 388 ? 17.556 36.804 32.355 1.00 40.30 387 SER A C 1
ATOM 3035 O O . SER A 1 388 ? 16.675 36.960 31.509 1.00 43.64 387 SER A O 1
ATOM 3038 N N . ARG A 1 389 ? 18.679 36.144 32.103 1.00 48.27 388 ARG A N 1
ATOM 3039 C CA . ARG A 1 389 ? 18.834 35.497 30.805 1.00 45.88 388 ARG A CA 1
ATOM 3040 C C . ARG A 1 389 ? 17.747 34.458 30.661 1.00 43.69 388 ARG A C 1
ATOM 3041 O O . ARG A 1 389 ? 17.126 34.343 29.602 1.00 40.05 388 ARG A O 1
ATOM 3049 N N . GLU A 1 390 ? 17.529 33.701 31.736 1.00 42.94 389 GLU A N 1
ATOM 3050 C CA . GLU A 1 390 ? 16.453 32.735 31.772 1.00 36.18 389 GLU A CA 1
ATOM 3051 C C . GLU A 1 390 ? 15.148 33.381 31.298 1.00 28.43 389 GLU A C 1
ATOM 3052 O O . GLU A 1 390 ? 14.546 32.981 30.307 1.00 23.15 389 GLU A O 1
ATOM 3058 N N . GLU A 1 391 ? 14.725 34.419 31.990 1.00 41.21 390 GLU A N 1
ATOM 3059 C CA . GLU A 1 391 ? 13.503 35.122 31.607 1.00 44.06 390 GLU A CA 1
ATOM 3060 C C . GLU A 1 391 ? 13.531 35.592 30.151 1.00 37.54 390 GLU A C 1
ATOM 3061 O O . GLU A 1 391 ? 12.532 35.526 29.443 1.00 44.88 390 GLU A O 1
ATOM 3067 N N . ALA A 1 392 ? 14.686 36.079 29.720 1.00 29.66 391 ALA A N 1
ATOM 3068 C CA . ALA A 1 392 ? 14.867 36.545 28.358 1.00 32.02 391 ALA A CA 1
ATOM 3069 C C . ALA A 1 392 ? 14.345 35.507 27.403 1.00 45.55 391 ALA A C 1
ATOM 3070 O O . ALA A 1 392 ? 13.389 35.758 26.640 1.00 51.19 391 ALA A O 1
ATOM 3072 N N . VAL A 1 393 ? 14.997 34.344 27.454 1.00 36.21 392 VAL A N 1
ATOM 3073 C CA . VAL A 1 393 ? 14.727 33.234 26.551 1.00 30.47 392 VAL A CA 1
ATOM 3074 C C . VAL A 1 393 ? 13.232 32.996 26.378 1.00 35.39 392 VAL A C 1
ATOM 3075 O O . VAL A 1 393 ? 12.741 32.815 25.257 1.00 39.32 392 VAL A O 1
ATOM 3079 N N . LEU A 1 394 ? 12.509 33.027 27.491 1.00 40.46 393 LEU A N 1
ATOM 3080 C CA . LEU A 1 394 ? 11.079 32.761 27.471 1.00 37.19 393 LEU A CA 1
ATOM 3081 C C . LEU A 1 394 ? 10.256 33.763 26.701 1.00 46.26 393 LEU A C 1
ATOM 3082 O O . LEU A 1 394 ? 9.100 33.490 26.376 1.00 57.02 393 LEU A O 1
ATOM 3087 N N . ARG A 1 395 ? 10.844 34.917 26.413 1.00 41.41 394 ARG A N 1
ATOM 3088 C CA . ARG A 1 395 ? 10.116 35.957 25.716 1.00 41.24 394 ARG A CA 1
ATOM 3089 C C . ARG A 1 395 ? 10.411 35.918 24.238 1.00 52.32 394 ARG A C 1
ATOM 3090 O O . ARG A 1 395 ? 10.209 36.899 23.511 1.00 71.92 394 ARG A O 1
ATOM 3098 N N . ILE A 1 396 ? 10.875 34.760 23.800 1.00 41.79 395 ILE A N 1
ATOM 3099 C CA . ILE A 1 396 ? 11.151 34.532 22.404 1.00 38.88 395 ILE A CA 1
ATOM 3100 C C . ILE A 1 396 ? 10.346 33.331 21.934 1.00 47.05 395 ILE A C 1
ATOM 3101 O O . ILE A 1 396 ? 10.453 32.252 22.518 1.00 54.18 395 ILE A O 1
ATOM 3106 N N . ASP A 1 397 ? 9.517 33.520 20.907 1.00 45.58 396 ASP A N 1
ATOM 3107 C CA . ASP A 1 397 ? 8.628 32.449 20.450 1.00 50.22 396 ASP A CA 1
ATOM 3108 C C . ASP A 1 397 ? 9.273 31.616 19.350 1.00 50.21 396 ASP A C 1
ATOM 3109 O O . ASP A 1 397 ? 9.788 32.149 18.362 1.00 50.88 396 ASP A O 1
ATOM 3114 N N . PRO A 1 398 ? 9.250 30.291 19.525 1.00 43.12 397 PRO A N 1
ATOM 3115 C CA . PRO A 1 398 ? 9.895 29.414 18.546 1.00 43.00 397 PRO A CA 1
ATOM 3116 C C . PRO A 1 398 ? 9.125 29.420 17.232 1.00 32.81 397 PRO A C 1
ATOM 3117 O O . PRO A 1 398 ? 9.688 29.193 16.143 1.00 29.57 397 PRO A O 1
ATOM 3121 N N . TYR A 1 399 ? 7.827 29.669 17.344 1.00 33.03 398 TYR A N 1
ATOM 3122 C CA . TYR A 1 399 ? 6.972 29.717 16.175 1.00 49.46 398 TYR A CA 1
ATOM 3123 C C . TYR A 1 399 ? 7.336 30.892 15.274 1.00 48.59 398 TYR A C 1
ATOM 3124 O O . TYR A 1 399 ? 7.241 30.818 14.044 1.00 55.18 398 TYR A O 1
ATOM 3133 N N . GLN A 1 400 ? 7.821 31.952 15.905 1.00 39.19 399 GLN A N 1
ATOM 3134 C CA . GLN A 1 400 ? 8.287 33.131 15.206 1.00 32.18 399 GLN A CA 1
ATOM 3135 C C . GLN A 1 400 ? 9.763 33.103 14.795 1.00 36.88 399 GLN A C 1
ATOM 3136 O O . GLN A 1 400 ? 10.205 33.948 14.030 1.00 46.91 399 GLN A O 1
ATOM 3142 N N . VAL A 1 401 ? 10.538 32.159 15.314 1.00 40.50 400 VAL A N 1
ATOM 3143 C CA . VAL A 1 401 ? 11.967 32.141 15.017 1.00 40.45 400 VAL A CA 1
ATOM 3144 C C . VAL A 1 401 ? 12.185 31.966 13.530 1.00 48.33 400 VAL A C 1
ATOM 3145 O O . VAL A 1 401 ? 13.232 32.344 13.001 1.00 44.87 400 VAL A O 1
ATOM 3149 N N . ASP A 1 402 ? 11.179 31.416 12.854 1.00 60.76 401 ASP A N 1
ATOM 3150 C CA . ASP A 1 402 ? 11.227 31.288 11.400 1.00 65.11 401 ASP A CA 1
ATOM 3151 C C . ASP A 1 402 ? 11.250 32.642 10.734 1.00 59.88 401 ASP A C 1
ATOM 3152 O O . ASP A 1 402 ? 11.900 32.799 9.711 1.00 61.38 401 ASP A O 1
ATOM 3157 N N . HIS A 1 403 ? 10.541 33.612 11.309 1.00 54.18 402 HIS A N 1
ATOM 3158 C CA . HIS A 1 403 ? 10.525 34.968 10.763 1.00 44.15 402 HIS A CA 1
ATOM 3159 C C . HIS A 1 403 ? 11.926 35.605 10.635 1.00 47.95 402 HIS A C 1
ATOM 3160 O O . HIS A 1 403 ? 12.075 36.627 9.981 1.00 54.52 402 HIS A O 1
ATOM 3167 N N . LEU A 1 404 ? 12.950 35.022 11.242 1.00 43.27 403 LEU A N 1
ATOM 3168 C CA . LEU A 1 404 ? 14.293 35.573 11.106 1.00 51.87 403 LEU A CA 1
ATOM 3169 C C . LEU A 1 404 ? 14.916 35.083 9.825 1.00 66.76 403 LEU A C 1
ATOM 3170 O O . LEU A 1 404 ? 15.998 35.517 9.449 1.00 68.11 403 LEU A O 1
ATOM 3175 N N . MET A 1 405 ? 14.229 34.136 9.196 1.00 88.08 404 MET A N 1
ATOM 3176 C CA . MET A 1 405 ? 14.645 33.509 7.944 1.00 105.06 404 MET A CA 1
ATOM 3177 C C . MET A 1 405 ? 14.055 34.254 6.762 1.00 115.11 404 MET A C 1
ATOM 3178 O O . MET A 1 405 ? 13.883 33.682 5.677 1.00 120.54 404 MET A O 1
ATOM 3183 N N . HIS A 1 406 ? 13.705 35.517 6.985 1.00 116.41 405 HIS A N 1
ATOM 3184 C CA . HIS A 1 406 ? 13.101 36.317 5.932 1.00 117.06 405 HIS A CA 1
ATOM 3185 C C . HIS A 1 406 ? 14.165 37.070 5.168 1.00 104.30 405 HIS A C 1
ATOM 3186 O O . HIS A 1 406 ? 15.170 37.508 5.742 1.00 98.80 405 HIS A O 1
ATOM 3193 N N . PRO A 1 407 ? 13.950 37.211 3.853 1.00 95.74 406 PRO A N 1
ATOM 3194 C CA . PRO A 1 407 ? 14.928 37.892 3.013 1.00 94.54 406 PRO A CA 1
ATOM 3195 C C . PRO A 1 407 ? 14.788 39.398 3.130 1.00 89.12 406 PRO A C 1
ATOM 3196 O O . PRO A 1 407 ? 13.694 39.916 3.365 1.00 84.05 406 PRO A O 1
ATOM 3200 N N . ASN A 1 408 ? 15.917 40.080 3.008 1.00 96.18 407 ASN A N 1
ATOM 3201 C CA . ASN A 1 408 ? 15.964 41.517 2.830 1.00 107.75 407 ASN A CA 1
ATOM 3202 C C . ASN A 1 408 ? 16.856 41.747 1.617 1.00 117.10 407 ASN A C 1
ATOM 3203 O O . ASN A 1 408 ? 17.393 40.792 1.059 1.00 121.49 407 ASN A O 1
ATOM 3208 N N . LEU A 1 409 ? 17.019 42.998 1.205 1.00 121.15 408 LEU A N 1
ATOM 3209 C CA . LEU A 1 409 ? 17.823 43.308 0.026 1.00 125.18 408 LEU A CA 1
ATOM 3210 C C . LEU A 1 409 ? 19.323 43.072 0.216 1.00 135.60 408 LEU A C 1
ATOM 3211 O O . LEU A 1 409 ? 19.792 42.758 1.307 1.00 134.64 408 LEU A O 1
ATOM 3216 N N . GLU A 1 410 ? 20.067 43.225 -0.873 1.00 145.15 409 GLU A N 1
ATOM 3217 C CA . GLU A 1 410 ? 21.517 43.330 -0.818 1.00 153.76 409 GLU A CA 1
ATOM 3218 C C . GLU A 1 410 ? 21.892 44.675 -1.436 1.00 164.13 409 GLU A C 1
ATOM 3219 O O . GLU A 1 410 ? 21.057 45.300 -2.088 1.00 173.77 409 GLU A O 1
ATOM 3225 N N . PRO A 1 411 ? 23.127 45.153 -1.202 1.00 159.47 410 PRO A N 1
ATOM 3226 C CA . PRO A 1 411 ? 23.609 46.357 -1.887 1.00 160.06 410 PRO A CA 1
ATOM 3227 C C . PRO A 1 411 ? 23.228 46.471 -3.372 1.00 168.04 410 PRO A C 1
ATOM 3228 O O . PRO A 1 411 ? 23.547 47.488 -3.988 1.00 171.58 410 PRO A O 1
ATOM 3232 N N . GLY A 1 412 ? 22.562 45.462 -3.930 1.00 169.81 411 GLY A N 1
ATOM 3233 C CA . GLY A 1 412 ? 21.957 45.571 -5.250 1.00 168.71 411 GLY A CA 1
ATOM 3234 C C . GLY A 1 412 ? 20.819 46.584 -5.281 1.00 167.05 411 GLY A C 1
ATOM 3235 O O . GLY A 1 412 ? 19.961 46.551 -6.169 1.00 162.14 411 GLY A O 1
ATOM 3236 N N . ALA A 1 413 ? 20.817 47.478 -4.292 1.00 169.75 412 ALA A N 1
ATOM 3237 C CA . ALA A 1 413 ? 19.865 48.580 -4.200 1.00 170.16 412 ALA A CA 1
ATOM 3238 C C . ALA A 1 413 ? 20.514 49.837 -4.761 1.00 178.07 412 ALA A C 1
ATOM 3239 O O . ALA A 1 413 ? 19.888 50.891 -4.877 1.00 176.52 412 ALA A O 1
ATOM 3241 N N . GLU A 1 414 ? 21.795 49.715 -5.082 1.00 187.13 413 GLU A N 1
ATOM 3242 C CA . GLU A 1 414 ? 22.526 50.765 -5.768 1.00 196.58 413 GLU A CA 1
ATOM 3243 C C . GLU A 1 414 ? 23.236 50.141 -6.962 1.00 220.71 413 GLU A C 1
ATOM 3244 O O . GLU A 1 414 ? 23.886 50.835 -7.745 1.00 225.25 413 GLU A O 1
ATOM 3250 N N . LYS A 1 415 ? 23.112 48.817 -7.078 1.00 237.33 414 LYS A N 1
ATOM 3251 C CA . LYS A 1 415 ? 23.351 48.114 -8.337 1.00 249.99 414 LYS A CA 1
ATOM 3252 C C . LYS A 1 415 ? 22.541 48.883 -9.365 1.00 254.21 414 LYS A C 1
ATOM 3253 O O . LYS A 1 415 ? 22.963 49.088 -10.504 1.00 261.77 414 LYS A O 1
ATOM 3259 N N . ALA A 1 416 ? 21.358 49.297 -8.926 1.00 244.73 415 ALA A N 1
ATOM 3260 C CA . ALA A 1 416 ? 20.562 50.310 -9.595 1.00 231.90 415 ALA A CA 1
ATOM 3261 C C . ALA A 1 416 ? 19.657 50.900 -8.527 1.00 217.39 415 ALA A C 1
ATOM 3262 O O . ALA A 1 416 ? 19.294 50.224 -7.564 1.00 212.39 415 ALA A O 1
ATOM 3264 N N . ASN A 1 417 ? 19.314 52.169 -8.680 1.00 209.84 416 ASN A N 1
ATOM 3265 C CA . ASN A 1 417 ? 18.533 52.863 -7.669 1.00 199.77 416 ASN A CA 1
ATOM 3266 C C . ASN A 1 417 ? 17.070 52.464 -7.737 1.00 197.47 416 ASN A C 1
ATOM 3267 O O . ASN A 1 417 ? 16.714 51.334 -7.404 1.00 202.19 416 ASN A O 1
ATOM 3272 N N . LYS A 1 418 ? 16.247 53.427 -8.150 1.00 188.19 417 LYS A N 1
ATOM 3273 C CA . LYS A 1 418 ? 14.820 53.262 -8.460 1.00 175.70 417 LYS A CA 1
ATOM 3274 C C . LYS A 1 418 ? 13.795 53.408 -7.310 1.00 154.18 417 LYS A C 1
ATOM 3275 O O . LYS A 1 418 ? 12.636 53.008 -7.470 1.00 156.81 417 LYS A O 1
ATOM 3281 N N . PRO A 1 419 ? 14.202 53.986 -6.156 1.00 126.01 418 PRO A N 1
ATOM 3282 C CA . PRO A 1 419 ? 13.162 54.279 -5.163 1.00 102.62 418 PRO A CA 1
ATOM 3283 C C . PRO A 1 419 ? 12.211 55.353 -5.684 1.00 87.43 418 PRO A C 1
ATOM 3284 O O . PRO A 1 419 ? 12.452 56.538 -5.483 1.00 74.74 418 PRO A O 1
ATOM 3288 N N . ILE A 1 420 ? 11.144 54.928 -6.349 1.00 84.07 419 ILE A N 1
ATOM 3289 C CA . ILE A 1 420 ? 10.129 55.839 -6.837 1.00 89.46 419 ILE A CA 1
ATOM 3290 C C . ILE A 1 420 ? 9.053 56.047 -5.771 1.00 93.63 419 ILE A C 1
ATOM 3291 O O . ILE A 1 420 ? 7.871 56.142 -6.097 1.00 99.81 419 ILE A O 1
ATOM 3296 N N . GLY A 1 421 ? 9.469 56.111 -4.503 1.00 87.56 420 GLY A N 1
ATOM 3297 C CA . GLY A 1 421 ? 8.551 56.392 -3.409 1.00 85.15 420 GLY A CA 1
ATOM 3298 C C . GLY A 1 421 ? 9.123 56.137 -2.027 1.00 82.46 420 GLY A C 1
ATOM 3299 O O . GLY A 1 421 ? 10.132 55.438 -1.884 1.00 63.69 420 GLY A O 1
ATOM 3300 N N . ARG A 1 422 ? 8.469 56.711 -1.012 1.00 94.45 421 ARG A N 1
ATOM 3301 C CA . ARG A 1 422 ? 8.877 56.545 0.387 1.00 88.50 421 ARG A CA 1
ATOM 3302 C C . ARG A 1 422 ? 7.690 56.529 1.362 1.00 73.02 421 ARG A C 1
ATOM 3303 O O . ARG A 1 422 ? 6.702 57.232 1.158 1.00 85.80 421 ARG A O 1
ATOM 3311 N N . GLY A 1 423 ? 7.789 55.719 2.413 1.00 55.49 422 GLY A N 1
ATOM 3312 C CA . GLY A 1 423 ? 6.772 55.684 3.452 1.00 60.35 422 GLY A CA 1
ATOM 3313 C C . GLY A 1 423 ? 7.344 55.440 4.847 1.00 65.89 422 GLY A C 1
ATOM 3314 O O . GLY A 1 423 ? 8.417 55.948 5.191 1.00 63.05 422 GLY A O 1
ATOM 3315 N N . LEU A 1 424 ? 6.622 54.663 5.654 1.00 67.53 423 LEU A N 1
ATOM 3316 C CA . LEU A 1 424 ? 7.109 54.221 6.965 1.00 68.45 423 LEU A CA 1
ATOM 3317 C C . LEU A 1 424 ? 7.783 52.866 6.890 1.00 64.97 423 LEU A C 1
ATOM 3318 O O . LEU A 1 424 ? 7.404 52.035 6.077 1.00 65.55 423 LEU A O 1
ATOM 3323 N N . ALA A 1 425 ? 8.759 52.632 7.760 1.00 64.40 424 ALA A N 1
ATOM 3324 C CA . ALA A 1 425 ? 9.394 51.320 7.857 1.00 63.07 424 ALA A CA 1
ATOM 3325 C C . ALA A 1 425 ? 8.552 50.397 8.744 1.00 64.62 424 ALA A C 1
ATOM 3326 O O . ALA A 1 425 ? 9.073 49.754 9.654 1.00 73.13 424 ALA A O 1
ATOM 3328 N N . ALA A 1 426 ? 7.252 50.342 8.458 1.00 56.29 425 ALA A N 1
ATOM 3329 C CA . ALA A 1 426 ? 6.235 49.731 9.330 1.00 43.35 425 ALA A CA 1
ATOM 3330 C C . ALA A 1 426 ? 6.502 48.314 9.821 1.00 49.45 425 ALA A C 1
ATOM 3331 O O . ALA A 1 426 ? 6.189 47.986 10.964 1.00 50.51 425 ALA A O 1
ATOM 3333 N N . SER A 1 427 ? 7.011 47.468 8.933 1.00 51.77 426 SER A N 1
ATOM 3334 C CA . SER A 1 427 ? 7.317 46.078 9.243 1.00 46.97 426 SER A CA 1
ATOM 3335 C C . SER A 1 427 ? 8.586 45.666 8.494 1.00 61.37 426 SER A C 1
ATOM 3336 O O . SER A 1 427 ? 8.697 45.829 7.267 1.00 75.39 426 SER A O 1
ATOM 3339 N N . PRO A 1 428 ? 9.565 45.164 9.247 1.00 60.72 427 PRO A N 1
ATOM 3340 C CA . PRO A 1 428 ? 10.856 44.710 8.738 1.00 74.54 427 PRO A CA 1
ATOM 3341 C C . PRO A 1 428 ? 10.729 43.697 7.606 1.00 78.91 427 PRO A C 1
ATOM 3342 O O . PRO A 1 428 ? 9.767 42.916 7.561 1.00 75.29 427 PRO A O 1
ATOM 3346 N N . GLY A 1 429 ? 11.717 43.718 6.712 1.00 74.75 428 GLY A N 1
ATOM 3347 C CA . GLY A 1 429 ? 11.775 42.804 5.590 1.00 72.32 428 GLY A CA 1
ATOM 3348 C C . GLY A 1 429 ? 11.832 43.482 4.232 1.00 73.08 428 GLY A C 1
ATOM 3349 O O . GLY A 1 429 ? 11.915 44.710 4.115 1.00 64.26 428 GLY A O 1
ATOM 3350 N N . ALA A 1 430 ? 11.800 42.660 3.190 1.00 75.75 429 ALA A N 1
ATOM 3351 C CA . ALA A 1 430 ? 11.731 43.157 1.823 1.00 67.96 429 ALA A CA 1
ATOM 3352 C C . ALA A 1 430 ? 10.978 42.150 0.965 1.00 61.86 429 ALA A C 1
ATOM 3353 O O . ALA A 1 430 ? 11.116 40.941 1.163 1.00 54.82 429 ALA A O 1
ATOM 3355 N N . ALA A 1 431 ? 10.175 42.638 0.024 1.00 66.87 430 ALA A N 1
ATOM 3356 C CA . ALA A 1 431 ? 9.295 41.748 -0.726 1.00 83.64 430 ALA A CA 1
ATOM 3357 C C . ALA A 1 431 ? 9.178 42.101 -2.204 1.00 94.47 430 ALA A C 1
ATOM 3358 O O . ALA A 1 431 ? 8.908 43.249 -2.563 1.00 99.67 430 ALA A O 1
ATOM 3360 N N . VAL A 1 432 ? 9.348 41.096 -3.058 1.00 89.99 431 VAL A N 1
ATOM 3361 C CA . VAL A 1 432 ? 9.116 41.264 -4.486 1.00 86.20 431 VAL A CA 1
ATOM 3362 C C . VAL A 1 432 ? 7.732 40.722 -4.833 1.00 82.40 431 VAL A C 1
ATOM 3363 O O . VAL A 1 432 ? 7.156 39.945 -4.071 1.00 102.41 431 VAL A O 1
ATOM 3367 N N . GLY A 1 433 ? 7.189 41.123 -5.974 1.00 58.96 432 GLY A N 1
ATOM 3368 C CA . GLY A 1 433 ? 5.881 40.635 -6.379 1.00 65.19 432 GLY A CA 1
ATOM 3369 C C . GLY A 1 433 ? 5.066 41.528 -7.316 1.00 74.44 432 GLY A C 1
ATOM 3370 O O . GLY A 1 433 ? 5.157 42.760 -7.296 1.00 64.99 432 GLY A O 1
ATOM 3371 N N . GLN A 1 434 ? 4.261 40.896 -8.164 1.00 83.06 433 GLN A N 1
ATOM 3372 C CA . GLN A 1 434 ? 3.326 41.638 -8.994 1.00 90.36 433 GLN A CA 1
ATOM 3373 C C . GLN A 1 434 ? 2.264 42.171 -8.058 1.00 83.15 433 GLN A C 1
ATOM 3374 O O . GLN A 1 434 ? 1.974 41.564 -7.035 1.00 83.01 433 GLN A O 1
ATOM 3380 N N . VAL A 1 435 ? 1.678 43.303 -8.398 1.00 78.14 434 VAL A N 1
ATOM 3381 C CA . VAL A 1 435 ? 0.751 43.943 -7.482 1.00 79.56 434 VAL A CA 1
ATOM 3382 C C . VAL A 1 435 ? -0.700 43.635 -7.790 1.00 89.72 434 VAL A C 1
ATOM 3383 O O . VAL A 1 435 ? -1.031 43.169 -8.873 1.00 99.55 434 VAL A O 1
ATOM 3387 N N . VAL A 1 436 ? -1.558 43.914 -6.819 1.00 84.51 435 VAL A N 1
ATOM 3388 C CA . VAL A 1 436 ? -2.979 43.649 -6.917 1.00 85.63 435 VAL A CA 1
ATOM 3389 C C . VAL A 1 436 ? -3.655 44.581 -5.929 1.00 93.28 435 VAL A C 1
ATOM 3390 O O . VAL A 1 436 ? -3.025 45.013 -4.971 1.00 95.16 435 VAL A O 1
ATOM 3394 N N . PHE A 1 437 ? -4.929 44.896 -6.141 1.00 97.09 436 PHE A N 1
ATOM 3395 C CA . PHE A 1 437 ? -5.498 46.072 -5.482 1.00 102.31 436 PHE A CA 1
ATOM 3396 C C . PHE A 1 437 ? -6.658 45.867 -4.521 1.00 104.13 436 PHE A C 1
ATOM 3397 O O . PHE A 1 437 ? -7.310 46.833 -4.124 1.00 101.56 436 PHE A O 1
ATOM 3405 N N . ASP A 1 438 ? -6.916 44.626 -4.140 1.00 107.35 437 ASP A N 1
ATOM 3406 C CA . ASP A 1 438 ? -7.897 44.377 -3.097 1.00 110.07 437 ASP A CA 1
ATOM 3407 C C . ASP A 1 438 ? -7.737 42.976 -2.548 1.00 99.37 437 ASP A C 1
ATOM 3408 O O . ASP A 1 438 ? -7.061 42.134 -3.142 1.00 85.96 437 ASP A O 1
ATOM 3413 N N . ALA A 1 439 ? -8.356 42.739 -1.400 1.00 102.33 438 ALA A N 1
ATOM 3414 C CA . ALA A 1 439 ? -8.202 41.471 -0.717 1.00 107.56 438 ALA A CA 1
ATOM 3415 C C . ALA A 1 439 ? -8.353 40.300 -1.687 1.00 109.68 438 ALA A C 1
ATOM 3416 O O . ALA A 1 439 ? -7.595 39.338 -1.620 1.00 106.60 438 ALA A O 1
ATOM 3418 N N . GLU A 1 440 ? -9.308 40.401 -2.608 1.00 113.47 439 GLU A N 1
ATOM 3419 C CA . GLU A 1 440 ? -9.637 39.286 -3.498 1.00 115.14 439 GLU A CA 1
ATOM 3420 C C . GLU A 1 440 ? -8.679 39.163 -4.673 1.00 104.32 439 GLU A C 1
ATOM 3421 O O . GLU A 1 440 ? -8.437 38.063 -5.170 1.00 96.56 439 GLU A O 1
ATOM 3427 N N . SER A 1 441 ? -8.144 40.291 -5.127 1.00 104.27 440 SER A N 1
ATOM 3428 C CA . SER A 1 441 ? -7.076 40.248 -6.111 1.00 112.30 440 SER A CA 1
ATOM 3429 C C . SER A 1 441 ? -5.998 39.289 -5.593 1.00 129.04 440 SER A C 1
ATOM 3430 O O . SER A 1 441 ? -5.764 38.224 -6.174 1.00 132.00 440 SER A O 1
ATOM 3433 N N . ALA A 1 442 ? -5.378 39.659 -4.473 1.00 135.28 441 ALA A N 1
ATOM 3434 C CA . ALA A 1 442 ? -4.286 38.886 -3.875 1.00 136.73 441 ALA A CA 1
ATOM 3435 C C . ALA A 1 442 ? -4.707 37.496 -3.398 1.00 140.13 441 ALA A C 1
ATOM 3436 O O . ALA A 1 442 ? -3.903 36.562 -3.399 1.00 134.27 441 ALA A O 1
ATOM 3438 N N . LYS A 1 443 ? -5.963 37.372 -2.975 1.00 147.67 442 LYS A N 1
ATOM 3439 C CA . LYS A 1 443 ? -6.534 36.084 -2.591 1.00 151.88 442 LYS A CA 1
ATOM 3440 C C . LYS A 1 443 ? -6.353 35.077 -3.711 1.00 144.42 442 LYS A C 1
ATOM 3441 O O . LYS A 1 443 ? -6.433 33.865 -3.502 1.00 145.10 442 LYS A O 1
ATOM 3447 N N . GLU A 1 444 ? -6.109 35.592 -4.908 1.00 133.29 443 GLU A N 1
ATOM 3448 C CA . GLU A 1 444 ? -6.110 34.766 -6.096 1.00 126.15 443 GLU A CA 1
ATOM 3449 C C . GLU A 1 444 ? -4.713 34.472 -6.624 1.00 118.50 443 GLU A C 1
ATOM 3450 O O . GLU A 1 444 ? -4.305 33.313 -6.687 1.00 119.18 443 GLU A O 1
ATOM 3456 N N . TRP A 1 445 ? -3.986 35.518 -7.011 1.00 114.40 444 TRP A N 1
ATOM 3457 C CA . TRP A 1 445 ? -2.673 35.351 -7.641 1.00 118.87 444 TRP A CA 1
ATOM 3458 C C . TRP A 1 445 ? -1.747 34.452 -6.820 1.00 129.22 444 TRP A C 1
ATOM 3459 O O . TRP A 1 445 ? -0.805 33.856 -7.345 1.00 131.68 444 TRP A O 1
ATOM 3470 N N . SER A 1 446 ? -2.019 34.375 -5.524 1.00 131.00 445 SER A N 1
ATOM 3471 C CA . SER A 1 446 ? -1.475 33.324 -4.690 1.00 128.68 445 SER A CA 1
ATOM 3472 C C . SER A 1 446 ? -2.289 32.089 -5.013 1.00 131.69 445 SER A C 1
ATOM 3473 O O . SER A 1 446 ? -3.464 32.006 -4.666 1.00 136.87 445 SER A O 1
ATOM 3476 N N . GLY A 1 447 ? -1.677 31.134 -5.694 1.00 129.20 446 GLY A N 1
ATOM 3477 C CA . GLY A 1 447 ? -2.404 29.969 -6.150 1.00 130.46 446 GLY A CA 1
ATOM 3478 C C . GLY A 1 447 ? -2.049 29.728 -7.595 1.00 142.38 446 GLY A C 1
ATOM 3479 O O . GLY A 1 447 ? -2.160 28.610 -8.090 1.00 153.86 446 GLY A O 1
ATOM 3480 N N . ARG A 1 448 ? -1.621 30.788 -8.272 1.00 146.76 447 ARG A N 1
ATOM 3481 C CA . ARG A 1 448 ? -1.090 30.667 -9.622 1.00 160.24 447 ARG A CA 1
ATOM 3482 C C . ARG A 1 448 ? 0.428 30.529 -9.548 1.00 170.24 447 ARG A C 1
ATOM 3483 O O . ARG A 1 448 ? 1.116 30.464 -10.571 1.00 172.43 447 ARG A O 1
ATOM 3491 N N . GLY A 1 449 ? 0.938 30.479 -8.318 1.00 171.90 448 GLY A N 1
ATOM 3492 C CA . GLY A 1 449 ? 2.368 30.392 -8.065 1.00 161.04 448 GLY A CA 1
ATOM 3493 C C . GLY A 1 449 ? 2.972 31.776 -7.959 1.00 143.41 448 GLY A C 1
ATOM 3494 O O . GLY A 1 449 ? 4.164 31.939 -7.685 1.00 133.70 448 GLY A O 1
ATOM 3495 N N . LYS A 1 450 ? 2.123 32.776 -8.176 1.00 137.61 449 LYS A N 1
ATOM 3496 C CA . LYS A 1 450 ? 2.551 34.164 -8.222 1.00 124.19 449 LYS A CA 1
ATOM 3497 C C . LYS A 1 450 ? 2.583 34.782 -6.841 1.00 116.71 449 LYS A C 1
ATOM 3498 O O . LYS A 1 450 ? 1.636 34.644 -6.062 1.00 110.41 449 LYS A O 1
ATOM 3504 N N . LYS A 1 451 ? 3.688 35.463 -6.554 1.00 114.15 450 LYS A N 1
ATOM 3505 C CA . LYS A 1 451 ? 3.848 36.205 -5.313 1.00 100.66 450 LYS A CA 1
ATOM 3506 C C . LYS A 1 451 ? 3.448 37.655 -5.525 1.00 82.66 450 LYS A C 1
ATOM 3507 O O . LYS A 1 451 ? 3.792 38.293 -6.522 1.00 68.75 450 LYS A O 1
ATOM 3513 N N . VAL A 1 452 ? 2.716 38.163 -4.554 1.00 75.11 451 VAL A N 1
ATOM 3514 C CA . VAL A 1 452 ? 1.930 39.344 -4.758 1.00 68.26 451 VAL A CA 1
ATOM 3515 C C . VAL A 1 452 ? 2.222 40.413 -3.727 1.00 81.16 451 VAL A C 1
ATOM 3516 O O . VAL A 1 452 ? 2.368 40.119 -2.543 1.00 81.67 451 VAL A O 1
ATOM 3520 N N . ILE A 1 453 ? 2.322 41.652 -4.193 1.00 81.14 452 ILE A N 1
ATOM 3521 C CA . ILE A 1 453 ? 2.315 42.813 -3.317 1.00 70.99 452 ILE A CA 1
ATOM 3522 C C . ILE A 1 453 ? 0.925 43.450 -3.319 1.00 76.80 452 ILE A C 1
ATOM 3523 O O . ILE A 1 453 ? 0.325 43.648 -4.373 1.00 78.69 452 ILE A O 1
ATOM 3528 N N . MET A 1 454 ? 0.406 43.755 -2.136 1.00 73.67 453 MET A N 1
ATOM 3529 C CA . MET A 1 454 ? -0.923 44.340 -2.023 1.00 71.88 453 MET A CA 1
ATOM 3530 C C . MET A 1 454 ? -0.851 45.825 -1.709 1.00 84.17 453 MET A C 1
ATOM 3531 O O . MET A 1 454 ? -0.135 46.240 -0.796 1.00 87.63 453 MET A O 1
ATOM 3536 N N . VAL A 1 455 ? -1.604 46.614 -2.474 1.00 82.23 454 VAL A N 1
ATOM 3537 C CA . VAL A 1 455 ? -1.651 48.066 -2.323 1.00 73.62 454 VAL A CA 1
ATOM 3538 C C . VAL A 1 455 ? -3.085 48.508 -2.050 1.00 73.42 454 VAL A C 1
ATOM 3539 O O . VAL A 1 455 ? -3.976 48.256 -2.842 1.00 86.02 454 VAL A O 1
ATOM 3543 N N . ARG A 1 456 ? -3.307 49.152 -0.914 1.00 69.37 455 ARG A N 1
ATOM 3544 C CA . ARG A 1 456 ? -4.620 49.682 -0.561 1.00 68.25 455 ARG A CA 1
ATOM 3545 C C . ARG A 1 456 ? -4.405 51.052 0.039 1.00 78.93 455 ARG A C 1
ATOM 3546 O O . ARG A 1 456 ? -3.399 51.292 0.694 1.00 89.71 455 ARG A O 1
ATOM 3554 N N . LEU A 1 457 ? -5.334 51.962 -0.196 1.00 83.71 456 LEU A N 1
ATOM 3555 C CA . LEU A 1 457 ? -5.217 53.287 0.386 1.00 88.40 456 LEU A CA 1
ATOM 3556 C C . LEU A 1 457 ? -4.981 53.092 1.880 1.00 95.13 456 LEU A C 1
ATOM 3557 O O . LEU A 1 457 ? -3.943 53.481 2.429 1.00 86.91 456 LEU A O 1
ATOM 3562 N N . GLU A 1 458 ? -5.954 52.467 2.527 1.00 101.05 457 GLU A N 1
ATOM 3563 C CA . GLU A 1 458 ? -5.814 52.043 3.906 1.00 98.98 457 GLU A CA 1
ATOM 3564 C C . GLU A 1 458 ? -6.418 50.662 3.969 1.00 88.06 457 GLU A C 1
ATOM 3565 O O . GLU A 1 458 ? -7.315 50.336 3.197 1.00 99.81 457 GLU A O 1
ATOM 3571 N N . THR A 1 459 ? -5.918 49.840 4.871 1.00 77.97 458 THR A N 1
ATOM 3572 C CA . THR A 1 459 ? -6.429 48.491 5.004 1.00 81.05 458 THR A CA 1
ATOM 3573 C C . THR A 1 459 ? -7.414 48.427 6.161 1.00 84.98 458 THR A C 1
ATOM 3574 O O . THR A 1 459 ? -7.732 49.450 6.760 1.00 99.58 458 THR A O 1
ATOM 3578 N N . SER A 1 460 ? -7.898 47.228 6.471 1.00 70.96 459 SER A N 1
ATOM 3579 C CA . SER A 1 460 ? -8.899 47.061 7.512 1.00 71.09 459 SER A CA 1
ATOM 3580 C C . SER A 1 460 ? -9.209 45.588 7.680 1.00 76.14 459 SER A C 1
ATOM 3581 O O . SER A 1 460 ? -8.812 44.780 6.850 1.00 77.57 459 SER A O 1
ATOM 3584 N N . PRO A 1 461 ? -9.940 45.234 8.747 1.00 84.96 460 PRO A N 1
ATOM 3585 C CA . PRO A 1 461 ? -10.130 43.829 9.114 1.00 92.79 460 PRO A CA 1
ATOM 3586 C C . PRO A 1 461 ? -10.933 43.055 8.078 1.00 102.42 460 PRO A C 1
ATOM 3587 O O . PRO A 1 461 ? -11.258 41.892 8.309 1.00 104.90 460 PRO A O 1
ATOM 3591 N N . GLU A 1 462 ? -11.247 43.690 6.953 1.00 111.63 461 GLU A N 1
ATOM 3592 C CA . GLU A 1 462 ? -11.897 43.000 5.839 1.00 125.06 461 GLU A CA 1
ATOM 3593 C C . GLU A 1 462 ? -10.977 42.917 4.615 1.00 119.23 461 GLU A C 1
ATOM 3594 O O . GLU A 1 462 ? -11.324 42.311 3.598 1.00 119.73 461 GLU A O 1
ATOM 3600 N N . ASP A 1 463 ? -9.807 43.542 4.723 1.00 111.16 462 ASP A N 1
ATOM 3601 C CA . ASP A 1 463 ? -8.738 43.373 3.747 1.00 99.08 462 ASP A CA 1
ATOM 3602 C C . ASP A 1 463 ? -7.833 42.263 4.257 1.00 93.78 462 ASP A C 1
ATOM 3603 O O . ASP A 1 463 ? -6.688 42.128 3.831 1.00 91.59 462 ASP A O 1
ATOM 3608 N N . LEU A 1 464 ? -8.361 41.464 5.174 1.00 90.04 463 LEU A N 1
ATOM 3609 C CA . LEU A 1 464 ? -7.524 40.622 6.022 1.00 92.14 463 LEU A CA 1
ATOM 3610 C C . LEU A 1 464 ? -7.071 39.299 5.410 1.00 91.53 463 LEU A C 1
ATOM 3611 O O . LEU A 1 464 ? -5.905 38.915 5.531 1.00 78.86 463 LEU A O 1
ATOM 3616 N N . ALA A 1 465 ? -7.997 38.589 4.784 1.00 102.07 464 ALA A N 1
ATOM 3617 C CA . ALA A 1 465 ? -7.669 37.303 4.191 1.00 104.36 464 ALA A CA 1
ATOM 3618 C C . ALA A 1 465 ? -6.557 37.466 3.165 1.00 92.24 464 ALA A C 1
ATOM 3619 O O . ALA A 1 465 ? -5.619 36.674 3.107 1.00 84.21 464 ALA A O 1
ATOM 3621 N N . GLY A 1 466 ? -6.669 38.514 2.361 1.00 86.37 465 GLY A N 1
ATOM 3622 C CA . GLY A 1 466 ? -5.702 38.766 1.315 1.00 84.13 465 GLY A CA 1
ATOM 3623 C C . GLY A 1 466 ? -4.425 39.281 1.924 1.00 82.93 465 GLY A C 1
ATOM 3624 O O . GLY A 1 466 ? -3.350 39.172 1.340 1.00 83.43 465 GLY A O 1
ATOM 3625 N N . MET A 1 467 ? -4.553 39.850 3.114 1.00 82.55 466 MET A N 1
ATOM 3626 C CA . MET A 1 467 ? -3.406 40.384 3.827 1.00 88.95 466 MET A CA 1
ATOM 3627 C C . MET A 1 467 ? -2.333 39.334 4.121 1.00 96.13 466 MET A C 1
ATOM 3628 O O . MET A 1 467 ? -1.155 39.569 3.850 1.00 99.89 466 MET A O 1
ATOM 3633 N N . ASP A 1 468 ? -2.724 38.181 4.663 1.00 93.36 467 ASP A N 1
ATOM 3634 C CA . ASP A 1 468 ? -1.737 37.134 4.954 1.00 95.89 467 ASP A CA 1
ATOM 3635 C C . ASP A 1 468 ? -1.433 36.243 3.735 1.00 94.00 467 ASP A C 1
ATOM 3636 O O . ASP A 1 468 ? -0.671 35.270 3.811 1.00 96.54 467 ASP A O 1
ATOM 3641 N N . ALA A 1 469 ? -2.021 36.607 2.605 1.00 84.33 468 ALA A N 1
ATOM 3642 C CA . ALA A 1 469 ? -1.746 35.935 1.351 1.00 89.03 468 ALA A CA 1
ATOM 3643 C C . ALA A 1 469 ? -0.578 36.620 0.663 1.00 92.02 468 ALA A C 1
ATOM 3644 O O . ALA A 1 469 ? 0.401 35.982 0.275 1.00 99.06 468 ALA A O 1
ATOM 3646 N N . ALA A 1 470 ? -0.709 37.934 0.523 1.00 84.07 469 ALA A N 1
ATOM 3647 C CA . ALA A 1 470 ? 0.266 38.778 -0.153 1.00 71.61 469 ALA A CA 1
ATOM 3648 C C . ALA A 1 470 ? 1.652 38.686 0.467 1.00 73.41 469 ALA A C 1
ATOM 3649 O O . ALA A 1 470 ? 1.789 38.659 1.676 1.00 57.46 469 ALA A O 1
ATOM 3651 N N . CYS A 1 471 ? 2.683 38.647 -0.366 1.00 85.78 470 CYS A N 1
ATOM 3652 C CA . CYS A 1 471 ? 4.053 38.621 0.141 1.00 92.50 470 CYS A CA 1
ATOM 3653 C C . CYS A 1 471 ? 4.476 39.958 0.775 1.00 80.42 470 CYS A C 1
ATOM 3654 O O . CYS A 1 471 ? 5.406 40.012 1.589 1.00 75.16 470 CYS A O 1
ATOM 3657 N N . GLY A 1 472 ? 3.782 41.031 0.408 1.00 68.92 471 GLY A N 1
ATOM 3658 C CA . GLY A 1 472 ? 4.094 42.346 0.933 1.00 58.32 471 GLY A CA 1
ATOM 3659 C C . GLY A 1 472 ? 2.883 43.251 0.978 1.00 60.01 471 GLY A C 1
ATOM 3660 O O . GLY A 1 472 ? 1.882 42.980 0.319 1.00 65.79 471 GLY A O 1
ATOM 3661 N N . ILE A 1 473 ? 2.974 44.325 1.759 1.00 65.83 472 ILE A N 1
ATOM 3662 C CA . ILE A 1 473 ? 1.900 45.310 1.853 1.00 71.66 472 ILE A CA 1
ATOM 3663 C C . ILE A 1 473 ? 2.444 46.734 1.716 1.00 84.61 472 ILE A C 1
ATOM 3664 O O . ILE A 1 473 ? 3.515 47.043 2.236 1.00 80.64 472 ILE A O 1
ATOM 3669 N N . LEU A 1 474 ? 1.709 47.584 0.994 1.00 89.99 473 LEU A N 1
ATOM 3670 C CA . LEU A 1 474 ? 2.098 48.980 0.756 1.00 85.42 473 LEU A CA 1
ATOM 3671 C C . LEU A 1 474 ? 0.856 49.855 0.805 1.00 82.86 473 LEU A C 1
ATOM 3672 O O . LEU A 1 474 ? 0.027 49.775 -0.096 1.00 85.41 473 LEU A O 1
ATOM 3677 N N . THR A 1 475 ? 0.708 50.687 1.837 1.00 71.26 474 THR A N 1
ATOM 3678 C CA . THR A 1 475 ? -0.464 51.560 1.893 1.00 64.33 474 THR A CA 1
ATOM 3679 C C . THR A 1 475 ? -0.178 53.017 1.608 1.00 65.48 474 THR A C 1
ATOM 3680 O O . THR A 1 475 ? 0.962 53.475 1.680 1.00 60.46 474 THR A O 1
ATOM 3684 N N . ALA A 1 476 ? -1.252 53.724 1.269 1.00 75.82 475 ALA A N 1
ATOM 3685 C CA . ALA A 1 476 ? -1.198 55.126 0.879 1.00 78.36 475 ALA A CA 1
ATOM 3686 C C . ALA A 1 476 ? -1.176 55.990 2.118 1.00 77.26 475 ALA A C 1
ATOM 3687 O O . ALA A 1 476 ? -0.566 57.057 2.133 1.00 75.82 475 ALA A O 1
ATOM 3689 N N . ARG A 1 477 ? -1.847 55.517 3.162 1.00 75.99 476 ARG A N 1
ATOM 3690 C CA . ARG A 1 477 ? -1.926 56.276 4.396 1.00 79.92 476 ARG A CA 1
ATOM 3691 C C . ARG A 1 477 ? -1.799 55.400 5.646 1.00 84.10 476 ARG A C 1
ATOM 3692 O O . ARG A 1 477 ? -2.091 54.192 5.627 1.00 82.80 476 ARG A O 1
ATOM 3700 N N . GLY A 1 478 ? -1.346 56.023 6.731 1.00 76.45 477 GLY A N 1
ATOM 3701 C CA . GLY A 1 478 ? -1.244 55.345 8.008 1.00 71.69 477 GLY A CA 1
ATOM 3702 C C . GLY A 1 478 ? 0.064 55.574 8.748 1.00 67.49 477 GLY A C 1
ATOM 3703 O O . GLY A 1 478 ? 1.163 55.531 8.158 1.00 54.09 477 GLY A O 1
ATOM 3704 N N . GLY A 1 479 ? -0.053 55.817 10.051 1.00 69.08 478 GLY A N 1
ATOM 3705 C CA . GLY A 1 479 ? 1.124 55.974 10.875 1.00 65.84 478 GLY A CA 1
ATOM 3706 C C . GLY A 1 479 ? 1.740 54.627 11.214 1.00 67.03 478 GLY A C 1
ATOM 3707 O O . GLY A 1 479 ? 1.491 53.615 10.535 1.00 54.46 478 GLY A O 1
ATOM 3708 N N . MET A 1 480 ? 2.558 54.626 12.266 1.00 66.39 479 MET A N 1
ATOM 3709 C CA . MET A 1 480 ? 3.161 53.411 12.796 1.00 61.44 479 MET A CA 1
ATOM 3710 C C . MET A 1 480 ? 2.033 52.632 13.473 1.00 57.73 479 MET A C 1
ATOM 3711 O O . MET A 1 480 ? 2.106 51.419 13.680 1.00 42.53 479 MET A O 1
ATOM 3716 N N . THR A 1 481 ? 0.964 53.347 13.788 1.00 69.44 480 THR A N 1
ATOM 3717 C CA . THR A 1 481 ? -0.226 52.722 14.329 1.00 73.35 480 THR A CA 1
ATOM 3718 C C . THR A 1 481 ? -1.261 52.383 13.240 1.00 81.24 480 THR A C 1
ATOM 3719 O O . THR A 1 481 ? -2.319 51.821 13.538 1.00 81.97 480 THR A O 1
ATOM 3723 N N . SER A 1 482 ? -0.952 52.722 11.984 1.00 81.60 481 SER A N 1
ATOM 3724 C CA . SER A 1 482 ? -1.757 52.303 10.829 1.00 72.70 481 SER A CA 1
ATOM 3725 C C . SER A 1 482 ? -2.191 50.842 11.000 1.00 65.39 481 SER A C 1
ATOM 3726 O O . SER A 1 482 ? -1.387 50.012 11.410 1.00 65.16 481 SER A O 1
ATOM 3729 N N . HIS A 1 483 ? -3.445 50.511 10.699 1.00 68.13 482 HIS A N 1
ATOM 3730 C CA . HIS A 1 483 ? -3.860 49.099 10.739 1.00 72.97 482 HIS A CA 1
ATOM 3731 C C . HIS A 1 483 ? -2.845 48.171 10.049 1.00 64.07 482 HIS A C 1
ATOM 3732 O O . HIS A 1 483 ? -2.266 47.287 10.678 1.00 65.40 482 HIS A O 1
ATOM 3739 N N . ALA A 1 484 ? -2.635 48.374 8.755 1.00 57.60 483 ALA A N 1
ATOM 3740 C CA . ALA A 1 484 ? -1.666 47.574 8.017 1.00 64.34 483 ALA A CA 1
ATOM 3741 C C . ALA A 1 484 ? -0.379 47.384 8.817 1.00 66.93 483 ALA A C 1
ATOM 3742 O O . ALA A 1 484 ? 0.118 46.268 8.968 1.00 66.28 483 ALA A O 1
ATOM 3744 N N . ALA A 1 485 ? 0.149 48.490 9.330 1.00 66.84 484 ALA A N 1
ATOM 3745 C CA . ALA A 1 485 ? 1.360 48.474 10.145 1.00 57.93 484 ALA A CA 1
ATOM 3746 C C . ALA A 1 485 ? 1.269 47.447 11.270 1.00 56.28 484 ALA A C 1
ATOM 3747 O O . ALA A 1 485 ? 2.037 46.490 11.325 1.00 62.36 484 ALA A O 1
ATOM 3749 N N . VAL A 1 486 ? 0.324 47.659 12.170 1.00 50.61 485 VAL A N 1
ATOM 3750 C CA . VAL A 1 486 ? 0.118 46.749 13.278 1.00 55.11 485 VAL A CA 1
ATOM 3751 C C . VAL A 1 486 ? 0.163 45.291 12.822 1.00 61.47 485 VAL A C 1
ATOM 3752 O O . VAL A 1 486 ? 1.066 44.533 13.191 1.00 59.64 485 VAL A O 1
ATOM 3756 N N . VAL A 1 487 ? -0.812 44.924 11.997 1.00 60.61 486 VAL A N 1
ATOM 3757 C CA . VAL A 1 487 ? -1.060 43.535 11.629 1.00 58.78 486 VAL A CA 1
ATOM 3758 C C . VAL A 1 487 ? 0.119 42.902 10.891 1.00 54.22 486 VAL A C 1
ATOM 3759 O O . VAL A 1 487 ? 0.370 41.697 11.012 1.00 63.38 486 VAL A O 1
ATOM 3763 N N . ALA A 1 488 ? 0.850 43.729 10.155 1.00 40.47 487 ALA A N 1
ATOM 3764 C CA . ALA A 1 488 ? 2.035 43.287 9.437 1.00 44.72 487 ALA A CA 1
ATOM 3765 C C . ALA A 1 488 ? 3.090 42.755 10.398 1.00 56.83 487 ALA A C 1
ATOM 3766 O O . ALA A 1 488 ? 3.728 41.745 10.117 1.00 66.82 487 ALA A O 1
ATOM 3768 N N . ARG A 1 489 ? 3.278 43.455 11.516 1.00 49.30 488 ARG A N 1
ATOM 3769 C CA . ARG A 1 489 ? 4.215 43.050 12.556 1.00 46.17 488 ARG A CA 1
ATOM 3770 C C . ARG A 1 489 ? 3.646 41.862 13.298 1.00 51.02 488 ARG A C 1
ATOM 3771 O O . ARG A 1 489 ? 4.370 41.075 13.908 1.00 47.33 488 ARG A O 1
ATOM 3779 N N . GLY A 1 490 ? 2.324 41.758 13.257 1.00 62.53 489 GLY A N 1
ATOM 3780 C CA . GLY A 1 490 ? 1.623 40.617 13.811 1.00 73.95 489 GLY A CA 1
ATOM 3781 C C . GLY A 1 490 ? 1.998 39.350 13.075 1.00 82.81 489 GLY A C 1
ATOM 3782 O O . GLY A 1 490 ? 1.782 38.256 13.584 1.00 87.58 489 GLY A O 1
ATOM 3783 N N . MET A 1 491 ? 2.563 39.508 11.875 1.00 83.14 490 MET A N 1
ATOM 3784 C CA . MET A 1 491 ? 2.995 38.377 11.045 1.00 68.62 490 MET A CA 1
ATOM 3785 C C . MET A 1 491 ? 4.401 38.530 10.475 1.00 61.01 490 MET A C 1
ATOM 3786 O O . MET A 1 491 ? 4.852 37.694 9.704 1.00 49.35 490 MET A O 1
ATOM 3791 N N . GLY A 1 492 ? 5.087 39.601 10.851 1.00 77.89 491 GLY A N 1
ATOM 3792 C CA . GLY A 1 492 ? 6.429 39.861 10.363 1.00 84.35 491 GLY A CA 1
ATOM 3793 C C . GLY A 1 492 ? 6.457 39.887 8.853 1.00 85.29 491 GLY A C 1
ATOM 3794 O O . GLY A 1 492 ? 7.430 39.478 8.229 1.00 88.44 491 GLY A O 1
ATOM 3795 N N . LYS A 1 493 ? 5.367 40.361 8.266 1.00 83.53 492 LYS A N 1
ATOM 3796 C CA . LYS A 1 493 ? 5.296 40.521 6.822 1.00 85.52 492 LYS A CA 1
ATOM 3797 C C . LYS A 1 493 ? 5.714 41.939 6.452 1.00 79.89 492 LYS A C 1
ATOM 3798 O O . LYS A 1 493 ? 4.998 42.905 6.741 1.00 64.92 492 LYS A O 1
ATOM 3804 N N . CYS A 1 494 ? 6.882 42.052 5.826 1.00 86.10 493 CYS A N 1
ATOM 3805 C CA . CYS A 1 494 ? 7.464 43.346 5.487 1.00 84.44 493 CYS A CA 1
ATOM 3806 C C . CYS A 1 494 ? 6.425 44.317 4.934 1.00 72.87 493 CYS A C 1
ATOM 3807 O O . CYS A 1 494 ? 5.638 43.961 4.066 1.00 64.24 493 CYS A O 1
ATOM 3810 N N . CYS A 1 495 ? 6.436 45.545 5.442 1.00 66.53 494 CYS A N 1
ATOM 3811 C CA . CYS A 1 495 ? 5.410 46.527 5.109 1.00 61.62 494 CYS A CA 1
ATOM 3812 C C . CYS A 1 495 ? 5.981 47.938 5.059 1.00 67.33 494 CYS A C 1
ATOM 3813 O O . CYS A 1 495 ? 6.902 48.268 5.810 1.00 75.01 494 CYS A O 1
ATOM 3816 N N . VAL A 1 496 ? 5.455 48.739 4.131 1.00 63.60 495 VAL A N 1
ATOM 3817 C CA . VAL A 1 496 ? 5.718 50.176 4.037 1.00 61.51 495 VAL A CA 1
ATOM 3818 C C . VAL A 1 496 ? 4.352 50.835 4.055 1.00 64.59 495 VAL A C 1
ATOM 3819 O O . VAL A 1 496 ? 3.495 50.469 3.254 1.00 67.42 495 VAL A O 1
ATOM 3823 N N . SER A 1 497 ? 4.117 51.779 4.963 1.00 63.36 496 SER A N 1
ATOM 3824 C CA . SER A 1 497 ? 2.809 52.436 4.980 1.00 74.14 496 SER A CA 1
ATOM 3825 C C . SER A 1 497 ? 2.912 53.957 4.909 1.00 77.71 496 SER A C 1
ATOM 3826 O O . SER A 1 497 ? 4.003 54.503 4.744 1.00 75.31 496 SER A O 1
ATOM 3829 N N . GLY A 1 498 ? 1.765 54.624 4.997 1.00 80.06 497 GLY A N 1
ATOM 3830 C CA . GLY A 1 498 ? 1.710 56.072 4.954 1.00 91.90 497 GLY A CA 1
ATOM 3831 C C . GLY A 1 498 ? 2.472 56.741 3.820 1.00 102.10 497 GLY A C 1
ATOM 3832 O O . GLY A 1 498 ? 2.989 57.846 3.989 1.00 103.66 497 GLY A O 1
ATOM 3833 N N . CYS A 1 499 ? 2.549 56.087 2.665 1.00 105.98 498 CYS A N 1
ATOM 3834 C CA . CYS A 1 499 ? 3.143 56.715 1.487 1.00 113.49 498 CYS A CA 1
ATOM 3835 C C . CYS A 1 499 ? 2.072 57.520 0.754 1.00 114.53 498 CYS A C 1
ATOM 3836 O O . CYS A 1 499 ? 1.364 56.983 -0.093 1.00 115.20 498 CYS A O 1
ATOM 3839 N N . GLY A 1 500 ? 1.958 58.805 1.089 1.00 113.17 499 GLY A N 1
ATOM 3840 C CA . GLY A 1 500 ? 0.897 59.656 0.571 1.00 110.06 499 GLY A CA 1
ATOM 3841 C C . GLY A 1 500 ? 1.128 60.202 -0.826 1.00 110.33 499 GLY A C 1
ATOM 3842 O O . GLY A 1 500 ? 0.272 60.897 -1.367 1.00 113.48 499 GLY A O 1
ATOM 3843 N N . ASP A 1 501 ? 2.288 59.894 -1.402 1.00 107.23 500 ASP A N 1
ATOM 3844 C CA . ASP A 1 501 ? 2.615 60.282 -2.775 1.00 102.53 500 ASP A CA 1
ATOM 3845 C C . ASP A 1 501 ? 1.857 59.402 -3.763 1.00 103.70 500 ASP A C 1
ATOM 3846 O O . ASP A 1 501 ? 1.519 59.812 -4.876 1.00 107.42 500 ASP A O 1
ATOM 3851 N N . MET A 1 502 ? 1.616 58.171 -3.345 1.00 100.85 501 MET A N 1
ATOM 3852 C CA . MET A 1 502 ? 0.929 57.203 -4.172 1.00 102.68 501 MET A CA 1
ATOM 3853 C C . MET A 1 502 ? -0.499 57.642 -4.449 1.00 101.68 501 MET A C 1
ATOM 3854 O O . MET A 1 502 ? -1.288 57.845 -3.527 1.00 99.55 501 MET A O 1
ATOM 3859 N N . VAL A 1 503 ? -0.833 57.788 -5.724 1.00 101.54 502 VAL A N 1
ATOM 3860 C CA . VAL A 1 503 ? -2.206 58.095 -6.081 1.00 100.72 502 VAL A CA 1
ATOM 3861 C C . VAL A 1 503 ? -2.827 56.862 -6.712 1.00 102.05 502 VAL A C 1
ATOM 3862 O O . VAL A 1 503 ? -2.333 56.341 -7.710 1.00 103.36 502 VAL A O 1
ATOM 3866 N N . ILE A 1 504 ? -3.902 56.381 -6.106 1.00 98.18 503 ILE A N 1
ATOM 3867 C CA . ILE A 1 504 ? -4.527 55.153 -6.557 1.00 98.55 503 ILE A CA 1
ATOM 3868 C C . ILE A 1 504 ? -5.789 55.477 -7.345 1.00 108.32 503 ILE A C 1
ATOM 3869 O O . ILE A 1 504 ? -6.518 56.399 -6.995 1.00 109.80 503 ILE A O 1
ATOM 3874 N N . ARG A 1 505 ? -6.039 54.729 -8.416 1.00 117.62 504 ARG A N 1
ATOM 3875 C CA . ARG A 1 505 ? -7.228 54.949 -9.242 1.00 124.50 504 ARG A CA 1
ATOM 3876 C C . ARG A 1 505 ? -8.007 53.675 -9.521 1.00 110.50 504 ARG A C 1
ATOM 3877 O O . ARG A 1 505 ? -8.954 53.346 -8.812 1.00 108.15 504 ARG A O 1
ATOM 3885 N N . GLY A 1 506 ? -7.617 52.975 -10.578 1.00 103.73 505 GLY A N 1
ATOM 3886 C CA . GLY A 1 506 ? -8.181 51.670 -10.873 1.00 99.93 505 GLY A CA 1
ATOM 3887 C C . GLY A 1 506 ? -7.198 50.638 -10.360 1.00 95.32 505 GLY A C 1
ATOM 3888 O O . GLY A 1 506 ? -6.640 50.822 -9.288 1.00 86.41 505 GLY A O 1
ATOM 3889 N N . LYS A 1 507 ? -6.972 49.568 -11.116 1.00 104.77 506 LYS A N 1
ATOM 3890 C CA . LYS A 1 507 ? -5.863 48.671 -10.829 1.00 105.37 506 LYS A CA 1
ATOM 3891 C C . LYS A 1 507 ? -4.550 49.312 -11.304 1.00 108.33 506 LYS A C 1
ATOM 3892 O O . LYS A 1 507 ? -3.715 48.654 -11.955 1.00 108.34 506 LYS A O 1
ATOM 3898 N N . SER A 1 508 ? -4.393 50.601 -10.982 1.00 106.13 507 SER A N 1
ATOM 3899 C CA . SER A 1 508 ? -3.174 51.351 -11.279 1.00 100.47 507 SER A CA 1
ATOM 3900 C C . SER A 1 508 ? -2.861 52.256 -10.106 1.00 95.17 507 SER A C 1
ATOM 3901 O O . SER A 1 508 ? -3.681 52.423 -9.207 1.00 91.78 507 SER A O 1
ATOM 3904 N N . PHE A 1 509 ? -1.675 52.847 -10.124 1.00 93.57 508 PHE A N 1
ATOM 3905 C CA . PHE A 1 509 ? -1.370 53.945 -9.229 1.00 90.20 508 PHE A CA 1
ATOM 3906 C C . PHE A 1 509 ? -0.090 54.639 -9.648 1.00 88.70 508 PHE A C 1
ATOM 3907 O O . PHE A 1 509 ? 0.845 54.008 -10.146 1.00 84.80 508 PHE A O 1
ATOM 3915 N N . LYS A 1 510 ? -0.040 55.943 -9.432 1.00 90.65 509 LYS A N 1
ATOM 3916 C CA . LYS A 1 510 ? 1.083 56.711 -9.933 1.00 102.22 509 LYS A CA 1
ATOM 3917 C C . LYS A 1 510 ? 2.008 57.133 -8.808 1.00 97.16 509 LYS A C 1
ATOM 3918 O O . LYS A 1 510 ? 1.645 57.944 -7.957 1.00 89.91 509 LYS A O 1
ATOM 3924 N N . LEU A 1 511 ? 3.207 56.562 -8.805 1.00 99.41 510 LEU A N 1
ATOM 3925 C CA . LEU A 1 511 ? 4.193 56.927 -7.806 1.00 101.47 510 LEU A CA 1
ATOM 3926 C C . LEU A 1 511 ? 5.125 57.965 -8.377 1.00 103.66 510 LEU A C 1
ATOM 3927 O O . LEU A 1 511 ? 6.025 57.655 -9.162 1.00 90.22 510 LEU A O 1
ATOM 3932 N N . ASN A 1 512 ? 4.885 59.199 -7.950 1.00 116.56 511 ASN A N 1
ATOM 3933 C CA . ASN A 1 512 ? 5.560 60.372 -8.481 1.00 135.00 511 ASN A CA 1
ATOM 3934 C C . ASN A 1 512 ? 6.528 60.105 -9.626 1.00 136.97 511 ASN A C 1
ATOM 3935 O O . ASN A 1 512 ? 7.604 59.548 -9.424 1.00 141.62 511 ASN A O 1
ATOM 3940 N N . GLY A 1 513 ? 6.136 60.520 -10.830 1.00 124.11 512 GLY A N 1
ATOM 3941 C CA . GLY A 1 513 ? 6.876 60.206 -12.037 1.00 114.18 512 GLY A CA 1
ATOM 3942 C C . GLY A 1 513 ? 6.220 59.037 -12.737 1.00 108.28 512 GLY A C 1
ATOM 3943 O O . GLY A 1 513 ? 5.518 59.214 -13.725 1.00 106.34 512 GLY A O 1
ATOM 3944 N N . SER A 1 514 ? 6.423 57.848 -12.185 1.00 108.71 513 SER A N 1
ATOM 3945 C CA . SER A 1 514 ? 6.075 56.604 -12.852 1.00 104.44 513 SER A CA 1
ATOM 3946 C C . SER A 1 514 ? 4.679 56.062 -12.505 1.00 99.53 513 SER A C 1
ATOM 3947 O O . SER A 1 514 ? 4.177 56.263 -11.397 1.00 97.00 513 SER A O 1
ATOM 3950 N N . VAL A 1 515 ? 4.070 55.361 -13.462 1.00 95.36 514 VAL A N 1
ATOM 3951 C CA . VAL A 1 515 ? 2.761 54.728 -13.276 1.00 86.02 514 VAL A CA 1
ATOM 3952 C C . VAL A 1 515 ? 2.867 53.202 -13.329 1.00 94.28 514 VAL A C 1
ATOM 3953 O O . VAL A 1 515 ? 3.725 52.673 -14.030 1.00 95.42 514 VAL A O 1
ATOM 3957 N N . PHE A 1 516 ? 2.002 52.494 -12.600 1.00 96.64 515 PHE A N 1
ATOM 3958 C CA . PHE A 1 516 ? 2.152 51.046 -12.468 1.00 98.73 515 PHE A CA 1
ATOM 3959 C C . PHE A 1 516 ? 0.843 50.259 -12.493 1.00 100.04 515 PHE A C 1
ATOM 3960 O O . PHE A 1 516 ? -0.226 50.798 -12.198 1.00 102.72 515 PHE A O 1
ATOM 3968 N N . ARG A 1 517 ? 0.963 48.971 -12.832 1.00 92.92 516 ARG A N 1
ATOM 3969 C CA . ARG A 1 517 ? -0.154 48.020 -12.906 1.00 88.61 516 ARG A CA 1
ATOM 3970 C C . ARG A 1 517 ? 0.380 46.575 -12.990 1.00 90.73 516 ARG A C 1
ATOM 3971 O O . ARG A 1 517 ? 1.222 46.271 -13.831 1.00 95.32 516 ARG A O 1
ATOM 3979 N N . GLU A 1 518 ? -0.113 45.705 -12.107 1.00 92.78 517 GLU A N 1
ATOM 3980 C CA . GLU A 1 518 ? 0.373 44.317 -11.905 1.00 90.08 517 GLU A CA 1
ATOM 3981 C C . GLU A 1 518 ? 1.776 43.911 -12.382 1.00 92.04 517 GLU A C 1
ATOM 3982 O O . GLU A 1 518 ? 2.043 42.714 -12.588 1.00 82.45 517 GLU A O 1
ATOM 3988 N N . GLY A 1 519 ? 2.663 44.889 -12.543 1.00 96.92 518 GLY A N 1
ATOM 3989 C CA . GLY A 1 519 ? 4.053 44.619 -12.860 1.00 98.26 518 GLY A CA 1
ATOM 3990 C C . GLY A 1 519 ? 4.779 44.140 -11.615 1.00 94.89 518 GLY A C 1
ATOM 3991 O O . GLY A 1 519 ? 4.148 43.742 -10.636 1.00 90.86 518 GLY A O 1
ATOM 3992 N N . ASP A 1 520 ? 6.105 44.189 -11.637 1.00 95.56 519 ASP A N 1
ATOM 3993 C CA . ASP A 1 520 ? 6.898 43.641 -10.539 1.00 98.59 519 ASP A CA 1
ATOM 3994 C C . ASP A 1 520 ? 7.585 44.726 -9.699 1.00 99.11 519 ASP A C 1
ATOM 3995 O O . ASP A 1 520 ? 8.401 45.500 -10.212 1.00 89.73 519 ASP A O 1
ATOM 4000 N N . TYR A 1 521 ? 7.244 44.764 -8.405 1.00 108.72 520 TYR A N 1
ATOM 4001 C CA . TYR A 1 521 ? 7.733 45.784 -7.464 1.00 102.99 520 TYR A CA 1
ATOM 4002 C C . TYR A 1 521 ? 8.621 45.218 -6.419 1.00 78.02 520 TYR A C 1
ATOM 4003 O O . TYR A 1 521 ? 8.799 44.013 -6.327 1.00 87.89 520 TYR A O 1
ATOM 4012 N N . ILE A 1 522 ? 9.109 46.111 -5.568 1.00 62.96 521 ILE A N 1
ATOM 4013 C CA . ILE A 1 522 ? 9.614 45.703 -4.262 1.00 71.77 521 ILE A CA 1
ATOM 4014 C C . ILE A 1 522 ? 9.510 46.791 -3.210 1.00 66.62 521 ILE A C 1
ATOM 4015 O O . ILE A 1 522 ? 9.548 47.974 -3.511 1.00 72.24 521 ILE A O 1
ATOM 4020 N N . THR A 1 523 ? 9.424 46.355 -1.962 1.00 58.95 522 THR A N 1
ATOM 4021 C CA . THR A 1 523 ? 9.284 47.246 -0.822 1.00 61.15 522 THR A CA 1
ATOM 4022 C C . THR A 1 523 ? 10.339 46.822 0.194 1.00 60.62 522 THR A C 1
ATOM 4023 O O . THR A 1 523 ? 10.949 45.773 0.011 1.00 60.77 522 THR A O 1
ATOM 4027 N N . ILE A 1 524 ? 10.569 47.617 1.244 1.00 70.78 523 ILE A N 1
ATOM 4028 C CA . ILE A 1 524 ? 11.548 47.261 2.291 1.00 72.03 523 ILE A CA 1
ATOM 4029 C C . ILE A 1 524 ? 11.151 47.810 3.678 1.00 71.17 523 ILE A C 1
ATOM 4030 O O . ILE A 1 524 ? 10.262 48.656 3.784 1.00 58.22 523 ILE A O 1
ATOM 4035 N N . ASP A 1 525 ? 11.799 47.293 4.726 1.00 84.38 524 ASP A N 1
ATOM 4036 C CA . ASP A 1 525 ? 11.735 47.828 6.097 1.00 79.81 524 ASP A CA 1
ATOM 4037 C C . ASP A 1 525 ? 12.532 49.116 6.226 1.00 86.47 524 ASP A C 1
ATOM 4038 O O . ASP A 1 525 ? 12.488 49.770 7.259 1.00 74.76 524 ASP A O 1
ATOM 4043 N N . GLY A 1 526 ? 13.331 49.410 5.198 1.00 98.44 525 GLY A N 1
ATOM 4044 C CA . GLY A 1 526 ? 14.011 50.682 5.051 1.00 81.64 525 GLY A CA 1
ATOM 4045 C C . GLY A 1 526 ? 12.960 51.683 4.611 1.00 76.83 525 GLY A C 1
ATOM 4046 O O . GLY A 1 526 ? 13.123 52.878 4.817 1.00 70.33 525 GLY A O 1
ATOM 4047 N N . SER A 1 527 ? 11.888 51.177 3.996 1.00 86.47 526 SER A N 1
ATOM 4048 C CA . SER A 1 527 ? 10.644 51.926 3.748 1.00 98.18 526 SER A CA 1
ATOM 4049 C C . SER A 1 527 ? 10.568 52.575 2.370 1.00 94.89 526 SER A C 1
ATOM 4050 O O . SER A 1 527 ? 9.912 53.601 2.186 1.00 95.81 526 SER A O 1
ATOM 4053 N N . LYS A 1 528 ? 11.228 51.972 1.397 1.00 88.26 527 LYS A N 1
ATOM 4054 C CA . LYS A 1 528 ? 11.241 52.540 0.067 1.00 86.28 527 LYS A CA 1
ATOM 4055 C C . LYS A 1 528 ? 10.621 51.609 -0.998 1.00 80.16 527 LYS A C 1
ATOM 4056 O O . LYS A 1 528 ? 10.938 50.420 -1.073 1.00 74.93 527 LYS A O 1
ATOM 4062 N N . GLY A 1 529 ? 9.721 52.156 -1.807 1.00 78.62 528 GLY A N 1
ATOM 4063 C CA . GLY A 1 529 ? 9.138 51.410 -2.905 1.00 79.81 528 GLY A CA 1
ATOM 4064 C C . GLY A 1 529 ? 10.098 51.414 -4.065 1.00 85.07 528 GLY A C 1
ATOM 4065 O O . GLY A 1 529 ? 10.723 52.423 -4.352 1.00 83.87 528 GLY A O 1
ATOM 4066 N N . LEU A 1 530 ? 10.224 50.272 -4.728 1.00 86.78 529 LEU A N 1
ATOM 4067 C CA . LEU A 1 530 ? 11.181 50.114 -5.818 1.00 78.45 529 LEU A CA 1
ATOM 4068 C C . LEU A 1 530 ? 10.504 49.405 -7.010 1.00 92.89 529 LEU A C 1
ATOM 4069 O O . LEU A 1 530 ? 9.278 49.429 -7.118 1.00 90.02 529 LEU A O 1
ATOM 4074 N N . ILE A 1 531 ? 11.279 48.790 -7.907 1.00 104.64 530 ILE A N 1
ATOM 4075 C CA . ILE A 1 531 ? 10.690 48.068 -9.046 1.00 102.99 530 ILE A CA 1
ATOM 4076 C C . ILE A 1 531 ? 11.388 46.766 -9.410 1.00 117.04 530 ILE A C 1
ATOM 4077 O O . ILE A 1 531 ? 11.518 46.433 -10.594 1.00 103.39 530 ILE A O 1
ATOM 4082 N N . TYR A 1 532 ? 11.814 46.053 -8.362 1.00 138.76 531 TYR A N 1
ATOM 4083 C CA . TYR A 1 532 ? 12.611 44.819 -8.425 1.00 142.00 531 TYR A CA 1
ATOM 4084 C C . TYR A 1 532 ? 13.908 44.958 -7.628 1.00 146.70 531 TYR A C 1
ATOM 4085 O O . TYR A 1 532 ? 13.871 44.951 -6.401 1.00 149.30 531 TYR A O 1
ATOM 4094 N N . ALA A 1 533 ? 15.048 45.094 -8.298 1.00 144.39 532 ALA A N 1
ATOM 4095 C CA . ALA A 1 533 ? 16.293 44.893 -7.583 1.00 136.19 532 ALA A CA 1
ATOM 4096 C C . ALA A 1 533 ? 16.007 43.589 -6.848 1.00 136.35 532 ALA A C 1
ATOM 4097 O O . ALA A 1 533 ? 16.489 43.341 -5.741 1.00 131.71 532 ALA A O 1
ATOM 4099 N N . GLY A 1 534 ? 15.189 42.768 -7.507 1.00 139.22 533 GLY A N 1
ATOM 4100 C CA . GLY A 1 534 ? 14.596 41.585 -6.918 1.00 139.52 533 GLY A CA 1
ATOM 4101 C C . GLY A 1 534 ? 15.581 40.482 -6.613 1.00 140.51 533 GLY A C 1
ATOM 4102 O O . GLY A 1 534 ? 15.222 39.303 -6.614 1.00 140.77 533 GLY A O 1
ATOM 4103 N N . LYS A 1 535 ? 16.830 40.861 -6.368 1.00 138.54 534 LYS A N 1
ATOM 4104 C CA . LYS A 1 535 ? 17.799 39.924 -5.826 1.00 135.10 534 LYS A CA 1
ATOM 4105 C C . LYS A 1 535 ? 17.816 40.113 -4.314 1.00 131.21 534 LYS A C 1
ATOM 4106 O O . LYS A 1 535 ? 18.619 40.868 -3.763 1.00 130.67 534 LYS A O 1
ATOM 4112 N N . LEU A 1 536 ? 16.885 39.440 -3.652 1.00 124.36 535 LEU A N 1
ATOM 4113 C CA . LEU A 1 536 ? 16.836 39.442 -2.208 1.00 113.99 535 LEU A CA 1
ATOM 4114 C C . LEU A 1 536 ? 18.032 38.643 -1.730 1.00 117.57 535 LEU A C 1
ATOM 4115 O O . LEU A 1 536 ? 18.848 38.201 -2.528 1.00 122.72 535 LEU A O 1
ATOM 4120 N N . LYS A 1 537 ? 18.145 38.457 -0.427 1.00 119.56 536 LYS A N 1
ATOM 4121 C CA . LYS A 1 537 ? 19.150 37.553 0.094 1.00 121.05 536 LYS A CA 1
ATOM 4122 C C . LYS A 1 537 ? 18.667 36.942 1.396 1.00 119.79 536 LYS A C 1
ATOM 4123 O O . LYS A 1 537 ? 17.931 37.571 2.158 1.00 113.74 536 LYS A O 1
ATOM 4129 N N . LEU A 1 538 ? 19.051 35.696 1.631 1.00 122.66 537 LEU A N 1
ATOM 4130 C CA . LEU A 1 538 ? 18.773 35.072 2.906 1.00 122.32 537 LEU A CA 1
ATOM 4131 C C . LEU A 1 538 ? 19.615 35.776 3.948 1.00 124.06 537 LEU A C 1
ATOM 4132 O O . LEU A 1 538 ? 20.832 35.888 3.794 1.00 122.78 537 LEU A O 1
ATOM 4137 N N . ARG A 1 539 ? 18.974 36.267 4.999 1.00 129.79 538 ARG A N 1
ATOM 4138 C CA . ARG A 1 539 ? 19.729 36.743 6.136 1.00 144.97 538 ARG A CA 1
ATOM 4139 C C . ARG A 1 539 ? 20.207 35.516 6.900 1.00 147.50 538 ARG A C 1
ATOM 4140 O O . ARG A 1 539 ? 19.910 35.344 8.082 1.00 149.70 538 ARG A O 1
ATOM 4148 N N . SER A 1 540 ? 20.941 34.655 6.204 1.00 151.24 539 SER A N 1
ATOM 4149 C CA . SER A 1 540 ? 21.460 33.422 6.797 1.00 153.36 539 SER A CA 1
ATOM 4150 C C . SER A 1 540 ? 22.609 33.627 7.790 1.00 144.09 539 SER A C 1
ATOM 4151 O O . SER A 1 540 ? 22.693 32.911 8.784 1.00 138.04 539 SER A O 1
ATOM 4154 N N . PRO A 1 541 ? 23.503 34.596 7.529 1.00 144.16 540 PRO A N 1
ATOM 4155 C CA . PRO A 1 541 ? 24.456 34.887 8.599 1.00 143.05 540 PRO A CA 1
ATOM 4156 C C . PRO A 1 541 ? 23.646 35.527 9.706 1.00 146.87 540 PRO A C 1
ATOM 4157 O O . PRO A 1 541 ? 23.911 36.656 10.109 1.00 153.90 540 PRO A O 1
ATOM 4161 N N . ASP A 1 542 ? 22.648 34.797 10.183 1.00 141.03 541 ASP A N 1
ATOM 4162 C CA . ASP A 1 542 ? 21.547 35.416 10.890 1.00 139.50 541 ASP A CA 1
ATOM 4163 C C . ASP A 1 542 ? 21.953 36.162 12.153 1.00 146.34 541 ASP A C 1
ATOM 4164 O O . ASP A 1 542 ? 22.871 35.760 12.879 1.00 140.47 541 ASP A O 1
ATOM 4169 N N . LEU A 1 543 ? 21.251 37.272 12.365 1.00 151.88 542 LEU A N 1
ATOM 4170 C CA . LEU A 1 543 ? 21.380 38.139 13.533 1.00 150.41 542 LEU A CA 1
ATOM 4171 C C . LEU A 1 543 ? 22.734 38.182 14.218 1.00 148.01 542 LEU A C 1
ATOM 4172 O O . LEU A 1 543 ? 22.811 38.143 15.433 1.00 140.13 542 LEU A O 1
ATOM 4177 N N . LYS A 1 544 ? 23.790 38.255 13.419 1.00 154.21 543 LYS A N 1
ATOM 4178 C CA . LYS A 1 544 ? 25.072 38.801 13.858 1.00 158.97 543 LYS A CA 1
ATOM 4179 C C . LYS A 1 544 ? 25.411 38.565 15.329 1.00 155.72 543 LYS A C 1
ATOM 4180 O O . LYS A 1 544 ? 25.816 39.490 16.034 1.00 165.65 543 LYS A O 1
ATOM 4186 N N . GLY A 1 545 ? 25.266 37.337 15.803 1.00 140.48 544 GLY A N 1
ATOM 4187 C CA . GLY A 1 545 ? 25.593 37.067 17.189 1.00 130.91 544 GLY A CA 1
ATOM 4188 C C . GLY A 1 545 ? 24.546 37.652 18.110 1.00 118.12 544 GLY A C 1
ATOM 4189 O O . GLY A 1 545 ? 24.623 37.502 19.332 1.00 126.50 544 GLY A O 1
ATOM 4190 N N . SER A 1 546 ? 23.575 38.345 17.526 1.00 88.10 545 SER A N 1
ATOM 4191 C CA . SER A 1 546 ? 22.443 38.806 18.294 1.00 59.01 545 SER A CA 1
ATOM 4192 C C . SER A 1 546 ? 21.682 37.564 18.650 1.00 52.31 545 SER A C 1
ATOM 4193 O O . SER A 1 546 ? 21.821 37.049 19.753 1.00 63.29 545 SER A O 1
ATOM 4196 N N . PHE A 1 547 ? 20.904 37.054 17.704 1.00 43.86 546 PHE A N 1
ATOM 4197 C CA . PHE A 1 547 ? 20.152 35.845 17.964 1.00 43.91 546 PHE A CA 1
ATOM 4198 C C . PHE A 1 547 ? 21.064 34.765 18.540 1.00 52.82 546 PHE A C 1
ATOM 4199 O O . PHE A 1 547 ? 20.691 34.011 19.450 1.00 53.09 546 PHE A O 1
ATOM 4207 N N . GLN A 1 548 ? 22.275 34.723 18.007 1.00 54.26 547 GLN A N 1
ATOM 4208 C CA . GLN A 1 548 ? 23.264 33.736 18.397 1.00 60.96 547 GLN A CA 1
ATOM 4209 C C . GLN A 1 548 ? 23.478 33.729 19.906 1.00 58.59 547 GLN A C 1
ATOM 4210 O O . GLN A 1 548 ? 23.718 32.671 20.499 1.00 57.61 547 GLN A O 1
ATOM 4216 N N . THR A 1 549 ? 23.371 34.902 20.528 1.00 47.74 548 THR A N 1
ATOM 4217 C CA . THR A 1 549 ? 23.484 35.019 21.980 1.00 34.81 548 THR A CA 1
ATOM 4218 C C . THR A 1 549 ? 22.306 34.312 22.662 1.00 30.73 548 THR A C 1
ATOM 4219 O O . THR A 1 549 ? 22.473 33.497 23.591 1.00 28.28 548 THR A O 1
ATOM 4223 N N . ILE A 1 550 ? 21.108 34.630 22.192 1.00 21.70 549 ILE A N 1
ATOM 4224 C CA . ILE A 1 550 ? 19.937 33.900 22.638 1.00 37.20 549 ILE A CA 1
ATOM 4225 C C . ILE A 1 550 ? 20.127 32.393 22.500 1.00 39.78 549 ILE A C 1
ATOM 4226 O O . ILE A 1 550 ? 19.719 31.627 23.372 1.00 13.37 549 ILE A O 1
ATOM 4231 N N . LEU A 1 551 ? 20.738 31.964 21.405 1.00 33.86 550 LEU A N 1
ATOM 4232 C CA . LEU A 1 551 ? 20.945 30.540 21.212 1.00 31.06 550 LEU A CA 1
ATOM 4233 C C . LEU A 1 551 ? 21.920 30.004 22.219 1.00 29.22 550 LEU A C 1
ATOM 4234 O O . LEU A 1 551 ? 21.734 28.895 22.714 1.00 38.06 550 LEU A O 1
ATOM 4239 N N . GLN A 1 552 ? 22.957 30.782 22.522 1.00 26.60 551 GLN A N 1
ATOM 4240 C CA . GLN A 1 552 ? 23.936 30.371 23.520 1.00 38.79 551 GLN A CA 1
ATOM 4241 C C . GLN A 1 552 ? 23.189 30.078 24.792 1.00 37.20 551 GLN A C 1
ATOM 4242 O O . GLN A 1 552 ? 23.202 28.953 25.291 1.00 41.44 551 GLN A O 1
ATOM 4248 N N . TRP A 1 553 ? 22.531 31.109 25.306 1.00 21.69 552 TRP A N 1
ATOM 4249 C CA . TRP A 1 553 ? 21.650 30.947 26.434 1.00 24.35 552 TRP A CA 1
ATOM 4250 C C . TRP A 1 553 ? 20.751 29.733 26.278 1.00 31.44 552 TRP A C 1
ATOM 4251 O O . TRP A 1 553 ? 20.724 28.875 27.137 1.00 40.78 552 TRP A O 1
ATOM 4262 N N . CYS A 1 554 ? 20.032 29.622 25.179 1.00 35.93 553 CYS A N 1
ATOM 4263 C CA . CYS A 1 554 ? 19.214 28.431 25.015 1.00 41.04 553 CYS A CA 1
ATOM 4264 C C . CYS A 1 554 ? 20.058 27.172 25.219 1.00 41.49 553 CYS A C 1
ATOM 4265 O O . CYS A 1 554 ? 19.653 26.244 25.916 1.00 37.80 553 CYS A O 1
ATOM 4268 N N . GLN A 1 555 ? 21.254 27.156 24.646 1.00 50.76 554 GLN A N 1
ATOM 4269 C CA . GLN A 1 555 ? 22.149 26.011 24.804 1.00 46.41 554 GLN A CA 1
ATOM 4270 C C . GLN A 1 555 ? 22.451 25.709 26.281 1.00 44.82 554 GLN A C 1
ATOM 4271 O O . GLN A 1 555 ? 22.679 24.568 26.657 1.00 53.46 554 GLN A O 1
ATOM 4277 N N . GLU A 1 556 ? 22.425 26.730 27.121 1.00 44.32 555 GLU A N 1
ATOM 4278 C CA . GLU A 1 556 ? 22.788 26.565 28.517 1.00 43.47 555 GLU A CA 1
ATOM 4279 C C . GLU A 1 556 ? 21.641 26.087 29.418 1.00 41.18 555 GLU A C 1
ATOM 4280 O O . GLU A 1 556 ? 21.881 25.697 30.544 1.00 47.71 555 GLU A O 1
ATOM 4286 N N . MET A 1 557 ? 20.398 26.142 28.957 1.00 38.56 556 MET A N 1
ATOM 4287 C CA . MET A 1 557 ? 19.271 25.768 29.815 1.00 33.16 556 MET A CA 1
ATOM 4288 C C . MET A 1 557 ? 18.491 24.583 29.220 1.00 37.68 556 MET A C 1
ATOM 4289 O O . MET A 1 557 ? 17.673 23.933 29.879 1.00 35.61 556 MET A O 1
ATOM 4294 N N . LYS A 1 558 ? 18.758 24.338 27.949 1.00 37.73 557 LYS A N 1
ATOM 4295 C CA . LYS A 1 558 ? 18.311 23.171 27.230 1.00 30.62 557 LYS A CA 1
ATOM 4296 C C . LYS A 1 558 ? 18.664 21.927 28.034 1.00 32.19 557 LYS A C 1
ATOM 4297 O O . LYS A 1 558 ? 19.750 21.844 28.614 1.00 38.62 557 LYS A O 1
ATOM 4303 N N . ARG A 1 559 ? 17.772 20.946 28.054 1.00 30.50 558 ARG A N 1
ATOM 4304 C CA . ARG A 1 559 ? 18.157 19.613 28.509 1.00 25.40 558 ARG A CA 1
ATOM 4305 C C . ARG A 1 559 ? 18.413 18.686 27.319 1.00 32.26 558 ARG A C 1
ATOM 4306 O O . ARG A 1 559 ? 19.493 18.093 27.202 1.00 43.81 558 ARG A O 1
ATOM 4314 N N . LEU A 1 560 ? 17.400 18.571 26.452 1.00 29.59 559 LEU A N 1
ATOM 4315 C CA . LEU A 1 560 ? 17.429 17.759 25.233 1.00 29.65 559 LEU A CA 1
ATOM 4316 C C . LEU A 1 560 ? 18.565 18.143 24.318 1.00 34.16 559 LEU A C 1
ATOM 4317 O O . LEU A 1 560 ? 18.844 19.332 24.125 1.00 45.68 559 LEU A O 1
ATOM 4322 N N . GLY A 1 561 ? 19.214 17.155 23.723 1.00 25.16 560 GLY A N 1
ATOM 4323 C CA . GLY A 1 561 ? 20.223 17.464 22.730 1.00 23.89 560 GLY A CA 1
ATOM 4324 C C . GLY A 1 561 ? 19.510 17.753 21.428 1.00 30.90 560 GLY A C 1
ATOM 4325 O O . GLY A 1 561 ? 18.434 17.221 21.158 1.00 43.10 560 GLY A O 1
ATOM 4326 N N . VAL A 1 562 ? 20.083 18.607 20.606 1.00 24.48 561 VAL A N 1
ATOM 4327 C CA . VAL A 1 562 ? 19.459 18.847 19.325 1.00 24.24 561 VAL A CA 1
ATOM 4328 C C . VAL A 1 562 ? 20.428 18.308 18.291 1.00 29.65 561 VAL A C 1
ATOM 4329 O O . VAL A 1 562 ? 21.542 18.825 18.146 1.00 28.04 561 VAL A O 1
ATOM 4333 N N . ARG A 1 563 ? 20.012 17.244 17.604 1.00 32.60 562 ARG A N 1
ATOM 4334 C CA . ARG A 1 563 ? 20.775 16.675 16.500 1.00 34.96 562 ARG A CA 1
ATOM 4335 C C . ARG A 1 563 ? 20.101 17.045 15.169 1.00 43.99 562 ARG A C 1
ATOM 4336 O O . ARG A 1 563 ? 19.009 17.635 15.165 1.00 41.77 562 ARG A O 1
ATOM 4344 N N . THR A 1 564 ? 20.736 16.728 14.040 1.00 44.51 563 THR A N 1
ATOM 4345 C CA . THR A 1 564 ? 20.097 17.036 12.764 1.00 47.19 563 THR A CA 1
ATOM 4346 C C . THR A 1 564 ? 19.765 15.845 11.859 1.00 54.65 563 THR A C 1
ATOM 4347 O O . THR A 1 564 ? 20.449 14.815 11.836 1.00 58.98 563 THR A O 1
ATOM 4351 N N . ASN A 1 565 ? 18.674 16.017 11.125 1.00 49.25 564 ASN A N 1
ATOM 4352 C CA . ASN A 1 565 ? 18.298 15.121 10.055 1.00 44.23 564 ASN A CA 1
ATOM 4353 C C . ASN A 1 565 ? 18.975 15.610 8.772 1.00 51.66 564 ASN A C 1
ATOM 4354 O O . ASN A 1 565 ? 18.548 16.599 8.181 1.00 54.64 564 ASN A O 1
ATOM 4359 N N . ALA A 1 566 ? 20.045 14.942 8.350 1.00 48.16 565 ALA A N 1
ATOM 4360 C CA . ALA A 1 566 ? 20.793 15.425 7.197 1.00 61.86 565 ALA A CA 1
ATOM 4361 C C . ALA A 1 566 ? 21.693 14.362 6.577 1.00 75.64 565 ALA A C 1
ATOM 4362 O O . ALA A 1 566 ? 22.449 13.709 7.284 1.00 81.18 565 ALA A O 1
ATOM 4364 N N . ASP A 1 567 ? 21.621 14.207 5.254 1.00 84.71 566 ASP A N 1
ATOM 4365 C CA . ASP A 1 567 ? 22.409 13.185 4.553 1.00 79.22 566 ASP A CA 1
ATOM 4366 C C . ASP A 1 567 ? 23.394 13.703 3.500 1.00 80.46 566 ASP A C 1
ATOM 4367 O O . ASP A 1 567 ? 24.135 12.921 2.909 1.00 83.33 566 ASP A O 1
ATOM 4372 N N . THR A 1 568 ? 23.398 15.012 3.267 1.00 77.26 567 THR A N 1
ATOM 4373 C CA . THR A 1 568 ? 24.482 15.648 2.524 1.00 72.33 567 THR A CA 1
ATOM 4374 C C . THR A 1 568 ? 25.398 16.316 3.538 1.00 62.63 567 THR A C 1
ATOM 4375 O O . THR A 1 568 ? 24.920 16.924 4.501 1.00 49.84 567 THR A O 1
ATOM 4379 N N . PRO A 1 569 ? 26.714 16.190 3.343 1.00 62.52 568 PRO A N 1
ATOM 4380 C CA . PRO A 1 569 ? 27.681 16.936 4.149 1.00 56.92 568 PRO A CA 1
ATOM 4381 C C . PRO A 1 569 ? 27.418 18.427 3.991 1.00 50.78 568 PRO A C 1
ATOM 4382 O O . PRO A 1 569 ? 27.701 19.216 4.886 1.00 40.87 568 PRO A O 1
ATOM 4386 N N . ALA A 1 570 ? 26.881 18.810 2.843 1.00 63.72 569 ALA A N 1
ATOM 4387 C CA . ALA A 1 570 ? 26.469 20.186 2.629 1.00 77.72 569 ALA A CA 1
ATOM 4388 C C . ALA A 1 570 ? 25.382 20.546 3.629 1.00 68.92 569 ALA A C 1
ATOM 4389 O O . ALA A 1 570 ? 25.290 21.677 4.104 1.00 48.09 569 ALA A O 1
ATOM 4391 N N . ASP A 1 571 ? 24.568 19.549 3.949 1.00 77.28 570 ASP A N 1
ATOM 4392 C CA . ASP A 1 571 ? 23.415 19.711 4.819 1.00 78.70 570 ASP A CA 1
ATOM 4393 C C . ASP A 1 571 ? 23.801 19.459 6.258 1.00 74.54 570 ASP A C 1
ATOM 4394 O O . ASP A 1 571 ? 23.124 19.900 7.182 1.00 69.82 570 ASP A O 1
ATOM 4399 N N . ALA A 1 572 ? 24.879 18.704 6.423 1.00 73.73 571 ALA A N 1
ATOM 4400 C CA . ALA A 1 572 ? 25.434 18.394 7.720 1.00 58.82 571 ALA A CA 1
ATOM 4401 C C . ALA A 1 572 ? 26.034 19.648 8.298 1.00 50.61 571 ALA A C 1
ATOM 4402 O O . ALA A 1 572 ? 25.667 20.071 9.397 1.00 51.48 571 ALA A O 1
ATOM 4404 N N . ALA A 1 573 ? 26.958 20.251 7.556 1.00 51.44 572 ALA A N 1
ATOM 4405 C CA . ALA A 1 573 ? 27.703 21.400 8.072 1.00 51.61 572 ALA A CA 1
ATOM 4406 C C . ALA A 1 573 ? 26.869 22.661 8.193 1.00 50.97 572 ALA A C 1
ATOM 4407 O O . ALA A 1 573 ? 27.128 23.477 9.064 1.00 55.60 572 ALA A O 1
ATOM 4409 N N . LYS A 1 574 ? 25.860 22.818 7.342 1.00 61.37 573 LYS A N 1
ATOM 4410 C CA . LYS A 1 574 ? 24.911 23.916 7.493 1.00 69.36 573 LYS A CA 1
ATOM 4411 C C . LYS A 1 574 ? 24.253 23.807 8.859 1.00 73.88 573 LYS A C 1
ATOM 4412 O O . LYS A 1 574 ? 24.327 24.737 9.662 1.00 72.78 573 LYS A O 1
ATOM 4418 N N . ALA A 1 575 ? 23.655 22.652 9.137 1.00 77.43 574 ALA A N 1
ATOM 4419 C CA . ALA A 1 575 ? 22.952 22.432 10.398 1.00 66.42 574 ALA A CA 1
ATOM 4420 C C . ALA A 1 575 ? 23.870 22.497 11.625 1.00 65.07 574 ALA A C 1
ATOM 4421 O O . ALA A 1 575 ? 23.497 23.090 12.648 1.00 64.21 574 ALA A O 1
ATOM 4423 N N . ARG A 1 576 ? 25.057 21.888 11.529 1.00 57.05 575 ARG A N 1
ATOM 4424 C CA . ARG A 1 576 ? 26.034 21.927 12.618 1.00 49.27 575 ARG A CA 1
ATOM 4425 C C . ARG A 1 576 ? 26.345 23.351 13.042 1.00 51.89 575 ARG A C 1
ATOM 4426 O O . ARG A 1 576 ? 26.390 23.652 14.231 1.00 52.89 575 ARG A O 1
ATOM 4434 N N . SER A 1 577 ? 26.563 24.211 12.054 1.00 54.05 576 SER A N 1
ATOM 4435 C CA . SER A 1 577 ? 26.910 25.608 12.279 1.00 59.48 576 SER A CA 1
ATOM 4436 C C . SER A 1 577 ? 25.732 26.473 12.737 1.00 56.64 576 SER A C 1
ATOM 4437 O O . SER A 1 577 ? 25.829 27.695 12.727 1.00 65.65 576 SER A O 1
ATOM 4440 N N . PHE A 1 578 ? 24.618 25.852 13.106 1.00 47.52 577 PHE A N 1
ATOM 4441 C CA . PHE A 1 578 ? 23.666 26.512 13.993 1.00 60.48 577 PHE A CA 1
ATOM 4442 C C . PHE A 1 578 ? 23.835 25.869 15.363 1.00 70.40 577 PHE A C 1
ATOM 4443 O O . PHE A 1 578 ? 23.007 26.071 16.255 1.00 74.28 577 PHE A O 1
ATOM 4451 N N . GLY A 1 579 ? 24.882 25.056 15.511 1.00 69.20 578 GLY A N 1
ATOM 4452 C CA . GLY A 1 579 ? 25.183 24.401 16.773 1.00 62.85 578 GLY A CA 1
ATOM 4453 C C . GLY A 1 579 ? 24.438 23.106 17.015 1.00 62.05 578 GLY A C 1
ATOM 4454 O O . GLY A 1 579 ? 24.225 22.708 18.166 1.00 70.08 578 GLY A O 1
ATOM 4455 N N . ALA A 1 580 ? 24.020 22.456 15.934 1.00 55.17 579 ALA A N 1
ATOM 4456 C CA . ALA A 1 580 ? 23.423 21.137 16.050 1.00 52.02 579 ALA A CA 1
ATOM 4457 C C . ALA A 1 580 ? 24.546 20.243 16.531 1.00 52.56 579 ALA A C 1
ATOM 4458 O O . ALA A 1 580 ? 25.716 20.511 16.244 1.00 52.56 579 ALA A O 1
ATOM 4460 N N . GLU A 1 581 ? 24.206 19.193 17.269 1.00 55.52 580 GLU A N 1
ATOM 4461 C CA . GLU A 1 581 ? 25.215 18.437 18.013 1.00 60.85 580 GLU A CA 1
ATOM 4462 C C . GLU A 1 581 ? 25.441 17.002 17.510 1.00 73.26 580 GLU A C 1
ATOM 4463 O O . GLU A 1 581 ? 25.901 16.140 18.266 1.00 78.02 580 GLU A O 1
ATOM 4469 N N . GLY A 1 582 ? 25.131 16.761 16.235 1.00 67.76 581 GLY A N 1
ATOM 4470 C CA . GLY A 1 582 ? 25.246 15.448 15.627 1.00 49.74 581 GLY A CA 1
ATOM 4471 C C . GLY A 1 582 ? 24.050 15.192 14.728 1.00 47.39 581 GLY A C 1
ATOM 4472 O O . GLY A 1 582 ? 23.176 16.049 14.618 1.00 37.70 581 GLY A O 1
ATOM 4473 N N . VAL A 1 583 ? 24.000 14.030 14.075 1.00 54.53 582 VAL A N 1
ATOM 4474 C CA . VAL A 1 583 ? 22.829 13.691 13.273 1.00 58.14 582 VAL A CA 1
ATOM 4475 C C . VAL A 1 583 ? 22.051 12.561 13.906 1.00 57.12 582 VAL A C 1
ATOM 4476 O O . VAL A 1 583 ? 22.618 11.544 14.298 1.00 60.36 582 VAL A O 1
ATOM 4480 N N . GLY A 1 584 ? 20.743 12.747 13.998 1.00 57.89 583 GLY A N 1
ATOM 4481 C CA . GLY A 1 584 ? 19.876 11.704 14.494 1.00 72.05 583 GLY A CA 1
ATOM 4482 C C . GLY A 1 584 ? 19.364 10.818 13.374 1.00 73.21 583 GLY A C 1
ATOM 4483 O O . GLY A 1 584 ? 18.860 9.718 13.631 1.00 71.32 583 GLY A O 1
ATOM 4484 N N . LEU A 1 585 ? 19.485 11.314 12.140 1.00 67.84 584 LEU A N 1
ATOM 4485 C CA . LEU A 1 585 ? 19.090 10.570 10.943 1.00 58.36 584 LEU A CA 1
ATOM 4486 C C . LEU A 1 585 ? 19.926 10.919 9.728 1.00 52.47 584 LEU A C 1
ATOM 4487 O O . LEU A 1 585 ? 19.773 11.982 9.152 1.00 54.08 584 LEU A O 1
ATOM 4492 N N . CYS A 1 586 ? 20.803 10.008 9.336 1.00 48.57 585 CYS A N 1
ATOM 4493 C CA . CYS A 1 586 ? 21.446 10.074 8.029 1.00 50.77 585 CYS A CA 1
ATOM 4494 C C . CYS A 1 586 ? 21.046 8.874 7.173 1.00 62.40 585 CYS A C 1
ATOM 4495 O O . CYS A 1 586 ? 21.546 7.776 7.385 1.00 71.14 585 CYS A O 1
ATOM 4498 N N . ARG A 1 587 ? 20.158 9.075 6.205 1.00 63.30 586 ARG A N 1
ATOM 4499 C CA . ARG A 1 587 ? 19.638 7.949 5.433 1.00 73.90 586 ARG A CA 1
ATOM 4500 C C . ARG A 1 587 ? 20.486 7.540 4.216 1.00 78.92 586 ARG A C 1
ATOM 4501 O O . ARG A 1 587 ? 20.846 8.371 3.384 1.00 72.35 586 ARG A O 1
ATOM 4509 N N . THR A 1 588 ? 20.760 6.240 4.112 1.00 87.74 587 THR A N 1
ATOM 4510 C CA . THR A 1 588 ? 21.728 5.716 3.154 1.00 94.24 587 THR A CA 1
ATOM 4511 C C . THR A 1 588 ? 21.133 5.296 1.814 1.00 105.15 587 THR A C 1
ATOM 4512 O O . THR A 1 588 ? 21.841 4.772 0.964 1.00 112.53 587 THR A O 1
ATOM 4516 N N . GLU A 1 589 ? 19.841 5.517 1.614 1.00 100.52 588 GLU A N 1
ATOM 4517 C CA . GLU A 1 589 ? 19.247 5.204 0.323 1.00 84.91 588 GLU A CA 1
ATOM 4518 C C . GLU A 1 589 ? 19.954 5.987 -0.771 1.00 89.54 588 GLU A C 1
ATOM 4519 O O . GLU A 1 589 ? 20.367 5.426 -1.781 1.00 94.01 588 GLU A O 1
ATOM 4525 N N . HIS A 1 590 ? 20.115 7.287 -0.554 1.00 99.32 589 HIS A N 1
ATOM 4526 C CA . HIS A 1 590 ? 20.628 8.192 -1.592 1.00 99.08 589 HIS A CA 1
ATOM 4527 C C . HIS A 1 590 ? 21.938 7.755 -2.253 1.00 82.01 589 HIS A C 1
ATOM 4528 O O . HIS A 1 590 ? 22.198 8.117 -3.390 1.00 79.97 589 HIS A O 1
ATOM 4535 N N . MET A 1 591 ? 22.764 7.000 -1.534 1.00 83.47 590 MET A N 1
ATOM 4536 C CA . MET A 1 591 ? 24.020 6.489 -2.077 1.00 85.33 590 MET A CA 1
ATOM 4537 C C . MET A 1 591 ? 23.779 5.141 -2.701 1.00 91.93 590 MET A C 1
ATOM 4538 O O . MET A 1 591 ? 24.618 4.255 -2.645 1.00 97.91 590 MET A O 1
ATOM 4543 N N . PHE A 1 592 ? 22.595 4.997 -3.270 1.00 96.01 591 PHE A N 1
ATOM 4544 C CA . PHE A 1 592 ? 22.256 3.852 -4.083 1.00 104.98 591 PHE A CA 1
ATOM 4545 C C . PHE A 1 592 ? 21.592 4.390 -5.319 1.00 107.67 591 PHE A C 1
ATOM 4546 O O . PHE A 1 592 ? 21.527 3.725 -6.338 1.00 113.03 591 PHE A O 1
ATOM 4554 N N . PHE A 1 593 ? 21.096 5.612 -5.222 1.00 112.93 592 PHE A N 1
ATOM 4555 C CA . PHE A 1 593 ? 20.293 6.177 -6.288 1.00 133.94 592 PHE A CA 1
ATOM 4556 C C . PHE A 1 593 ? 21.079 7.121 -7.227 1.00 153.52 592 PHE A C 1
ATOM 4557 O O . PHE A 1 593 ? 21.923 6.661 -7.997 1.00 165.99 592 PHE A O 1
ATOM 4565 N N . GLU A 1 594 ? 20.815 8.425 -7.159 1.00 155.82 593 GLU A N 1
ATOM 4566 C CA . GLU A 1 594 ? 21.345 9.402 -8.132 1.00 152.30 593 GLU A CA 1
ATOM 4567 C C . GLU A 1 594 ? 22.783 9.180 -8.615 1.00 144.06 593 GLU A C 1
ATOM 4568 O O . GLU A 1 594 ? 23.720 9.134 -7.816 1.00 141.12 593 GLU A O 1
ATOM 4574 N N . GLY A 1 595 ? 22.943 9.058 -9.931 1.00 140.75 594 GLY A N 1
ATOM 4575 C CA . GLY A 1 595 ? 24.258 8.955 -10.534 1.00 139.89 594 GLY A CA 1
ATOM 4576 C C . GLY A 1 595 ? 24.701 7.538 -10.836 1.00 134.67 594 GLY A C 1
ATOM 4577 O O . GLY A 1 595 ? 23.882 6.637 -11.009 1.00 116.22 594 GLY A O 1
ATOM 4578 N N . SER A 1 596 ? 26.014 7.350 -10.892 1.00 146.52 595 SER A N 1
ATOM 4579 C CA . SER A 1 596 ? 26.608 6.067 -11.245 1.00 155.03 595 SER A CA 1
ATOM 4580 C C . SER A 1 596 ? 26.049 4.906 -10.445 1.00 150.74 595 SER A C 1
ATOM 4581 O O . SER A 1 596 ? 25.878 3.811 -10.969 1.00 156.29 595 SER A O 1
ATOM 4584 N N . ARG A 1 597 ? 25.769 5.152 -9.173 1.00 145.57 596 ARG A N 1
ATOM 4585 C CA . ARG A 1 597 ? 25.356 4.100 -8.244 1.00 140.19 596 ARG A CA 1
ATOM 4586 C C . ARG A 1 597 ? 24.112 3.300 -8.670 1.00 142.25 596 ARG A C 1
ATOM 4587 O O . ARG A 1 597 ? 24.096 2.069 -8.564 1.00 132.21 596 ARG A O 1
ATOM 4595 N N . ILE A 1 598 ? 23.084 4.001 -9.151 1.00 147.34 597 ILE A N 1
ATOM 4596 C CA . ILE A 1 598 ? 21.800 3.382 -9.503 1.00 145.32 597 ILE A CA 1
ATOM 4597 C C . ILE A 1 598 ? 21.948 2.140 -10.370 1.00 140.02 597 ILE A C 1
ATOM 4598 O O . ILE A 1 598 ? 21.268 1.142 -10.165 1.00 134.65 597 ILE A O 1
ATOM 4603 N N . ASN A 1 599 ? 22.846 2.214 -11.342 1.00 146.65 598 ASN A N 1
ATOM 4604 C CA . ASN A 1 599 ? 23.075 1.117 -12.273 1.00 152.62 598 ASN A CA 1
ATOM 4605 C C . ASN A 1 599 ? 23.533 -0.174 -11.588 1.00 146.98 598 ASN A C 1
ATOM 4606 O O . ASN A 1 599 ? 23.018 -1.249 -11.883 1.00 151.35 598 ASN A O 1
ATOM 4611 N N . PHE A 1 600 ? 24.483 -0.060 -10.662 1.00 130.70 599 PHE A N 1
ATOM 4612 C CA . PHE A 1 600 ? 25.172 -1.231 -10.119 1.00 120.15 599 PHE A CA 1
ATOM 4613 C C . PHE A 1 600 ? 24.386 -1.908 -9.032 1.00 119.29 599 PHE A C 1
ATOM 4614 O O . PHE A 1 600 ? 24.676 -3.048 -8.665 1.00 113.96 599 PHE A O 1
ATOM 4622 N N . ILE A 1 601 ? 23.405 -1.196 -8.496 1.00 124.59 600 ILE A N 1
ATOM 4623 C CA . ILE A 1 601 ? 22.433 -1.848 -7.643 1.00 124.39 600 ILE A CA 1
ATOM 4624 C C . ILE A 1 601 ? 21.486 -2.571 -8.576 1.00 127.73 600 ILE A C 1
ATOM 4625 O O . ILE A 1 601 ? 21.133 -3.725 -8.341 1.00 130.12 600 ILE A O 1
ATOM 4630 N N . ARG A 1 602 ? 21.099 -1.900 -9.656 1.00 127.58 601 ARG A N 1
ATOM 4631 C CA . ARG A 1 602 ? 20.229 -2.526 -10.637 1.00 123.95 601 ARG A CA 1
ATOM 4632 C C . ARG A 1 602 ? 20.821 -3.864 -11.054 1.00 126.37 601 ARG A C 1
ATOM 4633 O O . ARG A 1 602 ? 20.103 -4.774 -11.444 1.00 133.61 601 ARG A O 1
ATOM 4641 N N . GLU A 1 603 ? 22.136 -3.991 -10.932 1.00 121.32 602 GLU A N 1
ATOM 4642 C CA . GLU A 1 603 ? 22.821 -5.236 -11.262 1.00 122.57 602 GLU A CA 1
ATOM 4643 C C . GLU A 1 603 ? 22.643 -6.288 -10.184 1.00 116.42 602 GLU A C 1
ATOM 4644 O O . GLU A 1 603 ? 22.387 -7.455 -10.470 1.00 104.43 602 GLU A O 1
ATOM 4650 N N . MET A 1 604 ? 22.780 -5.859 -8.938 1.00 129.67 603 MET A N 1
ATOM 4651 C CA . MET A 1 604 ? 22.670 -6.766 -7.807 1.00 132.16 603 MET A CA 1
ATOM 4652 C C . MET A 1 604 ? 21.301 -7.445 -7.732 1.00 132.31 603 MET A C 1
ATOM 4653 O O . MET A 1 604 ? 21.208 -8.671 -7.746 1.00 130.80 603 MET A O 1
ATOM 4658 N N . ILE A 1 605 ? 20.243 -6.643 -7.659 1.00 132.10 604 ILE A N 1
ATOM 4659 C CA . ILE A 1 605 ? 18.891 -7.176 -7.537 1.00 130.61 604 ILE A CA 1
ATOM 4660 C C . ILE A 1 605 ? 18.601 -8.253 -8.581 1.00 130.81 604 ILE A C 1
ATOM 4661 O O . ILE A 1 605 ? 17.808 -9.162 -8.334 1.00 131.37 604 ILE A O 1
ATOM 4666 N N . LEU A 1 606 ? 19.266 -8.164 -9.731 1.00 133.11 605 LEU A N 1
ATOM 4667 C CA . LEU A 1 606 ? 19.077 -9.133 -10.806 1.00 131.21 605 LEU A CA 1
ATOM 4668 C C . LEU A 1 606 ? 19.894 -10.388 -10.585 1.00 138.02 605 LEU A C 1
ATOM 4669 O O . LEU A 1 606 ? 19.378 -11.497 -10.720 1.00 149.01 605 LEU A O 1
ATOM 4674 N N . ALA A 1 607 ? 21.173 -10.204 -10.272 1.00 138.50 606 ALA A N 1
ATOM 4675 C CA . ALA A 1 607 ? 22.100 -11.319 -10.146 1.00 152.79 606 ALA A CA 1
ATOM 4676 C C . ALA A 1 607 ? 21.418 -12.562 -9.578 1.00 169.62 606 ALA A C 1
ATOM 4677 O O . ALA A 1 607 ? 21.273 -12.706 -8.368 1.00 171.50 606 ALA A O 1
ATOM 4679 N N . ASP A 1 608 ? 20.977 -13.450 -10.464 1.00 178.05 607 ASP A N 1
ATOM 4680 C CA . ASP A 1 608 ? 20.366 -14.701 -10.040 1.00 178.78 607 ASP A CA 1
ATOM 4681 C C . ASP A 1 608 ? 21.440 -15.585 -9.418 1.00 171.02 607 ASP A C 1
ATOM 4682 O O . ASP A 1 608 ? 21.842 -16.591 -9.994 1.00 179.62 607 ASP A O 1
ATOM 4687 N N . SER A 1 609 ? 21.903 -15.187 -8.237 1.00 156.22 608 SER A N 1
ATOM 4688 C CA . SER A 1 609 ? 22.996 -15.855 -7.541 1.00 150.26 608 SER A CA 1
ATOM 4689 C C . SER A 1 609 ? 23.458 -14.970 -6.402 1.00 156.69 608 SER A C 1
ATOM 4690 O O . SER A 1 609 ? 23.799 -13.809 -6.620 1.00 164.70 608 SER A O 1
ATOM 4693 N N . ALA A 1 610 ? 23.478 -15.507 -5.189 1.00 155.31 609 ALA A N 1
ATOM 4694 C CA . ALA A 1 610 ? 23.930 -14.730 -4.040 1.00 155.81 609 ALA A CA 1
ATOM 4695 C C . ALA A 1 610 ? 25.442 -14.471 -4.076 1.00 152.17 609 ALA A C 1
ATOM 4696 O O . ALA A 1 610 ? 25.889 -13.363 -3.778 1.00 147.58 609 ALA A O 1
ATOM 4698 N N . SER A 1 611 ? 26.224 -15.490 -4.439 1.00 151.61 610 SER A N 1
ATOM 4699 C CA . SER A 1 611 ? 27.659 -15.309 -4.654 1.00 148.83 610 SER A CA 1
ATOM 4700 C C . SER A 1 611 ? 27.870 -14.353 -5.820 1.00 151.38 610 SER A C 1
ATOM 4701 O O . SER A 1 611 ? 28.926 -13.744 -5.963 1.00 146.59 610 SER A O 1
ATOM 4704 N N . GLY A 1 612 ? 26.849 -14.233 -6.657 1.00 156.80 611 GLY A N 1
ATOM 4705 C CA . GLY A 1 612 ? 26.887 -13.307 -7.770 1.00 154.06 611 GLY A CA 1
ATOM 4706 C C . GLY A 1 612 ? 26.893 -11.877 -7.273 1.00 151.64 611 GLY A C 1
ATOM 4707 O O . GLY A 1 612 ? 27.897 -11.179 -7.375 1.00 151.74 611 GLY A O 1
ATOM 4708 N N . ARG A 1 613 ? 25.763 -11.452 -6.720 1.00 150.46 612 ARG A N 1
ATOM 4709 C CA . ARG A 1 613 ? 25.604 -10.114 -6.156 1.00 147.99 612 ARG A CA 1
ATOM 4710 C C . ARG A 1 613 ? 26.774 -9.658 -5.321 1.00 149.78 612 ARG A C 1
ATOM 4711 O O . ARG A 1 613 ? 27.150 -8.497 -5.373 1.00 143.83 612 ARG A O 1
ATOM 4719 N N . LYS A 1 614 ? 27.316 -10.571 -4.522 1.00 156.28 613 LYS A N 1
ATOM 4720 C CA . LYS A 1 614 ? 28.452 -10.271 -3.664 1.00 159.27 613 LYS A CA 1
ATOM 4721 C C . LYS A 1 614 ? 29.509 -9.489 -4.449 1.00 162.13 613 LYS A C 1
ATOM 4722 O O . LYS A 1 614 ? 30.256 -8.677 -3.895 1.00 164.97 613 LYS A O 1
ATOM 4728 N N . ALA A 1 615 ? 29.552 -9.728 -5.754 1.00 155.52 614 ALA A N 1
ATOM 4729 C CA . ALA A 1 615 ? 30.460 -9.002 -6.627 1.00 139.30 614 ALA A CA 1
ATOM 4730 C C . ALA A 1 615 ? 29.835 -7.676 -7.017 1.00 132.17 614 ALA A C 1
ATOM 4731 O O . ALA A 1 615 ? 30.500 -6.643 -7.021 1.00 129.79 614 ALA A O 1
ATOM 4733 N N . ALA A 1 616 ? 28.549 -7.715 -7.342 1.00 132.16 615 ALA A N 1
ATOM 4734 C CA . ALA A 1 616 ? 27.795 -6.501 -7.611 1.00 134.51 615 ALA A CA 1
ATOM 4735 C C . ALA A 1 616 ? 27.825 -5.576 -6.398 1.00 132.79 615 ALA A C 1
ATOM 4736 O O . ALA A 1 616 ? 27.390 -4.428 -6.479 1.00 126.65 615 ALA A O 1
ATOM 4738 N N . LEU A 1 617 ? 28.334 -6.094 -5.279 1.00 133.47 616 LEU A N 1
ATOM 4739 C CA . LEU A 1 617 ? 28.460 -5.332 -4.034 1.00 124.61 616 LEU A CA 1
ATOM 4740 C C . LEU A 1 617 ? 29.810 -4.635 -3.932 1.00 120.26 616 LEU A C 1
ATOM 4741 O O . LEU A 1 617 ? 29.870 -3.414 -3.828 1.00 127.89 616 LEU A O 1
ATOM 4746 N N . ASP A 1 618 ? 30.890 -5.410 -3.946 1.00 114.14 617 ASP A N 1
ATOM 4747 C CA . ASP A 1 618 ? 32.234 -4.852 -3.794 1.00 115.58 617 ASP A CA 1
ATOM 4748 C C . ASP A 1 618 ? 32.501 -3.808 -4.868 1.00 115.21 617 ASP A C 1
ATOM 4749 O O . ASP A 1 618 ? 33.507 -3.098 -4.846 1.00 106.63 617 ASP A O 1
ATOM 4754 N N . LYS A 1 619 ? 31.572 -3.742 -5.812 1.00 120.27 618 LYS A N 1
ATOM 4755 C CA . LYS A 1 619 ? 31.453 -2.635 -6.736 1.00 117.11 618 LYS A CA 1
ATOM 4756 C C . LYS A 1 619 ? 31.229 -1.383 -5.927 1.00 108.41 618 LYS A C 1
ATOM 4757 O O . LYS A 1 619 ? 32.030 -0.450 -5.951 1.00 106.50 618 LYS A O 1
ATOM 4763 N N . LEU A 1 620 ? 30.121 -1.392 -5.190 1.00 108.09 619 LEU A N 1
ATOM 4764 C CA . LEU A 1 620 ? 29.624 -0.215 -4.469 1.00 100.65 619 LEU A CA 1
ATOM 4765 C C . LEU A 1 620 ? 30.324 0.105 -3.162 1.00 98.26 619 LEU A C 1
ATOM 4766 O O . LEU A 1 620 ? 30.096 1.147 -2.593 1.00 97.34 619 LEU A O 1
ATOM 4771 N N . LEU A 1 621 ? 31.181 -0.791 -2.692 1.00 99.05 620 LEU A N 1
ATOM 4772 C CA . LEU A 1 621 ? 31.969 -0.517 -1.479 1.00 110.07 620 LEU A CA 1
ATOM 4773 C C . LEU A 1 621 ? 32.497 0.925 -1.446 1.00 112.18 620 LEU A C 1
ATOM 4774 O O . LEU A 1 621 ? 32.252 1.664 -0.484 1.00 113.65 620 LEU A O 1
ATOM 4779 N N . PRO A 1 622 ? 33.256 1.335 -2.483 1.00 102.34 621 PRO A N 1
ATOM 4780 C CA . PRO A 1 622 ? 34.013 2.588 -2.368 1.00 97.82 621 PRO A CA 1
ATOM 4781 C C . PRO A 1 622 ? 33.249 3.837 -2.798 1.00 97.27 621 PRO A C 1
ATOM 4782 O O . PRO A 1 622 ? 33.607 4.913 -2.336 1.00 99.29 621 PRO A O 1
ATOM 4786 N N . ILE A 1 623 ? 32.231 3.705 -3.648 1.00 99.68 622 ILE A N 1
ATOM 4787 C CA . ILE A 1 623 ? 31.391 4.847 -4.023 1.00 104.88 622 ILE A CA 1
ATOM 4788 C C . ILE A 1 623 ? 30.676 5.387 -2.797 1.00 116.75 622 ILE A C 1
ATOM 4789 O O . ILE A 1 623 ? 30.441 6.593 -2.673 1.00 114.11 622 ILE A O 1
ATOM 4794 N N . GLN A 1 624 ? 30.311 4.461 -1.911 1.00 118.36 623 GLN A N 1
ATOM 4795 C CA . GLN A 1 624 ? 29.633 4.776 -0.663 1.00 101.36 623 GLN A CA 1
ATOM 4796 C C . GLN A 1 624 ? 30.667 5.112 0.388 1.00 92.20 623 GLN A C 1
ATOM 4797 O O . GLN A 1 624 ? 30.690 6.227 0.898 1.00 97.61 623 GLN A O 1
ATOM 4803 N N . ARG A 1 625 ? 31.531 4.152 0.698 1.00 75.10 624 ARG A N 1
ATOM 4804 C CA . ARG A 1 625 ? 32.621 4.409 1.618 1.00 81.58 624 ARG A CA 1
ATOM 4805 C C . ARG A 1 625 ? 33.097 5.866 1.479 1.00 90.33 624 ARG A C 1
ATOM 4806 O O . ARG A 1 625 ? 33.342 6.556 2.474 1.00 86.48 624 ARG A O 1
ATOM 4814 N N . ALA A 1 626 ? 33.190 6.335 0.238 1.00 88.73 625 ALA A N 1
ATOM 4815 C CA . ALA A 1 626 ? 33.592 7.707 -0.057 1.00 89.61 625 ALA A CA 1
ATOM 4816 C C . ALA A 1 626 ? 32.553 8.726 0.379 1.00 106.46 625 ALA A C 1
ATOM 4817 O O . ALA A 1 626 ? 32.893 9.777 0.921 1.00 112.00 625 ALA A O 1
ATOM 4819 N N . ASP A 1 627 ? 31.286 8.427 0.122 1.00 107.56 626 ASP A N 1
ATOM 4820 C CA . ASP A 1 627 ? 30.206 9.297 0.561 1.00 104.20 626 ASP A CA 1
ATOM 4821 C C . ASP A 1 627 ? 30.125 9.347 2.071 1.00 88.44 626 ASP A C 1
ATOM 4822 O O . ASP A 1 627 ? 29.431 10.187 2.630 1.00 84.95 626 ASP A O 1
ATOM 4827 N N . PHE A 1 628 ? 30.836 8.439 2.727 1.00 77.11 627 PHE A N 1
ATOM 4828 C CA . PHE A 1 628 ? 30.750 8.333 4.173 1.00 71.18 627 PHE A CA 1
ATOM 4829 C C . PHE A 1 628 ? 31.817 9.129 4.879 1.00 78.52 627 PHE A C 1
ATOM 4830 O O . PHE A 1 628 ? 31.570 9.682 5.945 1.00 73.08 627 PHE A O 1
ATOM 4838 N N . VAL A 1 629 ? 33.007 9.190 4.297 1.00 84.28 628 VAL A N 1
ATOM 4839 C CA . VAL A 1 629 ? 33.998 10.124 4.798 1.00 79.79 628 VAL A CA 1
ATOM 4840 C C . VAL A 1 629 ? 33.425 11.500 4.574 1.00 76.15 628 VAL A C 1
ATOM 4841 O O . VAL A 1 629 ? 33.558 12.375 5.419 1.00 69.30 628 VAL A O 1
ATOM 4845 N N . GLY A 1 630 ? 32.762 11.668 3.433 1.00 88.67 629 GLY A N 1
ATOM 4846 C CA . GLY A 1 630 ? 32.145 12.931 3.069 1.00 95.52 629 GLY A CA 1
ATOM 4847 C C . GLY A 1 630 ? 31.213 13.452 4.141 1.00 89.29 629 GLY A C 1
ATOM 4848 O O . GLY A 1 630 ? 31.102 14.669 4.348 1.00 79.61 629 GLY A O 1
ATOM 4849 N N . ILE A 1 631 ? 30.548 12.517 4.820 1.00 90.76 630 ILE A N 1
ATOM 4850 C CA . ILE A 1 631 ? 29.635 12.835 5.916 1.00 84.94 630 ILE A CA 1
ATOM 4851 C C . ILE A 1 631 ? 30.355 12.868 7.261 1.00 73.95 630 ILE A C 1
ATOM 4852 O O . ILE A 1 631 ? 30.131 13.761 8.078 1.00 78.45 630 ILE A O 1
ATOM 4857 N N . LEU A 1 632 ? 31.216 11.887 7.489 1.00 54.58 631 LEU A N 1
ATOM 4858 C CA . LEU A 1 632 ? 31.886 11.778 8.765 1.00 57.97 631 LEU A CA 1
ATOM 4859 C C . LEU A 1 632 ? 32.818 12.946 8.951 1.00 55.43 631 LEU A C 1
ATOM 4860 O O . LEU A 1 632 ? 33.074 13.375 10.078 1.00 52.05 631 LEU A O 1
ATOM 4865 N N . ARG A 1 633 ? 33.308 13.472 7.835 1.00 61.86 632 ARG A N 1
ATOM 4866 C CA . ARG A 1 633 ? 34.151 14.664 7.855 1.00 67.16 632 ARG A CA 1
ATOM 4867 C C . ARG A 1 633 ? 33.396 15.885 8.381 1.00 68.70 632 ARG A C 1
ATOM 4868 O O . ARG A 1 633 ? 33.926 16.658 9.182 1.00 77.59 632 ARG A O 1
ATOM 4876 N N . ALA A 1 634 ? 32.161 16.065 7.934 1.00 58.55 633 ALA A N 1
ATOM 4877 C CA . ALA A 1 634 ? 31.333 17.114 8.500 1.00 63.44 633 ALA A CA 1
ATOM 4878 C C . ALA A 1 634 ? 31.316 17.016 10.027 1.00 72.32 633 ALA A C 1
ATOM 4879 O O . ALA A 1 634 ? 31.790 17.927 10.689 1.00 77.49 633 ALA A O 1
ATOM 4881 N N . MET A 1 635 ? 30.800 15.915 10.585 1.00 73.09 634 MET A N 1
ATOM 4882 C CA . MET A 1 635 ? 30.668 15.804 12.039 1.00 69.11 634 MET A CA 1
ATOM 4883 C C . MET A 1 635 ? 31.861 15.138 12.697 1.00 71.39 634 MET A C 1
ATOM 4884 O O . MET A 1 635 ? 31.772 13.982 13.112 1.00 79.14 634 MET A O 1
ATOM 4889 N N . ARG A 1 636 ? 32.973 15.862 12.800 1.00 71.14 635 ARG A N 1
ATOM 4890 C CA . ARG A 1 636 ? 34.105 15.405 13.605 1.00 82.19 635 ARG A CA 1
ATOM 4891 C C . ARG A 1 636 ? 33.885 15.786 15.052 1.00 87.28 635 ARG A C 1
ATOM 4892 O O . ARG A 1 636 ? 33.599 16.944 15.359 1.00 83.59 635 ARG A O 1
ATOM 4900 N N . GLY A 1 637 ? 34.044 14.807 15.935 1.00 88.70 636 GLY A N 1
ATOM 4901 C CA . GLY A 1 637 ? 33.763 14.981 17.342 1.00 79.58 636 GLY A CA 1
ATOM 4902 C C . GLY A 1 637 ? 32.309 14.700 17.668 1.00 79.24 636 GLY A C 1
ATOM 4903 O O . GLY A 1 637 ? 31.959 14.496 18.828 1.00 84.68 636 GLY A O 1
ATOM 4904 N N . LEU A 1 638 ? 31.453 14.677 16.652 1.00 72.93 637 LEU A N 1
ATOM 4905 C CA . LEU A 1 638 ? 30.019 14.510 16.886 1.00 65.54 637 LEU A CA 1
ATOM 4906 C C . LEU A 1 638 ? 29.485 13.167 16.390 1.00 60.94 637 LEU A C 1
ATOM 4907 O O . LEU A 1 638 ? 29.994 12.601 15.419 1.00 67.99 637 LEU A O 1
ATOM 4912 N N . PRO A 1 639 ? 28.455 12.654 17.077 1.00 52.59 638 PRO A N 1
ATOM 4913 C CA . PRO A 1 639 ? 27.700 11.452 16.748 1.00 46.81 638 PRO A CA 1
ATOM 4914 C C . PRO A 1 639 ? 26.890 11.572 15.486 1.00 46.25 638 PRO A C 1
ATOM 4915 O O . PRO A 1 639 ? 26.299 12.591 15.182 1.00 37.56 638 PRO A O 1
ATOM 4919 N N . VAL A 1 640 ? 26.847 10.473 14.758 1.00 61.76 639 VAL A N 1
ATOM 4920 C CA . VAL A 1 640 ? 26.080 10.411 13.542 1.00 58.78 639 VAL A CA 1
ATOM 4921 C C . VAL A 1 640 ? 25.327 9.099 13.501 1.00 59.94 639 VAL A C 1
ATOM 4922 O O . VAL A 1 640 ? 25.931 8.028 13.539 1.00 65.67 639 VAL A O 1
ATOM 4926 N N . THR A 1 641 ? 24.004 9.187 13.441 1.00 58.94 640 THR A N 1
ATOM 4927 C CA . THR A 1 641 ? 23.187 8.001 13.256 1.00 58.51 640 THR A CA 1
ATOM 4928 C C . THR A 1 641 ? 22.801 7.805 11.809 1.00 57.47 640 THR A C 1
ATOM 4929 O O . THR A 1 641 ? 22.296 8.716 11.156 1.00 61.32 640 THR A O 1
ATOM 4933 N N . ILE A 1 642 ? 23.029 6.590 11.330 1.00 51.51 641 ILE A N 1
ATOM 4934 C CA . ILE A 1 642 ? 22.817 6.246 9.939 1.00 54.23 641 ILE A CA 1
ATOM 4935 C C . ILE A 1 642 ? 21.807 5.118 9.844 1.00 58.77 641 ILE A C 1
ATOM 4936 O O . ILE A 1 642 ? 21.991 4.069 10.449 1.00 65.10 641 ILE A O 1
ATOM 4941 N N . ARG A 1 643 ? 20.726 5.347 9.107 1.00 58.60 642 ARG A N 1
ATOM 4942 C CA . ARG A 1 643 ? 19.734 4.308 8.871 1.00 65.35 642 ARG A CA 1
ATOM 4943 C C . ARG A 1 643 ? 20.059 3.507 7.628 1.00 62.68 642 ARG A C 1
ATOM 4944 O O . ARG A 1 643 ? 19.928 4.002 6.508 1.00 41.59 642 ARG A O 1
ATOM 4952 N N . LEU A 1 644 ? 20.474 2.262 7.845 1.00 70.74 643 LEU A N 1
ATOM 4953 C CA . LEU A 1 644 ? 20.754 1.327 6.768 1.00 73.10 643 LEU A CA 1
ATOM 4954 C C . LEU A 1 644 ? 19.600 1.302 5.776 1.00 80.39 643 LEU A C 1
ATOM 4955 O O . LEU A 1 644 ? 18.476 1.695 6.090 1.00 57.03 643 LEU A O 1
ATOM 4960 N N . LEU A 1 645 ? 19.895 0.842 4.570 1.00 91.10 644 LEU A N 1
ATOM 4961 C CA . LEU A 1 645 ? 18.923 0.838 3.493 1.00 82.64 644 LEU A CA 1
ATOM 4962 C C . LEU A 1 645 ? 17.514 0.522 3.993 1.00 69.04 644 LEU A C 1
ATOM 4963 O O . LEU A 1 645 ? 17.280 -0.519 4.601 1.00 54.13 644 LEU A O 1
ATOM 4968 N N . ASP A 1 646 ? 16.582 1.435 3.735 1.00 72.58 645 ASP A N 1
ATOM 4969 C CA . ASP A 1 646 ? 15.199 1.244 4.155 1.00 77.75 645 ASP A CA 1
ATOM 4970 C C . ASP A 1 646 ? 14.356 0.415 3.179 1.00 81.27 645 ASP A C 1
ATOM 4971 O O . ASP A 1 646 ? 13.899 -0.657 3.543 1.00 76.77 645 ASP A O 1
ATOM 4976 N N . PRO A 1 647 ? 14.188 0.885 1.925 1.00 92.38 646 PRO A N 1
ATOM 4977 C CA . PRO A 1 647 ? 13.044 0.520 1.074 1.00 89.51 646 PRO A CA 1
ATOM 4978 C C . PRO A 1 647 ? 13.178 -0.775 0.249 1.00 87.90 646 PRO A C 1
ATOM 4979 O O . PRO A 1 647 ? 14.209 -1.452 0.325 1.00 74.03 646 PRO A O 1
ATOM 4983 N N . PRO A 1 648 ? 12.125 -1.111 -0.531 1.00 91.55 647 PRO A N 1
ATOM 4984 C CA . PRO A 1 648 ? 12.042 -2.279 -1.415 1.00 100.85 647 PRO A CA 1
ATOM 4985 C C . PRO A 1 648 ? 12.790 -2.051 -2.717 1.00 112.58 647 PRO A C 1
ATOM 4986 O O . PRO A 1 648 ? 12.961 -0.905 -3.124 1.00 116.70 647 PRO A O 1
ATOM 4990 N N . LEU A 1 649 ? 13.199 -3.129 -3.376 1.00 115.17 648 LEU A N 1
ATOM 4991 C CA . LEU A 1 649 ? 14.037 -3.032 -4.568 1.00 111.73 648 LEU A CA 1
ATOM 4992 C C . LEU A 1 649 ? 13.301 -2.447 -5.769 1.00 108.39 648 LEU A C 1
ATOM 4993 O O . LEU A 1 649 ? 13.918 -1.932 -6.700 1.00 97.37 648 LEU A O 1
ATOM 4998 N N . HIS A 1 650 ? 11.978 -2.510 -5.722 1.00 112.26 649 HIS A N 1
ATOM 4999 C CA . HIS A 1 650 ? 11.140 -2.104 -6.833 1.00 120.97 649 HIS A CA 1
ATOM 5000 C C . HIS A 1 650 ? 11.120 -0.600 -7.081 1.00 116.92 649 HIS A C 1
ATOM 5001 O O . HIS A 1 650 ? 10.436 -0.129 -7.985 1.00 122.60 649 HIS A O 1
ATOM 5008 N N . GLU A 1 651 ? 11.855 0.162 -6.282 1.00 113.14 650 GLU A N 1
ATOM 5009 C CA . GLU A 1 651 ? 11.924 1.606 -6.483 1.00 108.24 650 GLU A CA 1
ATOM 5010 C C . GLU A 1 651 ? 13.184 1.962 -7.246 1.00 108.56 650 GLU A C 1
ATOM 5011 O O . GLU A 1 651 ? 13.368 3.101 -7.664 1.00 106.35 650 GLU A O 1
ATOM 5017 N N . PHE A 1 652 ? 14.040 0.965 -7.429 1.00 116.65 651 PHE A N 1
ATOM 5018 C CA . PHE A 1 652 ? 15.274 1.116 -8.183 1.00 122.95 651 PHE A CA 1
ATOM 5019 C C . PHE A 1 652 ? 15.114 0.588 -9.604 1.00 134.35 651 PHE A C 1
ATOM 5020 O O . PHE A 1 652 ? 16.101 0.365 -10.307 1.00 137.22 651 PHE A O 1
ATOM 5028 N N . VAL A 1 653 ? 13.868 0.375 -10.018 1.00 139.21 652 VAL A N 1
ATOM 5029 C CA . VAL A 1 653 ? 13.597 -0.188 -11.336 1.00 132.40 652 VAL A CA 1
ATOM 5030 C C . VAL A 1 653 ? 12.516 0.562 -12.110 1.00 131.17 652 VAL A C 1
ATOM 5031 O O . VAL A 1 653 ? 11.605 1.157 -11.522 1.00 129.47 652 VAL A O 1
ATOM 5035 N N . PRO A 1 654 ? 12.623 0.525 -13.446 1.00 130.14 653 PRO A N 1
ATOM 5036 C CA . PRO A 1 654 ? 11.707 1.194 -14.369 1.00 127.84 653 PRO A CA 1
ATOM 5037 C C . PRO A 1 654 ? 10.409 0.422 -14.581 1.00 135.06 653 PRO A C 1
ATOM 5038 O O . PRO A 1 654 ? 9.688 0.104 -13.638 1.00 126.79 653 PRO A O 1
ATOM 5042 N N . HIS A 1 655 ? 10.126 0.120 -15.840 1.00 154.03 654 HIS A N 1
ATOM 5043 C CA . HIS A 1 655 ? 8.864 -0.487 -16.215 1.00 165.02 654 HIS A CA 1
ATOM 5044 C C . HIS A 1 655 ? 8.997 -1.066 -17.609 1.00 158.56 654 HIS A C 1
ATOM 5045 O O . HIS A 1 655 ? 8.247 -1.957 -18.002 1.00 149.89 654 HIS A O 1
ATOM 5052 N N . ASP A 1 656 ? 9.984 -0.562 -18.339 1.00 160.60 655 ASP A N 1
ATOM 5053 C CA . ASP A 1 656 ? 9.999 -0.689 -19.780 1.00 172.09 655 ASP A CA 1
ATOM 5054 C C . ASP A 1 656 ? 11.386 -0.430 -20.309 1.00 175.31 655 ASP A C 1
ATOM 5055 O O . ASP A 1 656 ? 11.767 -0.949 -21.361 1.00 180.36 655 ASP A O 1
ATOM 5060 N N . ALA A 1 657 ? 12.135 0.386 -19.577 1.00 165.28 656 ALA A N 1
ATOM 5061 C CA . ALA A 1 657 ? 13.403 0.879 -20.080 1.00 156.57 656 ALA A CA 1
ATOM 5062 C C . ALA A 1 657 ? 14.114 -0.170 -20.915 1.00 176.08 656 ALA A C 1
ATOM 5063 O O . ALA A 1 657 ? 14.087 -1.366 -20.620 1.00 183.12 656 ALA A O 1
ATOM 5065 N N . ALA A 1 658 ? 14.715 0.300 -21.992 1.00 182.46 657 ALA A N 1
ATOM 5066 C CA . ALA A 1 658 ? 15.700 -0.470 -22.709 1.00 195.36 657 ALA A CA 1
ATOM 5067 C C . ALA A 1 658 ? 16.987 0.329 -22.584 1.00 196.55 657 ALA A C 1
ATOM 5068 O O . ALA A 1 658 ? 17.022 1.514 -22.923 1.00 194.91 657 ALA A O 1
ATOM 5070 N N . ALA A 1 659 ? 18.028 -0.325 -22.079 1.00 198.08 658 ALA A N 1
ATOM 5071 C CA . ALA A 1 659 ? 19.321 0.298 -21.799 1.00 196.30 658 ALA A CA 1
ATOM 5072 C C . ALA A 1 659 ? 19.963 -0.542 -20.708 1.00 203.78 658 ALA A C 1
ATOM 5073 O O . ALA A 1 659 ? 21.187 -0.679 -20.636 1.00 202.97 658 ALA A O 1
ATOM 5075 N N . GLN A 1 660 ? 19.093 -1.125 -19.884 1.00 207.05 659 GLN A N 1
ATOM 5076 C CA . GLN A 1 660 ? 19.459 -1.842 -18.665 1.00 197.93 659 GLN A CA 1
ATOM 5077 C C . GLN A 1 660 ? 19.894 -3.290 -18.905 1.00 192.60 659 GLN A C 1
ATOM 5078 O O . GLN A 1 660 ? 21.024 -3.665 -18.594 1.00 187.81 659 GLN A O 1
ATOM 5084 N N . PHE A 1 661 ? 18.996 -4.099 -19.458 1.00 192.82 660 PHE A N 1
ATOM 5085 C CA . PHE A 1 661 ? 19.265 -5.517 -19.651 1.00 199.09 660 PHE A CA 1
ATOM 5086 C C . PHE A 1 661 ? 20.470 -5.738 -20.549 1.00 211.32 660 PHE A C 1
ATOM 5087 O O . PHE A 1 661 ? 21.031 -6.829 -20.589 1.00 214.97 660 PHE A O 1
ATOM 5095 N N . GLU A 1 662 ? 20.853 -4.705 -21.288 1.00 218.78 661 GLU A N 1
ATOM 5096 C CA . GLU A 1 662 ? 21.915 -4.842 -22.276 1.00 228.46 661 GLU A CA 1
ATOM 5097 C C . GLU A 1 662 ? 23.320 -4.598 -21.725 1.00 227.93 661 GLU A C 1
ATOM 5098 O O . GLU A 1 662 ? 24.282 -5.134 -22.268 1.00 235.24 661 GLU A O 1
ATOM 5104 N N . LEU A 1 663 ? 23.457 -3.797 -20.667 1.00 218.42 662 LEU A N 1
ATOM 5105 C CA . LEU A 1 663 ? 24.745 -3.738 -19.972 1.00 212.28 662 LEU A CA 1
ATOM 5106 C C . LEU A 1 663 ? 25.072 -5.187 -19.594 1.00 218.80 662 LEU A C 1
ATOM 5107 O O . LEU A 1 663 ? 26.218 -5.625 -19.675 1.00 221.98 662 LEU A O 1
ATOM 5112 N N . ALA A 1 664 ? 24.036 -5.906 -19.170 1.00 220.63 663 ALA A N 1
ATOM 5113 C CA . ALA A 1 664 ? 23.925 -7.364 -19.318 1.00 224.65 663 ALA A CA 1
ATOM 5114 C C . ALA A 1 664 ? 25.029 -8.282 -18.790 1.00 235.31 663 ALA A C 1
ATOM 5115 O O . ALA A 1 664 ? 26.111 -7.846 -18.400 1.00 229.12 663 ALA A O 1
ATOM 5117 N N . GLN A 1 665 ? 24.697 -9.572 -18.789 1.00 256.44 664 GLN A N 1
ATOM 5118 C CA . GLN A 1 665 ? 25.649 -10.668 -18.647 1.00 277.11 664 GLN A CA 1
ATOM 5119 C C . GLN A 1 665 ? 25.502 -11.558 -19.887 1.00 297.31 664 GLN A C 1
ATOM 5120 O O . GLN A 1 665 ? 25.178 -11.061 -20.965 1.00 300.83 664 GLN A O 1
ATOM 5126 N N . LYS A 1 666 ? 25.722 -12.864 -19.744 1.00 310.96 665 LYS A N 1
ATOM 5127 C CA . LYS A 1 666 ? 25.676 -13.781 -20.891 1.00 325.81 665 LYS A CA 1
ATOM 5128 C C . LYS A 1 666 ? 24.249 -14.133 -21.358 1.00 341.87 665 LYS A C 1
ATOM 5129 O O . LYS A 1 666 ? 23.270 -13.639 -20.796 1.00 342.58 665 LYS A O 1
ATOM 5135 N N . LEU A 1 667 ? 24.147 -14.980 -22.387 1.00 353.68 666 LEU A N 1
ATOM 5136 C CA . LEU A 1 667 ? 22.867 -15.260 -23.066 1.00 358.56 666 LEU A CA 1
ATOM 5137 C C . LEU A 1 667 ? 21.884 -16.151 -22.292 1.00 362.25 666 LEU A C 1
ATOM 5138 O O . LEU A 1 667 ? 22.263 -16.876 -21.369 1.00 364.22 666 LEU A O 1
ATOM 5143 N N . GLY A 1 668 ? 20.621 -16.101 -22.709 1.00 361.40 667 GLY A N 1
ATOM 5144 C CA . GLY A 1 668 ? 19.515 -16.656 -21.954 1.00 356.86 667 GLY A CA 1
ATOM 5145 C C . GLY A 1 668 ? 18.933 -15.518 -21.145 1.00 350.86 667 GLY A C 1
ATOM 5146 O O . GLY A 1 668 ? 18.611 -15.681 -19.969 1.00 348.84 667 GLY A O 1
ATOM 5147 N N . MET A 1 669 ? 18.796 -14.359 -21.789 1.00 344.19 668 MET A N 1
ATOM 5148 C CA . MET A 1 669 ? 18.572 -13.115 -21.062 1.00 328.70 668 MET A CA 1
ATOM 5149 C C . MET A 1 669 ? 18.142 -11.922 -21.924 1.00 315.35 668 MET A C 1
ATOM 5150 O O . MET A 1 669 ? 18.986 -11.184 -22.430 1.00 317.42 668 MET A O 1
ATOM 5155 N N . PRO A 1 670 ? 16.828 -11.725 -22.097 1.00 297.53 669 PRO A N 1
ATOM 5156 C CA . PRO A 1 670 ? 16.392 -10.505 -22.771 1.00 279.48 669 PRO A CA 1
ATOM 5157 C C . PRO A 1 670 ? 15.587 -9.630 -21.835 1.00 254.34 669 PRO A C 1
ATOM 5158 O O . PRO A 1 670 ? 15.788 -9.674 -20.627 1.00 250.83 669 PRO A O 1
ATOM 5162 N N . ALA A 1 671 ? 14.651 -8.879 -22.401 1.00 241.67 670 ALA A N 1
ATOM 5163 C CA . ALA A 1 671 ? 13.877 -7.900 -21.649 1.00 230.99 670 ALA A CA 1
ATOM 5164 C C . ALA A 1 671 ? 12.585 -8.434 -21.006 1.00 228.18 670 ALA A C 1
ATOM 5165 O O . ALA A 1 671 ? 11.659 -7.665 -20.760 1.00 226.54 670 ALA A O 1
ATOM 5167 N N . GLU A 1 672 ? 12.511 -9.736 -20.737 1.00 228.13 671 GLU A N 1
ATOM 5168 C CA . GLU A 1 672 ? 11.467 -10.242 -19.835 1.00 230.92 671 GLU A CA 1
ATOM 5169 C C . GLU A 1 672 ? 12.015 -11.171 -18.763 1.00 222.45 671 GLU A C 1
ATOM 5170 O O . GLU A 1 672 ? 11.284 -11.975 -18.175 1.00 221.27 671 GLU A O 1
ATOM 5176 N N . LYS A 1 673 ? 13.319 -11.070 -18.545 1.00 210.13 672 LYS A N 1
ATOM 5177 C CA . LYS A 1 673 ? 13.869 -11.360 -17.241 1.00 196.38 672 LYS A CA 1
ATOM 5178 C C . LYS A 1 673 ? 14.037 -9.991 -16.615 1.00 177.72 672 LYS A C 1
ATOM 5179 O O . LYS A 1 673 ? 14.536 -9.862 -15.506 1.00 181.63 672 LYS A O 1
ATOM 5185 N N . VAL A 1 674 ? 13.624 -8.960 -17.349 1.00 159.54 673 VAL A N 1
ATOM 5186 C CA . VAL A 1 674 ? 13.449 -7.643 -16.752 1.00 147.69 673 VAL A CA 1
ATOM 5187 C C . VAL A 1 674 ? 12.078 -7.652 -16.132 1.00 159.88 673 VAL A C 1
ATOM 5188 O O . VAL A 1 674 ? 11.915 -7.439 -14.937 1.00 168.85 673 VAL A O 1
ATOM 5192 N N . ARG A 1 675 ? 11.087 -7.924 -16.962 1.00 161.01 674 ARG A N 1
ATOM 5193 C CA . ARG A 1 675 ? 9.718 -7.877 -16.507 1.00 169.36 674 ARG A CA 1
ATOM 5194 C C . ARG A 1 675 ? 9.401 -8.953 -15.467 1.00 174.42 674 ARG A C 1
ATOM 5195 O O . ARG A 1 675 ? 8.404 -8.844 -14.743 1.00 168.89 674 ARG A O 1
ATOM 5203 N N . ASN A 1 676 ? 10.244 -9.984 -15.374 1.00 185.00 675 ASN A N 1
ATOM 5204 C CA . ASN A 1 676 ? 10.086 -10.969 -14.300 1.00 183.60 675 ASN A CA 1
ATOM 5205 C C . ASN A 1 676 ? 10.162 -10.223 -12.979 1.00 165.91 675 ASN A C 1
ATOM 5206 O O . ASN A 1 676 ? 9.183 -9.615 -12.548 1.00 164.12 675 ASN A O 1
ATOM 5211 N N . ARG A 1 677 ? 11.325 -10.269 -12.348 1.00 152.66 676 ARG A N 1
ATOM 5212 C CA . ARG A 1 677 ? 11.624 -9.418 -11.224 1.00 145.34 676 ARG A CA 1
ATOM 5213 C C . ARG A 1 677 ? 11.464 -7.951 -11.645 1.00 134.25 676 ARG A C 1
ATOM 5214 O O . ARG A 1 677 ? 12.435 -7.275 -11.961 1.00 117.68 676 ARG A O 1
ATOM 5222 N N . VAL A 1 678 ? 10.209 -7.507 -11.708 1.00 141.51 677 VAL A N 1
ATOM 5223 C CA . VAL A 1 678 ? 9.817 -6.092 -11.740 1.00 146.55 677 VAL A CA 1
ATOM 5224 C C . VAL A 1 678 ? 8.335 -6.077 -11.408 1.00 147.57 677 VAL A C 1
ATOM 5225 O O . VAL A 1 678 ? 7.870 -5.315 -10.553 1.00 151.88 677 VAL A O 1
ATOM 5229 N N . ASN A 1 679 ? 7.607 -6.935 -12.112 1.00 141.35 678 ASN A N 1
ATOM 5230 C CA . ASN A 1 679 ? 6.243 -7.260 -11.775 1.00 136.43 678 ASN A CA 1
ATOM 5231 C C . ASN A 1 679 ? 6.306 -8.398 -10.774 1.00 135.05 678 ASN A C 1
ATOM 5232 O O . ASN A 1 679 ? 5.293 -8.790 -10.203 1.00 138.85 678 ASN A O 1
ATOM 5237 N N . AL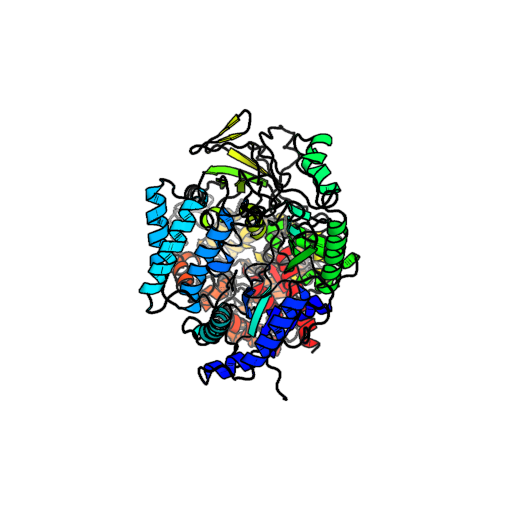A A 1 680 ? 7.512 -8.923 -10.566 1.00 131.49 679 ALA A N 1
ATOM 5238 C CA . ALA A 1 680 ? 7.732 -9.976 -9.584 1.00 128.93 679 ALA A CA 1
ATOM 5239 C C . ALA A 1 680 ? 7.985 -9.347 -8.231 1.00 119.08 679 ALA A C 1
ATOM 5240 O O . ALA A 1 680 ? 7.616 -9.897 -7.186 1.00 115.25 679 ALA A O 1
ATOM 5242 N N . LEU A 1 681 ? 8.615 -8.179 -8.261 1.00 120.29 680 LEU A N 1
ATOM 5243 C CA . LEU A 1 681 ? 8.959 -7.467 -7.038 1.00 112.85 680 LEU A CA 1
ATOM 5244 C C . LEU A 1 681 ? 7.946 -6.371 -6.732 1.00 106.89 680 LEU A C 1
ATOM 5245 O O . LEU A 1 681 ? 8.105 -5.609 -5.783 1.00 119.84 680 LEU A O 1
ATOM 5250 N N . HIS A 1 682 ? 6.894 -6.312 -7.534 1.00 93.66 681 HIS A N 1
ATOM 5251 C CA . HIS A 1 682 ? 5.823 -5.361 -7.318 1.00 104.25 681 HIS A CA 1
ATOM 5252 C C . HIS A 1 682 ? 4.967 -5.760 -6.106 1.00 119.44 681 HIS A C 1
ATOM 5253 O O . HIS A 1 682 ? 4.711 -6.946 -5.878 1.00 125.27 681 HIS A O 1
ATOM 5260 N N . GLU A 1 683 ? 4.534 -4.759 -5.336 1.00 114.73 682 GLU A N 1
ATOM 5261 C CA . GLU A 1 683 ? 3.737 -4.975 -4.129 1.00 93.39 682 GLU A CA 1
ATOM 5262 C C . GLU A 1 683 ? 2.441 -4.162 -4.141 1.00 86.77 682 GLU A C 1
ATOM 5263 O O . GLU A 1 683 ? 2.321 -3.202 -4.890 1.00 94.70 682 GLU A O 1
ATOM 5269 N N . LEU A 1 684 ? 1.472 -4.554 -3.317 1.00 79.27 683 LEU A N 1
ATOM 5270 C CA . LEU A 1 684 ? 0.178 -3.875 -3.260 1.00 79.16 683 LEU A CA 1
ATOM 5271 C C . LEU A 1 684 ? 0.265 -2.678 -2.325 1.00 81.02 683 LEU A C 1
ATOM 5272 O O . LEU A 1 684 ? -0.133 -1.565 -2.666 1.00 76.44 683 LEU A O 1
ATOM 5277 N N . ASN A 1 685 ? 0.742 -2.938 -1.115 1.00 82.66 684 ASN A N 1
ATOM 5278 C CA . ASN A 1 685 ? 1.024 -1.889 -0.155 1.00 75.41 684 ASN A CA 1
ATOM 5279 C C . ASN A 1 685 ? 2.507 -1.963 0.098 1.00 73.94 684 ASN A C 1
ATOM 5280 O O . ASN A 1 685 ? 2.951 -2.701 0.984 1.00 72.30 684 ASN A O 1
ATOM 5285 N N . PRO A 1 686 ? 3.282 -1.219 -0.706 1.00 72.44 685 PRO A N 1
ATOM 5286 C CA . PRO A 1 686 ? 4.749 -1.208 -0.703 1.00 64.34 685 PRO A CA 1
ATOM 5287 C C . PRO A 1 686 ? 5.280 -0.813 0.667 1.00 65.50 685 PRO A C 1
ATOM 5288 O O . PRO A 1 686 ? 6.323 -1.325 1.076 1.00 63.69 685 PRO A O 1
ATOM 5292 N N . MET A 1 687 ? 4.558 0.093 1.336 1.00 65.73 686 MET A N 1
ATOM 5293 C CA . MET A 1 687 ? 4.877 0.603 2.673 1.00 67.02 686 MET A CA 1
ATOM 5294 C C . MET A 1 687 ? 5.168 -0.508 3.669 1.00 72.20 686 MET A C 1
ATOM 5295 O O . MET A 1 687 ? 6.116 -0.442 4.450 1.00 70.02 686 MET A O 1
ATOM 5300 N N . LEU A 1 688 ? 4.324 -1.528 3.634 1.00 71.10 687 LEU A N 1
ATOM 5301 C CA . LEU A 1 688 ? 4.400 -2.628 4.568 1.00 64.32 687 LEU A CA 1
ATOM 5302 C C . LEU A 1 688 ? 4.918 -3.880 3.875 1.00 69.23 687 LEU A C 1
ATOM 5303 O O . LEU A 1 688 ? 4.638 -4.998 4.287 1.00 70.91 687 LEU A O 1
ATOM 5308 N N . GLY A 1 689 ? 5.679 -3.680 2.811 1.00 79.34 688 GLY A N 1
ATOM 5309 C CA . GLY A 1 689 ? 6.218 -4.789 2.056 1.00 88.33 688 GLY A CA 1
ATOM 5310 C C . GLY A 1 689 ? 7.541 -5.312 2.579 1.00 91.28 688 GLY A C 1
ATOM 5311 O O . GLY A 1 689 ? 7.802 -5.300 3.783 1.00 86.88 688 GLY A O 1
ATOM 5312 N N . HIS A 1 690 ? 8.373 -5.777 1.652 1.00 97.90 689 HIS A N 1
ATOM 5313 C CA . HIS A 1 690 ? 9.664 -6.369 1.971 1.00 97.01 689 HIS A CA 1
ATOM 5314 C C . HIS A 1 690 ? 10.669 -5.226 2.039 1.00 87.79 689 HIS A C 1
ATOM 5315 O O . HIS A 1 690 ? 10.992 -4.628 1.015 1.00 87.54 689 HIS A O 1
ATOM 5322 N N . ARG A 1 691 ? 11.132 -4.892 3.244 1.00 83.39 690 ARG A N 1
ATOM 5323 C CA . ARG A 1 691 ? 12.139 -3.839 3.409 1.00 68.77 690 ARG A CA 1
ATOM 5324 C C . ARG A 1 691 ? 12.804 -3.842 4.778 1.00 68.02 690 ARG A C 1
ATOM 5325 O O . ARG A 1 691 ? 12.663 -4.780 5.546 1.00 75.02 690 ARG A O 1
ATOM 5333 N N . GLY A 1 692 ? 13.525 -2.775 5.078 1.00 75.56 691 GLY A N 1
ATOM 5334 C CA . GLY A 1 692 ? 14.186 -2.644 6.357 1.00 81.29 691 GLY A CA 1
ATOM 5335 C C . GLY A 1 692 ? 14.909 -3.919 6.715 1.00 78.23 691 GLY A C 1
ATOM 5336 O O . GLY A 1 692 ? 15.618 -4.498 5.896 1.00 77.97 691 GLY A O 1
ATOM 5337 N N . CYS A 1 693 ? 14.713 -4.362 7.947 1.00 67.38 692 CYS A N 1
ATOM 5338 C CA . CYS A 1 693 ? 15.308 -5.598 8.426 1.00 62.56 692 CYS A CA 1
ATOM 5339 C C . CYS A 1 693 ? 14.881 -6.797 7.577 1.00 68.83 692 CYS A C 1
ATOM 5340 O O . CYS A 1 693 ? 15.711 -7.635 7.220 1.00 76.63 692 CYS A O 1
ATOM 5343 N N . ARG A 1 694 ? 13.590 -6.872 7.253 1.00 68.36 693 ARG A N 1
ATOM 5344 C CA . ARG A 1 694 ? 13.045 -7.935 6.407 1.00 67.64 693 ARG A CA 1
ATOM 5345 C C . ARG A 1 694 ? 13.993 -8.208 5.255 1.00 71.09 693 ARG A C 1
ATOM 5346 O O . ARG A 1 694 ? 14.516 -9.309 5.088 1.00 63.16 693 ARG A O 1
ATOM 5354 N N . LEU A 1 695 ? 14.229 -7.165 4.478 1.00 81.84 694 LEU A N 1
ATOM 5355 C CA . LEU A 1 695 ? 15.153 -7.218 3.365 1.00 75.71 694 LEU A CA 1
ATOM 5356 C C . LEU A 1 695 ? 16.569 -7.588 3.803 1.00 65.72 694 LEU A C 1
ATOM 5357 O O . LEU A 1 695 ? 17.241 -8.363 3.154 1.00 73.18 694 LEU A O 1
ATOM 5362 N N . GLY A 1 696 ? 17.026 -7.037 4.908 1.00 51.31 695 GLY A N 1
ATOM 5363 C CA . GLY A 1 696 ? 18.389 -7.271 5.326 1.00 60.48 695 GLY A CA 1
ATOM 5364 C C . GLY A 1 696 ? 18.605 -8.616 5.982 1.00 75.03 695 GLY A C 1
ATOM 5365 O O . GLY A 1 696 ? 19.678 -8.892 6.521 1.00 76.26 695 GLY A O 1
ATOM 5366 N N . ILE A 1 697 ? 17.582 -9.462 5.959 1.00 79.17 696 ILE A N 1
ATOM 5367 C CA . ILE A 1 697 ? 17.745 -10.818 6.469 1.00 90.51 696 ILE A CA 1
ATOM 5368 C C . ILE A 1 697 ? 17.628 -11.834 5.353 1.00 87.22 696 ILE A C 1
ATOM 5369 O O . ILE A 1 697 ? 18.337 -12.835 5.359 1.00 87.66 696 ILE A O 1
ATOM 5374 N N . THR A 1 698 ? 16.724 -11.592 4.405 1.00 85.28 697 THR A N 1
ATOM 5375 C CA . THR A 1 698 ? 16.699 -12.426 3.205 1.00 89.51 697 THR A CA 1
ATOM 5376 C C . THR A 1 698 ? 17.996 -12.209 2.438 1.00 99.08 697 THR A C 1
ATOM 5377 O O . THR A 1 698 ? 18.690 -13.175 2.123 1.00 103.79 697 THR A O 1
ATOM 5381 N N . TYR A 1 699 ? 18.325 -10.944 2.161 1.00 96.60 698 TYR A N 1
ATOM 5382 C CA . TYR A 1 699 ? 19.624 -10.580 1.605 1.00 90.02 698 TYR A CA 1
ATOM 5383 C C . TYR A 1 699 ? 20.378 -9.770 2.624 1.00 91.25 698 TYR A C 1
ATOM 5384 O O . TYR A 1 699 ? 20.158 -8.573 2.766 1.00 106.05 698 TYR A O 1
ATOM 5393 N N . PRO A 1 700 ? 21.260 -10.438 3.354 1.00 82.99 699 PRO A N 1
ATOM 5394 C CA . PRO A 1 700 ? 22.122 -9.925 4.417 1.00 84.61 699 PRO A CA 1
ATOM 5395 C C . PRO A 1 700 ? 23.352 -9.176 3.927 1.00 78.01 699 PRO A C 1
ATOM 5396 O O . PRO A 1 700 ? 23.627 -8.096 4.427 1.00 76.69 699 PRO A O 1
ATOM 5400 N N . GLU A 1 701 ? 24.085 -9.744 2.977 1.00 92.71 700 GLU A N 1
ATOM 5401 C CA . GLU A 1 701 ? 25.359 -9.166 2.526 1.00 105.68 700 GLU A CA 1
ATOM 5402 C C . GLU A 1 701 ? 25.279 -7.653 2.283 1.00 100.75 700 GLU A C 1
ATOM 5403 O O . GLU A 1 701 ? 26.270 -6.946 2.418 1.00 96.98 700 GLU A O 1
ATOM 5409 N N . ILE A 1 702 ? 24.101 -7.165 1.912 1.00 94.90 701 ILE A N 1
ATOM 5410 C CA . ILE A 1 702 ? 23.890 -5.732 1.765 1.00 87.16 701 ILE A CA 1
ATOM 5411 C C . ILE A 1 702 ? 24.262 -5.010 3.046 1.00 87.99 701 ILE A C 1
ATOM 5412 O O . ILE A 1 702 ? 25.199 -4.219 3.085 1.00 91.33 701 ILE A O 1
ATOM 5417 N N . TYR A 1 703 ? 23.503 -5.287 4.097 1.00 86.12 702 TYR A N 1
ATOM 5418 C CA . TYR A 1 703 ? 23.723 -4.643 5.379 1.00 84.07 702 TYR A CA 1
ATOM 5419 C C . TYR A 1 703 ? 25.168 -4.804 5.803 1.00 87.60 702 TYR A C 1
ATOM 5420 O O . TYR A 1 703 ? 25.647 -4.087 6.670 1.00 90.94 702 TYR A O 1
ATOM 5429 N N . ASN A 1 704 ? 25.871 -5.737 5.176 1.00 86.26 703 ASN A N 1
ATOM 5430 C CA . ASN A 1 704 ? 27.284 -5.929 5.469 1.00 94.93 703 ASN A CA 1
ATOM 5431 C C . ASN A 1 704 ? 28.167 -4.962 4.679 1.00 93.47 703 ASN A C 1
ATOM 5432 O O . ASN A 1 704 ? 29.075 -4.333 5.227 1.00 89.38 703 ASN A O 1
ATOM 5437 N N . MET A 1 705 ? 27.898 -4.861 3.382 1.00 90.58 704 MET A N 1
ATOM 5438 C CA . MET A 1 705 ? 28.552 -3.874 2.544 1.00 83.41 704 MET A CA 1
ATOM 5439 C C . MET A 1 705 ? 28.340 -2.530 3.203 1.00 89.99 704 MET A C 1
ATOM 5440 O O . MET A 1 705 ? 29.299 -1.809 3.496 1.00 89.14 704 MET A O 1
ATOM 5445 N N . GLN A 1 706 ? 27.075 -2.207 3.455 1.00 89.09 705 GLN A N 1
ATOM 5446 C CA . GLN A 1 706 ? 26.748 -0.968 4.137 1.00 82.65 705 GLN A CA 1
ATOM 5447 C C . GLN A 1 706 ? 27.584 -0.847 5.387 1.00 77.23 705 GLN A C 1
ATOM 5448 O O . GLN A 1 706 ? 28.235 0.161 5.594 1.00 86.40 705 GLN A O 1
ATOM 5454 N N . VAL A 1 707 ? 27.605 -1.884 6.208 1.00 68.49 706 VAL A N 1
ATOM 5455 C CA . VAL A 1 707 ? 28.262 -1.767 7.507 1.00 68.35 706 VAL A CA 1
ATOM 5456 C C . VAL A 1 707 ? 29.762 -1.555 7.437 1.00 73.16 706 VAL A C 1
ATOM 5457 O O . VAL A 1 707 ? 30.330 -0.918 8.321 1.00 60.01 706 VAL A O 1
ATOM 5461 N N . ARG A 1 708 ? 30.411 -2.094 6.409 1.00 90.72 707 ARG A N 1
ATOM 5462 C CA . ARG A 1 708 ? 31.841 -1.847 6.246 1.00 101.18 707 ARG A CA 1
ATOM 5463 C C . ARG A 1 708 ? 32.053 -0.501 5.569 1.00 97.59 707 ARG A C 1
ATOM 5464 O O . ARG A 1 708 ? 32.898 0.282 5.999 1.00 94.69 707 ARG A O 1
ATOM 5472 N N . ALA A 1 709 ? 31.264 -0.224 4.532 1.00 96.18 708 ALA A N 1
ATOM 5473 C CA . ALA A 1 709 ? 31.275 1.095 3.906 1.00 91.55 708 ALA A CA 1
ATOM 5474 C C . ALA A 1 709 ? 31.369 2.149 4.999 1.00 82.41 708 ALA A C 1
ATOM 5475 O O . ALA A 1 709 ? 32.093 3.130 4.880 1.00 75.06 708 ALA A O 1
ATOM 5477 N N . ILE A 1 710 ? 30.640 1.918 6.082 1.00 82.45 709 ILE A N 1
ATOM 5478 C CA . ILE A 1 710 ? 30.667 2.807 7.235 1.00 77.91 709 ILE A CA 1
ATOM 5479 C C . ILE A 1 710 ? 32.018 2.728 7.941 1.00 69.69 709 ILE A C 1
ATOM 5480 O O . ILE A 1 710 ? 32.830 3.639 7.861 1.00 67.10 709 ILE A O 1
ATOM 5485 N N . ILE A 1 711 ? 32.246 1.612 8.618 1.00 65.77 710 ILE A N 1
ATOM 5486 C CA . ILE A 1 711 ? 33.409 1.431 9.465 1.00 66.86 710 ILE A CA 1
ATOM 5487 C C . ILE A 1 711 ? 34.726 1.535 8.725 1.00 78.65 710 ILE A C 1
ATOM 5488 O O . ILE A 1 711 ? 35.763 1.712 9.359 1.00 79.96 710 ILE A O 1
ATOM 5493 N N . GLU A 1 712 ? 34.707 1.397 7.400 1.00 90.45 711 GLU A N 1
ATOM 5494 C CA . GLU A 1 712 ? 35.906 1.697 6.612 1.00 95.11 711 GLU A CA 1
ATOM 5495 C C . GLU A 1 712 ? 36.085 3.209 6.656 1.00 80.51 711 GLU A C 1
ATOM 5496 O O . GLU A 1 712 ? 37.021 3.716 7.267 1.00 76.83 711 GLU A O 1
ATOM 5502 N N . ALA A 1 713 ? 35.158 3.929 6.041 1.00 74.44 712 ALA A N 1
ATOM 5503 C CA . ALA A 1 713 ? 35.166 5.376 6.134 1.00 81.10 712 ALA A CA 1
ATOM 5504 C C . ALA A 1 713 ? 35.394 5.812 7.583 1.00 92.24 712 ALA A C 1
ATOM 5505 O O . ALA A 1 713 ? 36.082 6.796 7.843 1.00 95.89 712 ALA A O 1
ATOM 5507 N N . ALA A 1 714 ? 34.830 5.064 8.525 1.00 94.82 713 ALA A N 1
ATOM 5508 C CA . ALA A 1 714 ? 34.841 5.457 9.934 1.00 90.39 713 ALA A CA 1
ATOM 5509 C C . ALA A 1 714 ? 36.237 5.468 10.535 1.00 94.70 713 ALA A C 1
ATOM 5510 O O . ALA A 1 714 ? 36.592 6.382 11.281 1.00 99.54 713 ALA A O 1
ATOM 5512 N N . ILE A 1 715 ? 37.020 4.442 10.226 1.00 93.47 714 ILE A N 1
ATOM 5513 C CA . ILE A 1 715 ? 38.353 4.320 10.793 1.00 97.78 714 ILE A CA 1
ATOM 5514 C C . ILE A 1 715 ? 39.298 5.297 10.108 1.00 92.69 714 ILE A C 1
ATOM 5515 O O . ILE A 1 715 ? 40.214 5.844 10.725 1.00 80.52 714 ILE A O 1
ATOM 5520 N N . ALA A 1 716 ? 39.047 5.531 8.828 1.00 98.64 715 ALA A N 1
ATOM 5521 C CA . ALA A 1 716 ? 39.836 6.473 8.048 1.00 97.60 715 ALA A CA 1
ATOM 5522 C C . ALA A 1 716 ? 39.887 7.838 8.721 1.00 97.72 715 ALA A C 1
ATOM 5523 O O . ALA A 1 716 ? 40.958 8.347 9.063 1.00 96.45 715 ALA A O 1
ATOM 5525 N N . VAL A 1 717 ? 38.713 8.423 8.906 1.00 92.59 716 VAL A N 1
ATOM 5526 C CA . VAL A 1 717 ? 38.612 9.735 9.507 1.00 89.64 716 VAL A CA 1
ATOM 5527 C C . VAL A 1 717 ? 39.330 9.755 10.862 1.00 93.52 716 VAL A C 1
ATOM 5528 O O . VAL A 1 717 ? 40.069 10.685 11.165 1.00 92.96 716 VAL A O 1
ATOM 5532 N N . SER A 1 718 ? 39.126 8.719 11.666 1.00 97.89 717 SER A N 1
ATOM 5533 C CA . SER A 1 718 ? 39.771 8.630 12.969 1.00 99.11 717 SER A CA 1
ATOM 5534 C C . SER A 1 718 ? 41.257 8.974 12.900 1.00 101.83 717 SER A C 1
ATOM 5535 O O . SER A 1 718 ? 41.753 9.761 13.706 1.00 100.88 717 SER A O 1
ATOM 5538 N N . GLU A 1 719 ? 41.963 8.384 11.938 1.00 104.70 718 GLU A N 1
ATOM 5539 C CA . GLU A 1 719 ? 43.390 8.645 11.764 1.00 108.48 718 GLU A CA 1
ATOM 5540 C C . GLU A 1 719 ? 43.693 10.131 11.722 1.00 111.93 718 GLU A C 1
ATOM 5541 O O . GLU A 1 719 ? 44.514 10.634 12.489 1.00 113.85 718 GLU A O 1
ATOM 5547 N N . GLU A 1 720 ? 43.018 10.816 10.808 1.00 110.51 719 GLU A N 1
ATOM 5548 C CA . GLU A 1 720 ? 43.165 12.250 10.608 1.00 101.15 719 GLU A CA 1
ATOM 5549 C C . GLU A 1 720 ? 42.853 13.065 11.857 1.00 112.21 719 GLU A C 1
ATOM 5550 O O . GLU A 1 720 ? 41.866 13.797 11.890 1.00 112.96 719 GLU A O 1
ATOM 5556 N N . GLY A 1 721 ? 43.694 12.920 12.878 1.00 126.85 720 GLY A N 1
ATOM 5557 C CA . GLY A 1 721 ? 43.682 13.774 14.057 1.00 137.71 720 GLY A CA 1
ATOM 5558 C C . GLY A 1 721 ? 42.360 14.028 14.752 1.00 137.66 720 GLY A C 1
ATOM 5559 O O . GLY A 1 721 ? 42.266 14.902 15.624 1.00 136.42 720 GLY A O 1
ATOM 5560 N N . SER A 1 722 ? 41.340 13.264 14.379 1.00 131.01 721 SER A N 1
ATOM 5561 C CA . SER A 1 722 ? 40.003 13.488 14.913 1.00 117.22 721 SER A CA 1
ATOM 5562 C C . SER A 1 722 ? 39.404 12.240 15.531 1.00 106.42 721 SER A C 1
ATOM 5563 O O . SER A 1 722 ? 40.053 11.198 15.613 1.00 107.51 721 SER A O 1
ATOM 5566 N N . SER A 1 723 ? 38.158 12.371 15.971 1.00 95.36 722 SER A N 1
ATOM 5567 C CA . SER A 1 723 ? 37.450 11.294 16.629 1.00 94.22 722 SER A CA 1
ATOM 5568 C C . SER A 1 723 ? 36.011 11.286 16.137 1.00 90.13 722 SER A C 1
ATOM 5569 O O . SER A 1 723 ? 35.436 12.350 15.881 1.00 86.11 722 SER A O 1
ATOM 5572 N N . VAL A 1 724 ? 35.443 10.084 16.025 1.00 87.32 723 VAL A N 1
ATOM 5573 C CA . VAL A 1 724 ? 34.178 9.857 15.332 1.00 81.96 723 VAL A CA 1
ATOM 5574 C C . VAL A 1 724 ? 33.428 8.643 15.875 1.00 76.55 723 VAL A C 1
ATOM 5575 O O . VAL A 1 724 ? 34.007 7.576 16.107 1.00 66.17 723 VAL A O 1
ATOM 5579 N N . ILE A 1 725 ? 32.126 8.813 16.066 1.00 79.95 724 ILE A N 1
ATOM 5580 C CA . ILE A 1 725 ? 31.285 7.774 16.644 1.00 74.57 724 ILE A CA 1
ATOM 5581 C C . ILE A 1 725 ? 30.041 7.578 15.780 1.00 73.27 724 ILE A C 1
ATOM 5582 O O . ILE A 1 725 ? 29.211 8.485 15.654 1.00 69.48 724 ILE A O 1
ATOM 5587 N N . PRO A 1 726 ? 29.919 6.395 15.157 1.00 66.64 725 PRO A N 1
ATOM 5588 C CA . PRO A 1 726 ? 28.807 6.101 14.257 1.00 49.62 725 PRO A CA 1
ATOM 5589 C C . PRO A 1 726 ? 27.734 5.278 14.964 1.00 53.88 725 PRO A C 1
ATOM 5590 O O . PRO A 1 726 ? 28.034 4.401 15.786 1.00 58.08 725 PRO A O 1
ATOM 5594 N N . GLU A 1 727 ? 26.479 5.569 14.659 1.00 51.02 726 GLU A N 1
ATOM 5595 C CA . GLU A 1 727 ? 25.405 4.853 15.308 1.00 56.05 726 GLU A CA 1
ATOM 5596 C C . GLU A 1 727 ? 24.577 4.133 14.261 1.00 67.68 726 GLU A C 1
ATOM 5597 O O . GLU A 1 727 ? 23.692 4.715 13.631 1.00 74.82 726 GLU A O 1
ATOM 5603 N N . ILE A 1 728 ? 24.913 2.857 14.082 1.00 64.95 727 ILE A N 1
ATOM 5604 C CA . ILE A 1 728 ? 24.270 1.976 13.123 1.00 58.21 727 ILE A CA 1
ATOM 5605 C C . ILE A 1 728 ? 22.831 1.714 13.518 1.00 55.34 727 ILE A C 1
ATOM 5606 O O . ILE A 1 728 ? 22.564 1.098 14.548 1.00 49.06 727 ILE A O 1
ATOM 5611 N N . MET A 1 729 ? 21.901 2.163 12.690 1.00 58.33 728 MET A N 1
ATOM 5612 C CA . MET A 1 729 ? 20.489 1.992 12.998 1.00 63.90 728 MET A CA 1
ATOM 5613 C C . MET A 1 729 ? 19.794 1.051 12.009 1.00 63.53 728 ME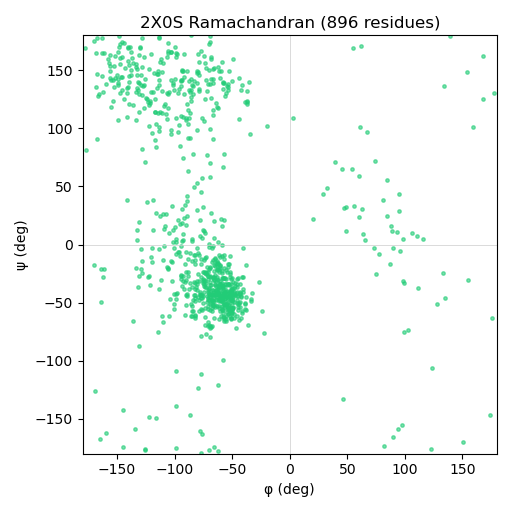T A C 1
ATOM 5614 O O . MET A 1 729 ? 20.015 1.132 10.804 1.00 57.89 728 MET A O 1
ATOM 5619 N N . VAL A 1 730 ? 18.956 0.160 12.533 1.00 61.03 729 VAL A N 1
ATOM 5620 C CA . VAL A 1 730 ? 18.251 -0.829 11.722 1.00 58.84 729 VAL A CA 1
ATOM 5621 C C . VAL A 1 730 ? 16.794 -0.439 11.593 1.00 53.32 729 VAL A C 1
ATOM 5622 O O . VAL A 1 730 ? 16.091 -0.399 12.587 1.00 52.72 729 VAL A O 1
ATOM 5626 N N . PRO A 1 731 ? 16.323 -0.170 10.369 1.00 53.66 730 PRO A N 1
ATOM 5627 C CA . PRO A 1 731 ? 14.934 0.270 10.191 1.00 58.26 730 PRO A CA 1
ATOM 5628 C C . PRO A 1 731 ? 13.920 -0.834 10.498 1.00 62.51 730 PRO A C 1
ATOM 5629 O O . PRO A 1 731 ? 14.260 -2.017 10.511 1.00 54.98 730 PRO A O 1
ATOM 5633 N N . LEU A 1 732 ? 12.687 -0.426 10.775 1.00 65.26 731 LEU A N 1
ATOM 5634 C CA . LEU A 1 732 ? 11.521 -1.303 10.685 1.00 56.66 731 LEU A CA 1
ATOM 5635 C C . LEU A 1 732 ? 11.442 -2.525 11.618 1.00 55.41 731 LEU A C 1
ATOM 5636 O O . LEU A 1 732 ? 10.543 -3.342 11.456 1.00 52.80 731 LEU A O 1
ATOM 5641 N N . VAL A 1 733 ? 12.340 -2.643 12.596 1.00 56.89 732 VAL A N 1
ATOM 5642 C CA . VAL A 1 733 ? 12.302 -3.772 13.538 1.00 56.02 732 VAL A CA 1
ATOM 5643 C C . VAL A 1 733 ? 10.989 -3.909 14.323 1.00 56.10 732 VAL A C 1
ATOM 5644 O O . VAL A 1 733 ? 10.473 -2.947 14.876 1.00 61.12 732 VAL A O 1
ATOM 5648 N N . GLY A 1 734 ? 10.469 -5.129 14.383 1.00 51.80 733 GLY A N 1
ATOM 5649 C CA . GLY A 1 734 ? 9.150 -5.377 14.933 1.00 44.34 733 GLY A CA 1
ATOM 5650 C C . GLY A 1 734 ? 9.189 -6.334 16.094 1.00 50.03 733 GLY A C 1
ATOM 5651 O O . GLY A 1 734 ? 8.415 -6.192 17.040 1.00 48.37 733 GLY A O 1
ATOM 5652 N N . LYS A 1 735 ? 10.099 -7.302 16.027 1.00 61.01 734 LYS A N 1
ATOM 5653 C CA . LYS A 1 735 ? 10.265 -8.264 17.107 1.00 60.66 734 LYS A CA 1
ATOM 5654 C C . LYS A 1 735 ? 11.708 -8.437 17.603 1.00 55.97 734 LYS A C 1
ATOM 5655 O O . LYS A 1 735 ? 12.650 -8.520 16.819 1.00 42.27 734 LYS A O 1
ATOM 5661 N N . LYS A 1 736 ? 11.846 -8.501 18.921 1.00 58.44 735 LYS A N 1
ATOM 5662 C CA . LYS A 1 736 ? 13.109 -8.769 19.603 1.00 62.60 735 LYS A CA 1
ATOM 5663 C C . LYS A 1 736 ? 14.137 -9.586 18.816 1.00 67.02 735 LYS A C 1
ATOM 5664 O O . LYS A 1 736 ? 15.338 -9.410 18.994 1.00 69.93 735 LYS A O 1
ATOM 5670 N N . GLU A 1 737 ? 13.679 -10.503 17.973 1.00 66.49 736 GLU A N 1
ATOM 5671 C CA . GLU A 1 737 ? 14.594 -11.432 17.318 1.00 63.34 736 GLU A CA 1
ATOM 5672 C C . GLU A 1 737 ? 14.783 -11.072 15.871 1.00 56.01 736 GLU A C 1
ATOM 5673 O O . GLU A 1 737 ? 15.754 -11.487 15.234 1.00 45.58 736 GLU A O 1
ATOM 5679 N N . GLU A 1 738 ? 13.826 -10.317 15.349 1.00 58.88 737 GLU A N 1
ATOM 5680 C CA . GLU A 1 738 ? 13.978 -9.679 14.056 1.00 56.94 737 GLU A CA 1
ATOM 5681 C C . GLU A 1 738 ? 15.319 -8.903 14.128 1.00 62.78 737 GLU A C 1
ATOM 5682 O O . GLU A 1 738 ? 16.149 -8.946 13.218 1.00 55.03 737 GLU A O 1
ATOM 5688 N N . LEU A 1 739 ? 15.551 -8.248 15.261 1.00 61.57 738 LEU A N 1
ATOM 5689 C CA . LEU A 1 739 ? 16.747 -7.446 15.462 1.00 62.14 738 LEU A CA 1
ATOM 5690 C C . LEU A 1 739 ? 17.961 -8.267 15.879 1.00 66.26 738 LEU A C 1
ATOM 5691 O O . LEU A 1 739 ? 19.080 -7.992 15.461 1.00 69.56 738 LEU A O 1
ATOM 5696 N N . SER A 1 740 ? 17.738 -9.263 16.722 1.00 68.65 739 SER A N 1
ATOM 5697 C CA . SER A 1 740 ? 18.834 -9.986 17.348 1.00 68.46 739 SER A CA 1
ATOM 5698 C C . SER A 1 740 ? 19.784 -10.619 16.334 1.00 65.93 739 SER A C 1
ATOM 5699 O O . SER A 1 740 ? 20.973 -10.801 16.606 1.00 62.57 739 SER A O 1
ATOM 5702 N N . LEU A 1 741 ? 19.243 -10.954 15.168 1.00 59.32 740 LEU A N 1
ATOM 5703 C CA . LEU A 1 741 ? 20.007 -11.596 14.115 1.00 74.37 740 LEU A CA 1
ATOM 5704 C C . LEU A 1 741 ? 20.834 -10.575 13.389 1.00 70.40 740 LEU A C 1
ATOM 5705 O O . LEU A 1 741 ? 22.054 -10.694 13.287 1.00 65.52 740 LEU A O 1
ATOM 5710 N N . ILE A 1 742 ? 20.140 -9.573 12.867 1.00 73.23 741 ILE A N 1
ATOM 5711 C CA . ILE A 1 742 ? 20.787 -8.472 12.183 1.00 70.23 741 ILE A CA 1
ATOM 5712 C C . ILE A 1 742 ? 21.963 -7.960 13.016 1.00 63.50 741 ILE A C 1
ATOM 5713 O O . ILE A 1 742 ? 22.990 -7.591 12.471 1.00 67.91 741 ILE A O 1
ATOM 5718 N N . ARG A 1 743 ? 21.819 -7.964 14.337 1.00 58.19 742 ARG A N 1
ATOM 5719 C CA . ARG A 1 743 ? 22.861 -7.442 15.210 1.00 64.17 742 ARG A CA 1
ATOM 5720 C C . ARG A 1 743 ? 24.209 -8.128 15.009 1.00 70.29 742 ARG A C 1
ATOM 5721 O O . ARG A 1 743 ? 25.184 -7.488 14.647 1.00 68.51 742 ARG A O 1
ATOM 5729 N N . GLU A 1 744 ? 24.287 -9.425 15.264 1.00 78.47 743 GLU A N 1
ATOM 5730 C CA . GLU A 1 744 ? 25.562 -10.105 15.096 1.00 78.88 743 GLU A CA 1
ATOM 5731 C C . GLU A 1 744 ? 25.930 -10.136 13.608 1.00 81.16 743 GLU A C 1
ATOM 5732 O O . GLU A 1 744 ? 27.080 -10.389 13.230 1.00 71.50 743 GLU A O 1
ATOM 5738 N N . GLU A 1 745 ? 24.930 -9.855 12.775 1.00 89.05 744 GLU A N 1
ATOM 5739 C CA . GLU A 1 745 ? 25.080 -9.768 11.323 1.00 91.67 744 GLU A CA 1
ATOM 5740 C C . GLU A 1 745 ? 25.848 -8.487 10.935 1.00 82.61 744 GLU A C 1
ATOM 5741 O O . GLU A 1 745 ? 26.466 -8.394 9.864 1.00 69.29 744 GLU A O 1
ATOM 5747 N N . VAL A 1 746 ? 25.808 -7.497 11.819 1.00 77.96 745 VAL A N 1
ATOM 5748 C CA . VAL A 1 746 ? 26.600 -6.297 11.624 1.00 74.80 745 VAL A CA 1
ATOM 5749 C C . VAL A 1 746 ? 27.860 -6.341 12.481 1.00 81.48 745 VAL A C 1
ATOM 5750 O O . VAL A 1 746 ? 28.941 -5.999 12.015 1.00 85.05 745 VAL A O 1
ATOM 5754 N N . VAL A 1 747 ? 27.725 -6.774 13.728 1.00 76.86 746 VAL A N 1
ATOM 5755 C CA . VAL A 1 747 ? 28.884 -6.934 14.588 1.00 77.79 746 VAL A CA 1
ATOM 5756 C C . VAL A 1 747 ? 29.891 -7.879 13.940 1.00 94.36 746 VAL A C 1
ATOM 5757 O O . VAL A 1 747 ? 31.071 -7.887 14.293 1.00 98.95 746 VAL A O 1
ATOM 5761 N N . LYS A 1 748 ? 29.427 -8.685 12.992 1.00 95.46 747 LYS A N 1
ATOM 5762 C CA . LYS A 1 748 ? 30.352 -9.480 12.206 1.00 94.81 747 LYS A CA 1
ATOM 5763 C C . LYS A 1 748 ? 31.177 -8.544 11.320 1.00 90.19 747 LYS A C 1
ATOM 5764 O O . LYS A 1 748 ? 32.357 -8.324 11.578 1.00 86.20 747 LYS A O 1
ATOM 5770 N N . THR A 1 749 ? 30.537 -7.965 10.308 1.00 92.75 748 THR A N 1
ATOM 5771 C CA . THR A 1 749 ? 31.198 -7.059 9.376 1.00 104.25 748 THR A CA 1
ATOM 5772 C C . THR A 1 749 ? 32.057 -6.010 10.094 1.00 114.68 748 THR A C 1
ATOM 5773 O O . THR A 1 749 ? 33.170 -5.706 9.663 1.00 116.14 748 THR A O 1
ATOM 5777 N N . ALA A 1 750 ? 31.539 -5.462 11.190 1.00 120.26 749 ALA A N 1
ATOM 5778 C CA . ALA A 1 750 ? 32.231 -4.402 11.922 1.00 115.54 749 ALA A CA 1
ATOM 5779 C C . ALA A 1 750 ? 33.458 -4.939 12.644 1.00 112.67 749 ALA A C 1
ATOM 5780 O O . ALA A 1 750 ? 34.540 -4.363 12.561 1.00 118.60 749 ALA A O 1
ATOM 5782 N N . GLU A 1 751 ? 33.286 -6.045 13.354 1.00 103.20 750 GLU A N 1
ATOM 5783 C CA . GLU A 1 751 ? 34.392 -6.645 14.076 1.00 104.18 750 GLU A CA 1
ATOM 5784 C C . GLU A 1 751 ? 35.438 -7.246 13.142 1.00 104.61 750 GLU A C 1
ATOM 5785 O O . GLU A 1 751 ? 36.581 -7.478 13.542 1.00 101.05 750 GLU A O 1
ATOM 5791 N N . ALA A 1 752 ? 35.045 -7.498 11.897 1.00 104.44 751 ALA A N 1
ATOM 5792 C CA . ALA A 1 752 ? 35.991 -7.983 10.897 1.00 99.86 751 ALA A CA 1
ATOM 5793 C C . ALA A 1 752 ? 36.866 -6.823 10.428 1.00 108.52 751 ALA A C 1
ATOM 5794 O O . ALA A 1 752 ? 38.090 -6.884 10.529 1.00 114.47 751 ALA A O 1
ATOM 5796 N N . VAL A 1 753 ? 36.231 -5.760 9.935 1.00 102.40 752 VAL A N 1
ATOM 5797 C CA . VAL A 1 753 ? 36.957 -4.578 9.489 1.00 94.32 752 VAL A CA 1
ATOM 5798 C C . VAL A 1 753 ? 37.880 -4.070 10.599 1.00 93.14 752 VAL A C 1
ATOM 5799 O O . VAL A 1 753 ? 39.022 -3.719 10.338 1.00 99.26 752 VAL A O 1
ATOM 5803 N N . ILE A 1 754 ? 37.398 -4.052 11.839 1.00 89.44 753 ILE A N 1
ATOM 5804 C CA . ILE A 1 754 ? 38.245 -3.680 12.978 1.00 93.12 753 ILE A CA 1
ATOM 5805 C C . ILE A 1 754 ? 39.460 -4.601 13.158 1.00 104.10 753 ILE A C 1
ATOM 5806 O O . ILE A 1 754 ? 40.564 -4.132 13.426 1.00 102.52 753 ILE A O 1
ATOM 5811 N N . THR A 1 755 ? 39.257 -5.910 13.024 1.00 116.09 754 THR A N 1
ATOM 5812 C CA . THR A 1 755 ? 40.344 -6.875 13.219 1.00 125.41 754 THR A CA 1
ATOM 5813 C C . THR A 1 755 ? 41.373 -6.804 12.090 1.00 135.58 754 THR A C 1
ATOM 5814 O O . THR A 1 755 ? 42.584 -6.746 12.332 1.00 133.77 754 THR A O 1
ATOM 5818 N N . LYS A 1 756 ? 40.869 -6.808 10.858 1.00 145.18 755 LYS A N 1
ATOM 5819 C CA . LYS A 1 756 ? 41.692 -6.711 9.653 1.00 149.02 755 LYS A CA 1
ATOM 5820 C C . LYS A 1 756 ? 42.496 -5.413 9.601 1.00 150.73 755 LYS A C 1
ATOM 5821 O O . LYS A 1 756 ? 43.631 -5.399 9.137 1.00 155.71 755 LYS A O 1
ATOM 5827 N N . SER A 1 757 ? 41.906 -4.326 10.083 1.00 150.28 756 SER A N 1
ATOM 5828 C CA . SER A 1 757 ? 42.558 -3.024 10.033 1.00 153.53 756 SER A CA 1
ATOM 5829 C C . SER A 1 757 ? 43.537 -2.838 11.189 1.00 149.34 756 SER A C 1
ATOM 5830 O O . SER A 1 757 ? 44.352 -1.910 11.187 1.00 149.11 756 SER A O 1
ATOM 5833 N N . GLY A 1 758 ? 43.449 -3.726 12.175 1.00 140.91 757 GLY A N 1
ATOM 5834 C CA . GLY A 1 758 ? 44.320 -3.673 13.334 1.00 133.59 757 GLY A CA 1
ATOM 5835 C C . GLY A 1 758 ? 44.104 -2.439 14.190 1.00 127.38 757 GLY A C 1
ATOM 5836 O O . GLY A 1 758 ? 44.820 -2.225 15.165 1.00 120.25 757 GLY A O 1
ATOM 5837 N N . LYS A 1 759 ? 43.117 -1.622 13.831 1.00 132.07 758 LYS A N 1
ATOM 5838 C CA . LYS A 1 759 ? 42.850 -0.382 14.563 1.00 135.18 758 LYS A CA 1
ATOM 5839 C C . LYS A 1 759 ? 41.370 -0.193 14.932 1.00 134.67 758 LYS A C 1
ATOM 5840 O O . LYS A 1 759 ? 40.471 -0.455 14.131 1.00 134.50 758 LYS A O 1
ATOM 5846 N N . ARG A 1 760 ? 41.143 0.292 16.150 1.00 130.96 759 ARG A N 1
ATOM 5847 C CA . ARG A 1 760 ? 39.833 0.255 16.806 1.00 124.08 759 ARG A CA 1
ATOM 5848 C C . ARG A 1 760 ? 38.968 1.505 16.596 1.00 113.60 759 ARG A C 1
ATOM 5849 O O . ARG A 1 760 ? 39.486 2.608 16.456 1.00 111.61 759 ARG A O 1
ATOM 5857 N N . VAL A 1 761 ? 37.647 1.319 16.586 1.00 108.87 760 VAL A N 1
ATOM 5858 C CA . VAL A 1 761 ? 36.688 2.432 16.518 1.00 104.31 760 VAL A CA 1
ATOM 5859 C C . VAL A 1 761 ? 35.350 2.003 17.129 1.00 103.95 760 VAL A C 1
ATOM 5860 O O . VAL A 1 761 ? 34.922 0.864 16.947 1.00 109.10 760 VAL A O 1
ATOM 5864 N N . HIS A 1 762 ? 34.687 2.906 17.846 1.00 103.06 761 HIS A N 1
ATOM 5865 C CA . HIS A 1 762 ? 33.543 2.511 18.675 1.00 104.00 761 HIS A CA 1
ATOM 5866 C C . HIS A 1 762 ? 32.171 2.748 18.074 1.00 81.76 761 HIS A C 1
ATOM 5867 O O . HIS A 1 762 ? 31.695 3.874 17.983 1.00 72.46 761 HIS A O 1
ATOM 5874 N N . TYR A 1 763 ? 31.520 1.661 17.703 1.00 80.65 762 TYR A N 1
ATOM 5875 C CA . TYR A 1 763 ? 30.231 1.747 17.050 1.00 82.58 762 TYR A CA 1
ATOM 5876 C C . TYR A 1 763 ? 29.134 1.341 18.021 1.00 71.19 762 TYR A C 1
ATOM 5877 O O . TYR A 1 763 ? 29.411 0.778 19.090 1.00 60.42 762 TYR A O 1
ATOM 5886 N N . THR A 1 764 ? 27.892 1.636 17.656 1.00 63.77 763 THR A N 1
ATOM 5887 C CA . THR A 1 764 ? 26.767 1.131 18.421 1.00 64.11 763 THR A CA 1
ATOM 5888 C C . THR A 1 764 ? 25.635 0.714 17.495 1.00 60.13 763 THR A C 1
ATOM 5889 O O . THR A 1 764 ? 25.316 1.422 16.553 1.00 64.37 763 THR A O 1
ATOM 5893 N N . VAL A 1 765 ? 25.038 -0.444 17.755 1.00 54.84 764 VAL A N 1
ATOM 5894 C CA . VAL A 1 765 ? 23.893 -0.892 16.966 1.00 62.15 764 VAL A CA 1
ATOM 5895 C C . VAL A 1 765 ? 22.590 -0.658 17.706 1.00 44.17 764 VAL A C 1
ATOM 5896 O O . VAL A 1 765 ? 22.502 -0.902 18.910 1.00 34.79 764 VAL A O 1
ATOM 5900 N N . GLY A 1 766 ? 21.580 -0.205 16.969 1.00 45.68 765 GLY A N 1
ATOM 5901 C CA . GLY A 1 766 ? 20.307 0.202 17.547 1.00 49.23 765 GLY A CA 1
ATOM 5902 C C . GLY A 1 766 ? 19.222 0.272 16.485 1.00 54.20 765 GLY A C 1
ATOM 5903 O O . GLY A 1 766 ? 19.489 0.049 15.301 1.00 60.85 765 GLY A O 1
ATOM 5904 N N . THR A 1 767 ? 17.996 0.593 16.889 1.00 49.99 766 THR A N 1
ATOM 5905 C CA . THR A 1 767 ? 16.862 0.473 15.968 1.00 52.37 766 THR A CA 1
ATOM 5906 C C . THR A 1 767 ? 15.906 1.666 15.916 1.00 44.37 766 THR A C 1
ATOM 5907 O O . THR A 1 767 ? 15.757 2.411 16.890 1.00 32.68 766 THR A O 1
ATOM 5911 N N . MET A 1 768 ? 15.266 1.827 14.761 1.00 40.30 767 MET A N 1
ATOM 5912 C CA . MET A 1 768 ? 14.105 2.681 14.648 1.00 44.50 767 MET A CA 1
ATOM 5913 C C . MET A 1 768 ? 12.947 2.001 15.372 1.00 48.74 767 MET A C 1
ATOM 5914 O O . MET A 1 768 ? 12.775 0.782 15.285 1.00 46.55 767 MET A O 1
ATOM 5919 N N . ILE A 1 769 ? 12.184 2.799 16.114 1.00 39.98 768 ILE A N 1
ATOM 5920 C CA . ILE A 1 769 ? 10.892 2.390 16.637 1.00 39.90 768 ILE A CA 1
ATOM 5921 C C . ILE A 1 769 ? 9.833 3.042 15.760 1.00 46.74 768 ILE A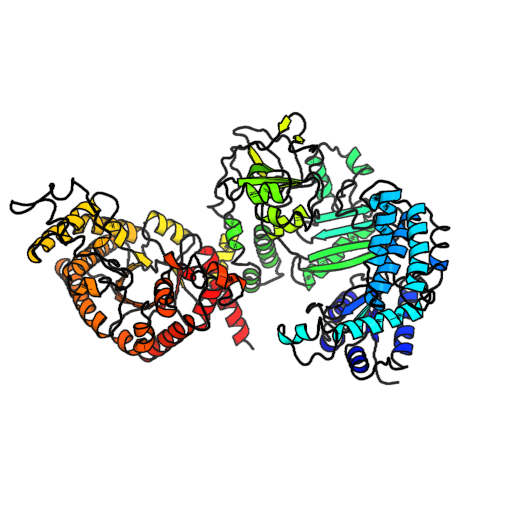 C 1
ATOM 5922 O O . ILE A 1 769 ? 9.477 4.199 15.973 1.00 57.06 768 ILE A O 1
ATOM 5927 N N . GLU A 1 770 ? 9.346 2.308 14.763 1.00 39.78 769 GLU A N 1
ATOM 5928 C CA . GLU A 1 770 ? 8.337 2.829 13.852 1.00 43.57 769 GLU A CA 1
ATOM 5929 C C . GLU A 1 770 ? 7.136 1.898 13.733 1.00 53.03 769 GLU A C 1
ATOM 5930 O O . GLU A 1 770 ? 6.041 2.346 13.405 1.00 56.49 769 GLU A O 1
ATOM 5936 N N . VAL A 1 771 ? 7.333 0.608 14.004 1.00 55.70 770 VAL A N 1
ATOM 5937 C CA . VAL A 1 771 ? 6.206 -0.330 14.056 1.00 58.72 770 VAL A CA 1
ATOM 5938 C C . VAL A 1 771 ? 5.605 -0.358 15.459 1.00 53.22 770 VAL A C 1
ATOM 5939 O O . VAL A 1 771 ? 6.333 -0.441 16.457 1.00 42.47 770 VAL A O 1
ATOM 5943 N N . PRO A 1 772 ? 4.268 -0.276 15.535 1.00 47.53 771 PRO A N 1
ATOM 5944 C CA . PRO A 1 772 ? 3.509 -0.265 16.790 1.00 41.03 771 PRO A CA 1
ATOM 5945 C C . PRO A 1 772 ? 3.891 -1.414 17.727 1.00 49.09 771 PRO A C 1
ATOM 5946 O O . PRO A 1 772 ? 3.985 -1.204 18.939 1.00 44.65 771 PRO A O 1
ATOM 5950 N N . ARG A 1 773 ? 4.119 -2.601 17.161 1.00 57.97 772 ARG A N 1
ATOM 5951 C CA . ARG A 1 773 ? 4.451 -3.798 17.936 1.00 47.59 772 ARG A CA 1
ATOM 5952 C C . ARG A 1 773 ? 5.739 -3.601 18.704 1.00 38.26 772 ARG A C 1
ATOM 5953 O O . ARG A 1 773 ? 5.896 -4.104 19.808 1.00 28.05 772 ARG A O 1
ATOM 5961 N N . ALA A 1 774 ? 6.673 -2.895 18.083 1.00 31.24 773 ALA A N 1
ATOM 5962 C CA . ALA A 1 774 ? 7.960 -2.630 18.685 1.00 28.60 773 ALA A CA 1
ATOM 5963 C C . ALA A 1 774 ? 7.728 -1.800 19.939 1.00 43.63 773 ALA A C 1
ATOM 5964 O O . ALA A 1 774 ? 8.349 -2.038 20.976 1.00 44.03 773 ALA A O 1
ATOM 5966 N N . ALA A 1 775 ? 6.820 -0.833 19.834 1.00 50.27 774 ALA A N 1
ATOM 5967 C CA . ALA A 1 775 ? 6.505 0.050 20.941 1.00 53.07 774 ALA A CA 1
ATOM 5968 C C . ALA A 1 775 ? 6.037 -0.794 22.113 1.00 53.80 774 ALA A C 1
ATOM 5969 O O . ALA A 1 775 ? 6.641 -0.803 23.203 1.00 46.94 774 ALA A O 1
ATOM 5971 N N . VAL A 1 776 ? 4.970 -1.539 21.856 1.00 50.00 775 VAL A N 1
ATOM 5972 C CA . VAL A 1 776 ? 4.364 -2.392 22.864 1.00 45.04 775 VAL A CA 1
ATOM 5973 C C . VAL A 1 776 ? 5.331 -3.423 23.473 1.00 35.52 775 VAL A C 1
ATOM 5974 O O . VAL A 1 776 ? 5.319 -3.613 24.680 1.00 28.55 775 VAL A O 1
ATOM 5978 N N . THR A 1 777 ? 6.165 -4.057 22.642 1.00 45.43 776 THR A N 1
ATOM 5979 C CA . THR A 1 777 ? 7.185 -5.025 23.091 1.00 36.12 776 THR A CA 1
ATOM 5980 C C . THR A 1 777 ? 8.557 -4.387 23.319 1.00 34.90 776 THR A C 1
ATOM 5981 O O . THR A 1 777 ? 9.596 -5.030 23.153 1.00 32.75 776 THR A O 1
ATOM 5985 N N . ALA A 1 778 ? 8.544 -3.121 23.713 1.00 42.18 777 ALA A N 1
ATOM 5986 C CA . ALA A 1 778 ? 9.753 -2.321 23.766 1.00 48.82 777 ALA A CA 1
ATOM 5987 C C . ALA A 1 778 ? 10.756 -2.860 24.772 1.00 41.47 777 ALA A C 1
ATOM 5988 O O . ALA A 1 778 ? 11.943 -2.558 24.693 1.00 25.50 777 ALA A O 1
ATOM 5990 N N . ASP A 1 779 ? 10.265 -3.633 25.735 1.00 49.01 778 ASP A N 1
ATOM 5991 C CA . ASP A 1 779 ? 11.110 -4.101 26.828 1.00 45.75 778 ASP A CA 1
ATOM 5992 C C . ASP A 1 779 ? 12.090 -5.148 26.336 1.00 39.34 778 ASP A C 1
ATOM 5993 O O . ASP A 1 779 ? 13.297 -5.052 26.582 1.00 32.56 778 ASP A O 1
ATOM 5998 N N . SER A 1 780 ? 11.554 -6.136 25.626 1.00 43.98 779 SER A N 1
ATOM 5999 C CA . SER A 1 780 ? 12.354 -7.195 25.046 1.00 40.51 779 SER A CA 1
ATOM 6000 C C . SER A 1 780 ? 13.274 -6.620 23.974 1.00 39.48 779 SER A C 1
ATOM 6001 O O . SER A 1 780 ? 14.455 -6.966 23.918 1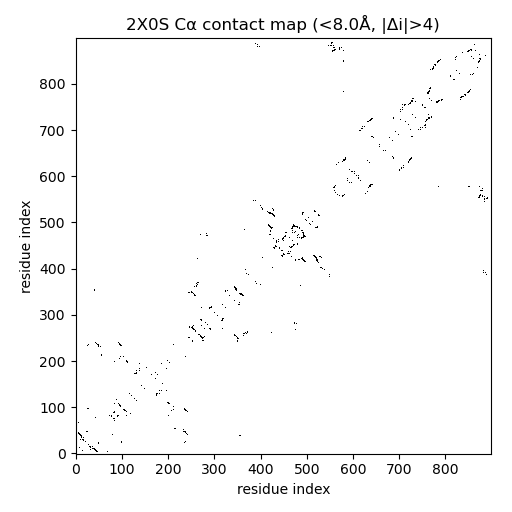.00 34.55 779 SER A O 1
ATOM 6004 N N . ILE A 1 781 ? 12.753 -5.731 23.130 1.00 45.20 780 ILE A N 1
ATOM 6005 C CA . ILE A 1 781 ? 13.598 -5.132 22.090 1.00 47.74 780 ILE A CA 1
ATOM 6006 C C . ILE A 1 781 ? 14.789 -4.357 22.671 1.00 37.57 780 ILE A C 1
ATOM 6007 O O . ILE A 1 781 ? 15.779 -4.114 22.002 1.00 30.65 780 ILE A O 1
ATOM 6012 N N . ALA A 1 782 ? 14.688 -3.976 23.930 1.00 35.26 781 ALA A N 1
ATOM 6013 C CA . ALA A 1 782 ? 15.760 -3.239 24.557 1.00 45.30 781 ALA A CA 1
ATOM 6014 C C . ALA A 1 782 ? 17.042 -4.072 24.722 1.00 44.96 781 ALA A C 1
ATOM 6015 O O . ALA A 1 782 ? 18.149 -3.530 24.741 1.00 39.86 781 ALA A O 1
ATOM 6017 N N . GLN A 1 783 ? 16.890 -5.382 24.839 1.00 44.53 782 GLN A N 1
ATOM 6018 C CA . GLN A 1 783 ? 17.994 -6.212 25.268 1.00 52.80 782 GLN A CA 1
ATOM 6019 C C . GLN A 1 783 ? 19.013 -6.333 24.163 1.00 59.56 782 GLN A C 1
ATOM 6020 O O . GLN A 1 783 ? 20.205 -6.572 24.416 1.00 67.70 782 GLN A O 1
ATOM 6026 N N . LYS A 1 784 ? 18.536 -6.171 22.934 1.00 49.01 783 LYS A N 1
ATOM 6027 C CA . LYS A 1 784 ? 19.410 -6.291 21.773 1.00 55.72 783 LYS A CA 1
ATOM 6028 C C . LYS A 1 784 ? 19.869 -4.939 21.195 1.00 61.46 783 LYS A C 1
ATOM 6029 O O . LYS A 1 784 ? 20.679 -4.901 20.269 1.00 56.59 783 LYS A O 1
ATOM 6035 N N . ALA A 1 785 ? 19.374 -3.839 21.766 1.00 64.34 784 ALA A N 1
ATOM 6036 C CA . ALA A 1 785 ? 19.561 -2.496 21.194 1.00 52.05 784 ALA A CA 1
ATOM 6037 C C . ALA A 1 785 ? 20.571 -1.641 21.955 1.00 61.22 784 ALA A C 1
ATOM 6038 O O . ALA A 1 785 ? 20.937 -1.952 23.092 1.00 78.00 784 ALA A O 1
ATOM 6040 N N . ASP A 1 786 ? 21.011 -0.555 21.327 1.00 45.23 785 ASP A N 1
ATOM 6041 C CA . ASP A 1 786 ? 21.886 0.383 22.014 1.00 48.28 785 ASP A CA 1
ATOM 6042 C C . ASP A 1 786 ? 21.295 1.785 22.105 1.00 44.29 785 ASP A C 1
ATOM 6043 O O . ASP A 1 786 ? 21.804 2.633 22.833 1.00 39.69 785 ASP A O 1
ATOM 6048 N N . PHE A 1 787 ? 20.209 2.004 21.369 1.00 50.38 786 PHE A N 1
ATOM 6049 C CA . PHE A 1 787 ? 19.459 3.261 21.403 1.00 48.84 786 PHE A CA 1
ATOM 6050 C C . PHE A 1 787 ? 18.131 3.095 20.677 1.00 52.06 786 PHE A C 1
ATOM 6051 O O . PHE A 1 787 ? 17.922 2.127 19.942 1.00 53.58 786 PHE A O 1
ATOM 6059 N N . PHE A 1 788 ? 17.225 4.037 20.882 1.00 49.78 787 PHE A N 1
ATOM 6060 C CA . PHE A 1 788 ? 16.011 4.067 20.086 1.00 54.29 787 PHE A CA 1
ATOM 6061 C C . PHE A 1 788 ? 15.912 5.380 19.345 1.00 59.96 787 PHE A C 1
ATOM 6062 O O . PHE A 1 788 ? 16.056 6.445 19.947 1.00 65.21 787 PHE A O 1
ATOM 6070 N N . SER A 1 789 ? 15.631 5.321 18.053 1.00 56.03 788 SER A N 1
ATOM 6071 C CA . SER A 1 789 ? 15.157 6.511 17.373 1.00 57.06 788 SER A CA 1
ATOM 6072 C C . SER A 1 789 ? 13.680 6.305 17.116 1.00 46.83 788 SER A C 1
ATOM 6073 O O . SER A 1 789 ? 13.267 5.258 16.623 1.00 45.31 788 SER A O 1
ATOM 6076 N N . PHE A 1 790 ? 12.872 7.288 17.470 1.00 36.07 789 PHE A N 1
ATOM 6077 C CA . PHE A 1 790 ? 11.458 7.146 17.236 1.00 31.96 789 PHE A CA 1
ATOM 6078 C C . PHE A 1 790 ? 11.040 7.644 15.847 1.00 49.23 789 PHE A C 1
ATOM 6079 O O . PHE A 1 790 ? 11.169 8.827 15.530 1.00 57.36 789 PHE A O 1
ATOM 6087 N N . GLY A 1 791 ? 10.551 6.719 15.020 1.00 49.72 790 GLY A N 1
ATOM 6088 C CA . GLY A 1 791 ? 10.206 7.013 13.641 1.00 49.36 790 GLY A CA 1
ATOM 6089 C C . GLY A 1 791 ? 8.778 7.487 13.498 1.00 47.89 790 GLY A C 1
ATOM 6090 O O . GLY A 1 791 ? 8.079 7.111 12.553 1.00 65.89 790 GLY A O 1
ATOM 6091 N N . THR A 1 792 ? 8.376 8.336 14.437 1.00 27.40 791 THR A N 1
ATOM 6092 C CA . THR A 1 792 ? 7.021 8.878 14.566 1.00 40.89 791 THR A CA 1
ATOM 6093 C C . THR A 1 792 ? 6.305 9.222 13.276 1.00 49.20 791 THR A C 1
ATOM 6094 O O . THR A 1 792 ? 5.094 9.416 13.266 1.00 39.17 791 THR A O 1
ATOM 6098 N N . ASN A 1 793 ? 7.050 9.355 12.192 1.00 64.69 792 ASN A N 1
ATOM 6099 C CA . ASN A 1 793 ? 6.404 9.539 10.915 1.00 63.61 792 ASN A CA 1
ATOM 6100 C C . ASN A 1 793 ? 5.754 8.209 10.552 1.00 59.63 792 ASN A C 1
ATOM 6101 O O . ASN A 1 793 ? 4.526 8.055 10.593 1.00 49.03 792 ASN A O 1
ATOM 6106 N N . ASP A 1 794 ? 6.607 7.239 10.241 1.00 61.05 793 ASP A N 1
ATOM 6107 C CA . ASP A 1 794 ? 6.161 5.895 9.923 1.00 62.93 793 ASP A CA 1
ATOM 6108 C C . ASP A 1 794 ? 5.219 5.413 11.020 1.00 54.15 793 ASP A C 1
ATOM 6109 O O . ASP A 1 794 ? 4.145 4.880 10.740 1.00 56.59 793 ASP A O 1
ATOM 6114 N N . LEU A 1 795 ? 5.630 5.610 12.269 1.00 45.02 794 LEU A N 1
ATOM 6115 C CA . LEU A 1 795 ? 4.890 5.127 13.430 1.00 35.98 794 LEU A CA 1
ATOM 6116 C C . LEU A 1 795 ? 3.497 5.764 13.528 1.00 37.13 794 LEU A C 1
ATOM 6117 O O . LEU A 1 795 ? 2.623 5.289 14.249 1.00 28.19 794 LEU A O 1
ATOM 6122 N N . THR A 1 796 ? 3.273 6.844 12.800 1.00 36.91 795 THR A N 1
ATOM 6123 C CA . THR A 1 796 ? 1.965 7.473 12.880 1.00 45.15 795 THR A CA 1
ATOM 6124 C C . THR A 1 796 ? 1.063 6.858 11.832 1.00 53.26 795 THR A C 1
ATOM 6125 O O . THR A 1 796 ? -0.152 6.776 12.019 1.00 48.06 795 THR A O 1
ATOM 6129 N N . GLN A 1 797 ? 1.685 6.435 10.731 1.00 56.78 796 GLN A N 1
ATOM 6130 C CA . GLN A 1 797 ? 0.997 5.863 9.582 1.00 48.17 796 GLN A CA 1
ATOM 6131 C C . GLN A 1 797 ? 0.454 4.501 9.927 1.00 59.09 796 GLN A C 1
ATOM 6132 O O . GLN A 1 797 ? -0.676 4.166 9.560 1.00 60.49 796 GLN A O 1
ATOM 6138 N N . MET A 1 798 ? 1.277 3.697 10.601 1.00 63.32 797 MET A N 1
ATOM 6139 C CA . MET A 1 798 ? 0.832 2.389 11.072 1.00 60.26 797 MET A CA 1
ATOM 6140 C C . MET A 1 798 ? -0.020 2.550 12.318 1.00 61.40 797 MET A C 1
ATOM 6141 O O . MET A 1 798 ? -1.048 1.888 12.455 1.00 56.61 797 MET A O 1
ATOM 6146 N N . GLY A 1 799 ? 0.409 3.428 13.225 1.00 56.82 798 GLY A N 1
ATOM 6147 C CA . GLY A 1 799 ? -0.360 3.716 14.423 1.00 50.45 798 GLY A CA 1
ATOM 6148 C C . GLY A 1 799 ? -1.776 4.174 14.119 1.00 55.48 798 GLY A C 1
ATOM 6149 O O . GLY A 1 799 ? -2.719 3.828 14.820 1.00 57.41 798 GLY A O 1
ATOM 6150 N N . CYS A 1 800 ? -1.933 4.942 13.051 1.00 62.30 799 CYS A N 1
ATOM 6151 C CA . CYS A 1 800 ? -3.216 5.559 12.743 1.00 56.57 799 CYS A CA 1
ATOM 6152 C C . CYS A 1 800 ? -3.947 4.895 11.583 1.00 53.11 799 CYS A C 1
ATOM 6153 O O . CYS A 1 800 ? -5.173 5.045 11.424 1.00 41.69 799 CYS A O 1
ATOM 6156 N N . GLY A 1 801 ? -3.172 4.178 10.774 1.00 58.14 800 GLY A N 1
ATOM 6157 C CA . GLY A 1 801 ? -3.680 3.532 9.586 1.00 59.27 800 GLY A CA 1
ATOM 6158 C C . GLY A 1 801 ? -3.789 4.518 8.453 1.00 70.40 800 GLY A C 1
ATOM 6159 O O . GLY A 1 801 ? -4.749 4.452 7.690 1.00 70.33 800 GLY A O 1
ATOM 6160 N N . PHE A 1 802 ? -2.811 5.428 8.353 1.00 79.42 801 PHE A N 1
ATOM 6161 C CA . PHE A 1 802 ? -2.773 6.465 7.309 1.00 70.29 801 PHE A CA 1
ATOM 6162 C C . PHE A 1 802 ? -1.569 6.336 6.384 1.00 83.30 801 PHE A C 1
ATOM 6163 O O . PHE A 1 802 ? -0.427 6.518 6.819 1.00 83.06 801 PHE A O 1
ATOM 6171 N N . SER A 1 803 ? -1.836 6.031 5.112 1.00 86.41 802 SER A N 1
ATOM 6172 C CA . SER A 1 803 ? -0.810 6.042 4.071 1.00 83.45 802 SER A CA 1
ATOM 6173 C C . SER A 1 803 ? -0.633 7.482 3.646 1.00 84.70 802 SER A C 1
ATOM 6174 O O . SER A 1 803 ? -1.420 7.994 2.845 1.00 86.40 802 SER A O 1
ATOM 6177 N N . ARG A 1 804 ? 0.386 8.140 4.187 1.00 80.93 803 ARG A N 1
ATOM 6178 C CA . ARG A 1 804 ? 0.392 9.594 4.163 1.00 87.80 803 ARG A CA 1
ATOM 6179 C C . ARG A 1 804 ? -0.005 10.180 2.806 1.00 95.19 803 ARG A C 1
ATOM 6180 O O . ARG A 1 804 ? -0.891 11.039 2.725 1.00 84.93 803 ARG A O 1
ATOM 6188 N N . ASP A 1 805 ? 0.646 9.706 1.748 1.00 102.39 804 ASP A N 1
ATOM 6189 C CA . ASP A 1 805 ? 0.459 10.277 0.424 1.00 103.65 804 ASP A CA 1
ATOM 6190 C C . ASP A 1 805 ? -0.984 10.153 -0.077 1.00 96.50 804 ASP A C 1
ATOM 6191 O O . ASP A 1 805 ? -1.332 10.731 -1.101 1.00 104.45 804 ASP A O 1
ATOM 6196 N N . ASP A 1 806 ? -1.818 9.405 0.637 1.00 82.48 805 ASP A N 1
ATOM 6197 C CA . ASP A 1 806 ? -3.172 9.133 0.165 1.00 82.01 805 ASP A CA 1
ATOM 6198 C C . ASP A 1 806 ? -4.254 9.826 0.977 1.00 82.08 805 ASP A C 1
ATOM 6199 O O . ASP A 1 806 ? -5.417 9.877 0.559 1.00 79.83 805 ASP A O 1
ATOM 6204 N N . ALA A 1 807 ? -3.867 10.346 2.137 1.00 84.23 806 ALA A N 1
ATOM 6205 C CA . ALA A 1 807 ? -4.813 10.971 3.059 1.00 86.48 806 ALA A CA 1
ATOM 6206 C C . ALA A 1 807 ? -5.291 12.376 2.627 1.00 92.31 806 ALA A C 1
ATOM 6207 O O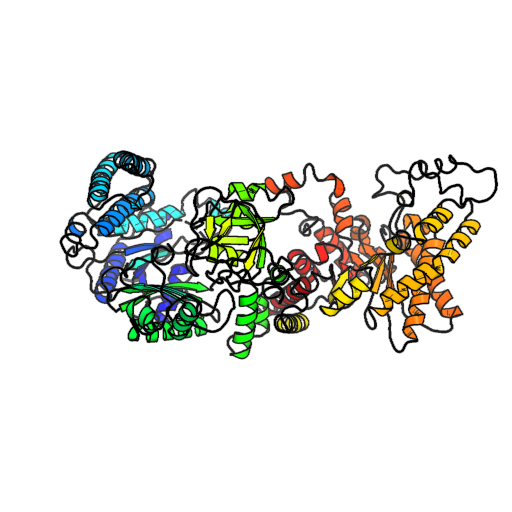 . ALA A 1 807 ? -5.908 13.101 3.418 1.00 88.66 806 ALA A O 1
ATOM 6209 N N . GLY A 1 808 ? -5.012 12.753 1.377 1.00 91.06 807 GLY A N 1
ATOM 6210 C CA . GLY A 1 808 ? -5.415 14.051 0.861 1.00 82.53 807 GLY A CA 1
ATOM 6211 C C . GLY A 1 808 ? -6.906 14.299 0.992 1.00 82.07 807 GLY A C 1
ATOM 6212 O O . GLY A 1 808 ? -7.338 15.198 1.720 1.00 67.63 807 GLY A O 1
ATOM 6213 N N . PRO A 1 809 ? -7.705 13.480 0.290 1.00 97.53 808 PRO A N 1
ATOM 6214 C CA . PRO A 1 809 ? -9.170 13.542 0.219 1.00 107.41 808 PRO A CA 1
ATOM 6215 C C . PRO A 1 809 ? -9.887 13.830 1.539 1.00 122.25 808 PRO A C 1
ATOM 6216 O O . PRO A 1 809 ? -10.982 14.384 1.507 1.00 136.08 808 PRO A O 1
ATOM 6220 N N . PHE A 1 810 ? -9.309 13.458 2.673 1.00 118.74 809 PHE A N 1
ATOM 6221 C CA . PHE A 1 810 ? -10.076 13.510 3.913 1.00 117.64 809 PHE A CA 1
ATOM 6222 C C . PHE A 1 810 ? -9.367 14.194 5.076 1.00 116.62 809 PHE A C 1
ATOM 6223 O O . PHE A 1 810 ? -10.008 14.867 5.878 1.00 124.88 809 PHE A O 1
ATOM 6231 N N . LEU A 1 811 ? -8.057 14.023 5.187 1.00 104.25 810 LEU A N 1
ATOM 6232 C CA . LEU A 1 811 ? -7.365 14.621 6.316 1.00 93.82 810 LEU A CA 1
ATOM 6233 C C . LEU A 1 811 ? -7.676 16.107 6.391 1.00 105.05 810 LEU A C 1
ATOM 6234 O O . LEU A 1 811 ? -8.051 16.614 7.446 1.00 98.92 810 LEU A O 1
ATOM 6239 N N . ARG A 1 812 ? -7.537 16.797 5.263 1.00 117.70 811 ARG A N 1
ATOM 6240 C CA . ARG A 1 812 ? -7.837 18.219 5.201 1.00 123.88 811 ARG A CA 1
ATOM 6241 C C . ARG A 1 812 ? -9.213 18.464 5.784 1.00 113.98 811 ARG A C 1
ATOM 6242 O O . ARG A 1 812 ? -9.448 19.451 6.481 1.00 112.67 811 ARG A O 1
ATOM 6250 N N . HIS A 1 813 ? -10.118 17.540 5.496 1.00 108.44 812 HIS A N 1
ATOM 6251 C CA . HIS A 1 813 ? -11.490 17.621 5.976 1.00 106.07 812 HIS A CA 1
ATOM 6252 C C . HIS A 1 813 ? -11.576 17.404 7.492 1.00 93.04 812 HIS A C 1
ATOM 6253 O O . HIS A 1 813 ? -12.265 18.140 8.202 1.00 76.44 812 HIS A O 1
ATOM 6260 N N . TYR A 1 814 ? -10.864 16.397 7.983 1.00 91.00 813 TYR A N 1
ATOM 6261 C CA . TYR A 1 814 ? -10.801 16.140 9.413 1.00 98.49 813 TYR A CA 1
ATOM 6262 C C . TYR A 1 814 ? -10.441 17.408 10.176 1.00 101.22 813 TYR A C 1
ATOM 6263 O O . TYR A 1 814 ? -11.028 17.710 11.217 1.00 93.26 813 TYR A O 1
ATOM 6272 N N . GLY A 1 815 ? -9.473 18.148 9.639 1.00 107.32 814 GLY A N 1
ATOM 6273 C CA . GLY A 1 815 ? -8.977 19.353 10.277 1.00 105.29 814 GLY A CA 1
ATOM 6274 C C . GLY A 1 815 ? -10.087 20.340 10.561 1.00 102.75 814 GLY A C 1
ATOM 6275 O O . GLY A 1 815 ? -10.052 21.047 11.568 1.00 104.21 814 GLY A O 1
ATOM 6276 N N . ASN A 1 816 ? -11.077 20.370 9.673 1.00 91.62 815 ASN A N 1
ATOM 6277 C CA . ASN A 1 816 ? -12.165 21.337 9.750 1.00 84.34 815 ASN A CA 1
ATOM 6278 C C . ASN A 1 816 ? -13.159 21.061 10.857 1.00 82.87 815 ASN A C 1
ATOM 6279 O O . ASN A 1 816 ? -13.456 21.920 11.680 1.00 84.49 815 ASN A O 1
ATOM 6284 N N . LEU A 1 817 ? -13.694 19.855 10.856 1.00 86.63 816 LEU A N 1
ATOM 6285 C CA . LEU A 1 817 ? -14.711 19.484 11.820 1.00 91.78 816 LEU A CA 1
ATOM 6286 C C . LEU A 1 817 ? -14.037 19.219 13.143 1.00 95.92 816 LEU A C 1
ATOM 6287 O O . LEU A 1 817 ? -14.685 19.185 14.187 1.00 92.62 816 LEU A O 1
ATOM 6292 N N . GLY A 1 818 ? -12.722 19.035 13.087 1.00 98.23 817 GLY A N 1
ATOM 6293 C CA . GLY A 1 818 ? -11.914 18.953 14.288 1.00 95.05 817 GLY A CA 1
ATOM 6294 C C . GLY A 1 818 ? -11.860 17.582 14.926 1.00 86.71 817 GLY A C 1
ATOM 6295 O O . GLY A 1 818 ? -12.183 17.412 16.107 1.00 69.07 817 GLY A O 1
ATOM 6296 N N . ILE A 1 819 ? -11.459 16.594 14.138 1.00 93.10 818 ILE A N 1
ATOM 6297 C CA . ILE A 1 819 ? -11.113 15.307 14.700 1.00 86.76 818 ILE A CA 1
ATOM 6298 C C . ILE A 1 819 ? -9.732 15.512 15.292 1.00 86.85 818 ILE A C 1
ATOM 6299 O O . ILE A 1 819 ? -9.589 15.710 16.496 1.00 81.57 818 ILE A O 1
ATOM 6304 N N . TYR A 1 820 ? -8.720 15.506 14.436 1.00 92.32 819 TYR A N 1
ATOM 6305 C CA . TYR A 1 820 ? -7.380 15.872 14.864 1.00 98.53 819 TYR A CA 1
ATOM 6306 C C . TYR A 1 820 ? -7.241 17.401 14.779 1.00 96.33 819 TYR A C 1
ATOM 6307 O O . TYR A 1 820 ? -7.549 18.002 13.750 1.00 83.41 819 TYR A O 1
ATOM 6316 N N . ALA A 1 821 ? -6.817 18.031 15.875 1.00 97.98 820 ALA A N 1
ATOM 6317 C CA . ALA A 1 821 ? -6.691 19.487 15.918 1.00 83.97 820 ALA A CA 1
ATOM 6318 C C . ALA A 1 821 ? -5.740 19.963 14.850 1.00 87.98 820 ALA A C 1
ATOM 6319 O O . ALA A 1 821 ? -5.824 21.101 14.399 1.00 96.68 820 ALA A O 1
ATOM 6321 N N . GLN A 1 822 ? -4.840 19.080 14.438 1.00 84.00 821 GLN A N 1
ATOM 6322 C CA . GLN A 1 822 ? -3.830 19.440 13.466 1.00 78.73 821 GLN A CA 1
ATOM 6323 C C . GLN A 1 822 ? -3.136 18.230 12.890 1.00 73.80 821 GLN A C 1
ATOM 6324 O O . GLN A 1 822 ? -2.667 17.362 13.618 1.00 69.43 821 GLN A O 1
ATOM 6330 N N . ASP A 1 823 ? -3.074 18.198 11.567 1.00 80.11 822 ASP A N 1
ATOM 6331 C CA . ASP A 1 823 ? -2.321 17.197 10.827 1.00 82.19 822 ASP A CA 1
ATOM 6332 C C . ASP A 1 823 ? -1.256 16.531 11.689 1.00 69.72 822 ASP A C 1
ATOM 6333 O O . ASP A 1 823 ? -0.194 17.094 11.930 1.00 60.09 822 ASP A O 1
ATOM 6338 N N . PRO A 1 824 ? -1.547 15.310 12.161 1.00 62.80 823 PRO A N 1
ATOM 6339 C CA . PRO A 1 824 ? -0.689 14.558 13.071 1.00 55.98 823 PRO A CA 1
ATOM 6340 C C . PRO A 1 824 ? 0.599 14.150 12.427 1.00 53.63 823 PRO A C 1
ATOM 6341 O O . PRO A 1 824 ? 1.418 13.524 13.084 1.00 56.91 823 PRO A O 1
ATOM 6345 N N . PHE A 1 825 ? 0.777 14.488 11.158 1.00 47.34 824 PHE A N 1
ATOM 6346 C CA . PHE A 1 825 ? 2.070 14.283 10.503 1.00 50.78 824 PHE A CA 1
ATOM 6347 C C . PHE A 1 825 ? 2.940 15.531 10.668 1.00 53.94 824 PHE A C 1
ATOM 6348 O O . PHE A 1 825 ? 4.124 15.529 10.325 1.00 55.86 824 PHE A O 1
ATOM 6356 N N . GLN A 1 826 ? 2.345 16.585 11.226 1.00 59.89 825 GLN A N 1
ATOM 6357 C CA . GLN A 1 826 ? 3.082 17.805 11.564 1.00 70.41 825 GLN A CA 1
ATOM 6358 C C . GLN A 1 826 ? 3.353 17.903 13.072 1.00 63.16 825 GLN A C 1
ATOM 6359 O O . GLN A 1 826 ? 4.472 18.204 13.486 1.00 66.73 825 GLN A O 1
ATOM 6365 N N . SER A 1 827 ? 2.334 17.650 13.890 1.00 52.69 826 SER A N 1
ATOM 6366 C CA . SER A 1 827 ? 2.521 17.638 15.341 1.00 57.49 826 SER A CA 1
ATOM 6367 C C . SER A 1 827 ? 1.900 16.409 15.995 1.00 58.54 826 SER A C 1
ATOM 6368 O O . SER A 1 827 ? 0.746 16.061 15.735 1.00 58.25 826 SER A O 1
ATOM 6371 N N . ILE A 1 828 ? 2.673 15.781 16.876 1.00 51.74 827 ILE A N 1
ATOM 6372 C CA . ILE A 1 828 ? 2.339 14.456 17.379 1.00 46.79 827 ILE A CA 1
ATOM 6373 C C . ILE A 1 828 ? 0.944 14.364 17.972 1.00 58.04 827 ILE A C 1
ATOM 6374 O O . ILE A 1 828 ? 0.499 15.268 18.683 1.00 66.48 827 ILE A O 1
ATOM 6379 N N . ASP A 1 829 ? 0.251 13.279 17.631 1.00 59.72 828 ASP A N 1
ATOM 6380 C CA . ASP A 1 829 ? -1.011 12.934 18.265 1.00 57.19 828 ASP A CA 1
ATOM 6381 C C . ASP A 1 829 ? -0.655 12.546 19.671 1.00 56.62 828 ASP A C 1
ATOM 6382 O O . ASP A 1 829 ? -0.202 11.422 19.910 1.00 52.61 828 ASP A O 1
ATOM 6387 N N . GLN A 1 830 ? -0.828 13.466 20.610 1.00 53.79 829 GLN A N 1
ATOM 6388 C CA . GLN A 1 830 ? -0.336 13.188 21.948 1.00 50.61 829 GLN A CA 1
ATOM 6389 C C . GLN A 1 830 ? -1.162 12.126 22.640 1.00 52.95 829 GLN A C 1
ATOM 6390 O O . GLN A 1 830 ? -0.604 11.264 23.315 1.00 46.53 829 GLN A O 1
ATOM 6396 N N . GLU A 1 831 ? -2.478 12.175 22.431 1.00 57.41 830 GLU A N 1
ATOM 6397 C CA . GLU A 1 831 ? -3.405 11.217 23.030 1.00 63.34 830 GLU A CA 1
ATOM 6398 C C . GLU A 1 831 ? -3.101 9.759 22.660 1.00 58.87 830 GLU A C 1
ATOM 6399 O O . GLU A 1 831 ? -3.208 8.886 23.507 1.00 68.46 830 GLU A O 1
ATOM 6405 N N . GLY A 1 832 ? -2.718 9.495 21.411 1.00 57.04 831 GLY A N 1
ATOM 6406 C CA . GLY A 1 832 ? -2.532 8.128 20.937 1.00 49.95 831 GLY A CA 1
ATOM 6407 C C . GLY A 1 832 ? -1.120 7.705 20.552 1.00 42.65 831 GLY A C 1
ATOM 6408 O O . GLY A 1 832 ? -0.466 6.950 21.279 1.00 42.58 831 GLY A O 1
ATOM 6409 N N . ILE A 1 833 ? -0.659 8.165 19.391 1.00 36.12 832 ILE A N 1
ATOM 6410 C CA . ILE A 1 833 ? 0.709 7.901 18.947 1.00 41.90 832 ILE A CA 1
ATOM 6411 C C . ILE A 1 833 ? 1.727 8.134 20.065 1.00 43.95 832 ILE A C 1
ATOM 6412 O O . ILE A 1 833 ? 2.648 7.344 20.254 1.00 45.76 832 ILE A O 1
ATOM 6417 N N . GLY A 1 834 ? 1.557 9.240 20.784 1.00 40.49 833 GLY A N 1
ATOM 6418 C CA . GLY A 1 834 ? 2.332 9.519 21.973 1.00 39.48 833 GLY A CA 1
ATOM 6419 C C . GLY A 1 834 ? 2.228 8.445 23.053 1.00 38.04 833 GLY A C 1
ATOM 6420 O O . GLY A 1 834 ? 3.232 8.066 23.650 1.00 29.43 833 GLY A O 1
ATOM 6421 N N . GLU A 1 835 ? 1.027 7.952 23.331 1.00 43.83 834 GLU A N 1
ATOM 6422 C CA . GLU A 1 835 ? 0.894 6.900 24.328 1.00 43.69 834 GLU A CA 1
ATOM 6423 C C . GLU A 1 835 ? 1.811 5.724 23.970 1.00 31.50 834 GLU A C 1
ATOM 6424 O O . GLU A 1 835 ? 2.578 5.262 24.815 1.00 26.41 834 GLU A O 1
ATOM 6430 N N . LEU A 1 836 ? 1.735 5.266 22.721 1.00 23.07 835 LEU A N 1
ATOM 6431 C CA . LEU A 1 836 ? 2.679 4.291 22.168 1.00 36.17 835 LEU A CA 1
ATOM 6432 C C . LEU A 1 836 ? 4.138 4.588 22.515 1.00 35.81 835 LEU A C 1
ATOM 6433 O O . LEU A 1 836 ? 4.878 3.704 22.967 1.00 36.58 835 LEU A O 1
ATOM 6438 N N . VAL A 1 837 ? 4.550 5.826 22.268 1.00 28.39 836 VAL A N 1
ATOM 6439 C CA . VAL A 1 837 ? 5.858 6.318 22.688 1.00 33.44 836 VAL A CA 1
ATOM 6440 C C . VAL A 1 837 ? 6.073 6.284 24.204 1.00 36.69 836 VAL A C 1
ATOM 6441 O O . VAL A 1 837 ? 7.121 5.867 24.706 1.00 25.34 836 VAL A O 1
ATOM 6445 N N . ARG A 1 838 ? 5.083 6.788 24.923 1.00 44.55 837 ARG A N 1
ATOM 6446 C CA . ARG A 1 838 ? 5.096 6.738 26.358 1.00 45.04 837 ARG A CA 1
ATOM 6447 C C . ARG A 1 838 ? 5.398 5.295 26.752 1.00 40.41 837 ARG A C 1
ATOM 6448 O O . ARG A 1 838 ? 6.364 5.038 27.480 1.00 39.51 837 ARG A O 1
ATOM 6456 N N . ILE A 1 839 ? 4.606 4.353 26.237 1.00 31.26 838 ILE A N 1
ATOM 6457 C CA . ILE A 1 839 ? 4.763 2.926 26.566 1.00 37.40 838 ILE A CA 1
ATOM 6458 C C . ILE A 1 839 ? 6.166 2.397 26.291 1.00 40.76 838 ILE A C 1
ATOM 6459 O O . ILE A 1 839 ? 6.780 1.735 27.147 1.00 29.93 838 ILE A O 1
ATOM 6464 N N . ALA A 1 840 ? 6.638 2.663 25.074 1.00 28.91 839 ALA A N 1
ATOM 6465 C CA . ALA A 1 840 ? 7.980 2.305 24.663 1.00 26.89 839 ALA A CA 1
ATOM 6466 C C . ALA A 1 840 ? 9.045 2.817 25.645 1.00 29.17 839 ALA A C 1
ATOM 6467 O O . ALA A 1 840 ? 9.817 2.046 26.211 1.00 38.21 839 ALA A O 1
ATOM 6469 N N . VAL A 1 841 ? 9.085 4.126 25.844 1.00 33.40 840 VAL A N 1
ATOM 6470 C CA . VAL A 1 841 ? 10.099 4.735 26.696 1.00 40.38 840 VAL A CA 1
ATOM 6471 C C . VAL A 1 841 ? 10.191 4.090 28.079 1.00 33.86 840 VAL A C 1
ATOM 6472 O O . VAL A 1 841 ? 11.299 3.805 28.555 1.00 30.94 840 VAL A O 1
ATOM 6476 N N . THR A 1 842 ? 9.044 3.841 28.718 1.00 29.80 841 THR A N 1
ATOM 6477 C CA . THR A 1 842 ? 9.043 3.243 30.065 1.00 36.33 841 THR A CA 1
ATOM 6478 C C . THR A 1 842 ? 9.536 1.788 30.086 1.00 35.25 841 THR A C 1
ATOM 6479 O O . THR A 1 842 ? 10.473 1.472 30.819 1.00 41.71 841 THR A O 1
ATOM 6483 N N . LYS A 1 843 ? 8.922 0.919 29.280 1.00 34.98 842 LYS A N 1
ATOM 6484 C CA . LYS A 1 843 ? 9.331 -0.497 29.182 1.00 31.81 842 LYS A CA 1
ATOM 6485 C C . LYS A 1 843 ? 10.806 -0.640 28.864 1.00 40.49 842 LYS A C 1
ATOM 6486 O O . LYS A 1 843 ? 11.516 -1.332 29.574 1.00 50.04 842 LYS A O 1
ATOM 6492 N N . GLY A 1 844 ? 11.262 0.010 27.793 1.00 44.44 843 GLY A N 1
ATOM 6493 C CA . GLY A 1 844 ? 12.673 0.054 27.451 1.00 44.14 843 GLY A CA 1
ATOM 6494 C C . GLY A 1 844 ? 13.570 0.458 28.611 1.00 49.24 843 GLY A C 1
ATOM 6495 O O . GLY A 1 844 ? 14.563 -0.203 28.897 1.00 61.49 843 GLY A O 1
ATOM 6496 N N . ARG A 1 845 ? 13.235 1.533 29.304 1.00 47.22 844 ARG A N 1
ATOM 6497 C CA . ARG A 1 845 ? 14.090 1.947 30.410 1.00 51.95 844 ARG A CA 1
ATOM 6498 C C . ARG A 1 845 ? 14.038 1.023 31.625 1.00 55.57 844 ARG A C 1
ATOM 6499 O O . ARG A 1 845 ? 14.992 0.969 32.402 1.00 59.22 844 ARG A O 1
ATOM 6507 N N . ARG A 1 846 ? 12.918 0.328 31.804 1.00 51.36 845 ARG A N 1
ATOM 6508 C CA . ARG A 1 846 ? 12.825 -0.713 32.819 1.00 56.78 845 ARG A CA 1
ATOM 6509 C C . ARG A 1 846 ? 14.015 -1.683 32.643 1.00 59.61 845 ARG A C 1
ATOM 6510 O O . ARG A 1 846 ? 14.740 -1.989 33.606 1.00 53.88 845 ARG A O 1
ATOM 6518 N N . VAL A 1 847 ? 14.241 -2.116 31.401 1.00 56.41 846 VAL A N 1
ATOM 6519 C CA . VAL A 1 847 ? 15.336 -3.025 31.061 1.00 50.09 846 VAL A CA 1
ATOM 6520 C C . VAL A 1 847 ? 16.710 -2.327 31.105 1.00 59.48 846 VAL A C 1
ATOM 6521 O O . VAL A 1 847 ? 17.486 -2.528 32.051 1.00 71.01 846 VAL A O 1
ATOM 6525 N N . LYS A 1 848 ? 17.017 -1.534 30.076 1.00 47.18 847 LYS A N 1
ATOM 6526 C CA . LYS A 1 848 ? 18.190 -0.661 30.093 1.00 54.82 847 LYS A CA 1
ATOM 6527 C C . LYS A 1 848 ? 17.738 0.710 30.579 1.00 64.41 847 LYS A C 1
ATOM 6528 O O . LYS A 1 848 ? 17.020 1.421 29.870 1.00 73.04 847 LYS A O 1
ATOM 6534 N N . PRO A 1 849 ? 18.156 1.096 31.792 1.00 61.38 848 PRO A N 1
ATOM 6535 C CA . PRO A 1 849 ? 17.646 2.353 32.361 1.00 54.15 848 PRO A CA 1
ATOM 6536 C C . PRO A 1 849 ? 18.335 3.543 31.728 1.00 56.43 848 PRO A C 1
ATOM 6537 O O . PRO A 1 849 ? 17.763 4.627 31.640 1.00 56.23 848 PRO A O 1
ATOM 6541 N N . MET A 1 850 ? 19.561 3.320 31.274 1.00 63.12 849 MET A N 1
ATOM 6542 C CA . MET A 1 850 ? 20.368 4.375 30.685 1.00 66.90 849 MET A CA 1
ATOM 6543 C C . MET A 1 850 ? 20.384 4.291 29.156 1.00 67.21 849 MET A C 1
ATOM 6544 O O . MET A 1 850 ? 21.380 4.631 28.513 1.00 77.70 849 MET A O 1
ATOM 6549 N N . LEU A 1 851 ? 19.271 3.846 28.579 1.00 53.22 850 LEU A N 1
ATOM 6550 C CA . LEU A 1 851 ? 19.174 3.677 27.134 1.00 48.37 850 LEU A CA 1
ATOM 6551 C C . LEU A 1 851 ? 19.108 5.024 26.413 1.00 45.61 850 LEU A C 1
ATOM 6552 O O . LEU A 1 851 ? 18.326 5.899 26.794 1.00 54.88 850 LEU A O 1
ATOM 6557 N N . LYS A 1 852 ? 19.904 5.209 25.367 1.00 29.41 851 LYS A N 1
ATOM 6558 C CA . LYS A 1 852 ? 19.746 6.447 24.612 1.00 41.34 851 LYS A CA 1
ATOM 6559 C C . LYS A 1 852 ? 18.472 6.433 23.763 1.00 42.49 851 LYS A C 1
ATOM 6560 O O . LYS A 1 852 ? 18.263 5.526 22.957 1.00 56.04 851 LYS A O 1
ATOM 6566 N N . MET A 1 853 ? 17.620 7.434 23.932 1.00 28.64 852 MET A N 1
ATOM 6567 C CA . MET A 1 853 ? 16.404 7.527 23.116 1.00 43.46 852 MET A CA 1
ATOM 6568 C C . MET A 1 853 ? 16.222 8.877 22.431 1.00 57.42 852 MET A C 1
ATOM 6569 O O . MET A 1 853 ? 16.412 9.932 23.043 1.00 69.80 852 MET A O 1
ATOM 6574 N N . GLY A 1 854 ? 15.826 8.850 21.167 1.00 49.48 853 GLY A N 1
ATOM 6575 C CA . GLY A 1 854 ? 15.705 10.079 20.414 1.00 39.84 853 GLY A CA 1
ATOM 6576 C C . GLY A 1 854 ? 14.539 10.021 19.465 1.00 43.04 853 GLY A C 1
ATOM 6577 O O . GLY A 1 854 ? 13.888 8.988 19.302 1.00 54.13 853 GLY A O 1
ATOM 6578 N N . ILE A 1 855 ? 14.266 11.142 18.826 1.00 42.69 854 ILE A N 1
ATOM 6579 C CA . ILE A 1 855 ? 13.184 11.187 17.857 1.00 44.80 854 ILE A CA 1
ATOM 6580 C C . ILE A 1 855 ? 13.685 11.880 16.607 1.00 55.51 854 ILE A C 1
ATOM 6581 O O . ILE A 1 855 ? 14.646 12.650 16.676 1.00 62.53 854 ILE A O 1
ATOM 6586 N N . CYS A 1 856 ? 13.060 11.592 15.466 1.00 57.73 855 CYS A N 1
ATOM 6587 C CA . CYS A 1 856 ? 13.493 12.180 14.200 1.00 58.95 855 CYS A CA 1
ATOM 6588 C C . CYS A 1 856 ? 12.347 12.420 13.226 1.00 59.59 855 CYS A C 1
ATOM 6589 O O . CYS A 1 856 ? 11.207 12.020 13.464 1.00 69.26 855 CYS A O 1
ATOM 6592 N N . GLY A 1 857 ? 12.661 13.090 12.127 1.00 51.67 856 GLY A N 1
ATOM 6593 C CA . GLY A 1 857 ? 11.651 13.429 11.150 1.00 58.10 856 GLY A CA 1
ATOM 6594 C C . GLY A 1 857 ? 11.083 14.810 11.393 1.00 63.05 856 GLY A C 1
ATOM 6595 O O . GLY A 1 857 ? 11.700 15.645 12.059 1.00 64.25 856 GLY A O 1
ATOM 6596 N N . GLU A 1 858 ? 9.892 15.041 10.857 1.00 67.80 857 GLU A N 1
ATOM 6597 C CA . GLU A 1 858 ? 9.289 16.365 10.856 1.00 74.38 857 GLU A CA 1
ATOM 6598 C C . GLU A 1 858 ? 8.855 16.801 12.239 1.00 75.70 857 GLU A C 1
ATOM 6599 O O . GLU A 1 858 ? 8.972 17.976 12.592 1.00 79.90 857 GLU A O 1
ATOM 6605 N N . HIS A 1 859 ? 8.348 15.848 13.013 1.00 68.72 858 HIS A N 1
ATOM 6606 C CA . HIS A 1 859 ? 7.984 16.084 14.401 1.00 59.78 858 HIS A CA 1
ATOM 6607 C C . HIS A 1 859 ? 9.184 16.573 15.203 1.00 49.95 858 HIS A C 1
ATOM 6608 O O . HIS A 1 859 ? 9.031 17.312 16.190 1.00 46.66 858 HIS A O 1
ATOM 6615 N N . GLY A 1 860 ? 10.374 16.158 14.767 1.00 47.15 859 GLY A N 1
ATOM 6616 C CA . GLY A 1 860 ? 11.623 16.569 15.388 1.00 45.08 859 GLY A CA 1
ATOM 6617 C C . GLY A 1 860 ? 11.786 18.072 15.519 1.00 48.03 859 GLY A C 1
ATOM 6618 O O . GLY A 1 860 ? 12.359 18.545 16.490 1.00 48.85 859 GLY A O 1
ATOM 6619 N N . GLY A 1 861 ? 11.288 18.833 14.550 1.00 52.49 860 GLY A N 1
ATOM 6620 C CA . GLY A 1 861 ? 11.404 20.277 14.618 1.00 42.35 860 GLY A CA 1
ATOM 6621 C C . GLY A 1 861 ? 10.189 20.993 15.178 1.00 37.26 860 GLY A C 1
ATOM 6622 O O . GLY A 1 861 ? 10.229 22.202 15.377 1.00 48.43 860 GLY A O 1
ATOM 6623 N N . ASP A 1 862 ? 9.102 20.274 15.432 1.00 36.36 861 ASP A N 1
ATOM 6624 C CA . ASP A 1 862 ? 7.899 20.931 15.932 1.00 41.36 861 ASP A CA 1
ATOM 6625 C C . ASP A 1 862 ? 7.911 21.059 17.447 1.00 55.32 861 ASP A C 1
ATOM 6626 O O . ASP A 1 862 ? 7.823 20.053 18.165 1.00 56.36 861 ASP A O 1
ATOM 6631 N N . PRO A 1 863 ? 7.994 22.311 17.928 1.00 57.02 862 PRO A N 1
ATOM 6632 C CA . PRO A 1 863 ? 8.021 22.735 19.331 1.00 51.07 862 PRO A CA 1
ATOM 6633 C C . PRO A 1 863 ? 7.119 21.874 20.221 1.00 46.35 862 PRO A C 1
ATOM 6634 O O . PRO A 1 863 ? 7.625 21.116 21.050 1.00 59.21 862 PRO A O 1
ATOM 6638 N N . ALA A 1 864 ? 5.807 21.995 20.040 1.00 27.20 863 ALA A N 1
ATOM 6639 C CA . ALA A 1 864 ? 4.825 21.259 20.834 1.00 34.22 863 ALA A CA 1
ATOM 6640 C C . ALA A 1 864 ? 5.227 19.800 21.036 1.00 42.00 863 ALA A C 1
ATOM 6641 O O . ALA A 1 864 ? 5.069 19.235 22.117 1.00 47.47 863 ALA A O 1
ATOM 6643 N N . THR A 1 865 ? 5.728 19.197 19.966 1.00 30.92 864 THR A N 1
ATOM 6644 C CA . THR A 1 865 ? 6.201 17.838 19.997 1.00 23.30 864 THR A CA 1
ATOM 6645 C C . THR A 1 865 ? 7.455 17.756 20.835 1.00 21.72 864 THR A C 1
ATOM 6646 O O . THR A 1 865 ? 7.555 16.919 21.714 1.00 30.04 864 THR A O 1
ATOM 6650 N N . ILE A 1 866 ? 8.418 18.620 20.551 1.00 27.69 865 ILE A N 1
ATOM 6651 C CA . ILE A 1 866 ? 9.651 18.713 21.331 1.00 25.87 865 ILE A CA 1
ATOM 6652 C C . ILE A 1 866 ? 9.390 18.787 22.835 1.00 30.11 865 ILE A C 1
ATOM 6653 O O . ILE A 1 866 ? 10.088 18.147 23.640 1.00 17.12 865 ILE A O 1
ATOM 6658 N N . GLY A 1 867 ? 8.389 19.590 23.198 1.00 25.05 866 GLY A N 1
ATOM 6659 C CA . GLY A 1 867 ? 8.044 19.826 24.581 1.00 14.95 866 GLY A CA 1
ATOM 6660 C C . GLY A 1 867 ? 7.530 18.545 25.173 1.00 28.23 866 GLY A C 1
ATOM 6661 O O . GLY A 1 867 ? 7.800 18.212 26.333 1.00 34.49 866 GLY A O 1
ATOM 6662 N N . PHE A 1 868 ? 6.769 17.830 24.358 1.00 39.18 867 PHE A N 1
ATOM 6663 C CA . PHE A 1 868 ? 6.307 16.514 24.715 1.00 33.70 867 PHE A CA 1
ATOM 6664 C C . PHE A 1 868 ? 7.530 15.617 24.908 1.00 26.21 867 PHE A C 1
ATOM 6665 O O . PHE A 1 868 ? 7.700 15.010 25.955 1.00 28.85 867 PHE A O 1
ATOM 6673 N N . CYS A 1 869 ? 8.399 15.544 23.918 1.00 13.26 868 CYS A N 1
ATOM 6674 C CA . CYS A 1 869 ? 9.590 14.718 24.070 1.00 27.93 868 CYS A CA 1
ATOM 6675 C C . CYS A 1 869 ? 10.390 14.977 25.356 1.00 23.63 868 CYS A C 1
ATOM 6676 O O . CYS A 1 869 ? 10.974 14.055 25.942 1.00 15.99 868 CYS A O 1
ATOM 6679 N N . HIS A 1 870 ? 10.398 16.232 25.798 1.00 25.82 869 HIS A N 1
ATOM 6680 C CA . HIS A 1 870 ? 11.094 16.612 27.023 1.00 25.87 869 HIS A CA 1
ATOM 6681 C C . HIS A 1 870 ? 10.439 15.955 28.215 1.00 24.63 869 HIS A C 1
ATOM 6682 O O . HIS A 1 870 ? 11.086 15.164 28.896 1.00 30.59 869 HIS A O 1
ATOM 6689 N N . LYS A 1 871 ? 9.171 16.298 28.468 1.00 25.50 870 LYS A N 1
ATOM 6690 C CA . LYS A 1 871 ? 8.334 15.637 29.484 1.00 40.73 870 LYS A CA 1
ATOM 6691 C C . LYS A 1 871 ? 8.544 14.115 29.537 1.00 43.40 870 LYS A C 1
ATOM 6692 O O . LYS A 1 871 ? 8.772 13.560 30.614 1.00 42.37 870 LYS A O 1
ATOM 6698 N N . VAL A 1 872 ? 8.469 13.461 28.371 1.00 39.54 871 VAL A N 1
ATOM 6699 C CA . VAL A 1 872 ? 8.433 11.996 28.264 1.00 29.43 871 VAL A CA 1
ATOM 6700 C C . VAL A 1 872 ? 9.754 11.343 28.591 1.00 30.31 871 VAL A C 1
ATOM 6701 O O . VAL A 1 872 ? 9.814 10.158 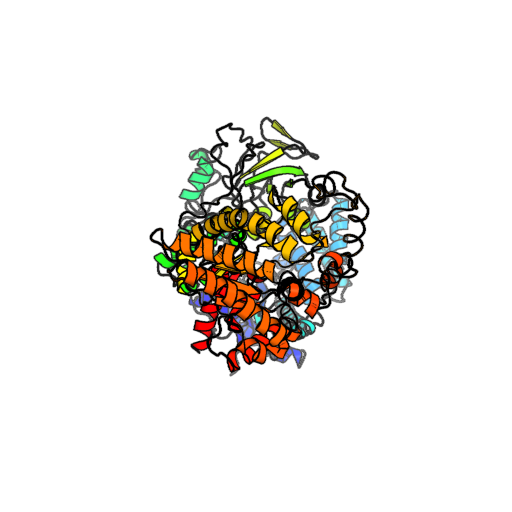28.926 1.00 28.53 871 VAL A O 1
ATOM 6705 N N . GLY A 1 873 ? 10.825 12.111 28.447 1.00 32.55 872 GLY A N 1
ATOM 6706 C CA . GLY A 1 873 ? 12.125 11.677 28.912 1.00 25.70 872 GLY A CA 1
ATOM 6707 C C . GLY A 1 873 ? 13.133 11.364 27.824 1.00 37.06 872 GLY A C 1
ATOM 6708 O O . GLY A 1 873 ? 14.226 10.864 28.125 1.00 42.44 872 GLY A O 1
ATOM 6709 N N . LEU A 1 874 ? 12.797 11.651 26.568 1.00 35.04 873 LEU A N 1
ATOM 6710 C CA . LEU A 1 874 ? 13.751 11.365 25.495 1.00 38.25 873 LEU A CA 1
ATOM 6711 C C . LEU A 1 874 ? 15.067 12.110 25.726 1.00 45.17 873 LEU A C 1
ATOM 6712 O O . LEU A 1 874 ? 15.092 13.112 26.444 1.00 48.42 873 LEU A O 1
ATOM 6717 N N . ASP A 1 875 ? 16.157 11.617 25.135 1.00 43.86 874 ASP A N 1
ATOM 6718 C CA . ASP A 1 875 ? 17.474 12.212 25.353 1.00 33.62 874 ASP A CA 1
ATOM 6719 C C . ASP A 1 875 ? 17.810 13.331 24.355 1.00 47.10 874 ASP A C 1
ATOM 6720 O O . ASP A 1 875 ? 18.353 14.377 24.739 1.00 51.27 874 ASP A O 1
ATOM 6725 N N . TYR A 1 876 ? 17.488 13.113 23.081 1.00 51.18 875 TYR A N 1
ATOM 6726 C CA . TYR A 1 876 ? 17.674 14.148 22.062 1.00 38.62 875 TYR A CA 1
ATOM 6727 C C . TYR A 1 876 ? 16.553 14.225 21.051 1.00 46.19 875 TYR A C 1
ATOM 6728 O O . TYR A 1 876 ? 15.683 13.357 20.964 1.00 60.11 875 TYR A O 1
ATOM 6737 N N . VAL A 1 877 ? 16.596 15.290 20.270 1.00 50.36 876 VAL A N 1
ATOM 6738 C CA . VAL A 1 877 ? 15.663 15.480 19.184 1.00 44.43 876 VAL A CA 1
ATOM 6739 C C . VAL A 1 877 ? 16.519 15.766 17.978 1.00 56.34 876 VAL A C 1
ATOM 6740 O O . VAL A 1 877 ? 17.645 16.266 18.110 1.00 61.62 876 VAL A O 1
ATOM 6744 N N . SER A 1 878 ? 15.986 15.427 16.810 1.00 53.20 877 SER A N 1
ATOM 6745 C CA . SER A 1 878 ? 16.688 15.594 15.550 1.00 45.93 877 SER A CA 1
ATOM 6746 C C . SER A 1 878 ? 15.725 16.257 14.550 1.00 43.26 877 SER A C 1
ATOM 6747 O O . SER A 1 878 ? 14.543 15.895 14.457 1.00 29.86 877 SER A O 1
ATOM 6750 N N . CYS A 1 879 ? 16.213 17.262 13.831 1.00 52.03 878 CYS A N 1
ATOM 6751 C CA . CYS A 1 879 ? 15.333 18.020 12.941 1.00 59.97 878 CYS A CA 1
ATOM 6752 C C . CYS A 1 879 ? 16.111 18.501 11.744 1.00 63.59 878 CYS A C 1
ATOM 6753 O O . CYS A 1 879 ? 17.342 18.412 11.722 1.00 67.53 878 CYS A O 1
ATOM 6756 N N . SER A 1 880 ? 15.407 19.030 10.755 1.00 53.19 879 SER A N 1
ATOM 6757 C CA . SER A 1 880 ? 16.102 19.531 9.585 1.00 51.87 879 SER A CA 1
ATOM 6758 C C . SER A 1 880 ? 16.950 20.726 9.987 1.00 58.35 879 SER A C 1
ATOM 6759 O O . SER A 1 880 ? 16.602 21.437 10.926 1.00 65.36 879 SER A O 1
ATOM 6762 N N . PRO A 1 881 ? 18.059 20.958 9.268 1.00 59.12 880 PRO A N 1
ATOM 6763 C CA . PRO A 1 881 ? 18.963 22.084 9.522 1.00 49.84 880 PRO A CA 1
ATOM 6764 C C . PRO A 1 881 ? 18.234 23.381 9.903 1.00 62.72 880 PRO A C 1
ATOM 6765 O O . PRO A 1 881 ? 18.512 23.952 10.959 1.00 79.39 880 PRO A O 1
ATOM 6769 N N . PHE A 1 882 ? 17.306 23.835 9.066 1.00 59.49 881 PHE A N 1
ATOM 6770 C CA . PHE A 1 882 ? 16.662 25.130 9.280 1.00 69.56 881 PHE A CA 1
ATOM 6771 C C . PHE A 1 882 ? 15.598 25.118 10.348 1.00 75.12 881 PHE A C 1
ATOM 6772 O O . PHE A 1 882 ? 14.717 25.979 10.370 1.00 86.77 881 PHE A O 1
ATOM 6780 N N . ARG A 1 883 ? 15.668 24.134 11.229 1.00 64.17 882 ARG A N 1
ATOM 6781 C CA . ARG A 1 883 ? 14.795 24.117 12.382 1.00 57.45 882 ARG A CA 1
ATOM 6782 C C . ARG A 1 883 ? 15.652 24.064 13.626 1.00 44.56 882 ARG A C 1
ATOM 6783 O O . ARG A 1 883 ? 15.256 24.570 14.678 1.00 52.07 882 ARG A O 1
ATOM 6791 N N . VAL A 1 884 ? 16.841 23.481 13.484 1.00 27.15 883 VAL A N 1
ATOM 6792 C CA . VAL A 1 884 ? 17.842 23.470 14.550 1.00 36.06 883 VAL A CA 1
ATOM 6793 C C . VAL A 1 884 ? 17.669 24.631 15.570 1.00 48.35 883 VAL A C 1
ATOM 6794 O O . VAL A 1 884 ? 17.497 24.383 16.781 1.00 37.83 883 VAL A O 1
ATOM 6798 N N . PRO A 1 885 ? 17.689 25.890 15.080 1.00 47.22 884 PRO A N 1
ATOM 6799 C CA . PRO A 1 885 ? 17.401 27.098 15.870 1.00 42.89 884 PRO A CA 1
ATOM 6800 C C . PRO A 1 885 ? 16.094 27.018 16.648 1.00 42.38 884 PRO A C 1
ATOM 6801 O O . PRO A 1 885 ? 16.073 27.161 17.885 1.00 40.64 884 PRO A O 1
ATOM 6805 N N . VAL A 1 886 ? 15.004 26.829 15.911 1.00 36.80 885 VAL A N 1
ATOM 6806 C CA . VAL A 1 886 ? 13.681 26.767 16.513 1.00 40.68 885 VAL A CA 1
ATOM 6807 C C . VAL A 1 886 ? 13.684 25.713 17.621 1.00 49.08 885 VAL A C 1
ATOM 6808 O O . VAL A 1 886 ? 13.168 25.943 18.728 1.00 56.62 885 VAL A O 1
ATOM 6812 N N . ALA A 1 887 ? 14.284 24.569 17.314 1.00 36.03 886 ALA A N 1
ATOM 6813 C CA . ALA A 1 887 ? 14.283 23.440 18.216 1.00 37.78 886 ALA A CA 1
ATOM 6814 C C . ALA A 1 887 ? 15.081 23.773 19.450 1.00 34.03 886 ALA A C 1
ATOM 6815 O O . ALA A 1 887 ? 14.609 23.589 20.580 1.00 24.70 886 ALA A O 1
ATOM 6817 N N . ILE A 1 888 ? 16.307 24.239 19.232 1.00 33.36 887 ILE A N 1
ATOM 6818 C CA . ILE A 1 888 ? 17.156 24.678 20.337 1.00 31.42 887 ILE A CA 1
ATOM 6819 C C . ILE A 1 888 ? 16.379 25.570 21.307 1.00 35.46 887 ILE A C 1
ATOM 6820 O O . ILE A 1 888 ? 16.394 25.346 22.518 1.00 37.64 887 ILE A O 1
ATOM 6825 N N . VAL A 1 889 ? 15.697 26.580 20.773 1.00 27.87 888 VAL A N 1
ATOM 6826 C CA . VAL A 1 889 ? 14.850 27.414 21.605 1.00 28.01 888 VAL A CA 1
ATOM 6827 C C . VAL A 1 889 ? 13.782 26.590 22.322 1.00 32.94 888 VAL A C 1
ATOM 6828 O O . VAL A 1 889 ? 13.748 26.528 23.557 1.00 28.45 888 VAL A O 1
ATOM 6832 N N . ALA A 1 890 ? 12.918 25.964 21.521 1.00 28.69 889 ALA A N 1
ATOM 6833 C CA . ALA A 1 890 ? 11.784 25.205 22.027 1.00 24.05 889 ALA A CA 1
ATOM 6834 C C . ALA A 1 890 ? 12.203 24.276 23.150 1.00 23.19 889 ALA A C 1
ATOM 6835 O O . ALA A 1 890 ? 11.432 24.024 24.066 1.00 12.40 889 ALA A O 1
ATOM 6837 N N . ALA A 1 891 ? 13.434 23.774 23.063 1.00 28.66 890 ALA A N 1
ATOM 6838 C CA . ALA A 1 891 ? 13.993 22.823 24.031 1.00 25.85 890 ALA A CA 1
ATOM 6839 C C . ALA A 1 891 ? 14.269 23.481 25.367 1.00 32.59 890 ALA A C 1
ATOM 6840 O O . ALA A 1 891 ? 13.626 23.165 26.386 1.00 25.99 890 ALA A O 1
ATOM 6842 N N . ALA A 1 892 ? 15.280 24.352 25.337 1.00 34.02 891 ALA A N 1
ATOM 6843 C CA . ALA A 1 892 ? 15.624 25.233 26.440 1.00 26.45 891 ALA A CA 1
ATOM 6844 C C . ALA A 1 892 ? 14.354 25.834 27.021 1.00 22.79 891 ALA A C 1
ATOM 6845 O O . ALA A 1 892 ? 14.266 26.083 28.228 1.00 18.10 891 ALA A O 1
ATOM 6847 N N . HIS A 1 893 ? 13.386 26.077 26.141 1.00 11.97 892 HIS A N 1
ATOM 6848 C CA . HIS A 1 893 ? 12.084 26.597 26.528 1.00 31.41 892 HIS A CA 1
ATOM 6849 C C . HIS A 1 893 ? 11.324 25.612 27.424 1.00 22.69 892 HIS A C 1
ATOM 6850 O O . HIS A 1 893 ? 10.697 26.010 28.384 1.00 13.27 892 HIS A O 1
ATOM 6857 N N . ALA A 1 894 ? 11.365 24.326 27.093 1.00 30.84 893 ALA A N 1
ATOM 6858 C CA . ALA A 1 894 ? 10.682 23.311 27.890 1.00 32.04 893 ALA A CA 1
ATOM 6859 C C . ALA A 1 894 ? 11.474 23.073 29.140 1.00 30.77 893 ALA A C 1
ATOM 6860 O O . ALA A 1 894 ? 10.906 22.977 30.224 1.00 29.38 893 ALA A O 1
ATOM 6862 N N . SER A 1 895 ? 12.791 22.969 28.995 1.00 29.25 894 SER A N 1
ATOM 6863 C CA . SER A 1 895 ? 13.626 22.769 30.168 1.00 27.47 894 SER A CA 1
ATOM 6864 C C . SER A 1 895 ? 13.409 23.905 31.165 1.00 37.13 894 SER A C 1
ATOM 6865 O O . SER A 1 895 ? 13.236 23.661 32.359 1.00 22.99 894 SER A O 1
ATOM 6868 N N . ILE A 1 896 ? 13.376 25.142 30.671 1.00 51.89 895 ILE A N 1
ATOM 6869 C CA . ILE A 1 896 ? 13.175 26.288 31.556 1.00 40.77 895 ILE A CA 1
ATOM 6870 C C . ILE A 1 896 ? 11.887 26.190 32.338 1.00 28.34 895 ILE A C 1
ATOM 6871 O O . ILE A 1 896 ? 11.911 26.385 33.546 1.00 20.87 895 ILE A O 1
ATOM 6876 N N . LYS A 1 897 ? 10.771 25.914 31.657 1.00 28.70 896 LYS A N 1
ATOM 6877 C CA . LYS A 1 897 ? 9.463 25.854 32.321 1.00 39.19 896 LYS A CA 1
ATOM 6878 C C . LYS A 1 897 ? 9.495 24.844 33.455 1.00 44.55 896 LYS A C 1
ATOM 6879 O O . LYS A 1 897 ? 9.046 25.130 34.561 1.00 34.68 896 LYS A O 1
ATOM 6885 N N . ASP A 1 898 ? 10.047 23.668 33.170 1.00 53.84 897 ASP A N 1
ATOM 6886 C CA . ASP A 1 898 ? 10.173 22.600 34.156 1.00 58.15 897 ASP A CA 1
ATOM 6887 C C . ASP A 1 898 ? 10.971 22.994 35.392 1.00 50.03 897 ASP A C 1
ATOM 6888 O O . ASP A 1 898 ? 10.492 22.802 36.504 1.00 54.93 897 ASP A O 1
ATOM 6893 N N . ARG A 1 899 ? 12.183 23.516 35.207 1.00 44.71 898 ARG A N 1
ATOM 6894 C CA . ARG A 1 899 ? 13.008 23.984 36.340 1.00 58.80 898 ARG A CA 1
ATOM 6895 C C . ARG A 1 899 ? 12.218 24.880 37.304 1.00 68.13 898 ARG A C 1
ATOM 6896 O O . ARG A 1 899 ? 12.400 24.814 38.517 1.00 85.94 898 ARG A O 1
ATOM 6904 N N . ARG A 1 900 ? 11.332 25.710 36.770 1.00 58.85 899 ARG A N 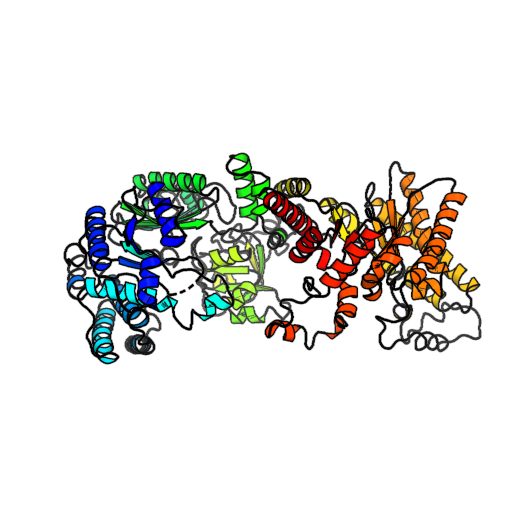1
ATOM 6905 C CA . ARG A 1 900 ? 10.530 26.587 37.609 1.00 70.26 899 ARG A CA 1
ATOM 6906 C C . ARG A 1 900 ? 9.398 25.830 38.309 1.00 79.64 899 ARG A C 1
ATOM 6907 O O . ARG A 1 900 ? 9.192 26.001 39.508 1.00 85.54 899 ARG A O 1
ATOM 6915 N N . ALA A 1 901 ? 8.682 24.993 37.558 1.00 82.00 900 ALA A N 1
ATOM 6916 C CA . ALA A 1 901 ? 7.622 24.149 38.108 1.00 82.84 900 ALA A CA 1
ATOM 6917 C C . ALA A 1 901 ? 8.097 23.300 39.293 1.00 101.50 900 ALA A C 1
ATOM 6918 O O . ALA A 1 901 ? 7.422 23.223 40.321 1.00 109.75 900 ALA A O 1
ATOM 6920 N N . ALA A 1 902 ? 9.256 22.662 39.161 1.00 107.34 901 ALA A N 1
ATOM 6921 C CA . ALA A 1 902 ? 9.755 21.809 40.239 1.00 112.32 901 ALA A CA 1
ATOM 6922 C C . ALA A 1 902 ? 10.339 22.610 41.414 1.00 113.63 901 ALA A C 1
ATOM 6923 O O . ALA A 1 902 ? 10.884 22.035 42.359 1.00 113.57 901 ALA A O 1
ATOM 6925 N N . MET A 1 903 ? 10.219 23.934 41.354 1.00 110.22 902 MET A N 1
ATOM 6926 C CA . MET A 1 903 ? 10.714 24.790 42.428 1.00 110.11 902 MET A CA 1
ATOM 6927 C C . MET A 1 903 ? 9.587 25.265 43.333 1.00 122.76 902 MET A C 1
ATOM 6928 O O . MET A 1 903 ? 9.774 26.172 44.147 1.00 127.01 902 MET A O 1
ATOM 6933 N N . LYS A 1 904 ? 8.415 24.655 43.191 1.00 125.92 903 LYS A N 1
ATOM 6934 C CA . LYS A 1 904 ? 7.281 25.025 44.025 1.00 126.81 903 LYS A CA 1
ATOM 6935 C C . LYS A 1 904 ? 6.442 23.817 44.421 1.00 118.20 903 LYS A C 1
ATOM 6936 O O . LYS A 1 904 ? 6.628 23.263 45.503 1.00 110.09 903 LYS A O 1
#

B-factor: mean 81.08, std 44.92, range [9.12, 364.22]

GO terms:
  GO:0020015 glycosome (C, IDA)
  GO:0042301 phosphate ion binding (F, IDA)

Radius of gyration: 34.92 Å; Cα contacts (8 Å, |Δi|>4): 1802; chains: 1; bounding box: 87×93×81 Å